Protein 6B3I (pdb70)

Secondary structure (DSSP, 8-state):
---HHHHHHHHHHHHHHHHHHHHHHHHHHTTS-HHHHHHHHHHHHHHHSS-HHHHHHTT--HHHHHHHHHHTS-HHHHHHHHHHHH---SSS--HHHHHHHTT--HHHHHHHHHHHHHHHSS-HHHHHHHH--HHHHHHHHHHHT------S---HHHHHHHHHHHHHHHH-SS---HHHHHHHHHHS-HHHHHHHHHHHHHHHSS-HHHHHHTT--HHHHHHHHHHHHHHHHHHHHHHHHHHHTTSSSS--HHHHHHHHHHTTTTTHHHHHHHHHHHHSS-HHHHHHHH--THHHHHHHHHH-/----HHHHHHHHHHHHHHHHHHHHHHHHHHHHS-HHHHHHHHHHHHHHHSS-HHHHHHHH--HHHHHHHHHHHS-HHHHHHHHHHHH--STTS--HHHHHHHTS--HHHHHHHHHHHHHHHSS-HHHHHHHH--HHHHHHHHHHTT------S---HHHHHHHHHHHHHHTTT----HHHHHHHHHS-HHHHHHHHHHHHHHHSS-HHHHHHHH--HHHHHHHHHHHHHHHHHHHHHHHHHHHTTSSSS--HHHHHHHHHHTTTTTHHHHHHHHHHHHSS-HHHHHHHH--HHHHHHHHHHH-/---HHHHHHHHHHHHHHHHHHHHHHHHHHHHS-HHHHHHHHHHHHHHHSS-HHHHHHHH--HHHHHHHHHHTS-HHHHHHHHHHHH--STTS--HHHHHHHTS--HHHHHHHHHHHHHHHSS-HHHHHHHH--HHHHHHHHHHTT------S---HHHHHHHHHHHHHHTTTSSS-SHHHHHHHHHHS-HHHHHHHHHHHHHHHSS-HHHHHHHH--HHHHHHHHHHHHHHHHHHHHHHHHHHHTTSSSS--HHHHHHHHHHTTTTTHHHHHHHHHHHHSS-HHHHHHHH--HHHHHHHHHHH-

InterPro domains:
  IPR001464 Annexin [PR00196] (28-50)
  IPR001464 Annexin [PR00196] (68-84)
  IPR001464 Annexin [PR00196] (95-116)
  IPR001464 Annexin [PR00196] (178-204)
  IPR001464 Annexin [PR00196] (258-278)
  IPR001464 Annexin [PR00196] (302-315)
  IPR009166 Annexin A13 [PR01811] (2-13)
  IPR009166 Annexin A13 [PR01811] (84-94)
  IPR009166 Annexin A13 [PR01811] (231-249)
  IPR018252 Annexin repeat, conserved site [PS00223] (31-83)
  IPR018252 Annexin repeat, conserved site [PS00223] (103-155)
  IPR018252 Annexin repeat, conserved site [PS00223] (262-314)
  IPR018502 Annexin repeat [PF00191] (18-83)
  IPR018502 Annexin repeat [PF00191] (90-155)
  IPR018502 Annexin repeat [PF00191] (173-239)
  IPR018502 Annexin repeat [PF00191] (249-314)
  IPR018502 Annexin repeat [PS51897] (14-85)
  IPR018502 Annexin repeat [PS51897] (86-157)
  IPR018502 Annexin repeat [PS51897] (169-241)
  IPR018502 Annexin repeat [PS51897] (245-316)

Organism: Homo sapiens (NCBI:txid9606)

B-factor: mean 79.39, std 24.25, range [34.68, 189.91]

Structure (mmCIF, N/CA/C/O backbone):
data_6B3I
#
_entry.id   6B3I
#
_cell.length_a   190.623
_cell.length_b   93.815
_cell.length_c   94.858
_cell.angle_alpha   90.00
_cell.angle_beta   106.02
_cell.angle_gamma   90.00
#
_symmetry.space_group_name_H-M   'C 1 2 1'
#
loop_
_entity.id
_entity.type
_entity.pdbx_description
1 polymer Annexin
2 non-polymer 1,2-ETHANEDIOL
3 water water
#
loop_
_atom_site.group_PDB
_atom_site.id
_atom_site.type_symbol
_atom_site.label_atom_id
_atom_site.label_alt_id
_atom_site.label_comp_id
_atom_site.label_asym_id
_atom_site.label_entity_id
_atom_site.label_seq_id
_atom_site.pdbx_PDB_ins_code
_atom_site.Cartn_x
_atom_site.Cartn_y
_atom_site.Cartn_z
_atom_site.occupancy
_atom_site.B_iso_or_equiv
_atom_site.auth_seq_id
_atom_site.auth_comp_id
_atom_site.auth_asym_id
_atom_site.auth_atom_id
_atom_site.pdbx_PDB_model_num
ATOM 1 N N . GLY A 1 40 ? 57.519 8.941 6.092 1.00 125.55 13 GLY A N 1
ATOM 2 C CA . GLY A 1 40 ? 56.127 8.594 5.866 1.00 120.38 13 GLY A CA 1
ATOM 3 C C . GLY A 1 40 ? 55.804 8.339 4.406 1.00 121.97 13 GLY A C 1
ATOM 4 O O . GLY A 1 40 ? 56.698 8.314 3.560 1.00 124.87 13 GLY A O 1
ATOM 5 N N . PHE A 1 41 ? 54.520 8.149 4.111 1.00 116.27 14 PHE A N 1
ATOM 6 C CA . PHE A 1 41 ? 54.086 7.902 2.741 1.00 107.34 14 PHE A CA 1
ATOM 7 C C . PHE A 1 41 ? 54.187 9.183 1.921 1.00 96.73 14 PHE A C 1
ATOM 8 O O . PHE A 1 41 ? 53.519 10.178 2.223 1.00 86.46 14 PHE A O 1
ATOM 16 N N . ASP A 1 42 ? 55.019 9.155 0.884 1.00 92.02 15 ASP A N 1
ATOM 17 C CA . ASP A 1 42 ? 55.236 10.296 -0.001 1.00 91.69 15 ASP A CA 1
ATOM 18 C C . ASP A 1 42 ? 54.680 9.936 -1.374 1.00 81.26 15 ASP A C 1
ATOM 19 O O . ASP A 1 42 ? 55.261 9.111 -2.088 1.00 94.72 15 ASP A O 1
ATOM 24 N N . VAL A 1 43 ? 53.557 10.557 -1.741 1.00 71.08 16 VAL A N 1
ATOM 25 C CA . VAL A 1 43 ? 52.909 10.235 -3.010 1.00 74.52 16 VAL A CA 1
ATOM 26 C C . VAL A 1 43 ? 53.733 10.752 -4.183 1.00 74.91 16 VAL A C 1
ATOM 27 O O . VAL A 1 43 ? 53.878 10.069 -5.205 1.00 67.41 16 VAL A O 1
ATOM 31 N N . ASP A 1 44 ? 54.290 11.960 -4.059 1.00 91.77 17 ASP A N 1
ATOM 32 C CA . ASP A 1 44 ? 55.111 12.506 -5.133 1.00 85.87 17 ASP A CA 1
ATOM 33 C C . ASP A 1 44 ? 56.383 11.695 -5.335 1.00 73.90 17 ASP A C 1
ATOM 34 O O . ASP A 1 44 ? 56.849 11.548 -6.470 1.00 84.23 17 ASP A O 1
ATOM 39 N N . ARG A 1 45 ? 56.951 11.157 -4.253 1.00 75.63 18 ARG A N 1
ATOM 40 C CA . ARG A 1 45 ? 58.173 10.369 -4.373 1.00 79.83 18 ARG A CA 1
ATOM 41 C C . ARG A 1 45 ? 57.909 9.039 -5.068 1.00 78.43 18 ARG A C 1
ATOM 42 O O . ARG A 1 45 ? 58.680 8.625 -5.942 1.00 68.55 18 ARG A O 1
ATOM 50 N N . ASP A 1 46 ? 56.824 8.357 -4.694 1.00 94.39 19 ASP A N 1
ATOM 51 C CA . ASP A 1 46 ? 56.524 7.059 -5.291 1.00 93.49 19 ASP A CA 1
ATOM 52 C C . ASP A 1 46 ? 56.118 7.199 -6.753 1.00 77.02 19 ASP A C 1
ATOM 53 O O . ASP A 1 46 ? 56.478 6.359 -7.585 1.00 75.21 19 ASP A O 1
ATOM 58 N N . ALA A 1 47 ? 55.362 8.249 -7.085 1.00 67.90 20 ALA A N 1
ATOM 59 C CA . ALA A 1 47 ? 55.033 8.500 -8.484 1.00 60.39 20 ALA A CA 1
ATOM 60 C C . ALA A 1 47 ? 56.280 8.853 -9.281 1.00 71.88 20 ALA A C 1
ATOM 61 O O . ALA A 1 47 ? 56.426 8.434 -10.435 1.00 78.80 20 ALA A O 1
ATOM 63 N N . LYS A 1 48 ? 57.190 9.623 -8.680 1.00 79.64 21 LYS A N 1
ATOM 64 C CA . LYS A 1 48 ? 58.459 9.929 -9.331 1.00 80.98 21 LYS A CA 1
ATOM 65 C C . LYS A 1 48 ? 59.302 8.673 -9.504 1.00 80.99 21 LYS A C 1
ATOM 66 O O . LYS A 1 48 ? 59.915 8.467 -10.559 1.00 84.50 21 LYS A O 1
ATOM 72 N N . LYS A 1 49 ? 59.343 7.823 -8.475 1.00 70.77 22 LYS A N 1
ATOM 73 C CA . LYS A 1 49 ? 60.077 6.568 -8.572 1.00 63.64 22 LYS A CA 1
ATOM 74 C C . LYS A 1 49 ? 59.460 5.640 -9.612 1.00 69.89 22 LYS A C 1
ATOM 75 O O . LYS A 1 49 ? 60.180 4.888 -10.278 1.00 62.83 22 LYS A O 1
ATOM 81 N N . LEU A 1 50 ? 58.132 5.683 -9.766 1.00 72.24 23 LEU A N 1
ATOM 82 C CA . LEU A 1 50 ? 57.466 4.854 -10.767 1.00 68.26 23 LEU A CA 1
ATOM 83 C C . LEU A 1 50 ? 57.768 5.340 -12.176 1.00 61.43 23 LEU A C 1
ATOM 84 O O . LEU A 1 50 ? 58.026 4.535 -13.077 1.00 67.56 23 LEU A O 1
ATOM 89 N N . ASN A 1 51 ? 57.715 6.656 -12.391 1.00 79.96 24 ASN A N 1
ATOM 90 C CA . ASN A 1 51 ? 58.059 7.200 -13.699 1.00 87.68 24 ASN A CA 1
ATOM 91 C C . ASN A 1 51 ? 59.503 6.891 -14.069 1.00 80.35 24 ASN A C 1
ATOM 92 O O . ASN A 1 51 ? 59.812 6.691 -15.248 1.00 80.57 24 ASN A O 1
ATOM 97 N N . LYS A 1 52 ? 60.397 6.836 -13.079 1.00 84.36 25 LYS A N 1
ATOM 98 C CA . LYS A 1 52 ? 61.778 6.451 -13.349 1.00 91.42 25 LYS A CA 1
ATOM 99 C C . LYS A 1 52 ? 61.874 4.981 -13.743 1.00 83.79 25 LYS A C 1
ATOM 100 O O . LYS A 1 52 ? 62.604 4.629 -14.677 1.00 71.90 25 LYS A O 1
ATOM 106 N N . ALA A 1 53 ? 61.138 4.110 -13.048 1.00 76.85 26 ALA A N 1
ATOM 107 C CA . ALA A 1 53 ? 61.159 2.690 -13.385 1.00 81.88 26 ALA A CA 1
ATOM 108 C C . ALA A 1 53 ? 60.462 2.412 -14.711 1.00 77.15 26 ALA A C 1
ATOM 109 O O . ALA A 1 53 ? 60.851 1.484 -15.430 1.00 73.73 26 ALA A O 1
ATOM 111 N N . CYS A 1 54 ? 59.435 3.196 -15.052 1.00 72.13 27 CYS A N 1
ATOM 112 C CA . CYS A 1 54 ? 58.732 2.990 -16.316 1.00 71.99 27 CYS A CA 1
ATOM 113 C C . CYS A 1 54 ? 59.580 3.431 -17.501 1.00 80.55 27 CYS A C 1
ATOM 114 O O . CYS A 1 54 ? 59.640 2.734 -18.521 1.00 85.79 27 CYS A O 1
ATOM 117 N N . LYS A 1 55 ? 60.231 4.592 -17.395 1.00 89.28 28 LYS A N 1
ATOM 118 C CA . LYS A 1 55 ? 61.123 5.022 -18.465 1.00 79.96 28 LYS A CA 1
ATOM 119 C C . LYS A 1 55 ? 62.312 4.083 -18.608 1.00 77.26 28 LYS A C 1
ATOM 120 O O . LYS A 1 55 ? 62.812 3.883 -19.721 1.00 87.34 28 LYS A O 1
ATOM 126 N N . GLY A 1 56 ? 62.771 3.493 -17.502 1.00 74.20 29 GLY A N 1
ATOM 127 C CA . GLY A 1 56 ? 63.878 2.555 -17.582 1.00 70.74 29 GLY A CA 1
ATOM 128 C C . GLY A 1 56 ? 63.518 1.290 -18.336 1.00 82.29 29 GLY A C 1
ATOM 129 O O . GLY A 1 56 ? 64.323 0.771 -19.115 1.00 89.57 29 GLY A O 1
ATOM 130 N N . MET A 1 57 ? 62.303 0.777 -18.122 1.00 83.86 30 MET A N 1
ATOM 131 C CA . MET A 1 57 ? 61.878 -0.415 -18.846 1.00 81.50 30 MET A CA 1
ATOM 132 C C . MET A 1 57 ? 61.681 -0.133 -20.329 1.00 81.47 30 MET A C 1
ATOM 133 O O . MET A 1 57 ? 61.944 -1.008 -21.161 1.00 75.23 30 MET A O 1
ATOM 138 N N . GLY A 1 58 ? 61.225 1.069 -20.681 1.00 80.54 31 GLY A N 1
ATOM 139 C CA . GLY A 1 58 ? 61.148 1.429 -22.088 1.00 79.62 31 GLY A CA 1
ATOM 140 C C . GLY A 1 58 ? 62.515 1.491 -22.741 1.00 91.05 31 GLY A C 1
ATOM 141 O O . GLY A 1 58 ? 62.688 1.066 -23.886 1.00 90.45 31 GLY A O 1
ATOM 142 N N . THR A 1 59 ? 63.507 2.016 -22.018 1.00 84.14 32 THR A N 1
ATOM 143 C CA . THR A 1 59 ? 64.866 2.075 -22.546 1.00 74.82 32 THR A CA 1
ATOM 144 C C . THR A 1 59 ? 65.474 0.682 -22.654 1.00 79.51 32 THR A C 1
ATOM 145 O O . THR A 1 59 ? 66.056 0.326 -23.685 1.00 85.27 32 THR A O 1
ATOM 149 N N . ASN A 1 60 ? 65.338 -0.125 -21.599 1.00 76.92 33 ASN A N 1
ATOM 150 C CA . ASN A 1 60 ? 65.943 -1.453 -21.597 1.00 71.35 33 ASN A CA 1
ATOM 151 C C . ASN A 1 60 ? 65.300 -2.360 -22.638 1.00 76.07 33 ASN A C 1
ATOM 152 O O . ASN A 1 60 ? 65.989 -3.165 -23.276 1.00 92.65 33 ASN A O 1
ATOM 157 N N . GLU A 1 61 ? 63.983 -2.250 -22.824 1.00 80.56 34 GLU A N 1
ATOM 158 C CA . GLU A 1 61 ? 63.326 -3.046 -23.855 1.00 80.69 34 GLU A CA 1
ATOM 159 C C . GLU A 1 61 ? 63.745 -2.596 -25.247 1.00 71.78 34 GLU A C 1
ATOM 160 O O . GLU A 1 61 ? 63.922 -3.426 -26.146 1.00 72.19 34 GLU A O 1
ATOM 166 N N . ALA A 1 62 ? 63.911 -1.285 -25.444 1.00 71.39 35 ALA A N 1
ATOM 167 C CA . ALA A 1 62 ? 64.376 -0.787 -26.734 1.00 70.10 35 ALA A CA 1
ATOM 168 C C . ALA A 1 62 ? 65.751 -1.345 -27.074 1.00 76.08 35 ALA A C 1
ATOM 169 O O . ALA A 1 62 ? 66.036 -1.651 -28.237 1.00 73.92 35 ALA A O 1
ATOM 171 N N . ALA A 1 63 ? 66.615 -1.495 -26.066 1.00 76.53 36 ALA A N 1
ATOM 172 C CA . ALA A 1 63 ? 67.935 -2.071 -26.301 1.00 81.29 36 ALA A CA 1
ATOM 173 C C . ALA A 1 63 ? 67.837 -3.545 -26.675 1.00 89.19 36 ALA A C 1
ATOM 174 O O . ALA A 1 63 ? 68.565 -4.017 -27.556 1.00 98.80 36 ALA A O 1
ATOM 176 N N . ILE A 1 64 ? 66.943 -4.286 -26.018 1.00 84.22 37 ILE A N 1
ATOM 177 C CA . ILE A 1 64 ? 66.782 -5.704 -26.325 1.00 81.62 37 ILE A CA 1
ATOM 178 C C . ILE A 1 64 ? 66.161 -5.886 -27.704 1.00 78.22 37 ILE A C 1
ATOM 179 O O . ILE A 1 64 ? 66.562 -6.771 -28.470 1.00 77.70 37 ILE A O 1
ATOM 184 N N . ILE A 1 65 ? 65.175 -5.052 -28.044 1.00 71.91 38 ILE A N 1
ATOM 185 C CA . ILE A 1 65 ? 64.513 -5.169 -29.339 1.00 78.26 38 ILE A CA 1
ATOM 186 C C . ILE A 1 65 ? 65.472 -4.805 -30.466 1.00 80.67 38 ILE A C 1
ATOM 187 O O . ILE A 1 65 ? 65.457 -5.423 -31.538 1.00 82.61 38 ILE A O 1
ATOM 192 N N . GLU A 1 66 ? 66.332 -3.808 -30.240 1.00 82.97 39 GLU A N 1
ATOM 193 C CA . GLU A 1 66 ? 67.249 -3.371 -31.288 1.00 92.11 39 GLU A CA 1
ATOM 194 C C . GLU A 1 66 ? 68.281 -4.442 -31.621 1.00 95.17 39 GLU A C 1
ATOM 195 O O . GLU A 1 66 ? 68.783 -4.488 -32.750 1.00 97.12 39 GLU A O 1
ATOM 201 N N . ILE A 1 67 ? 68.599 -5.314 -30.669 1.00 79.82 40 ILE A N 1
ATOM 202 C CA . ILE A 1 67 ? 69.568 -6.381 -30.903 1.00 83.62 40 ILE A CA 1
ATOM 203 C C . ILE A 1 67 ? 68.899 -7.630 -31.463 1.00 84.73 40 ILE A C 1
ATOM 204 O O . ILE A 1 67 ? 69.396 -8.238 -32.415 1.00 86.74 40 ILE A O 1
ATOM 209 N N . LEU A 1 68 ? 67.764 -8.034 -30.888 1.00 92.81 41 LEU A N 1
ATOM 210 C CA . LEU A 1 68 ? 67.090 -9.245 -31.345 1.00 91.58 41 LEU A CA 1
ATOM 211 C C . LEU A 1 68 ? 66.553 -9.115 -32.764 1.00 84.23 41 LEU A C 1
ATOM 212 O O . LEU A 1 68 ? 66.335 -10.136 -33.424 1.00 96.78 41 LEU A O 1
ATOM 217 N N . SER A 1 69 ? 66.339 -7.892 -33.246 1.00 75.39 42 SER A N 1
ATOM 218 C CA . SER A 1 69 ? 65.870 -7.662 -34.604 1.00 82.16 42 SER A CA 1
ATOM 219 C C . SER A 1 69 ? 66.929 -7.063 -35.516 1.00 94.84 42 SER A C 1
ATOM 220 O O . SER A 1 69 ? 66.706 -6.990 -36.729 1.00 101.73 42 SER A O 1
ATOM 223 N N . GLY A 1 70 ? 68.062 -6.625 -34.974 1.00 97.50 43 GLY A N 1
ATOM 224 C CA . GLY A 1 70 ? 69.125 -6.036 -35.756 1.00 105.60 43 GLY A CA 1
ATOM 225 C C . GLY A 1 70 ? 70.283 -6.953 -36.069 1.00 99.70 43 GLY A C 1
ATOM 226 O O . GLY A 1 70 ? 71.207 -6.543 -36.777 1.00 103.74 43 GLY A O 1
ATOM 227 N N . ARG A 1 71 ? 70.264 -8.182 -35.566 1.00 84.72 44 ARG A N 1
ATOM 228 C CA . ARG A 1 71 ? 71.320 -9.152 -35.801 1.00 76.67 44 ARG A CA 1
ATOM 229 C C . ARG A 1 71 ? 70.735 -10.394 -36.460 1.00 82.33 44 ARG A C 1
ATOM 230 O O . ARG A 1 71 ? 69.584 -10.766 -36.211 1.00 93.62 44 ARG A O 1
ATOM 238 N N . THR A 1 72 ? 71.540 -11.033 -37.305 1.00 86.68 45 THR A N 1
ATOM 239 C CA . THR A 1 72 ? 71.122 -12.268 -37.949 1.00 81.37 45 THR A CA 1
ATOM 240 C C . THR A 1 72 ? 71.065 -13.402 -36.926 1.00 74.37 45 THR A C 1
ATOM 241 O O . THR A 1 72 ? 71.529 -13.276 -35.790 1.00 71.71 45 THR A O 1
ATOM 245 N N . SER A 1 73 ? 70.484 -14.529 -37.349 1.00 73.48 46 SER A N 1
ATOM 246 C CA . SER A 1 73 ? 70.356 -15.675 -36.453 1.00 71.82 46 SER A CA 1
ATOM 247 C C . SER A 1 73 ? 71.721 -16.173 -35.997 1.00 88.74 46 SER A C 1
ATOM 248 O O . SER A 1 73 ? 71.904 -16.519 -34.825 1.00 92.74 46 SER A O 1
ATOM 251 N N . ASP A 1 74 ? 72.694 -16.210 -36.909 1.00 96.23 47 ASP A N 1
ATOM 252 C CA . ASP A 1 74 ? 74.039 -16.631 -36.536 1.00 102.64 47 ASP A CA 1
ATOM 253 C C . ASP A 1 74 ? 74.706 -15.623 -35.610 1.00 93.29 47 ASP A C 1
ATOM 254 O O . ASP A 1 74 ? 75.478 -16.013 -34.727 1.00 94.11 47 ASP A O 1
ATOM 259 N N . GLU A 1 75 ? 74.418 -14.332 -35.789 1.00 76.70 48 GLU A N 1
ATOM 260 C CA . GLU A 1 75 ? 75.066 -13.317 -34.965 1.00 85.78 48 GLU A CA 1
ATOM 261 C C . GLU A 1 75 ? 74.591 -13.384 -33.518 1.00 99.27 48 GLU A C 1
ATOM 262 O O . GLU A 1 75 ? 75.407 -13.324 -32.591 1.00 110.61 48 GLU A O 1
ATOM 268 N N . ARG A 1 76 ? 73.282 -13.516 -33.298 1.00 99.70 49 ARG A N 1
ATOM 269 C CA . ARG A 1 76 ? 72.782 -13.630 -31.934 1.00 94.75 49 ARG A CA 1
ATOM 270 C C . ARG A 1 76 ? 73.015 -15.010 -31.333 1.00 82.91 49 ARG A C 1
ATOM 271 O O . ARG A 1 76 ? 72.884 -15.164 -30.114 1.00 89.30 49 ARG A O 1
ATOM 279 N N . GLN A 1 77 ? 73.359 -16.011 -32.147 1.00 77.00 50 GLN A N 1
ATOM 280 C CA . GLN A 1 77 ? 73.811 -17.283 -31.591 1.00 89.43 50 GLN A CA 1
ATOM 281 C C . GLN A 1 77 ? 75.184 -17.148 -30.945 1.00 89.84 50 GLN A C 1
ATOM 282 O O . GLN A 1 77 ? 75.479 -17.842 -29.965 1.00 84.05 50 GLN A O 1
ATOM 288 N N . GLN A 1 78 ? 76.032 -16.266 -31.480 1.00 87.80 51 GLN A N 1
ATOM 289 C CA . GLN A 1 78 ? 77.314 -15.987 -30.842 1.00 93.69 51 GLN A CA 1
ATOM 290 C C . GLN A 1 78 ? 77.125 -15.159 -29.579 1.00 96.39 51 GLN A C 1
ATOM 291 O O . GLN A 1 78 ? 77.849 -15.344 -28.593 1.00 97.14 51 GLN A O 1
ATOM 297 N N . ILE A 1 79 ? 76.160 -14.237 -29.598 1.00 82.23 52 ILE A N 1
ATOM 298 C CA . ILE A 1 79 ? 75.891 -13.399 -28.434 1.00 72.68 52 ILE A CA 1
ATOM 299 C C . ILE A 1 79 ? 75.406 -14.248 -27.267 1.00 87.26 52 ILE A C 1
ATOM 300 O O . ILE A 1 79 ? 75.750 -13.991 -26.106 1.00 90.38 52 ILE A O 1
ATOM 305 N N . LYS A 1 80 ? 74.604 -15.275 -27.555 1.00 94.44 53 LYS A N 1
ATOM 306 C CA . LYS A 1 80 ? 74.092 -16.133 -26.492 1.00 93.03 53 LYS A CA 1
ATOM 307 C C . LYS A 1 80 ? 75.214 -16.921 -25.828 1.00 93.70 53 LYS A C 1
ATOM 308 O O . LYS A 1 80 ? 75.209 -17.110 -24.606 1.00 93.98 53 LYS A O 1
ATOM 314 N N . GLN A 1 81 ? 76.188 -17.383 -26.614 1.00 105.46 54 GLN A N 1
ATOM 315 C CA . GLN A 1 81 ? 77.329 -18.087 -26.042 1.00 105.43 54 GLN A CA 1
ATOM 316 C C . GLN A 1 81 ? 78.337 -17.129 -25.421 1.00 95.76 54 GLN A C 1
ATOM 317 O O . GLN A 1 81 ? 78.977 -17.474 -24.421 1.00 87.46 54 GLN A O 1
ATOM 323 N N . LYS A 1 82 ? 78.491 -15.932 -25.993 1.00 96.31 55 LYS A N 1
ATOM 324 C CA . LYS A 1 82 ? 79.381 -14.938 -25.401 1.00 93.93 55 LYS A CA 1
ATOM 325 C C . LYS A 1 82 ? 78.832 -14.434 -24.072 1.00 99.79 55 LYS A C 1
ATOM 326 O O . LYS A 1 82 ? 79.600 -14.141 -23.148 1.00 100.98 55 LYS A O 1
ATOM 332 N N . TYR A 1 83 ? 77.505 -14.327 -23.961 1.00 98.03 56 TYR A N 1
ATOM 333 C CA . TYR A 1 83 ? 76.890 -13.887 -22.712 1.00 97.25 56 TYR A CA 1
ATOM 334 C C . TYR A 1 83 ? 77.120 -14.902 -21.599 1.00 95.92 56 TYR A C 1
ATOM 335 O O . TYR A 1 83 ? 77.388 -14.525 -20.452 1.00 88.33 56 TYR A O 1
ATOM 344 N N . LYS A 1 84 ? 77.020 -16.194 -21.922 1.00 96.55 57 LYS A N 1
ATOM 345 C CA . LYS A 1 84 ? 77.229 -17.234 -20.920 1.00 103.14 57 LYS A CA 1
ATOM 346 C C . LYS A 1 84 ? 78.672 -17.262 -20.431 1.00 116.86 57 LYS A C 1
ATOM 347 O O . LYS A 1 84 ? 78.922 -17.559 -19.258 1.00 121.96 57 LYS A O 1
ATOM 353 N N . ALA A 1 85 ? 79.627 -16.948 -21.307 1.00 114.78 58 ALA A N 1
ATOM 354 C CA . ALA A 1 85 ? 81.033 -16.988 -20.921 1.00 111.77 58 ALA A CA 1
ATOM 355 C C . ALA A 1 85 ? 81.432 -15.766 -20.101 1.00 108.04 58 ALA A C 1
ATOM 356 O O . ALA A 1 85 ? 82.246 -15.875 -19.178 1.00 113.58 58 ALA A O 1
ATOM 358 N N . THR A 1 86 ? 80.870 -14.600 -20.418 1.00 96.31 59 THR A N 1
ATOM 359 C CA . THR A 1 86 ? 81.302 -13.372 -19.760 1.00 93.90 59 THR A CA 1
ATOM 360 C C . THR A 1 86 ? 80.599 -13.161 -18.424 1.00 103.93 59 THR A C 1
ATOM 361 O O . THR A 1 86 ? 81.224 -12.707 -17.458 1.00 112.42 59 THR A O 1
ATOM 365 N N . TYR A 1 87 ? 79.310 -13.485 -18.343 1.00 100.00 60 TYR A N 1
ATOM 366 C CA . TYR A 1 87 ? 78.511 -13.184 -17.163 1.00 87.72 60 TYR A CA 1
ATOM 367 C C . TYR A 1 87 ? 78.017 -14.426 -16.433 1.00 82.66 60 TYR A C 1
ATOM 368 O O . TYR A 1 87 ? 77.357 -14.295 -15.396 1.00 85.76 60 TYR A O 1
ATOM 377 N N . GLY A 1 88 ? 78.312 -15.621 -16.939 1.00 84.34 61 GLY A N 1
ATOM 378 C CA . GLY A 1 88 ? 78.041 -16.847 -16.213 1.00 94.49 61 GLY A CA 1
ATOM 379 C C . GLY A 1 88 ? 76.593 -17.275 -16.141 1.00 98.09 61 GLY A C 1
ATOM 380 O O . GLY A 1 88 ? 76.284 -18.223 -15.410 1.00 89.81 61 GLY A O 1
ATOM 381 N N . LYS A 1 89 ? 75.696 -16.616 -16.868 1.00 107.26 62 LYS A N 1
ATOM 382 C CA . LYS A 1 89 ? 74.287 -16.978 -16.882 1.00 95.49 62 LYS A CA 1
ATOM 383 C C . LYS A 1 89 ? 73.819 -17.123 -18.321 1.00 91.48 62 LYS A C 1
ATOM 384 O O . LYS A 1 89 ? 74.198 -16.328 -19.186 1.00 92.17 62 LYS A O 1
ATOM 390 N N . GLU A 1 90 ? 73.000 -18.141 -18.575 1.00 92.41 63 GLU A N 1
ATOM 391 C CA . GLU A 1 90 ? 72.442 -18.328 -19.908 1.00 95.27 63 GLU A CA 1
ATOM 392 C C . GLU A 1 90 ? 71.444 -17.219 -20.216 1.00 95.26 63 GLU A C 1
ATOM 393 O O . GLU A 1 90 ? 70.592 -16.886 -19.386 1.00 95.16 63 GLU A O 1
ATOM 399 N N . LEU A 1 91 ? 71.559 -16.644 -21.416 1.00 88.68 64 LEU A N 1
ATOM 400 C CA . LEU A 1 91 ? 70.746 -15.485 -21.770 1.00 82.69 64 LEU A CA 1
ATOM 401 C C . LEU A 1 91 ? 69.261 -15.826 -21.776 1.00 84.38 64 LEU A C 1
ATOM 402 O O . LEU A 1 91 ? 68.428 -15.010 -21.361 1.00 73.04 64 LEU A O 1
ATOM 407 N N . GLU A 1 92 ? 68.911 -17.027 -22.238 1.00 81.42 65 GLU A N 1
ATOM 408 C CA . GLU A 1 92 ? 67.506 -17.418 -22.289 1.00 85.26 65 GLU A CA 1
ATOM 409 C C . GLU A 1 92 ? 66.896 -17.515 -20.898 1.00 95.88 65 GLU A C 1
ATOM 410 O O . GLU A 1 92 ? 65.703 -17.240 -20.727 1.00 80.43 65 GLU A O 1
ATOM 416 N N . GLU A 1 93 ? 67.688 -17.897 -19.895 1.00 104.13 66 GLU A N 1
ATOM 417 C CA . GLU A 1 93 ? 67.167 -17.968 -18.536 1.00 99.88 66 GLU A CA 1
ATOM 418 C C . GLU A 1 93 ? 67.041 -16.587 -17.905 1.00 94.68 66 GLU A C 1
ATOM 419 O O . GLU A 1 93 ? 66.126 -16.358 -17.105 1.00 97.42 66 GLU A O 1
ATOM 425 N N . VAL A 1 94 ? 67.934 -15.659 -18.256 1.00 79.23 67 VAL A N 1
ATOM 426 C CA . VAL A 1 94 ? 67.830 -14.297 -17.744 1.00 83.42 67 VAL A CA 1
ATOM 427 C C . VAL A 1 94 ? 66.574 -13.620 -18.280 1.00 88.84 67 VAL A C 1
ATOM 428 O O . VAL A 1 94 ? 65.907 -12.861 -17.567 1.00 82.15 67 VAL A O 1
ATOM 432 N N . LEU A 1 95 ? 66.222 -13.892 -19.539 1.00 94.54 68 LEU A N 1
ATOM 433 C CA . LEU A 1 95 ? 65.049 -13.254 -20.128 1.00 84.47 68 LEU A CA 1
ATOM 434 C C . LEU A 1 95 ? 63.751 -13.840 -19.586 1.00 81.96 68 LEU A C 1
ATOM 435 O O . LEU A 1 95 ? 62.754 -13.119 -19.467 1.00 85.47 68 LEU A O 1
ATOM 440 N N . LYS A 1 96 ? 63.741 -15.135 -19.255 1.00 73.69 69 LYS A N 1
ATOM 441 C CA . LYS A 1 96 ? 62.533 -15.749 -18.712 1.00 67.59 69 LYS A CA 1
ATOM 442 C C . LYS A 1 96 ? 62.143 -15.140 -17.372 1.00 74.05 69 LYS A C 1
ATOM 443 O O . LYS A 1 96 ? 60.957 -15.115 -17.023 1.00 91.13 69 LYS A O 1
ATOM 449 N N . SER A 1 97 ? 63.118 -14.650 -16.609 1.00 56.28 70 SER A N 1
ATOM 450 C CA . SER A 1 97 ? 62.859 -14.092 -15.289 1.00 74.28 70 SER A CA 1
ATOM 451 C C . SER A 1 97 ? 62.467 -12.621 -15.325 1.00 78.80 70 SER A C 1
ATOM 452 O O . SER A 1 97 ? 62.031 -12.089 -14.299 1.00 79.07 70 SER A O 1
ATOM 455 N N . GLU A 1 98 ? 62.613 -11.955 -16.466 1.00 66.79 71 GLU A N 1
ATOM 456 C CA . GLU A 1 98 ? 62.294 -10.540 -16.582 1.00 76.41 71 GLU A CA 1
ATOM 457 C C . GLU A 1 98 ? 61.296 -10.222 -17.683 1.00 77.76 71 GLU A C 1
ATOM 458 O O . GLU A 1 98 ? 60.512 -9.283 -17.529 1.00 79.43 71 GLU A O 1
ATOM 464 N N . LEU A 1 99 ? 61.303 -10.966 -18.783 1.00 79.93 72 LEU A N 1
ATOM 465 C CA . LEU A 1 99 ? 60.297 -10.807 -19.819 1.00 75.76 72 LEU A CA 1
ATOM 466 C C . LEU A 1 99 ? 59.093 -11.697 -19.520 1.00 68.97 72 LEU A C 1
ATOM 467 O O . LEU A 1 99 ? 59.149 -12.609 -18.693 1.00 74.57 72 LEU A O 1
ATOM 472 N N . SER A 1 100 ? 57.988 -11.422 -20.206 1.00 68.71 73 SER A N 1
ATOM 473 C CA . SER A 1 100 ? 56.764 -12.182 -19.996 1.00 72.64 73 SER A CA 1
ATOM 474 C C . SER A 1 100 ? 55.882 -12.037 -21.228 1.00 75.41 73 SER A C 1
ATOM 475 O O . SER A 1 100 ? 56.183 -11.271 -22.148 1.00 80.34 73 SER A O 1
ATOM 478 N N . GLY A 1 101 ? 54.784 -12.794 -21.235 1.00 73.32 74 GLY A N 1
ATOM 479 C CA . GLY A 1 101 ? 53.813 -12.701 -22.309 1.00 66.48 74 GLY A CA 1
ATOM 480 C C . GLY A 1 101 ? 54.376 -13.154 -23.645 1.00 72.02 74 GLY A C 1
ATOM 481 O O . GLY A 1 101 ? 55.282 -13.988 -23.725 1.00 87.12 74 GLY A O 1
ATOM 482 N N . ASN A 1 102 ? 53.820 -12.590 -24.718 1.00 67.97 75 ASN A N 1
ATOM 483 C CA . ASN A 1 102 ? 54.282 -12.903 -26.063 1.00 69.33 75 ASN A CA 1
ATOM 484 C C . ASN A 1 102 ? 55.559 -12.165 -26.439 1.00 75.20 75 ASN A C 1
ATOM 485 O O . ASN A 1 102 ? 56.195 -12.532 -27.433 1.00 75.24 75 ASN A O 1
ATOM 490 N N . PHE A 1 103 ? 55.943 -11.135 -25.683 1.00 75.56 76 PHE A N 1
ATOM 491 C CA . PHE A 1 103 ? 57.254 -10.528 -25.882 1.00 69.05 76 PHE A CA 1
ATOM 492 C C . PHE A 1 103 ? 58.361 -11.507 -25.515 1.00 79.34 76 PHE A C 1
ATOM 493 O O . PHE A 1 103 ? 59.367 -11.614 -26.227 1.00 66.23 76 PHE A O 1
ATOM 501 N N . GLU A 1 104 ? 58.185 -12.237 -24.410 1.00 80.13 77 GLU A N 1
ATOM 502 C CA . GLU A 1 104 ? 59.143 -13.273 -24.039 1.00 68.32 77 GLU A CA 1
ATOM 503 C C . GLU A 1 104 ? 59.128 -14.423 -25.036 1.00 64.32 77 GLU A C 1
ATOM 504 O O . GLU A 1 104 ? 60.184 -14.969 -25.377 1.00 72.63 77 GLU A O 1
ATOM 510 N N . LYS A 1 105 ? 57.940 -14.814 -25.506 1.00 64.76 78 LYS A N 1
ATOM 511 C CA . LYS A 1 105 ? 57.846 -15.908 -26.468 1.00 68.66 78 LYS A CA 1
ATOM 512 C C . LYS A 1 105 ? 58.593 -15.580 -27.753 1.00 66.75 78 LYS A C 1
ATOM 513 O O . LYS A 1 105 ? 59.283 -16.438 -28.315 1.00 75.53 78 LYS A O 1
ATOM 519 N N . THR A 1 106 ? 58.470 -14.342 -28.232 1.00 67.46 79 THR A N 1
ATOM 520 C CA . THR A 1 106 ? 59.191 -13.947 -29.436 1.00 69.23 79 THR A CA 1
ATOM 521 C C . THR A 1 106 ? 60.686 -13.839 -29.170 1.00 72.73 79 THR A C 1
ATOM 522 O O . THR A 1 106 ? 61.502 -14.236 -30.009 1.00 77.67 79 THR A O 1
ATOM 526 N N . ALA A 1 107 ? 61.063 -13.309 -28.003 1.00 75.63 80 ALA A N 1
ATOM 527 C CA . ALA A 1 107 ? 62.478 -13.145 -27.686 1.00 74.70 80 ALA A CA 1
ATOM 528 C C . ALA A 1 107 ? 63.191 -14.489 -27.618 1.00 80.71 80 ALA A C 1
ATOM 529 O O . ALA A 1 107 ? 64.302 -14.638 -28.140 1.00 97.95 80 ALA A O 1
ATOM 531 N N . LEU A 1 108 ? 62.567 -15.482 -26.982 1.00 57.85 81 LEU A N 1
ATOM 532 C CA . LEU A 1 108 ? 63.180 -16.803 -26.907 1.00 67.73 81 LEU A CA 1
ATOM 533 C C . LEU A 1 108 ? 63.125 -17.524 -28.247 1.00 86.90 81 LEU A C 1
ATOM 534 O O . LEU A 1 108 ? 63.981 -18.370 -28.529 1.00 103.14 81 LEU A O 1
ATOM 539 N N . ALA A 1 109 ? 62.129 -17.211 -29.079 1.00 78.96 82 ALA A N 1
ATOM 540 C CA . ALA A 1 109 ? 62.073 -17.799 -30.412 1.00 81.71 82 ALA A CA 1
ATOM 541 C C . ALA A 1 109 ? 63.224 -17.306 -31.278 1.00 87.76 82 ALA A C 1
ATOM 542 O O . ALA A 1 109 ? 63.784 -18.070 -32.073 1.00 75.68 82 ALA A O 1
ATOM 544 N N . LEU A 1 110 ? 63.593 -16.031 -31.133 1.00 92.11 83 LEU A N 1
ATOM 545 C CA . LEU A 1 110 ? 64.700 -15.475 -31.900 1.00 90.29 83 LEU A CA 1
ATOM 546 C C . LEU A 1 110 ? 66.051 -15.999 -31.433 1.00 89.78 83 LEU A C 1
ATOM 547 O O . LEU A 1 110 ? 67.022 -15.932 -32.193 1.00 72.58 83 LEU A O 1
ATOM 552 N N . LEU A 1 111 ? 66.136 -16.513 -30.208 1.00 86.54 84 LEU A N 1
ATOM 553 C CA . LEU A 1 111 ? 67.379 -17.051 -29.672 1.00 81.65 84 LEU A CA 1
ATOM 554 C C . LEU A 1 111 ? 67.553 -18.537 -29.957 1.00 88.24 84 LEU A C 1
ATOM 555 O O . LEU A 1 111 ? 68.608 -19.095 -29.638 1.00 103.41 84 LEU A O 1
ATOM 560 N N . ASP A 1 112 ? 66.553 -19.187 -30.540 1.00 89.60 85 ASP A N 1
ATOM 561 C CA . ASP A 1 112 ? 66.661 -20.573 -30.964 1.00 94.04 85 ASP A CA 1
ATOM 562 C C . ASP A 1 112 ? 66.968 -20.636 -32.453 1.00 95.89 85 ASP A C 1
ATOM 563 O O . ASP A 1 112 ? 66.642 -19.718 -33.211 1.00 91.66 85 ASP A O 1
ATOM 568 N N . HIS A 1 113 ? 67.610 -21.722 -32.865 1.00 102.45 86 HIS A N 1
ATOM 569 C CA . HIS A 1 113 ? 67.704 -22.005 -34.286 1.00 104.36 86 HIS A CA 1
ATOM 570 C C . HIS A 1 113 ? 66.299 -22.258 -34.828 1.00 106.40 86 HIS A C 1
ATOM 571 O O . HIS A 1 113 ? 65.474 -22.874 -34.142 1.00 110.97 86 HIS A O 1
ATOM 578 N N . PRO A 1 114 ? 65.982 -21.784 -36.037 1.00 97.40 87 PRO A N 1
ATOM 579 C CA . PRO A 1 114 ? 64.618 -21.973 -36.565 1.00 88.27 87 PRO A CA 1
ATOM 580 C C . PRO A 1 114 ? 64.200 -23.430 -36.658 1.00 91.80 87 PRO A C 1
ATOM 581 O O . PRO A 1 114 ? 62.996 -23.714 -36.696 1.00 102.75 87 PRO A O 1
ATOM 585 N N . SER A 1 115 ? 65.155 -24.362 -36.693 1.00 88.28 88 SER A N 1
ATOM 586 C CA . SER A 1 115 ? 64.814 -25.778 -36.629 1.00 90.60 88 SER A CA 1
ATOM 587 C C . SER A 1 115 ? 64.305 -26.154 -35.244 1.00 105.33 88 SER A C 1
ATOM 588 O O . SER A 1 115 ? 63.317 -26.887 -35.118 1.00 112.93 88 SER A O 1
ATOM 591 N N . GLU A 1 116 ? 64.962 -25.653 -34.195 1.00 109.43 89 GLU A N 1
ATOM 592 C CA . GLU A 1 116 ? 64.574 -26.004 -32.833 1.00 110.87 89 GLU A CA 1
ATOM 593 C C . GLU A 1 116 ? 63.230 -25.389 -32.461 1.00 100.97 89 GLU A C 1
ATOM 594 O O . GLU A 1 116 ? 62.382 -26.058 -31.858 1.00 86.11 89 GLU A O 1
ATOM 600 N N . TYR A 1 117 ? 63.018 -24.117 -32.808 1.00 100.47 90 TYR A N 1
ATOM 601 C CA . TYR A 1 117 ? 61.746 -23.472 -32.498 1.00 97.99 90 TYR A CA 1
ATOM 602 C C . TYR A 1 117 ? 60.595 -24.114 -33.259 1.00 93.66 90 TYR A C 1
ATOM 603 O O . TYR A 1 117 ? 59.474 -24.184 -32.742 1.00 91.69 90 TYR A O 1
ATOM 612 N N . ALA A 1 118 ? 60.848 -24.583 -34.483 1.00 83.96 91 ALA A N 1
ATOM 613 C CA . ALA A 1 118 ? 59.826 -25.334 -35.203 1.00 81.82 91 ALA A CA 1
ATOM 614 C C . ALA A 1 118 ? 59.525 -26.652 -34.502 1.00 93.32 91 ALA A C 1
ATOM 615 O O . ALA A 1 118 ? 58.371 -27.095 -34.471 1.00 98.39 91 ALA A O 1
ATOM 617 N N . ALA A 1 119 ? 60.548 -27.287 -33.925 1.00 95.17 92 ALA A N 1
ATOM 618 C CA . ALA A 1 119 ? 60.328 -28.524 -33.185 1.00 90.13 92 ALA A CA 1
ATOM 619 C C . ALA A 1 119 ? 59.535 -28.271 -31.909 1.00 94.46 92 ALA A C 1
ATOM 620 O O . ALA A 1 119 ? 58.705 -29.099 -31.514 1.00 95.94 92 ALA A O 1
ATOM 622 N N . ARG A 1 120 ? 59.776 -27.133 -31.249 1.00 99.11 93 ARG A N 1
ATOM 623 C CA . ARG A 1 120 ? 59.001 -26.790 -30.061 1.00 99.66 93 ARG A CA 1
ATOM 624 C C . ARG A 1 120 ? 57.534 -26.569 -30.408 1.00 104.10 93 ARG A C 1
ATOM 625 O O . ARG A 1 120 ? 56.641 -27.006 -29.671 1.00 98.71 93 ARG A O 1
ATOM 633 N N . GLN A 1 121 ? 57.268 -25.887 -31.526 1.00 95.63 94 GLN A N 1
ATOM 634 C CA . GLN A 1 121 ? 55.892 -25.647 -31.943 1.00 88.50 94 GLN A CA 1
ATOM 635 C C . GLN A 1 121 ? 55.163 -26.947 -32.249 1.00 93.15 94 GLN A C 1
ATOM 636 O O . GLN A 1 121 ? 53.957 -27.057 -32.000 1.00 92.82 94 GLN A O 1
ATOM 642 N N . LEU A 1 122 ? 55.873 -27.940 -32.788 1.00 89.39 95 LEU A N 1
ATOM 643 C CA . LEU A 1 122 ? 55.255 -29.237 -33.036 1.00 91.99 95 LEU A CA 1
ATOM 644 C C . LEU A 1 122 ? 54.947 -29.954 -31.729 1.00 95.43 95 LEU A C 1
ATOM 645 O O . LEU A 1 122 ? 53.862 -30.525 -31.569 1.00 96.96 95 LEU A O 1
ATOM 650 N N . GLN A 1 123 ? 55.888 -29.929 -30.781 1.00 95.72 96 GLN A N 1
ATOM 651 C CA . GLN A 1 123 ? 55.685 -30.614 -29.509 1.00 97.36 96 GLN A CA 1
ATOM 652 C C . GLN A 1 123 ? 54.567 -29.973 -28.697 1.00 96.17 96 GLN A C 1
ATOM 653 O O . GLN A 1 123 ? 53.862 -30.670 -27.958 1.00 99.37 96 GLN A O 1
ATOM 659 N N . LYS A 1 124 ? 54.385 -28.657 -28.823 1.00 88.79 97 LYS A N 1
ATOM 660 C CA . LYS A 1 124 ? 53.335 -27.982 -28.068 1.00 79.85 97 LYS A CA 1
ATOM 661 C C . LYS A 1 124 ? 51.958 -28.269 -28.654 1.00 88.50 97 LYS A C 1
ATOM 662 O O . LYS A 1 124 ? 50.987 -28.450 -27.910 1.00 93.68 97 LYS A O 1
ATOM 668 N N . ALA A 1 125 ? 51.853 -28.318 -29.982 1.00 94.93 98 ALA A N 1
ATOM 669 C CA . ALA A 1 125 ? 50.571 -28.540 -30.637 1.00 98.91 98 ALA A CA 1
ATOM 670 C C . ALA A 1 125 ? 50.173 -30.008 -30.689 1.00 99.16 98 ALA A C 1
ATOM 671 O O . ALA A 1 125 ? 49.049 -30.314 -31.101 1.00 96.57 98 ALA A O 1
ATOM 673 N N . MET A 1 126 ? 51.057 -30.915 -30.282 1.00 102.26 99 MET A N 1
ATOM 674 C CA . MET A 1 126 ? 50.797 -32.349 -30.334 1.00 117.76 99 MET A CA 1
ATOM 675 C C . MET A 1 126 ? 50.259 -32.793 -28.977 1.00 124.75 99 MET A C 1
ATOM 676 O O . MET A 1 126 ? 51.013 -32.880 -28.002 1.00 124.23 99 MET A O 1
ATOM 681 N N . LYS A 1 127 ? 48.957 -33.075 -28.911 1.00 124.54 100 LYS A N 1
ATOM 682 C CA . LYS A 1 127 ? 48.333 -33.383 -27.630 1.00 126.86 100 LYS A CA 1
ATOM 683 C C . LYS A 1 127 ? 47.006 -34.120 -27.781 1.00 130.43 100 LYS A C 1
ATOM 684 O O . LYS A 1 127 ? 45.992 -33.702 -27.212 1.00 124.25 100 LYS A O 1
ATOM 690 N N . GLY A 1 128 ? 46.999 -35.215 -28.521 1.00 141.80 101 GLY A N 1
ATOM 691 C CA . GLY A 1 128 ? 45.823 -36.057 -28.644 1.00 149.78 101 GLY A CA 1
ATOM 692 C C . GLY A 1 128 ? 45.619 -36.545 -30.066 1.00 156.64 101 GLY A C 1
ATOM 693 O O . GLY A 1 128 ? 46.135 -35.982 -31.031 1.00 162.25 101 GLY A O 1
ATOM 694 N N . LEU A 1 129 ? 44.836 -37.618 -30.194 1.00 153.95 102 LEU A N 1
ATOM 695 C CA . LEU A 1 129 ? 44.586 -38.204 -31.508 1.00 154.99 102 LEU A CA 1
ATOM 696 C C . LEU A 1 129 ? 43.733 -37.279 -32.368 1.00 163.23 102 LEU A C 1
ATOM 697 O O . LEU A 1 129 ? 44.050 -37.033 -33.538 1.00 164.74 102 LEU A O 1
ATOM 702 N N . GLY A 1 130 ? 42.643 -36.759 -31.808 1.00 166.10 103 GLY A N 1
ATOM 703 C CA . GLY A 1 130 ? 41.828 -35.789 -32.512 1.00 169.16 103 GLY A CA 1
ATOM 704 C C . GLY A 1 130 ? 42.479 -34.423 -32.540 1.00 170.66 103 GLY A C 1
ATOM 705 O O . GLY A 1 130 ? 43.401 -34.185 -33.328 1.00 171.35 103 GLY A O 1
ATOM 706 N N . THR A 1 131 ? 42.006 -33.525 -31.680 1.00 167.07 104 THR A N 1
ATOM 707 C CA . THR A 1 131 ? 42.592 -32.193 -31.467 1.00 154.57 104 THR A CA 1
ATOM 708 C C . THR A 1 131 ? 42.668 -31.454 -32.806 1.00 150.64 104 THR A C 1
ATOM 709 O O . THR A 1 131 ? 41.796 -31.615 -33.670 1.00 146.48 104 THR A O 1
ATOM 713 N N . ASP A 1 132 ? 43.709 -30.643 -32.980 1.00 147.36 105 ASP A N 1
ATOM 714 C CA . ASP A 1 132 ? 43.921 -29.859 -34.187 1.00 134.30 105 ASP A CA 1
ATOM 715 C C . ASP A 1 132 ? 45.331 -30.109 -34.699 1.00 121.86 105 ASP A C 1
ATOM 716 O O . ASP A 1 132 ? 46.268 -30.268 -33.912 1.00 125.30 105 ASP A O 1
ATOM 721 N N . GLU A 1 133 ? 45.476 -30.136 -36.023 1.00 105.37 106 GLU A N 1
ATOM 722 C CA . GLU A 1 133 ? 46.740 -30.460 -36.674 1.00 108.14 106 GLU A CA 1
ATOM 723 C C . GLU A 1 133 ? 47.234 -29.313 -37.551 1.00 107.68 106 GLU A C 1
ATOM 724 O O . GLU A 1 133 ? 47.990 -29.528 -38.501 1.00 101.82 106 GLU A O 1
ATOM 730 N N . SER A 1 134 ? 46.822 -28.085 -37.232 1.00 104.26 107 SER A N 1
ATOM 731 C CA . SER A 1 134 ? 47.174 -26.938 -38.066 1.00 96.23 107 SER A CA 1
ATOM 732 C C . SER A 1 134 ? 48.678 -26.694 -38.072 1.00 87.76 107 SER A C 1
ATOM 733 O O . SER A 1 134 ? 49.284 -26.514 -39.135 1.00 96.00 107 SER A O 1
ATOM 736 N N . VAL A 1 135 ? 49.298 -26.679 -36.890 1.00 79.40 108 VAL A N 1
ATOM 737 C CA . VAL A 1 135 ? 50.730 -26.407 -36.809 1.00 87.38 108 VAL A CA 1
ATOM 738 C C . VAL A 1 135 ? 51.530 -27.547 -37.429 1.00 90.31 108 VAL A C 1
ATOM 739 O O . VAL A 1 135 ? 52.579 -27.325 -38.046 1.00 90.88 108 VAL A O 1
ATOM 743 N N . LEU A 1 136 ? 51.046 -28.782 -37.285 1.00 86.83 109 LEU A N 1
ATOM 744 C CA . LEU A 1 136 ? 51.768 -29.924 -37.836 1.00 89.50 109 LEU A CA 1
ATOM 745 C C . LEU A 1 136 ? 51.720 -29.925 -39.360 1.00 93.24 109 LEU A C 1
ATOM 746 O O . LEU A 1 136 ? 52.715 -30.249 -40.018 1.00 100.00 109 LEU A O 1
ATOM 751 N N . ILE A 1 137 ? 50.574 -29.558 -39.938 1.00 84.96 110 ILE A N 1
ATOM 752 C CA . ILE A 1 137 ? 50.451 -29.520 -41.392 1.00 75.14 110 ILE A CA 1
ATOM 753 C C . ILE A 1 137 ? 51.245 -28.355 -41.968 1.00 81.72 110 ILE A C 1
ATOM 754 O O . ILE A 1 137 ? 51.920 -28.494 -42.995 1.00 87.88 110 ILE A O 1
ATOM 759 N N . GLU A 1 138 ? 51.181 -27.193 -41.315 1.00 65.30 111 GLU A N 1
ATOM 760 C CA . GLU A 1 138 ? 51.852 -26.002 -41.829 1.00 70.35 111 GLU A CA 1
ATOM 761 C C . GLU A 1 138 ? 53.355 -26.220 -41.964 1.00 78.33 111 GLU A C 1
ATOM 762 O O . GLU A 1 138 ? 53.953 -25.880 -42.991 1.00 86.51 111 GLU A O 1
ATOM 768 N N . VAL A 1 139 ? 53.982 -26.791 -40.934 1.00 83.91 112 VAL A N 1
ATOM 769 C CA . VAL A 1 139 ? 55.436 -26.929 -40.932 1.00 79.17 112 VAL A CA 1
ATOM 770 C C . VAL A 1 139 ? 55.877 -28.007 -41.915 1.00 83.10 112 VAL A C 1
ATOM 771 O O . VAL A 1 139 ? 56.766 -27.786 -42.745 1.00 89.73 112 VAL A O 1
ATOM 775 N N . LEU A 1 140 ? 55.262 -29.189 -41.839 1.00 84.17 113 LEU A N 1
ATOM 776 C CA . LEU A 1 140 ? 55.714 -30.315 -42.648 1.00 80.71 113 LEU A CA 1
ATOM 777 C C . LEU A 1 140 ? 55.441 -30.125 -44.135 1.00 85.29 113 LEU A C 1
ATOM 778 O O . LEU A 1 140 ? 56.121 -30.748 -44.958 1.00 90.69 113 LEU A O 1
ATOM 783 N N . CYS A 1 141 ? 54.475 -29.284 -44.501 1.00 90.10 114 CYS A N 1
ATOM 784 C CA . CYS A 1 141 ? 54.104 -29.084 -45.896 1.00 82.40 114 CYS A CA 1
ATOM 785 C C . CYS A 1 141 ? 54.712 -27.824 -46.499 1.00 79.27 114 CYS A C 1
ATOM 786 O O . CYS A 1 141 ? 54.284 -27.400 -47.577 1.00 81.47 114 CYS A O 1
ATOM 789 N N . THR A 1 142 ? 55.696 -27.213 -45.833 1.00 82.57 115 THR A N 1
ATOM 790 C CA . THR A 1 142 ? 56.323 -26.004 -46.350 1.00 77.84 115 THR A CA 1
ATOM 791 C C . THR A 1 142 ? 57.841 -25.996 -46.234 1.00 84.74 115 THR A C 1
ATOM 792 O O . THR A 1 142 ? 58.463 -25.017 -46.659 1.00 88.13 115 THR A O 1
ATOM 796 N N . ARG A 1 143 ? 58.456 -27.034 -45.679 1.00 90.04 116 ARG A N 1
ATOM 797 C CA . ARG A 1 143 ? 59.900 -27.075 -45.503 1.00 95.96 116 ARG A CA 1
ATOM 798 C C . ARG A 1 143 ? 60.543 -27.979 -46.547 1.00 84.53 116 ARG A C 1
ATOM 799 O O . ARG A 1 143 ? 59.949 -28.962 -46.998 1.00 87.56 116 ARG A O 1
ATOM 807 N N . THR A 1 144 ? 61.770 -27.632 -46.924 1.00 83.85 117 THR A N 1
ATOM 808 C CA . THR A 1 144 ? 62.540 -28.439 -47.856 1.00 86.31 117 THR A CA 1
ATOM 809 C C . THR A 1 144 ? 63.119 -29.653 -47.134 1.00 95.28 117 THR A C 1
ATOM 810 O O . THR A 1 144 ? 62.972 -29.815 -45.921 1.00 95.85 117 THR A O 1
ATOM 814 N N . ASN A 1 145 ? 63.790 -30.525 -47.893 1.00 107.10 118 ASN A N 1
ATOM 815 C CA . ASN A 1 145 ? 64.385 -31.716 -47.295 1.00 103.09 118 ASN A CA 1
ATOM 816 C C . ASN A 1 145 ? 65.430 -31.346 -46.250 1.00 93.50 118 ASN A C 1
ATOM 817 O O . ASN A 1 145 ? 65.489 -31.958 -45.177 1.00 86.28 118 ASN A O 1
ATOM 822 N N . LYS A 1 146 ? 66.260 -30.343 -46.545 1.00 93.99 119 LYS A N 1
ATOM 823 C CA . LYS A 1 146 ? 67.295 -29.932 -45.603 1.00 97.27 119 LYS A CA 1
ATOM 824 C C . LYS A 1 146 ? 66.695 -29.411 -44.304 1.00 105.67 119 LYS A C 1
ATOM 825 O O . LYS A 1 146 ? 67.283 -29.593 -43.231 1.00 107.83 119 LYS A O 1
ATOM 831 N N . GLU A 1 147 ? 65.525 -28.776 -44.377 1.00 103.04 120 GLU A N 1
ATOM 832 C CA . GLU A 1 147 ? 64.896 -28.217 -43.187 1.00 88.26 120 GLU A CA 1
ATOM 833 C C . GLU A 1 147 ? 64.096 -29.258 -42.413 1.00 86.66 120 GLU A C 1
ATOM 834 O O . GLU A 1 147 ? 64.008 -29.172 -41.183 1.00 84.35 120 GLU A O 1
ATOM 840 N N . ILE A 1 148 ? 63.508 -30.237 -43.104 1.00 86.81 121 ILE A N 1
ATOM 841 C CA . ILE A 1 148 ? 62.781 -31.301 -42.416 1.00 83.44 121 ILE A CA 1
ATOM 842 C C . ILE A 1 148 ? 63.737 -32.141 -41.579 1.00 97.60 121 ILE A C 1
ATOM 843 O O . ILE A 1 148 ? 63.397 -32.586 -40.475 1.00 97.56 121 ILE A O 1
ATOM 848 N N . ILE A 1 149 ? 64.953 -32.361 -42.084 1.00 99.85 122 ILE A N 1
ATOM 849 C CA . ILE A 1 149 ? 65.942 -33.140 -41.345 1.00 96.55 122 ILE A CA 1
ATOM 850 C C . ILE A 1 149 ? 66.381 -32.392 -40.091 1.00 96.65 122 ILE A C 1
ATOM 851 O O . ILE A 1 149 ? 66.463 -32.970 -39.001 1.00 96.32 122 ILE A O 1
ATOM 856 N N . ALA A 1 150 ? 66.667 -31.094 -40.228 1.00 91.55 123 ALA A N 1
ATOM 857 C CA . ALA A 1 150 ? 67.119 -30.308 -39.083 1.00 81.63 123 ALA A CA 1
ATOM 858 C C . ALA A 1 150 ? 66.056 -30.231 -37.996 1.00 92.80 123 ALA A C 1
ATOM 859 O O . ALA A 1 150 ? 66.387 -30.109 -36.811 1.00 105.20 123 ALA A O 1
ATOM 861 N N . ILE A 1 151 ? 64.778 -30.298 -38.374 1.00 88.86 124 ILE A N 1
ATOM 862 C CA . ILE A 1 151 ? 63.711 -30.342 -37.380 1.00 85.26 124 ILE A CA 1
ATOM 863 C C . ILE A 1 151 ? 63.673 -31.706 -36.704 1.00 95.66 124 ILE A C 1
ATOM 864 O O . ILE A 1 151 ? 63.523 -31.803 -35.480 1.00 99.19 124 ILE A O 1
ATOM 869 N N . LYS A 1 152 ? 63.809 -32.780 -37.487 1.00 106.34 125 LYS A N 1
ATOM 870 C CA . LYS A 1 152 ? 63.864 -34.121 -36.911 1.00 110.40 125 LYS A CA 1
ATOM 871 C C . LYS A 1 152 ? 65.058 -34.273 -35.977 1.00 109.93 125 LYS A C 1
ATOM 872 O O . LYS A 1 152 ? 64.958 -34.919 -34.928 1.00 107.87 125 LYS A O 1
ATOM 878 N N . GLU A 1 153 ? 66.198 -33.683 -36.344 1.00 106.43 126 GLU A N 1
ATOM 879 C CA . GLU A 1 153 ? 67.375 -33.744 -35.484 1.00 104.62 126 GLU A CA 1
ATOM 880 C C . GLU A 1 153 ? 67.160 -32.940 -34.209 1.00 109.16 126 GLU A C 1
ATOM 881 O O . GLU A 1 153 ? 67.452 -33.417 -33.105 1.00 107.85 126 GLU A O 1
ATOM 887 N N . ALA A 1 154 ? 66.654 -31.712 -34.343 1.00 118.02 127 ALA A N 1
ATOM 888 C CA . ALA A 1 154 ? 66.430 -30.871 -33.171 1.00 108.87 127 ALA A CA 1
ATOM 889 C C . ALA A 1 154 ? 65.358 -31.459 -32.263 1.00 97.92 127 ALA A C 1
ATOM 890 O O . ALA A 1 154 ? 65.452 -31.351 -31.035 1.00 98.94 127 ALA A O 1
ATOM 892 N N . TYR A 1 155 ? 64.333 -32.087 -32.844 1.00 89.54 128 TYR A N 1
ATOM 893 C CA . TYR A 1 155 ? 63.289 -32.695 -32.028 1.00 91.56 128 TYR A CA 1
ATOM 894 C C . TYR A 1 155 ? 63.827 -33.863 -31.212 1.00 100.70 128 TYR A C 1
ATOM 895 O O . TYR A 1 155 ? 63.372 -34.093 -30.086 1.00 101.44 128 TYR A O 1
ATOM 904 N N . GLN A 1 156 ? 64.791 -34.606 -31.760 1.00 103.43 129 GLN A N 1
ATOM 905 C CA . GLN A 1 156 ? 65.414 -35.688 -31.005 1.00 106.93 129 GLN A CA 1
ATOM 906 C C . GLN A 1 156 ? 66.285 -35.140 -29.881 1.00 115.09 129 GLN A C 1
ATOM 907 O O . GLN A 1 156 ? 66.259 -35.654 -28.757 1.00 108.53 129 GLN A O 1
ATOM 913 N N . ARG A 1 157 ? 67.063 -34.095 -30.172 1.00 121.98 130 ARG A N 1
ATOM 914 C CA . ARG A 1 157 ? 67.956 -33.514 -29.176 1.00 109.35 130 ARG A CA 1
ATOM 915 C C . ARG A 1 157 ? 67.186 -32.834 -28.051 1.00 104.13 130 ARG A C 1
ATOM 916 O O . ARG A 1 157 ? 67.628 -32.856 -26.896 1.00 112.33 130 ARG A O 1
ATOM 924 N N . LEU A 1 158 ? 66.035 -32.237 -28.361 1.00 102.38 131 LEU A N 1
ATOM 925 C CA . LEU A 1 158 ? 65.323 -31.437 -27.370 1.00 102.49 131 LEU A CA 1
ATOM 926 C C . LEU A 1 158 ? 64.462 -32.292 -26.448 1.00 105.81 131 LEU A C 1
ATOM 927 O O . LEU A 1 158 ? 64.406 -32.037 -25.240 1.00 104.16 131 LEU A O 1
ATOM 932 N N . PHE A 1 159 ? 63.785 -33.304 -26.990 1.00 109.06 132 PHE A N 1
ATOM 933 C CA . PHE A 1 159 ? 62.786 -34.050 -26.234 1.00 115.72 132 PHE A CA 1
ATOM 934 C C . PHE A 1 159 ? 63.124 -35.527 -26.080 1.00 121.70 132 PHE A C 1
ATOM 935 O O . PHE A 1 159 ? 62.302 -36.280 -25.543 1.00 120.60 132 PHE A O 1
ATOM 943 N N . ASP A 1 160 ? 64.305 -35.958 -26.529 1.00 131.40 133 ASP A N 1
ATOM 944 C CA . ASP A 1 160 ? 64.724 -37.358 -26.427 1.00 140.92 133 ASP A CA 1
ATOM 945 C C . ASP A 1 160 ? 63.677 -38.284 -27.043 1.00 139.20 133 ASP A C 1
ATOM 946 O O . ASP A 1 160 ? 63.352 -39.344 -26.504 1.00 142.45 133 ASP A O 1
ATOM 951 N N . ARG A 1 161 ? 63.137 -37.869 -28.186 1.00 131.51 134 ARG A N 1
ATOM 952 C CA . ARG A 1 161 ? 62.046 -38.585 -28.827 1.00 119.96 134 ARG A CA 1
ATOM 953 C C . ARG A 1 161 ? 62.190 -38.467 -30.335 1.00 119.42 134 ARG A C 1
ATOM 954 O O . ARG A 1 161 ? 62.815 -37.536 -30.848 1.00 113.22 134 ARG A O 1
ATOM 962 N N . SER A 1 162 ? 61.597 -39.423 -31.042 1.00 122.45 135 SER A N 1
ATOM 963 C CA . SER A 1 162 ? 61.577 -39.408 -32.498 1.00 123.26 135 SER A CA 1
ATOM 964 C C . SER A 1 162 ? 60.354 -38.629 -32.965 1.00 125.71 135 SER A C 1
ATOM 965 O O . SER A 1 162 ? 59.222 -38.971 -32.606 1.00 125.03 135 SER A O 1
ATOM 968 N N . LEU A 1 163 ? 60.586 -37.576 -33.754 1.00 112.58 136 LEU A N 1
ATOM 969 C CA . LEU A 1 163 ? 59.475 -36.786 -34.274 1.00 98.55 136 LEU A CA 1
ATOM 970 C C . LEU A 1 163 ? 58.544 -37.643 -35.121 1.00 100.71 136 LEU A C 1
ATOM 971 O O . LEU A 1 163 ? 57.319 -37.480 -35.069 1.00 107.47 136 LEU A O 1
ATOM 976 N N . GLU A 1 164 ? 59.107 -38.569 -35.899 1.00 94.13 137 GLU A N 1
ATOM 977 C CA . GLU A 1 164 ? 58.281 -39.484 -36.679 1.00 96.84 137 GLU A CA 1
ATOM 978 C C . GLU A 1 164 ? 57.432 -40.367 -35.773 1.00 104.14 137 GLU A C 1
ATOM 979 O O . GLU A 1 164 ? 56.276 -40.671 -36.092 1.00 102.85 137 GLU A O 1
ATOM 985 N N . SER A 1 165 ? 57.986 -40.778 -34.630 1.00 109.01 138 SER A N 1
ATOM 986 C CA . SER A 1 165 ? 57.240 -41.623 -33.704 1.00 106.96 138 SER A CA 1
ATOM 987 C C . SER A 1 165 ? 56.091 -40.859 -33.057 1.00 103.51 138 SER A C 1
ATOM 988 O O . SER A 1 165 ? 54.988 -41.397 -32.906 1.00 93.18 138 SER A O 1
ATOM 991 N N . ASP A 1 166 ? 56.330 -39.603 -32.670 1.00 114.08 139 ASP A N 1
ATOM 992 C CA . ASP A 1 166 ? 55.275 -38.801 -32.059 1.00 118.01 139 ASP A CA 1
ATOM 993 C C . ASP A 1 166 ? 54.174 -38.460 -33.055 1.00 118.38 139 ASP A C 1
ATOM 994 O O . ASP A 1 166 ? 53.009 -38.319 -32.664 1.00 116.48 139 ASP A O 1
ATOM 999 N N . VAL A 1 167 ? 54.519 -38.319 -34.337 1.00 113.03 140 VAL A N 1
ATOM 1000 C CA . VAL A 1 167 ? 53.511 -38.034 -35.353 1.00 112.26 140 VAL A CA 1
ATOM 1001 C C . VAL A 1 167 ? 52.580 -39.227 -35.532 1.00 121.53 140 VAL A C 1
ATOM 1002 O O . VAL A 1 167 ? 51.360 -39.067 -35.657 1.00 132.76 140 VAL A O 1
ATOM 1006 N N . LYS A 1 168 ? 53.137 -40.441 -35.538 1.00 111.03 141 LYS A N 1
ATOM 1007 C CA . LYS A 1 168 ? 52.320 -41.633 -35.745 1.00 109.76 141 LYS A CA 1
ATOM 1008 C C . LYS A 1 168 ? 51.328 -41.846 -34.607 1.00 111.61 141 LYS A C 1
ATOM 1009 O O . LYS A 1 168 ? 50.271 -42.454 -34.813 1.00 105.41 141 LYS A O 1
ATOM 1015 N N . GLY A 1 169 ? 51.644 -41.358 -33.410 1.00 109.74 142 GLY A N 1
ATOM 1016 C CA . GLY A 1 169 ? 50.757 -41.516 -32.274 1.00 113.62 142 GLY A CA 1
ATOM 1017 C C . GLY A 1 169 ? 49.678 -40.455 -32.199 1.00 128.07 142 GLY A C 1
ATOM 1018 O O . GLY A 1 169 ? 48.612 -40.683 -31.619 1.00 140.32 142 GLY A O 1
ATOM 1019 N N . ASP A 1 170 ? 49.942 -39.289 -32.788 1.00 131.98 143 ASP A N 1
ATOM 1020 C CA . ASP A 1 170 ? 48.997 -38.180 -32.747 1.00 137.13 143 ASP A CA 1
ATOM 1021 C C . ASP A 1 170 ? 48.082 -38.138 -33.962 1.00 132.26 143 ASP A C 1
ATOM 1022 O O . ASP A 1 170 ? 46.922 -37.725 -33.841 1.00 132.45 143 ASP A O 1
ATOM 1027 N N . THR A 1 171 ? 48.572 -38.558 -35.125 1.00 131.44 144 THR A N 1
ATOM 1028 C CA . THR A 1 171 ? 47.826 -38.459 -36.368 1.00 133.38 144 THR A CA 1
ATOM 1029 C C . THR A 1 171 ? 46.932 -39.683 -36.564 1.00 135.05 144 THR A C 1
ATOM 1030 O O . THR A 1 171 ? 46.914 -40.613 -35.754 1.00 137.59 144 THR A O 1
ATOM 1034 N N . SER A 1 172 ? 46.181 -39.684 -37.664 1.00 133.98 145 SER A N 1
ATOM 1035 C CA . SER A 1 172 ? 45.252 -40.767 -37.958 1.00 130.32 145 SER A CA 1
ATOM 1036 C C . SER A 1 172 ? 44.944 -40.769 -39.447 1.00 130.41 145 SER A C 1
ATOM 1037 O O . SER A 1 172 ? 45.134 -39.768 -40.141 1.00 144.62 145 SER A O 1
ATOM 1040 N N . GLY A 1 173 ? 44.463 -41.913 -39.926 1.00 117.77 146 GLY A N 1
ATOM 1041 C CA . GLY A 1 173 ? 44.044 -42.065 -41.305 1.00 116.71 146 GLY A CA 1
ATOM 1042 C C . GLY A 1 173 ? 45.184 -41.858 -42.284 1.00 120.40 146 GLY A C 1
ATOM 1043 O O . GLY A 1 173 ? 46.345 -42.185 -42.018 1.00 116.80 146 GLY A O 1
ATOM 1044 N N . ASN A 1 174 ? 44.839 -41.302 -43.448 1.00 126.50 147 ASN A N 1
ATOM 1045 C CA . ASN A 1 174 ? 45.834 -41.012 -44.471 1.00 130.43 147 ASN A CA 1
ATOM 1046 C C . ASN A 1 174 ? 46.601 -39.727 -44.194 1.00 117.65 147 ASN A C 1
ATOM 1047 O O . ASN A 1 174 ? 47.649 -39.504 -44.810 1.00 109.62 147 ASN A O 1
ATOM 1052 N N . LEU A 1 175 ? 46.099 -38.875 -43.296 1.00 114.27 148 LEU A N 1
ATOM 1053 C CA . LEU A 1 175 ? 46.884 -37.729 -42.850 1.00 110.16 148 LEU A CA 1
ATOM 1054 C C . LEU A 1 175 ? 48.161 -38.185 -42.158 1.00 118.73 148 LEU A C 1
ATOM 1055 O O . LEU A 1 175 ? 49.213 -37.549 -42.290 1.00 119.22 148 LEU A O 1
ATOM 1060 N N . LYS A 1 176 ? 48.085 -39.287 -41.410 1.00 120.14 149 LYS A N 1
ATOM 1061 C CA . LYS A 1 176 ? 49.285 -39.879 -40.832 1.00 118.39 149 LYS A CA 1
ATOM 1062 C C . LYS A 1 176 ? 50.247 -40.339 -41.919 1.00 106.64 149 LYS A C 1
ATOM 1063 O O . LYS A 1 176 ? 51.464 -40.155 -41.803 1.00 102.93 149 LYS A O 1
ATOM 1069 N N . LYS A 1 177 ? 49.714 -40.927 -42.992 1.00 105.84 150 LYS A N 1
ATOM 1070 C CA . LYS A 1 177 ? 50.566 -41.516 -44.018 1.00 107.74 150 LYS A CA 1
ATOM 1071 C C . LYS A 1 177 ? 51.284 -40.452 -44.840 1.00 110.07 150 LYS A C 1
ATOM 1072 O O . LYS A 1 177 ? 52.409 -40.681 -45.297 1.00 109.50 150 LYS A O 1
ATOM 1078 N N . ILE A 1 178 ? 50.661 -39.289 -45.032 1.00 114.76 151 ILE A N 1
ATOM 1079 C CA . ILE A 1 178 ? 51.286 -38.244 -45.836 1.00 115.67 151 ILE A CA 1
ATOM 1080 C C . ILE A 1 178 ? 52.296 -37.455 -45.010 1.00 110.51 151 ILE A C 1
ATOM 1081 O O . ILE A 1 178 ? 53.356 -37.069 -45.513 1.00 99.79 151 ILE A O 1
ATOM 1086 N N . LEU A 1 179 ? 51.998 -37.216 -43.729 1.00 109.41 152 LEU A N 1
ATOM 1087 C CA . LEU A 1 179 ? 52.923 -36.468 -42.884 1.00 102.18 152 LEU A CA 1
ATOM 1088 C C . LEU A 1 179 ? 54.183 -37.275 -42.596 1.00 102.04 152 LEU A C 1
ATOM 1089 O O . LEU A 1 179 ? 55.286 -36.718 -42.551 1.00 100.90 152 LEU A O 1
ATOM 1094 N N . VAL A 1 180 ? 54.041 -38.587 -42.396 1.00 108.51 153 VAL A N 1
ATOM 1095 C CA . VAL A 1 180 ? 55.214 -39.446 -42.261 1.00 116.64 153 VAL A CA 1
ATOM 1096 C C . VAL A 1 180 ? 55.999 -39.473 -43.566 1.00 118.83 153 VAL A C 1
ATOM 1097 O O . VAL A 1 180 ? 57.237 -39.480 -43.567 1.00 120.53 153 VAL A O 1
ATOM 1101 N N . SER A 1 181 ? 55.291 -39.472 -44.699 1.00 117.33 154 SER A N 1
ATOM 1102 C CA . SER A 1 181 ? 55.958 -39.452 -45.996 1.00 103.85 154 SER A CA 1
ATOM 1103 C C . SER A 1 181 ? 56.774 -38.181 -46.187 1.00 93.92 154 SER A C 1
ATOM 1104 O O . SER A 1 181 ? 57.836 -38.213 -46.821 1.00 87.46 154 SER A O 1
ATOM 1107 N N . LEU A 1 182 ? 56.299 -37.055 -45.648 1.00 95.12 155 LEU A N 1
ATOM 1108 C CA . LEU A 1 182 ? 57.065 -35.815 -45.727 1.00 94.86 155 LEU A CA 1
ATOM 1109 C C . LEU A 1 182 ? 58.260 -35.836 -44.785 1.00 99.35 155 LEU A C 1
ATOM 1110 O O . LEU A 1 182 ? 59.292 -35.222 -45.081 1.00 90.33 155 LEU A O 1
ATOM 1115 N N . LEU A 1 183 ? 58.140 -36.530 -43.650 1.00 107.10 156 LEU A N 1
ATOM 1116 C CA . LEU A 1 183 ? 59.245 -36.628 -42.704 1.00 102.05 156 LEU A CA 1
ATOM 1117 C C . LEU A 1 183 ? 60.415 -37.428 -43.260 1.00 105.38 156 LEU A C 1
ATOM 1118 O O . LEU A 1 183 ? 61.522 -37.338 -42.720 1.00 107.02 156 LEU A O 1
ATOM 1123 N N . GLN A 1 184 ? 60.196 -38.204 -44.324 1.00 97.85 157 GLN A N 1
ATOM 1124 C CA . GLN A 1 184 ? 61.292 -38.930 -44.952 1.00 87.43 157 GLN A CA 1
ATOM 1125 C C . GLN A 1 184 ? 62.309 -37.992 -45.586 1.00 82.34 157 GLN A C 1
ATOM 1126 O O . GLN A 1 184 ? 63.465 -38.387 -45.769 1.00 85.98 157 GLN A O 1
ATOM 1132 N N . ALA A 1 185 ? 61.903 -36.763 -45.919 1.00 87.63 158 ALA A N 1
ATOM 1133 C CA . ALA A 1 185 ? 62.790 -35.756 -46.504 1.00 98.21 158 ALA A CA 1
ATOM 1134 C C . ALA A 1 185 ? 63.465 -36.275 -47.772 1.00 108.70 158 ALA A C 1
ATOM 1135 O O . ALA A 1 185 ? 64.649 -36.031 -48.014 1.00 108.44 158 ALA A O 1
ATOM 1137 N N . ASN A 1 186 ? 62.701 -36.999 -48.591 1.00 113.67 159 ASN A N 1
ATOM 1138 C CA . ASN A 1 186 ? 63.205 -37.585 -49.827 1.00 113.81 159 ASN A CA 1
ATOM 1139 C C . ASN A 1 186 ? 62.450 -37.062 -51.046 1.00 109.30 159 ASN A C 1
ATOM 1140 O O . ASN A 1 186 ? 62.333 -37.757 -52.057 1.00 116.77 159 ASN A O 1
ATOM 1145 N N . ARG A 1 187 ? 61.931 -35.840 -50.962 1.00 97.72 160 ARG A N 1
ATOM 1146 C CA . ARG A 1 187 ? 61.262 -35.232 -52.103 1.00 94.97 160 ARG A CA 1
ATOM 1147 C C . ARG A 1 187 ? 62.275 -34.878 -53.185 1.00 94.18 160 ARG A C 1
ATOM 1148 O O . ARG A 1 187 ? 63.374 -34.398 -52.894 1.00 92.99 160 ARG A O 1
ATOM 1156 N N . ASN A 1 188 ? 61.902 -35.128 -54.439 1.00 89.46 161 ASN A N 1
ATOM 1157 C CA . ASN A 1 188 ? 62.738 -34.736 -55.566 1.00 95.59 161 ASN A CA 1
ATOM 1158 C C . ASN A 1 188 ? 62.937 -33.226 -55.556 1.00 101.41 161 ASN A C 1
ATOM 1159 O O . ASN A 1 188 ? 61.966 -32.463 -55.563 1.00 123.55 161 ASN A O 1
ATOM 1164 N N . GLU A 1 189 ? 64.198 -32.795 -55.524 1.00 94.01 162 GLU A N 1
ATOM 1165 C CA . GLU A 1 189 ? 64.543 -31.379 -55.490 1.00 101.52 162 GLU A CA 1
ATOM 1166 C C . GLU A 1 189 ? 65.426 -30.989 -56.672 1.00 117.34 162 GLU A C 1
ATOM 1167 O O . GLU A 1 189 ? 66.201 -30.033 -56.589 1.00 127.54 162 GLU A O 1
ATOM 1173 N N . GLY A 1 190 ? 65.317 -31.723 -57.779 1.00 123.40 163 GLY A N 1
ATOM 1174 C CA . GLY A 1 190 ? 66.042 -31.364 -58.977 1.00 125.66 163 GLY A CA 1
ATOM 1175 C C . GLY A 1 190 ? 65.410 -30.187 -59.696 1.00 132.12 163 GLY A C 1
ATOM 1176 O O . GLY A 1 190 ? 64.289 -29.768 -59.409 1.00 130.52 163 GLY A O 1
ATOM 1177 N N . ASP A 1 191 ? 66.158 -29.644 -60.655 1.00 141.15 164 ASP A N 1
ATOM 1178 C CA . ASP A 1 191 ? 65.679 -28.511 -61.437 1.00 146.49 164 ASP A CA 1
ATOM 1179 C C . ASP A 1 191 ? 64.985 -28.930 -62.725 1.00 146.91 164 ASP A C 1
ATOM 1180 O O . ASP A 1 191 ? 64.214 -28.140 -63.282 1.00 152.86 164 ASP A O 1
ATOM 1185 N N . ASP A 1 192 ? 65.230 -30.148 -63.203 1.00 140.39 165 ASP A N 1
ATOM 1186 C CA . ASP A 1 192 ? 64.600 -30.620 -64.427 1.00 134.21 165 ASP A CA 1
ATOM 1187 C C . ASP A 1 192 ? 63.104 -30.823 -64.221 1.00 120.07 165 ASP A C 1
ATOM 1188 O O . ASP A 1 192 ? 62.644 -31.176 -63.131 1.00 115.35 165 ASP A O 1
ATOM 1193 N N . VAL A 1 193 ? 62.341 -30.595 -65.287 1.00 109.26 166 VAL A N 1
ATOM 1194 C CA . VAL A 1 193 ? 60.890 -30.739 -65.264 1.00 99.00 166 VAL A CA 1
ATOM 1195 C C . VAL A 1 193 ? 60.498 -31.713 -66.368 1.00 92.62 166 VAL A C 1
ATOM 1196 O O . VAL A 1 193 ? 60.702 -31.432 -67.556 1.00 100.11 166 VAL A O 1
ATOM 1200 N N . ASP A 1 194 ? 59.947 -32.860 -65.978 1.00 85.53 167 ASP A N 1
ATOM 1201 C CA . ASP A 1 194 ? 59.492 -33.868 -66.929 1.00 86.85 167 ASP A CA 1
ATOM 1202 C C . ASP A 1 194 ? 58.079 -33.511 -67.372 1.00 86.19 167 ASP A C 1
ATOM 1203 O O . ASP A 1 194 ? 57.120 -33.678 -66.610 1.00 96.98 167 ASP A O 1
ATOM 1208 N N . LYS A 1 195 ? 57.945 -33.022 -68.606 1.00 80.03 168 LYS A N 1
ATOM 1209 C CA . LYS A 1 195 ? 56.627 -32.645 -69.104 1.00 79.99 168 LYS A CA 1
ATOM 1210 C C . LYS A 1 195 ? 55.764 -33.866 -69.391 1.00 88.44 168 LYS A C 1
ATOM 1211 O O . LYS A 1 195 ? 54.533 -33.782 -69.324 1.00 90.98 168 LYS A O 1
ATOM 1217 N N . ASP A 1 196 ? 56.384 -35.005 -69.709 1.00 83.08 169 ASP A N 1
ATOM 1218 C CA . ASP A 1 196 ? 55.618 -36.236 -69.862 1.00 91.38 169 ASP A CA 1
ATOM 1219 C C . ASP A 1 196 ? 55.074 -36.710 -68.521 1.00 94.79 169 ASP A C 1
ATOM 1220 O O . ASP A 1 196 ? 53.938 -37.190 -68.438 1.00 97.68 169 ASP A O 1
ATOM 1225 N N . LEU A 1 197 ? 55.873 -36.579 -67.460 1.00 96.29 170 LEU A N 1
ATOM 1226 C CA . LEU A 1 197 ? 55.424 -36.991 -66.135 1.00 91.89 170 LEU A CA 1
ATOM 1227 C C . LEU A 1 197 ? 54.397 -36.017 -65.572 1.00 94.58 170 LEU A C 1
ATOM 1228 O O . LEU A 1 197 ? 53.449 -36.430 -64.894 1.00 97.60 170 LEU A O 1
ATOM 1233 N N . ALA A 1 198 ? 54.574 -34.721 -65.839 1.00 87.97 171 ALA A N 1
ATOM 1234 C CA . ALA A 1 198 ? 53.598 -33.734 -65.389 1.00 81.23 171 ALA A CA 1
ATOM 1235 C C . ALA A 1 198 ? 52.225 -34.007 -65.988 1.00 90.42 171 ALA A C 1
ATOM 1236 O O . ALA A 1 198 ? 51.205 -33.905 -65.296 1.00 106.68 171 ALA A O 1
ATOM 1238 N N . GLY A 1 199 ? 52.179 -34.360 -67.273 1.00 81.22 172 GLY A N 1
ATOM 1239 C CA . GLY A 1 199 ? 50.905 -34.691 -67.888 1.00 82.15 172 GLY A CA 1
ATOM 1240 C C . GLY A 1 199 ? 50.355 -36.018 -67.406 1.00 84.05 172 GLY A C 1
ATOM 1241 O O . GLY A 1 199 ? 49.140 -36.183 -67.266 1.00 94.68 172 GLY A O 1
ATOM 1242 N N . GLN A 1 200 ? 51.239 -36.982 -67.138 1.00 90.89 173 GLN A N 1
ATOM 1243 C CA . GLN A 1 200 ? 50.780 -38.289 -66.682 1.00 102.33 173 GLN A CA 1
ATOM 1244 C C . GLN A 1 200 ? 50.298 -38.233 -65.238 1.00 105.73 173 GLN A C 1
ATOM 1245 O O . GLN A 1 200 ? 49.262 -38.820 -64.902 1.00 97.86 173 GLN A O 1
ATOM 1251 N N . ASP A 1 201 ? 51.035 -37.535 -64.367 1.00 103.07 174 ASP A N 1
ATOM 1252 C CA . ASP A 1 201 ? 50.575 -37.361 -62.993 1.00 98.18 174 ASP A CA 1
ATOM 1253 C C . ASP A 1 201 ? 49.257 -36.603 -62.941 1.00 97.08 174 ASP A C 1
ATOM 1254 O O . ASP A 1 201 ? 48.435 -36.849 -62.051 1.00 91.57 174 ASP A O 1
ATOM 1259 N N . ALA A 1 202 ? 49.038 -35.681 -63.883 1.00 89.34 175 ALA A N 1
ATOM 1260 C CA . ALA A 1 202 ? 47.764 -34.973 -63.941 1.00 85.97 175 ALA A CA 1
ATOM 1261 C C . ALA A 1 202 ? 46.619 -35.929 -64.245 1.00 87.60 175 ALA A C 1
ATOM 1262 O O . ALA A 1 202 ? 45.544 -35.835 -63.642 1.00 93.56 175 ALA A O 1
ATOM 1264 N N . LYS A 1 203 ? 46.833 -36.861 -65.178 1.00 82.34 176 LYS A N 1
ATOM 1265 C CA . LYS A 1 203 ? 45.818 -37.870 -65.458 1.00 93.88 176 LYS A CA 1
ATOM 1266 C C . LYS A 1 203 ? 45.617 -38.792 -64.263 1.00 103.17 176 LYS A C 1
ATOM 1267 O O . LYS A 1 203 ? 44.489 -39.210 -63.976 1.00 99.23 176 LYS A O 1
ATOM 1273 N N . ASP A 1 204 ? 46.699 -39.117 -63.552 1.00 103.94 177 ASP A N 1
ATOM 1274 C CA . ASP A 1 204 ? 46.585 -39.977 -62.379 1.00 97.50 177 ASP A CA 1
ATOM 1275 C C . ASP A 1 204 ? 45.821 -39.284 -61.258 1.00 91.46 177 ASP A C 1
ATOM 1276 O O . ASP A 1 204 ? 44.995 -39.911 -60.585 1.00 95.55 177 ASP A O 1
ATOM 1281 N N . LEU A 1 205 ? 46.082 -37.992 -61.041 1.00 87.96 178 LEU A N 1
ATOM 1282 C CA . LEU A 1 205 ? 45.381 -37.266 -59.988 1.00 97.13 178 LEU A CA 1
ATOM 1283 C C . LEU A 1 205 ? 43.898 -37.111 -60.303 1.00 104.00 178 LEU A C 1
ATOM 1284 O O . LEU A 1 205 ? 43.080 -37.000 -59.383 1.00 102.28 178 LEU A O 1
ATOM 1289 N N . TYR A 1 206 ? 43.534 -37.103 -61.586 1.00 104.04 179 TYR A N 1
ATOM 1290 C CA . TYR A 1 206 ? 42.124 -37.044 -61.954 1.00 105.70 179 TYR A CA 1
ATOM 1291 C C . TYR A 1 206 ? 41.454 -38.407 -61.825 1.00 104.79 179 TYR A C 1
ATOM 1292 O O . TYR A 1 206 ? 40.304 -38.497 -61.380 1.00 99.94 179 TYR A O 1
ATOM 1301 N N . ASP A 1 207 ? 42.154 -39.475 -62.218 1.00 107.06 180 ASP A N 1
ATOM 1302 C CA . ASP A 1 207 ? 41.598 -40.817 -62.087 1.00 111.14 180 ASP A CA 1
ATOM 1303 C C . ASP A 1 207 ? 41.508 -41.249 -60.629 1.00 116.43 180 ASP A C 1
ATOM 1304 O O . ASP A 1 207 ? 40.662 -42.080 -60.282 1.00 115.73 180 ASP A O 1
ATOM 1309 N N . ALA A 1 208 ? 42.367 -40.702 -59.768 1.00 118.67 181 ALA A N 1
ATOM 1310 C CA . ALA A 1 208 ? 42.335 -41.013 -58.346 1.00 116.50 181 ALA A CA 1
ATOM 1311 C C . ALA A 1 208 ? 41.214 -40.297 -57.606 1.00 118.37 181 ALA A C 1
ATOM 1312 O O . ALA A 1 208 ? 41.000 -40.575 -56.421 1.00 124.99 181 ALA A O 1
ATOM 1314 N N . GLY A 1 209 ? 40.504 -39.386 -58.265 1.00 110.28 182 GLY A N 1
ATOM 1315 C CA . GLY A 1 209 ? 39.417 -38.671 -57.630 1.00 115.41 182 GLY A CA 1
ATOM 1316 C C . GLY A 1 209 ? 38.086 -38.927 -58.302 1.00 122.30 182 GLY A C 1
ATOM 1317 O O . GLY A 1 209 ? 37.028 -38.612 -57.748 1.00 115.72 182 GLY A O 1
ATOM 1318 N N . GLU A 1 210 ? 38.127 -39.503 -59.501 1.00 138.25 183 GLU A N 1
ATOM 1319 C CA . GLU A 1 210 ? 36.916 -39.811 -60.246 1.00 159.01 183 GLU A CA 1
ATOM 1320 C C . GLU A 1 210 ? 36.453 -41.250 -60.053 1.00 167.68 183 GLU A C 1
ATOM 1321 O O . GLU A 1 210 ? 35.357 -41.599 -60.505 1.00 176.22 183 GLU A O 1
ATOM 1327 N N . GLY A 1 211 ? 37.249 -42.087 -59.389 1.00 163.42 184 GLY A N 1
ATOM 1328 C CA . GLY A 1 211 ? 36.844 -43.450 -59.104 1.00 165.07 184 GLY A CA 1
ATOM 1329 C C . GLY A 1 211 ? 35.581 -43.526 -58.269 1.00 174.74 184 GLY A C 1
ATOM 1330 O O . GLY A 1 211 ? 35.543 -43.022 -57.142 1.00 174.56 184 GLY A O 1
ATOM 1331 N N . ARG A 1 212 ? 34.537 -44.154 -58.818 1.00 180.65 185 ARG A N 1
ATOM 1332 C CA . ARG A 1 212 ? 33.259 -44.247 -58.118 1.00 179.46 185 ARG A CA 1
ATOM 1333 C C . ARG A 1 212 ? 33.341 -45.105 -56.861 1.00 180.62 185 ARG A C 1
ATOM 1334 O O . ARG A 1 212 ? 32.466 -44.996 -55.996 1.00 180.04 185 ARG A O 1
ATOM 1342 N N . TRP A 1 213 ? 34.362 -45.956 -56.745 1.00 176.32 186 TRP A N 1
ATOM 1343 C CA . TRP A 1 213 ? 34.534 -46.752 -55.533 1.00 165.67 186 TRP A CA 1
ATOM 1344 C C . TRP A 1 213 ? 34.961 -45.871 -54.363 1.00 162.60 186 TRP A C 1
ATOM 1345 O O . TRP A 1 213 ? 34.345 -45.901 -53.291 1.00 156.66 186 TRP A O 1
ATOM 1356 N N . GLY A 1 214 ? 36.010 -45.076 -54.555 1.00 160.65 187 GLY A N 1
ATOM 1357 C CA . GLY A 1 214 ? 36.494 -44.184 -53.520 1.00 153.19 187 GLY A CA 1
ATOM 1358 C C . GLY A 1 214 ? 37.709 -43.399 -53.968 1.00 145.31 187 GLY A C 1
ATOM 1359 O O . GLY A 1 214 ? 38.516 -43.896 -54.758 1.00 153.74 187 GLY A O 1
ATOM 1360 N N . THR A 1 215 ? 37.847 -42.168 -53.473 1.00 128.02 188 THR A N 1
ATOM 1361 C CA . THR A 1 215 ? 38.961 -41.309 -53.858 1.00 116.26 188 THR A CA 1
ATOM 1362 C C . THR A 1 215 ? 40.292 -41.923 -53.444 1.00 115.72 188 THR A C 1
ATOM 1363 O O . THR A 1 215 ? 40.572 -42.068 -52.250 1.00 126.63 188 THR A O 1
ATOM 1367 N N . ASP A 1 216 ? 41.114 -42.294 -54.426 1.00 106.40 189 ASP A N 1
ATOM 1368 C CA . ASP A 1 216 ? 42.411 -42.896 -54.147 1.00 104.27 189 ASP A CA 1
ATOM 1369 C C . ASP A 1 216 ? 43.344 -41.870 -53.519 1.00 111.42 189 ASP A C 1
ATOM 1370 O O . ASP A 1 216 ? 44.064 -41.158 -54.226 1.00 116.39 189 ASP A O 1
ATOM 1375 N N . GLU A 1 217 ? 43.330 -41.785 -52.187 1.00 108.95 190 GLU A N 1
ATOM 1376 C CA . GLU A 1 217 ? 44.157 -40.809 -51.491 1.00 110.63 190 GLU A CA 1
ATOM 1377 C C . GLU A 1 217 ? 45.629 -41.193 -51.485 1.00 104.64 190 GLU A C 1
ATOM 1378 O O . GLU A 1 217 ? 46.479 -40.338 -51.212 1.00 113.32 190 GLU A O 1
ATOM 1384 N N . LEU A 1 218 ? 45.950 -42.453 -51.783 1.00 99.02 191 LEU A N 1
ATOM 1385 C CA . LEU A 1 218 ? 47.346 -42.869 -51.840 1.00 100.46 191 LEU A CA 1
ATOM 1386 C C . LEU A 1 218 ? 48.056 -42.291 -53.058 1.00 98.61 191 LEU A C 1
ATOM 1387 O O . LEU A 1 218 ? 49.282 -42.136 -53.041 1.00 106.99 191 LEU A O 1
ATOM 1392 N N . ALA A 1 219 ? 47.309 -41.967 -54.116 1.00 97.50 192 ALA A N 1
ATOM 1393 C CA . ALA A 1 219 ? 47.913 -41.390 -55.312 1.00 96.09 192 ALA A CA 1
ATOM 1394 C C . ALA A 1 219 ? 48.233 -39.912 -55.123 1.00 95.87 192 ALA A C 1
ATOM 1395 O O . ALA A 1 219 ? 49.282 -39.439 -55.576 1.00 96.74 192 ALA A O 1
ATOM 1397 N N . PHE A 1 220 ? 47.339 -39.169 -54.465 1.00 89.90 193 PHE A N 1
ATOM 1398 C CA . PHE A 1 220 ? 47.627 -37.774 -54.145 1.00 95.74 193 PHE A CA 1
ATOM 1399 C C . PHE A 1 220 ? 48.811 -37.661 -53.194 1.00 97.66 193 PHE A C 1
ATOM 1400 O O . PHE A 1 220 ? 49.603 -36.716 -53.286 1.00 102.21 193 PHE A O 1
ATOM 1408 N N . ASN A 1 221 ? 48.946 -38.616 -52.269 1.00 83.37 194 ASN A N 1
ATOM 1409 C CA . ASN A 1 221 ? 50.091 -38.613 -51.365 1.00 82.55 194 ASN A CA 1
ATOM 1410 C C . ASN A 1 221 ? 51.395 -38.850 -52.112 1.00 91.70 194 ASN A C 1
ATOM 1411 O O . ASN A 1 221 ? 52.460 -38.420 -51.656 1.00 103.94 194 ASN A O 1
ATOM 1416 N N . GLU A 1 222 ? 51.335 -39.527 -53.258 1.00 94.53 195 GLU A N 1
ATOM 1417 C CA . GLU A 1 222 ? 52.545 -39.821 -54.016 1.00 95.08 195 GLU A CA 1
ATOM 1418 C C . GLU A 1 222 ? 53.045 -38.596 -54.773 1.00 98.87 195 GLU A C 1
ATOM 1419 O O . GLU A 1 222 ? 54.229 -38.250 -54.695 1.00 104.69 195 GLU A O 1
ATOM 1425 N N . VAL A 1 223 ? 52.154 -37.927 -55.507 1.00 93.98 196 VAL A N 1
ATOM 1426 C CA . VAL A 1 223 ? 52.574 -36.828 -56.372 1.00 95.65 196 VAL A CA 1
ATOM 1427 C C . VAL A 1 223 ? 52.913 -35.591 -55.548 1.00 97.25 196 VAL A C 1
ATOM 1428 O O . VAL A 1 223 ? 53.973 -34.978 -55.725 1.00 91.20 196 VAL A O 1
ATOM 1432 N N . LEU A 1 224 ? 52.020 -35.206 -54.634 1.00 92.67 197 LEU A N 1
ATOM 1433 C CA . LEU A 1 224 ? 52.179 -33.946 -53.919 1.00 87.45 197 LEU A CA 1
ATOM 1434 C C . LEU A 1 224 ? 53.362 -33.955 -52.959 1.00 82.66 197 LEU A C 1
ATOM 1435 O O . LEU A 1 224 ? 53.812 -32.882 -52.543 1.00 83.32 197 LEU A O 1
ATOM 1440 N N . ALA A 1 225 ? 53.881 -35.131 -52.604 1.00 78.04 198 ALA A N 1
ATOM 1441 C CA . ALA A 1 225 ? 54.957 -35.237 -51.626 1.00 74.27 198 ALA A CA 1
ATOM 1442 C C . ALA A 1 225 ? 56.319 -35.541 -52.230 1.00 86.42 198 ALA A C 1
ATOM 1443 O O . ALA A 1 225 ? 57.332 -35.136 -51.657 1.00 91.02 198 ALA A O 1
ATOM 1445 N N . LYS A 1 226 ? 56.377 -36.242 -53.365 1.00 87.48 199 LYS A N 1
ATOM 1446 C CA . LYS A 1 226 ? 57.648 -36.684 -53.921 1.00 90.60 199 LYS A CA 1
ATOM 1447 C C . LYS A 1 226 ? 58.093 -35.917 -55.158 1.00 93.62 199 LYS A C 1
ATOM 1448 O O . LYS A 1 226 ? 59.278 -35.971 -55.498 1.00 103.50 199 LYS A O 1
ATOM 1454 N N . ARG A 1 227 ? 57.189 -35.217 -55.837 1.00 93.69 200 ARG A N 1
ATOM 1455 C CA . ARG A 1 227 ? 57.578 -34.419 -56.988 1.00 83.46 200 ARG A CA 1
ATOM 1456 C C . ARG A 1 227 ? 58.138 -33.072 -56.536 1.00 90.00 200 ARG A C 1
ATOM 1457 O O . ARG A 1 227 ? 57.866 -32.593 -55.432 1.00 105.33 200 ARG A O 1
ATOM 1465 N N . SER A 1 228 ? 58.930 -32.461 -57.412 1.00 87.68 201 SER A N 1
ATOM 1466 C CA . SER A 1 228 ? 59.515 -31.164 -57.112 1.00 82.91 201 SER A CA 1
ATOM 1467 C C . SER A 1 228 ? 58.449 -30.071 -57.139 1.00 85.31 201 SER A C 1
ATOM 1468 O O . SER A 1 228 ? 57.373 -30.228 -57.722 1.00 86.42 201 SER A O 1
ATOM 1471 N N . TYR A 1 229 ? 58.762 -28.949 -56.485 1.00 88.32 202 TYR A N 1
ATOM 1472 C CA . TYR A 1 229 ? 57.869 -27.795 -56.536 1.00 88.20 202 TYR A CA 1
ATOM 1473 C C . TYR A 1 229 ? 57.726 -27.287 -57.964 1.00 88.96 202 TYR A C 1
ATOM 1474 O O . TYR A 1 229 ? 56.612 -27.053 -58.445 1.00 83.99 202 TYR A O 1
ATOM 1483 N N . LYS A 1 230 ? 58.852 -27.119 -58.662 1.00 103.30 203 LYS A N 1
ATOM 1484 C CA . LYS A 1 230 ? 58.805 -26.724 -60.065 1.00 96.44 203 LYS A CA 1
ATOM 1485 C C . LYS A 1 230 ? 58.154 -27.801 -60.924 1.00 82.92 203 LYS A C 1
ATOM 1486 O O . LYS A 1 230 ? 57.511 -27.486 -61.932 1.00 89.76 203 LYS A O 1
ATOM 1492 N N . GLN A 1 231 ? 58.305 -29.071 -60.540 1.00 75.93 204 GLN A N 1
ATOM 1493 C CA . GLN A 1 231 ? 57.635 -30.152 -61.254 1.00 79.75 204 GLN A CA 1
ATOM 1494 C C . GLN A 1 231 ? 56.134 -30.137 -60.994 1.00 82.10 204 GLN A C 1
ATOM 1495 O O . GLN A 1 231 ? 55.338 -30.434 -61.893 1.00 85.15 204 GLN A O 1
ATOM 1501 N N . LEU A 1 232 ? 55.730 -29.788 -59.770 1.00 75.04 205 LEU A N 1
ATOM 1502 C CA . LEU A 1 232 ? 54.311 -29.763 -59.434 1.00 66.13 205 LEU A CA 1
ATOM 1503 C C . LEU A 1 232 ? 53.578 -28.630 -60.140 1.00 68.13 205 LEU A C 1
ATOM 1504 O O . LEU A 1 232 ? 52.399 -28.779 -60.478 1.00 68.66 205 LEU A O 1
ATOM 1509 N N . ARG A 1 233 ? 54.249 -27.497 -60.368 1.00 60.66 206 ARG A N 1
ATOM 1510 C CA . ARG A 1 233 ? 53.617 -26.402 -61.098 1.00 69.03 206 ARG A CA 1
ATOM 1511 C C . ARG A 1 233 ? 53.220 -26.845 -62.499 1.00 82.19 206 ARG A C 1
ATOM 1512 O O . ARG A 1 233 ? 52.113 -26.554 -62.966 1.00 85.70 206 ARG A O 1
ATOM 1520 N N . ALA A 1 234 ? 54.120 -27.557 -63.185 1.00 83.98 207 ALA A N 1
ATOM 1521 C CA . ALA A 1 234 ? 53.795 -28.092 -64.502 1.00 85.30 207 ALA A CA 1
ATOM 1522 C C . ALA A 1 234 ? 52.680 -29.124 -64.422 1.00 89.51 207 ALA A C 1
ATOM 1523 O O . ALA A 1 234 ? 51.860 -29.224 -65.342 1.00 88.08 207 ALA A O 1
ATOM 1525 N N . THR A 1 235 ? 52.636 -29.902 -63.338 1.00 78.69 208 THR A N 1
ATOM 1526 C CA . THR A 1 235 ? 51.552 -30.860 -63.156 1.00 73.99 208 THR A CA 1
ATOM 1527 C C . THR A 1 235 ? 50.218 -30.148 -62.969 1.00 75.77 208 THR A C 1
ATOM 1528 O O . THR A 1 235 ? 49.183 -30.617 -63.456 1.00 73.38 208 THR A O 1
ATOM 1532 N N . PHE A 1 236 ? 50.227 -29.005 -62.278 1.00 82.15 209 PHE A N 1
ATOM 1533 C CA . PHE A 1 236 ? 48.990 -28.264 -62.052 1.00 72.82 209 PHE A CA 1
ATOM 1534 C C . PHE A 1 236 ? 48.515 -27.581 -63.328 1.00 67.28 209 PHE A C 1
ATOM 1535 O O . PHE A 1 236 ? 47.312 -27.556 -63.613 1.00 78.90 209 PHE A O 1
ATOM 1543 N N . GLN A 1 237 ? 49.444 -27.023 -64.110 1.00 74.60 210 GLN A N 1
ATOM 1544 C CA . GLN A 1 237 ? 49.066 -26.405 -65.378 1.00 73.26 210 GLN A CA 1
ATOM 1545 C C . GLN A 1 237 ? 48.494 -27.435 -66.341 1.00 74.99 210 GLN A C 1
ATOM 1546 O O . GLN A 1 237 ? 47.541 -27.149 -67.075 1.00 80.42 210 GLN A O 1
ATOM 1552 N N . ALA A 1 238 ? 49.063 -28.643 -66.352 1.00 72.64 211 ALA A N 1
ATOM 1553 C CA . ALA A 1 238 ? 48.549 -29.694 -67.222 1.00 68.85 211 ALA A CA 1
ATOM 1554 C C . ALA A 1 238 ? 47.162 -30.145 -66.782 1.00 75.33 211 ALA A C 1
ATOM 1555 O O . ALA A 1 238 ? 46.296 -30.413 -67.623 1.00 79.67 211 ALA A O 1
ATOM 1557 N N . TYR A 1 239 ? 46.934 -30.232 -65.469 1.00 83.49 212 TYR A N 1
ATOM 1558 C CA . TYR A 1 239 ? 45.623 -30.634 -64.968 1.00 81.07 212 TYR A CA 1
ATOM 1559 C C . TYR A 1 239 ? 44.547 -29.636 -65.379 1.00 82.18 212 TYR A C 1
ATOM 1560 O O . TYR A 1 239 ? 43.422 -30.027 -65.712 1.00 90.51 212 TYR A O 1
ATOM 1569 N N . GLN A 1 240 ? 44.876 -28.343 -65.363 1.00 77.48 213 GLN A N 1
ATOM 1570 C CA . GLN A 1 240 ? 43.917 -27.323 -65.776 1.00 72.50 213 GLN A CA 1
ATOM 1571 C C . GLN A 1 240 ? 43.551 -27.479 -67.246 1.00 80.43 213 GLN A C 1
ATOM 1572 O O . GLN A 1 240 ? 42.374 -27.402 -67.618 1.00 94.48 213 GL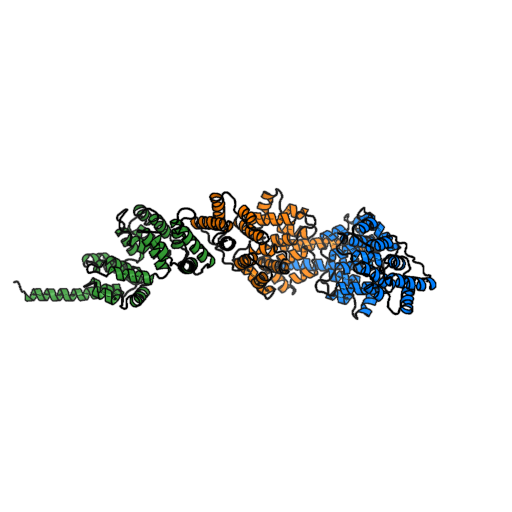N A O 1
ATOM 1578 N N . ILE A 1 241 ? 44.552 -27.707 -68.098 1.00 80.61 214 ILE A N 1
ATOM 1579 C CA . ILE A 1 241 ? 44.300 -27.849 -69.528 1.00 76.05 214 ILE A CA 1
ATOM 1580 C C . ILE A 1 241 ? 43.505 -29.118 -69.813 1.00 78.76 214 ILE A C 1
ATOM 1581 O O . ILE A 1 241 ? 42.599 -29.124 -70.654 1.00 68.65 214 ILE A O 1
ATOM 1586 N N . LEU A 1 242 ? 43.819 -30.207 -69.109 1.00 77.29 215 LEU A N 1
ATOM 1587 C CA . LEU A 1 242 ? 43.192 -31.491 -69.407 1.00 84.30 215 LEU A CA 1
ATOM 1588 C C . LEU A 1 242 ? 41.759 -31.550 -68.886 1.00 99.94 215 LEU A C 1
ATOM 1589 O O . LEU A 1 242 ? 40.843 -31.979 -69.598 1.00 108.88 215 LEU A O 1
ATOM 1594 N N . ILE A 1 243 ? 41.543 -31.114 -67.648 1.00 91.40 216 ILE A N 1
ATOM 1595 C CA . ILE A 1 243 ? 40.273 -31.321 -66.964 1.00 92.60 216 ILE A CA 1
ATOM 1596 C C . ILE A 1 243 ? 39.351 -30.115 -67.098 1.00 100.44 216 ILE A C 1
ATOM 1597 O O . ILE A 1 243 ? 38.145 -30.274 -67.292 1.00 102.12 216 ILE A O 1
ATOM 1602 N N . GLY A 1 244 ? 39.899 -28.906 -66.995 1.00 101.48 217 GLY A N 1
ATOM 1603 C CA . GLY A 1 244 ? 39.115 -27.695 -66.965 1.00 93.09 217 GLY A CA 1
ATOM 1604 C C . GLY A 1 244 ? 38.950 -27.096 -65.584 1.00 97.54 217 GLY A C 1
ATOM 1605 O O . GLY A 1 244 ? 38.616 -25.910 -65.473 1.00 106.51 217 GLY A O 1
ATOM 1606 N N . LYS A 1 245 ? 39.170 -27.884 -64.537 1.00 94.97 218 LYS A N 1
ATOM 1607 C CA . LYS A 1 245 ? 39.159 -27.407 -63.164 1.00 90.54 218 LYS A CA 1
ATOM 1608 C C . LYS A 1 245 ? 40.584 -27.159 -62.686 1.00 91.57 218 LYS A C 1
ATOM 1609 O O . LYS A 1 245 ? 41.536 -27.781 -63.164 1.00 77.48 218 LYS A O 1
ATOM 1615 N N . ASP A 1 246 ? 40.722 -26.245 -61.732 1.00 92.19 219 ASP A N 1
ATOM 1616 C CA . ASP A 1 246 ? 41.993 -26.101 -61.042 1.00 92.50 219 ASP A CA 1
ATOM 1617 C C . ASP A 1 246 ? 42.195 -27.280 -60.094 1.00 93.46 219 ASP A C 1
ATOM 1618 O O . ASP A 1 246 ? 41.239 -27.928 -59.657 1.00 97.94 219 ASP A O 1
ATOM 1623 N N . ILE A 1 247 ? 43.462 -27.568 -59.787 1.00 84.87 220 ILE A N 1
ATOM 1624 C CA . ILE A 1 247 ? 43.754 -28.707 -58.921 1.00 77.47 220 ILE A CA 1
ATOM 1625 C C . ILE A 1 247 ? 43.199 -28.476 -57.520 1.00 96.08 220 ILE A C 1
ATOM 1626 O O . ILE A 1 247 ? 42.855 -29.435 -56.818 1.00 83.97 220 ILE A O 1
ATOM 1631 N N . GLU A 1 248 ? 43.081 -27.215 -57.095 1.00 103.98 221 GLU A N 1
ATOM 1632 C CA . GLU A 1 248 ? 42.516 -26.930 -55.780 1.00 94.55 221 GLU A CA 1
ATOM 1633 C C . GLU A 1 248 ? 41.014 -27.188 -55.757 1.00 98.61 221 GLU A C 1
ATOM 1634 O O . GLU A 1 248 ? 40.480 -27.687 -54.760 1.00 102.89 221 GLU A O 1
ATOM 1640 N N . GLU A 1 249 ? 40.317 -26.851 -56.845 1.00 93.48 222 GLU A N 1
ATOM 1641 C CA . GLU A 1 249 ? 38.892 -27.149 -56.929 1.00 78.70 222 GLU A CA 1
ATOM 1642 C C . GLU A 1 249 ? 38.637 -28.650 -56.897 1.00 85.62 222 GLU A C 1
ATOM 1643 O O . GLU A 1 249 ? 37.610 -29.095 -56.371 1.00 103.26 222 GLU A O 1
ATOM 1649 N N . ALA A 1 250 ? 39.561 -29.444 -57.443 1.00 86.18 223 ALA A N 1
ATOM 1650 C CA . ALA A 1 250 ? 39.412 -30.894 -57.395 1.00 88.09 223 ALA A CA 1
ATOM 1651 C C . ALA A 1 250 ? 39.635 -31.435 -55.989 1.00 95.01 223 ALA A C 1
ATOM 1652 O O . ALA A 1 250 ? 39.009 -32.427 -55.602 1.00 94.90 223 ALA A O 1
ATOM 1654 N N . ILE A 1 251 ? 40.522 -30.803 -55.216 1.00 98.54 224 ILE A N 1
ATOM 1655 C CA . ILE A 1 251 ? 40.807 -31.279 -53.866 1.00 89.40 224 ILE A CA 1
ATOM 1656 C C . ILE A 1 251 ? 39.657 -30.945 -52.925 1.00 93.39 224 ILE A C 1
ATOM 1657 O O . ILE A 1 251 ? 39.284 -31.754 -52.066 1.00 96.01 224 ILE A O 1
ATOM 1662 N N . GLU A 1 252 ? 39.065 -29.758 -53.079 1.00 104.68 225 GLU A N 1
ATOM 1663 C CA . GLU A 1 252 ? 38.021 -29.309 -52.164 1.00 98.88 225 GLU A CA 1
ATOM 1664 C C . GLU A 1 252 ? 36.755 -30.151 -52.249 1.00 107.09 225 GLU A C 1
ATOM 1665 O O . GLU A 1 252 ? 35.957 -30.135 -51.306 1.00 117.33 225 GLU A O 1
ATOM 1671 N N . GLU A 1 253 ? 36.551 -30.882 -53.344 1.00 104.77 226 GLU A N 1
ATOM 1672 C CA . GLU A 1 253 ? 35.344 -31.675 -53.540 1.00 108.02 226 GLU A CA 1
ATOM 1673 C C . GLU A 1 253 ? 35.620 -33.173 -53.581 1.00 100.58 226 GLU A C 1
ATOM 1674 O O . GLU A 1 253 ? 34.714 -33.952 -53.895 1.00 100.15 226 GLU A O 1
ATOM 1680 N N . GLU A 1 254 ? 36.847 -33.596 -53.275 1.00 95.88 227 GLU A N 1
ATOM 1681 C CA . GLU A 1 254 ? 37.194 -35.011 -53.255 1.00 92.17 227 GLU A CA 1
ATOM 1682 C C . GLU A 1 254 ? 37.927 -35.445 -51.993 1.00 91.39 227 GLU A C 1
ATOM 1683 O O . GLU A 1 254 ? 38.154 -36.647 -51.820 1.00 90.84 227 GLU A O 1
ATOM 1689 N N . THR A 1 255 ? 38.311 -34.516 -51.118 1.00 100.65 228 THR A N 1
ATOM 1690 C CA . THR A 1 255 ? 38.886 -34.826 -49.817 1.00 106.41 228 THR A CA 1
ATOM 1691 C C . THR A 1 255 ? 38.191 -33.976 -48.762 1.00 109.55 228 THR A C 1
ATOM 1692 O O . THR A 1 255 ? 37.481 -33.017 -49.075 1.00 95.05 228 THR A O 1
ATOM 1696 N N . SER A 1 256 ? 38.405 -34.329 -47.496 1.00 112.30 229 SER A N 1
ATOM 1697 C CA . SER A 1 256 ? 37.711 -33.672 -46.400 1.00 107.82 229 SER A CA 1
ATOM 1698 C C . SER A 1 256 ? 38.637 -33.530 -45.202 1.00 107.35 229 SER A C 1
ATOM 1699 O O . SER A 1 256 ? 39.653 -34.221 -45.085 1.00 125.25 229 SER A O 1
ATOM 1702 N N . GLY A 1 257 ? 38.267 -32.610 -44.312 1.00 92.62 230 GLY A N 1
ATOM 1703 C CA . GLY A 1 257 ? 38.953 -32.483 -43.037 1.00 100.15 230 GLY A CA 1
ATOM 1704 C C . GLY A 1 257 ? 40.382 -31.996 -43.186 1.00 103.46 230 GLY A C 1
ATOM 1705 O O . GLY A 1 257 ? 40.711 -31.196 -44.070 1.00 96.54 230 GLY A O 1
ATOM 1706 N N . ASP A 1 258 ? 41.247 -32.492 -42.297 1.00 114.61 231 ASP A N 1
ATOM 1707 C CA . ASP A 1 258 ? 42.652 -32.106 -42.302 1.00 117.67 231 ASP A CA 1
ATOM 1708 C C . ASP A 1 258 ? 43.410 -32.689 -43.487 1.00 110.13 231 ASP A C 1
ATOM 1709 O O . ASP A 1 258 ? 44.447 -32.139 -43.868 1.00 115.72 231 ASP A O 1
ATOM 1714 N N . LEU A 1 259 ? 42.930 -33.794 -44.066 1.00 97.89 232 LEU A N 1
ATOM 1715 C CA . LEU A 1 259 ? 43.569 -34.332 -45.263 1.00 92.74 232 LEU A CA 1
ATOM 1716 C C . LEU A 1 259 ? 43.471 -33.346 -46.420 1.00 99.35 232 LEU A C 1
ATOM 1717 O O . LEU A 1 259 ? 44.423 -33.184 -47.193 1.00 95.13 232 LEU A O 1
ATOM 1722 N N . GLN A 1 260 ? 42.324 -32.676 -46.550 1.00 95.95 233 GLN A N 1
ATOM 1723 C CA . GLN A 1 260 ? 42.192 -31.622 -47.548 1.00 91.62 233 GLN A CA 1
ATOM 1724 C C . GLN A 1 260 ? 43.137 -30.466 -47.254 1.00 90.05 233 GLN A C 1
ATOM 1725 O O . GLN A 1 260 ? 43.785 -29.937 -48.166 1.00 101.67 233 GLN A O 1
ATOM 1731 N N . LYS A 1 261 ? 43.232 -30.061 -45.984 1.00 81.26 234 LYS A N 1
ATOM 1732 C CA . LYS A 1 261 ? 44.120 -28.962 -45.620 1.00 83.06 234 LYS A CA 1
ATOM 1733 C C . LYS A 1 261 ? 45.576 -29.304 -45.907 1.00 82.20 234 LYS A C 1
ATOM 1734 O O . LYS A 1 261 ? 46.356 -28.423 -46.286 1.00 82.13 234 LYS A O 1
ATOM 1740 N N . ALA A 1 262 ? 45.959 -30.571 -45.735 1.00 80.65 235 ALA A N 1
ATOM 1741 C CA . ALA A 1 262 ? 47.323 -30.976 -46.057 1.00 82.89 235 ALA A CA 1
ATOM 1742 C C . ALA A 1 262 ? 47.578 -30.903 -47.557 1.00 81.70 235 ALA A C 1
ATOM 1743 O O . ALA A 1 262 ? 48.655 -30.476 -47.989 1.00 89.20 235 ALA A O 1
ATOM 1745 N N . TYR A 1 263 ? 46.597 -31.310 -48.365 1.00 71.30 236 TYR A N 1
ATOM 1746 C CA . TYR A 1 263 ? 46.755 -31.257 -49.815 1.00 77.81 236 TYR A CA 1
ATOM 1747 C C . TYR A 1 263 ? 46.832 -29.818 -50.309 1.00 85.15 236 TYR A C 1
ATOM 1748 O O . TYR A 1 263 ? 47.742 -29.459 -51.066 1.00 91.33 236 TYR A O 1
ATOM 1757 N N . LEU A 1 264 ? 45.877 -28.982 -49.895 1.00 69.38 237 LEU A N 1
ATOM 1758 C CA . LEU A 1 264 ? 45.863 -27.593 -50.342 1.00 68.31 237 LEU A CA 1
ATOM 1759 C C . LEU A 1 264 ? 47.101 -26.839 -49.879 1.00 71.91 237 LEU A C 1
ATOM 1760 O O . LEU A 1 264 ? 47.565 -25.927 -50.572 1.00 82.30 237 LEU A O 1
ATOM 1765 N N . THR A 1 265 ? 47.649 -27.199 -48.716 1.00 67.81 238 THR A N 1
ATOM 1766 C CA . THR A 1 265 ? 48.885 -26.567 -48.265 1.00 72.91 238 THR A CA 1
ATOM 1767 C C . THR A 1 265 ? 50.060 -26.983 -49.140 1.00 77.45 238 THR A C 1
ATOM 1768 O O . THR A 1 265 ? 50.919 -26.157 -49.472 1.00 84.35 238 THR A O 1
ATOM 1772 N N . LEU A 1 266 ? 50.112 -28.261 -49.525 1.00 79.48 239 LEU A N 1
ATOM 1773 C CA . LEU A 1 266 ? 51.170 -28.724 -50.416 1.00 85.50 239 LEU A CA 1
ATOM 1774 C C . LEU A 1 266 ? 51.070 -28.057 -51.782 1.00 82.05 239 LEU A C 1
ATOM 1775 O O . LEU A 1 266 ? 52.087 -27.679 -52.374 1.00 83.65 239 LEU A O 1
ATOM 1780 N N . VAL A 1 267 ? 49.849 -27.896 -52.293 1.00 73.29 240 VAL A N 1
ATOM 1781 C CA . VAL A 1 267 ? 49.660 -27.271 -53.598 1.00 77.84 240 VAL A CA 1
ATOM 1782 C C . VAL A 1 267 ? 50.048 -25.798 -53.546 1.00 82.15 240 VAL A C 1
ATOM 1783 O O . VAL A 1 267 ? 50.769 -25.299 -54.418 1.00 92.01 240 VAL A O 1
ATOM 1787 N N . ARG A 1 268 ? 49.586 -25.083 -52.517 1.00 72.46 241 ARG A N 1
ATOM 1788 C CA . ARG A 1 268 ? 49.796 -23.640 -52.471 1.00 67.28 241 ARG A CA 1
ATOM 1789 C C . ARG A 1 268 ? 51.253 -23.277 -52.214 1.00 69.77 241 ARG A C 1
ATOM 1790 O O . ARG A 1 268 ? 51.731 -22.262 -52.732 1.00 63.69 241 ARG A O 1
ATOM 1798 N N . CYS A 1 269 ? 51.974 -24.075 -51.425 1.00 71.73 242 CYS A N 1
ATOM 1799 C CA . CYS A 1 269 ? 53.386 -23.777 -51.204 1.00 93.88 242 CYS A CA 1
ATOM 1800 C C . CYS A 1 269 ? 54.221 -24.133 -52.427 1.00 89.44 242 CYS A C 1
ATOM 1801 O O . CYS A 1 269 ? 55.176 -23.423 -52.760 1.00 90.72 242 CYS A O 1
ATOM 1804 N N . ALA A 1 270 ? 53.866 -25.221 -53.117 1.00 74.85 243 ALA A N 1
ATOM 1805 C CA . ALA A 1 270 ? 54.529 -25.547 -54.374 1.00 70.67 243 ALA A CA 1
ATOM 1806 C C . ALA A 1 270 ? 54.240 -24.501 -55.441 1.00 76.30 243 ALA A C 1
ATOM 1807 O O . ALA A 1 270 ? 55.102 -24.220 -56.281 1.00 73.71 243 ALA A O 1
ATOM 1809 N N . GLN A 1 271 ? 53.041 -23.915 -55.424 1.00 74.59 244 GLN A N 1
ATOM 1810 C CA . GLN A 1 271 ? 52.692 -22.893 -56.404 1.00 74.08 244 GLN A CA 1
ATOM 1811 C C . GLN A 1 271 ? 53.271 -21.535 -56.020 1.00 79.99 244 GLN A C 1
ATOM 1812 O O . GLN A 1 271 ? 53.949 -20.888 -56.827 1.00 89.12 244 GLN A O 1
ATOM 1818 N N . ASP A 1 272 ? 53.016 -21.093 -54.788 1.00 81.30 245 ASP A N 1
ATOM 1819 C CA . ASP A 1 272 ? 53.477 -19.779 -54.335 1.00 82.82 245 ASP A CA 1
ATOM 1820 C C . ASP A 1 272 ? 53.479 -19.814 -52.801 1.00 83.58 245 ASP A C 1
ATOM 1821 O O . ASP A 1 272 ? 52.475 -19.497 -52.167 1.00 81.38 245 ASP A O 1
ATOM 1826 N N . CYS A 1 273 ? 54.620 -20.202 -52.228 1.00 83.72 246 CYS A N 1
ATOM 1827 C CA . CYS A 1 273 ? 54.696 -20.349 -50.777 1.00 85.32 246 CYS A CA 1
ATOM 1828 C C . CYS A 1 273 ? 54.747 -18.998 -50.072 1.00 78.39 246 CYS A C 1
ATOM 1829 O O . CYS A 1 273 ? 54.319 -18.891 -48.917 1.00 79.94 246 CYS A O 1
ATOM 1832 N N . GLU A 1 274 ? 55.248 -17.957 -50.743 1.00 68.07 247 GLU A N 1
ATOM 1833 C CA . GLU A 1 274 ? 55.197 -16.618 -50.163 1.00 80.20 247 GLU A CA 1
ATOM 1834 C C . GLU A 1 274 ? 53.765 -16.111 -50.056 1.00 86.69 247 GLU A C 1
ATOM 1835 O O . GLU A 1 274 ? 53.440 -15.367 -49.124 1.00 73.87 247 GLU A O 1
ATOM 1841 N N . ASP A 1 275 ? 52.899 -16.499 -50.995 1.00 82.17 248 ASP A N 1
ATOM 1842 C CA . ASP A 1 275 ? 51.490 -16.127 -50.920 1.00 77.33 248 ASP A CA 1
ATOM 1843 C C . ASP A 1 275 ? 50.743 -16.937 -49.867 1.00 70.49 248 ASP A C 1
ATOM 1844 O O . ASP A 1 275 ? 49.779 -16.438 -49.276 1.00 73.87 248 ASP A O 1
ATOM 1849 N N . TYR A 1 276 ? 51.168 -18.180 -49.626 1.00 72.43 249 TYR A N 1
ATOM 1850 C CA . TYR A 1 276 ? 50.532 -19.002 -48.600 1.00 70.65 249 TYR A CA 1
ATOM 1851 C C . TYR A 1 276 ? 50.718 -18.392 -47.218 1.00 70.77 249 TYR A C 1
ATOM 1852 O O . TYR A 1 276 ? 49.749 -18.199 -46.474 1.00 82.29 249 TYR A O 1
ATOM 1861 N N . PHE A 1 277 ? 51.966 -18.085 -46.855 1.00 74.72 250 PHE A N 1
ATOM 1862 C CA . PHE A 1 277 ? 52.233 -17.458 -45.567 1.00 84.84 250 PHE A CA 1
ATOM 1863 C C . PHE A 1 277 ? 51.670 -16.046 -45.485 1.00 71.75 250 PHE A C 1
ATOM 1864 O O . PHE A 1 277 ? 51.423 -15.555 -44.379 1.00 78.42 250 PHE A O 1
ATOM 1872 N N . ALA A 1 278 ? 51.462 -15.384 -46.625 1.00 65.30 251 ALA A N 1
ATOM 1873 C CA . ALA A 1 278 ? 50.812 -14.079 -46.604 1.00 63.77 251 ALA A CA 1
ATOM 1874 C C . ALA A 1 278 ? 49.363 -14.196 -46.149 1.00 69.25 251 ALA A C 1
ATOM 1875 O O . ALA A 1 278 ? 48.877 -13.353 -45.386 1.00 72.56 251 ALA A O 1
ATOM 1877 N N . GLU A 1 279 ? 48.661 -15.237 -46.602 1.00 55.60 252 GLU A N 1
ATOM 1878 C CA . GLU A 1 279 ? 47.279 -15.435 -46.179 1.00 74.98 252 GLU A CA 1
ATOM 1879 C C . GLU A 1 279 ? 47.209 -15.912 -44.734 1.00 75.35 252 GLU A C 1
ATOM 1880 O O . GLU A 1 279 ? 46.400 -15.411 -43.945 1.00 83.02 252 GLU A O 1
ATOM 1886 N N . ARG A 1 280 ? 48.048 -16.885 -44.371 1.00 61.98 253 ARG A N 1
ATOM 1887 C CA . ARG A 1 280 ? 48.043 -17.383 -43.000 1.00 65.48 253 ARG A CA 1
ATOM 1888 C C . ARG A 1 280 ? 48.367 -16.282 -42.000 1.00 62.22 253 ARG A C 1
ATOM 1889 O O . ARG A 1 280 ? 47.833 -16.283 -40.885 1.00 68.93 253 ARG A O 1
ATOM 1897 N N . LEU A 1 281 ? 49.229 -15.335 -42.375 1.00 61.37 254 LEU A N 1
ATOM 1898 C CA . LEU A 1 281 ? 49.472 -14.188 -41.508 1.00 67.00 254 LEU A CA 1
ATOM 1899 C C . LEU A 1 281 ? 48.250 -13.280 -41.446 1.00 77.63 254 LEU A C 1
ATOM 1900 O O . LEU A 1 281 ? 47.916 -12.752 -40.380 1.00 78.58 254 LEU A O 1
ATOM 1905 N N . TYR A 1 282 ? 47.565 -13.102 -42.576 1.00 81.12 255 TYR A N 1
ATOM 1906 C CA . TYR A 1 282 ? 46.398 -12.226 -42.616 1.00 77.04 255 TYR A CA 1
ATOM 1907 C C . TYR A 1 282 ? 45.257 -12.786 -41.774 1.00 79.84 255 TYR A C 1
ATOM 1908 O O . TYR A 1 282 ? 44.712 -12.091 -40.908 1.00 70.41 255 TYR A O 1
ATOM 1917 N N . LYS A 1 283 ? 44.883 -14.045 -42.015 1.00 81.24 256 LYS A N 1
ATOM 1918 C CA . LYS A 1 283 ? 43.750 -14.641 -41.316 1.00 74.20 256 LYS A CA 1
ATOM 1919 C C . LYS A 1 283 ? 44.011 -14.838 -39.829 1.00 80.07 256 LYS A C 1
ATOM 1920 O O . LYS A 1 283 ? 43.054 -14.895 -39.049 1.00 81.19 256 LYS A O 1
ATOM 1926 N N . SER A 1 284 ? 45.276 -14.945 -39.417 1.00 85.54 257 SER A N 1
ATOM 1927 C CA . SER A 1 284 ? 45.594 -15.087 -38.001 1.00 85.36 257 SER A CA 1
ATOM 1928 C C . SER A 1 284 ? 45.370 -13.801 -37.220 1.00 90.01 257 SER A C 1
ATOM 1929 O O . SER A 1 284 ? 45.487 -13.815 -35.990 1.00 104.14 257 SER A O 1
ATOM 1932 N N . MET A 1 285 ? 45.051 -12.698 -37.899 1.00 81.75 258 MET A N 1
ATOM 1933 C CA . MET A 1 285 ? 44.853 -11.411 -37.254 1.00 91.50 258 MET A CA 1
ATOM 1934 C C . MET A 1 285 ? 43.454 -10.843 -37.430 1.00 112.42 258 MET A C 1
ATOM 1935 O O . MET A 1 285 ? 43.061 -9.973 -36.645 1.00 108.27 258 MET A O 1
ATOM 1940 N N . LYS A 1 286 ? 42.694 -11.303 -38.424 1.00 132.11 259 LYS A N 1
ATOM 1941 C CA . LYS A 1 286 ? 41.322 -10.847 -38.605 1.00 137.90 259 LYS A CA 1
ATOM 1942 C C . LYS A 1 286 ? 40.447 -11.293 -37.441 1.00 147.03 259 LYS A C 1
ATOM 1943 O O . LYS A 1 286 ? 39.885 -12.393 -37.458 1.00 145.23 259 LYS A O 1
ATOM 1949 N N . GLY A 1 287 ? 40.330 -10.449 -36.434 1.00 152.92 260 GLY A N 1
ATOM 1950 C CA . GLY A 1 287 ? 39.547 -10.750 -35.253 1.00 156.13 260 GLY A CA 1
ATOM 1951 C C . GLY A 1 287 ? 40.152 -10.099 -34.028 1.00 158.49 260 GLY A C 1
ATOM 1952 O O . GLY A 1 287 ? 41.338 -9.786 -33.967 1.00 136.90 260 GLY A O 1
ATOM 1953 N N . ALA A 1 288 ? 39.303 -9.890 -33.018 1.00 179.67 261 ALA A N 1
ATOM 1954 C CA . ALA A 1 288 ? 39.761 -9.298 -31.767 1.00 177.06 261 ALA A CA 1
ATOM 1955 C C . ALA A 1 288 ? 40.609 -10.262 -30.949 1.00 175.54 261 ALA A C 1
ATOM 1956 O O . ALA A 1 288 ? 41.371 -9.820 -30.085 1.00 171.02 261 ALA A O 1
ATOM 1958 N N . GLY A 1 289 ? 40.491 -11.562 -31.195 1.00 174.05 262 GLY A N 1
ATOM 1959 C CA . GLY A 1 289 ? 41.303 -12.542 -30.503 1.00 165.99 262 GLY A CA 1
ATOM 1960 C C . GLY A 1 289 ? 42.730 -12.559 -31.009 1.00 165.71 262 GLY A C 1
ATOM 1961 O O . GLY A 1 289 ? 43.675 -12.489 -30.217 1.00 174.54 262 GLY A O 1
ATOM 1962 N N . THR A 1 290 ? 42.890 -12.664 -32.332 1.00 150.76 263 THR A N 1
ATOM 1963 C CA . THR A 1 290 ? 44.188 -12.635 -33.007 1.00 136.39 263 THR A CA 1
ATOM 1964 C C . THR A 1 290 ? 45.091 -13.783 -32.567 1.00 130.86 263 THR A C 1
ATOM 1965 O O . THR A 1 290 ? 45.666 -13.752 -31.474 1.00 139.44 263 THR A O 1
ATOM 1969 N N . ASP A 1 291 ? 45.227 -14.799 -33.419 1.00 107.92 264 ASP A N 1
ATOM 1970 C CA . ASP A 1 291 ? 46.132 -15.906 -33.140 1.00 97.42 264 ASP A CA 1
ATOM 1971 C C . ASP A 1 291 ? 47.576 -15.425 -33.214 1.00 92.56 264 ASP A C 1
ATOM 1972 O O . ASP A 1 291 ? 48.190 -15.442 -34.286 1.00 89.98 264 ASP A O 1
ATOM 1977 N N . GLU A 1 292 ? 48.123 -14.993 -32.077 1.00 88.78 265 GLU A N 1
ATOM 1978 C CA . GLU A 1 292 ? 49.467 -14.431 -32.050 1.00 86.56 265 GLU A CA 1
ATOM 1979 C C . GLU A 1 292 ? 50.555 -15.496 -32.096 1.00 85.57 265 GLU A C 1
ATOM 1980 O O . GLU A 1 292 ? 51.693 -15.182 -32.462 1.00 60.68 265 GLU A O 1
ATOM 1986 N N . GLU A 1 293 ? 50.236 -16.744 -31.742 1.00 85.03 266 GLU A N 1
ATOM 1987 C CA . GLU A 1 293 ? 51.217 -17.820 -31.842 1.00 76.41 266 GLU A CA 1
ATOM 1988 C C . GLU A 1 293 ? 51.599 -18.082 -33.294 1.00 85.20 266 GLU A C 1
ATOM 1989 O O . GLU A 1 293 ? 52.783 -18.228 -33.619 1.00 98.38 266 GLU A O 1
ATOM 1995 N N . THR A 1 294 ? 50.603 -18.158 -34.180 1.00 79.57 267 THR A N 1
ATOM 1996 C CA . THR A 1 294 ? 50.886 -18.320 -35.603 1.00 75.40 267 THR A CA 1
ATOM 1997 C C . THR A 1 294 ? 51.670 -17.131 -36.141 1.00 71.16 267 THR A C 1
ATOM 1998 O O . THR A 1 294 ? 52.565 -17.292 -36.978 1.00 61.04 267 THR A O 1
ATOM 2002 N N . LEU A 1 295 ? 51.352 -15.929 -35.658 1.00 63.98 268 LEU A N 1
ATOM 2003 C CA . LEU A 1 295 ? 52.048 -14.729 -36.108 1.00 58.65 268 LEU A CA 1
ATOM 2004 C C . LEU A 1 295 ? 53.537 -14.800 -35.786 1.00 71.94 268 LEU A C 1
ATOM 2005 O O . LEU A 1 295 ? 54.377 -14.426 -36.613 1.00 76.45 268 LEU A O 1
ATOM 2010 N N . ILE A 1 296 ? 53.882 -15.286 -34.592 1.00 70.18 269 ILE A N 1
ATOM 2011 C CA . ILE A 1 296 ? 55.286 -15.379 -34.198 1.00 77.09 269 ILE A CA 1
ATOM 2012 C C . ILE A 1 296 ? 55.983 -16.495 -34.965 1.00 83.85 269 ILE A C 1
ATOM 2013 O O . ILE A 1 296 ? 57.110 -16.332 -35.444 1.00 86.73 269 ILE A O 1
ATOM 2018 N N . ARG A 1 297 ? 55.322 -17.647 -35.085 1.00 76.81 270 ARG A N 1
ATOM 2019 C CA . ARG A 1 297 ? 55.959 -18.811 -35.690 1.00 73.63 270 ARG A CA 1
ATOM 2020 C C . ARG A 1 297 ? 56.334 -18.552 -37.144 1.00 76.86 270 ARG A C 1
ATOM 2021 O O . ARG A 1 297 ? 57.379 -19.017 -37.615 1.00 74.59 270 ARG A O 1
ATOM 2029 N N . ILE A 1 298 ? 55.503 -17.801 -37.868 1.00 76.12 271 ILE A N 1
ATOM 2030 C CA . ILE A 1 298 ? 55.775 -17.548 -39.280 1.00 70.94 271 ILE A CA 1
ATOM 2031 C C . ILE A 1 298 ? 56.915 -16.549 -39.436 1.00 78.51 271 ILE A C 1
ATOM 2032 O O . ILE A 1 298 ? 57.862 -16.777 -40.197 1.00 83.78 271 ILE A O 1
ATOM 2037 N N . ILE A 1 299 ? 56.842 -15.427 -38.717 1.00 71.75 272 ILE A N 1
ATOM 2038 C CA . ILE A 1 299 ? 57.853 -14.384 -38.864 1.00 64.08 272 ILE A CA 1
ATOM 2039 C C . ILE A 1 299 ? 59.222 -14.880 -38.416 1.00 78.08 272 ILE A C 1
ATOM 2040 O O . ILE A 1 299 ? 60.249 -14.493 -38.987 1.00 76.27 272 ILE A O 1
ATOM 2045 N N . VAL A 1 300 ? 59.264 -15.757 -37.412 1.00 80.17 273 VAL A N 1
ATOM 2046 C CA . VAL A 1 300 ? 60.543 -16.220 -36.878 1.00 77.08 273 VAL A CA 1
ATOM 2047 C C . VAL A 1 300 ? 61.150 -17.297 -37.769 1.00 76.10 273 VAL A C 1
ATOM 2048 O O . VAL A 1 300 ? 62.307 -17.191 -38.194 1.00 80.03 273 VAL A O 1
ATOM 2052 N N . THR A 1 301 ? 60.386 -18.352 -38.066 1.00 79.11 274 THR A N 1
ATOM 2053 C CA . THR A 1 301 ? 60.934 -19.479 -38.816 1.00 86.33 274 THR A CA 1
ATOM 2054 C C . THR A 1 301 ? 61.222 -19.136 -40.271 1.00 84.81 274 THR A C 1
ATOM 2055 O O . THR A 1 301 ? 62.002 -19.845 -40.916 1.00 92.82 274 THR A O 1
ATOM 2059 N N . ARG A 1 302 ? 60.616 -18.076 -40.805 1.00 70.69 275 ARG A N 1
ATOM 2060 C CA . ARG A 1 302 ? 60.816 -17.683 -42.193 1.00 64.44 275 ARG A CA 1
ATOM 2061 C C . ARG A 1 302 ? 61.611 -16.390 -42.327 1.00 69.47 275 ARG A C 1
ATOM 2062 O O . ARG A 1 302 ? 61.679 -15.830 -43.426 1.00 73.97 275 ARG A O 1
ATOM 2070 N N . ALA A 1 303 ? 62.222 -15.912 -41.238 1.00 71.49 276 ALA A N 1
ATOM 2071 C CA . ALA A 1 303 ? 62.894 -14.615 -41.260 1.00 65.80 276 ALA A CA 1
ATOM 2072 C C . ALA A 1 303 ? 64.043 -14.598 -42.261 1.00 86.21 276 ALA A C 1
ATOM 2073 O O . ALA A 1 303 ? 64.134 -13.699 -43.104 1.00 93.55 276 ALA A O 1
ATOM 2075 N N . GLU A 1 304 ? 64.936 -15.583 -42.180 1.00 87.83 277 GLU A N 1
ATOM 2076 C CA . GLU A 1 304 ? 66.080 -15.673 -43.077 1.00 82.38 277 GLU A CA 1
ATOM 2077 C C . GLU A 1 304 ? 65.840 -16.644 -44.227 1.00 80.15 277 GLU A C 1
ATOM 2078 O O . GLU A 1 304 ? 66.799 -17.083 -44.871 1.00 91.22 277 GLU A O 1
ATOM 2084 N N . VAL A 1 305 ? 64.582 -16.984 -44.500 1.00 73.62 278 VAL A N 1
ATOM 2085 C CA . VAL A 1 305 ? 64.218 -17.873 -45.601 1.00 71.68 278 VAL A CA 1
ATOM 2086 C C . VAL A 1 305 ? 63.554 -17.102 -46.735 1.00 79.69 278 VAL A C 1
ATOM 2087 O O . VAL A 1 305 ? 64.081 -17.037 -47.848 1.00 89.47 278 VAL A O 1
ATOM 2091 N N . ASP A 1 306 ? 62.391 -16.501 -46.474 1.00 90.51 279 ASP A N 1
ATOM 2092 C CA . ASP A 1 306 ? 61.670 -15.773 -47.510 1.00 92.12 279 ASP A CA 1
ATOM 2093 C C . ASP A 1 306 ? 60.719 -14.741 -46.916 1.00 88.25 279 ASP A C 1
ATOM 2094 O O . ASP A 1 306 ? 59.693 -14.419 -47.524 1.00 90.86 279 ASP A O 1
ATOM 2099 N N . LEU A 1 307 ? 61.052 -14.213 -45.734 1.00 91.12 280 LEU A N 1
ATOM 2100 C CA . LEU A 1 307 ? 60.175 -13.242 -45.085 1.00 85.84 280 LEU A CA 1
ATOM 2101 C C . LEU A 1 307 ? 60.007 -11.988 -45.933 1.00 87.58 280 LEU A C 1
ATOM 2102 O O . LEU A 1 307 ? 58.908 -11.427 -46.012 1.00 87.10 280 LEU A O 1
ATOM 2107 N N . GLN A 1 308 ? 61.088 -11.530 -46.570 1.00 98.92 281 GLN A N 1
ATOM 2108 C CA . GLN A 1 308 ? 60.987 -10.364 -47.442 1.00 100.97 281 GLN A CA 1
ATOM 2109 C C . GLN A 1 308 ? 60.070 -10.631 -48.627 1.00 92.95 281 GLN A C 1
ATOM 2110 O O . GLN A 1 308 ? 59.367 -9.723 -49.085 1.00 90.59 281 GLN A O 1
ATOM 2116 N N . GLY A 1 309 ? 60.059 -11.865 -49.137 1.00 80.75 282 GLY A N 1
ATOM 2117 C CA . GLY A 1 309 ? 59.100 -12.219 -50.167 1.00 83.59 282 GLY A CA 1
ATOM 2118 C C . GLY A 1 309 ? 57.684 -12.311 -49.640 1.00 85.83 282 GLY A C 1
ATOM 2119 O O . GLY A 1 309 ? 56.728 -12.025 -50.366 1.00 72.36 282 GLY A O 1
ATOM 2120 N N . ILE A 1 310 ? 57.530 -12.708 -48.375 1.00 86.89 283 ILE A N 1
ATOM 2121 C CA . ILE A 1 310 ? 56.212 -12.737 -47.751 1.00 85.21 283 ILE A CA 1
ATOM 2122 C C . ILE A 1 310 ? 55.672 -11.323 -47.578 1.00 88.35 283 ILE A C 1
ATOM 2123 O O . ILE A 1 310 ? 54.493 -11.059 -47.844 1.00 87.92 283 ILE A O 1
ATOM 2128 N N . LYS A 1 311 ? 56.522 -10.394 -47.130 1.00 89.35 284 LYS A N 1
ATOM 2129 C CA . LYS A 1 311 ? 56.087 -9.011 -46.955 1.00 77.34 284 LYS A CA 1
ATOM 2130 C C . LYS A 1 311 ? 55.643 -8.401 -48.277 1.00 83.47 284 LYS A C 1
ATOM 2131 O O . LYS A 1 311 ? 54.667 -7.642 -48.322 1.00 81.91 284 LYS A O 1
ATOM 2137 N N . ALA A 1 312 ? 56.347 -8.723 -49.364 1.00 96.86 285 ALA A N 1
ATOM 2138 C CA . ALA A 1 312 ? 56.008 -8.159 -50.666 1.00 90.81 285 ALA A CA 1
ATOM 2139 C C . ALA A 1 312 ? 54.691 -8.723 -51.184 1.00 76.66 285 ALA A C 1
ATOM 2140 O O . ALA A 1 312 ? 53.829 -7.975 -51.660 1.00 69.35 285 ALA A O 1
ATOM 2142 N N . LYS A 1 313 ? 54.517 -10.044 -51.101 1.00 67.07 286 LYS A N 1
ATOM 2143 C CA . LYS A 1 313 ? 53.259 -10.647 -51.527 1.00 73.62 286 LYS A CA 1
ATOM 2144 C C . LYS A 1 313 ? 52.095 -10.200 -50.653 1.00 75.14 286 LYS A C 1
ATOM 2145 O O . LYS A 1 313 ? 50.960 -10.120 -51.134 1.00 90.29 286 LYS A O 1
ATOM 2151 N N . PHE A 1 314 ? 52.352 -9.903 -49.377 1.00 81.62 287 PHE A N 1
ATOM 2152 C CA . PHE A 1 314 ? 51.289 -9.410 -48.505 1.00 84.95 287 PHE A CA 1
ATOM 2153 C C . PHE A 1 314 ? 50.810 -8.034 -48.948 1.00 89.79 287 PHE A C 1
ATOM 2154 O O . PHE A 1 314 ? 49.604 -7.759 -48.945 1.00 89.30 287 PHE A O 1
ATOM 2162 N N . GLN A 1 315 ? 51.742 -7.156 -49.329 1.00 89.78 288 GLN A N 1
ATOM 2163 C CA . GLN A 1 315 ? 51.373 -5.820 -49.787 1.00 92.12 288 GLN A CA 1
ATOM 2164 C C . GLN A 1 315 ? 50.517 -5.889 -51.046 1.00 94.26 288 GLN A C 1
ATOM 2165 O O . GLN A 1 315 ? 49.493 -5.205 -51.156 1.00 93.78 288 GLN A O 1
ATOM 2171 N N . GLU A 1 316 ? 50.925 -6.718 -52.008 1.00 90.59 289 GLU A N 1
ATOM 2172 C CA . GLU A 1 316 ? 50.165 -6.854 -53.245 1.00 87.93 289 GLU A CA 1
ATOM 2173 C C . GLU A 1 316 ? 48.818 -7.526 -53.010 1.00 80.93 289 GLU A C 1
ATOM 2174 O O . GLU A 1 316 ? 47.839 -7.211 -53.697 1.00 75.04 289 GLU A O 1
ATOM 2180 N N . LYS A 1 317 ? 48.740 -8.432 -52.034 1.00 86.79 290 LYS A N 1
ATOM 2181 C CA . LYS A 1 317 ? 47.533 -9.227 -51.845 1.00 87.95 290 LYS A CA 1
ATOM 2182 C C . LYS A 1 317 ? 46.455 -8.481 -51.069 1.00 85.78 290 LYS A C 1
ATOM 2183 O O . LYS A 1 317 ? 45.265 -8.771 -51.239 1.00 87.35 290 LYS A O 1
ATOM 2189 N N . TYR A 1 318 ? 46.839 -7.522 -50.223 1.00 77.04 291 TYR A N 1
ATOM 2190 C CA . TYR A 1 318 ? 45.886 -6.867 -49.337 1.00 75.16 291 TYR A CA 1
ATOM 2191 C C . TYR A 1 318 ? 45.979 -5.346 -49.356 1.00 93.02 291 TYR A C 1
ATOM 2192 O O . TYR A 1 318 ? 45.287 -4.693 -48.565 1.00 94.13 291 TYR A O 1
ATOM 2201 N N . GLN A 1 319 ? 46.812 -4.768 -50.220 1.00 107.82 292 GLN A N 1
ATOM 2202 C CA . GLN A 1 319 ? 46.935 -3.323 -50.405 1.00 110.29 292 GLN A CA 1
ATOM 2203 C C . GLN A 1 319 ? 47.422 -2.594 -49.155 1.00 103.47 292 GLN A C 1
ATOM 2204 O O . GLN A 1 319 ? 47.334 -1.362 -49.089 1.00 101.91 292 GLN A O 1
ATOM 2210 N N . LYS A 1 320 ? 47.937 -3.316 -48.162 1.00 97.07 293 LYS A N 1
ATOM 2211 C CA . LYS A 1 320 ? 48.466 -2.701 -46.954 1.00 86.86 293 LYS A CA 1
ATOM 2212 C C . LYS A 1 320 ? 49.628 -3.538 -46.443 1.00 98.41 293 LYS A C 1
ATOM 2213 O O . LYS A 1 320 ? 49.595 -4.769 -46.515 1.00 105.38 293 LYS A O 1
ATOM 2219 N N . SER A 1 321 ? 50.651 -2.860 -45.930 1.00 91.93 294 SER A N 1
ATOM 2220 C CA . SER A 1 321 ? 51.860 -3.544 -45.494 1.00 77.79 294 SER A CA 1
ATOM 2221 C C . SER A 1 321 ? 51.583 -4.412 -44.274 1.00 80.67 294 SER A C 1
ATOM 2222 O O . SER A 1 321 ? 50.683 -4.139 -43.476 1.00 92.83 294 SER A O 1
ATOM 2225 N N . LEU A 1 322 ? 52.374 -5.480 -44.141 1.00 77.15 295 LEU A N 1
ATOM 2226 C CA . LEU A 1 322 ? 52.275 -6.331 -42.961 1.00 68.96 295 LEU A CA 1
ATOM 2227 C C . LEU A 1 322 ? 52.639 -5.565 -41.698 1.00 82.29 295 LEU A C 1
ATOM 2228 O O . LEU A 1 322 ? 52.078 -5.827 -40.628 1.00 83.63 295 LEU A O 1
ATOM 2233 N N . SER A 1 323 ? 53.566 -4.609 -41.807 1.00 84.06 296 SER A N 1
ATOM 2234 C CA . SER A 1 323 ? 53.958 -3.811 -40.650 1.00 88.27 296 SER A CA 1
ATOM 2235 C C . SER A 1 323 ? 52.810 -2.948 -40.144 1.00 96.48 296 SER A C 1
ATOM 2236 O O . SER A 1 323 ? 52.709 -2.696 -38.938 1.00 99.57 296 SER A O 1
ATOM 2239 N N . ASP A 1 324 ? 51.937 -2.487 -41.044 1.00 99.95 297 ASP A N 1
ATOM 2240 C CA . ASP A 1 324 ? 50.803 -1.671 -40.620 1.00 95.45 297 ASP A CA 1
ATOM 2241 C C . ASP A 1 324 ? 49.728 -2.517 -39.950 1.00 78.37 297 ASP A C 1
ATOM 2242 O O . ASP A 1 324 ? 49.146 -2.104 -38.941 1.00 87.20 297 ASP A O 1
ATOM 2247 N N . MET A 1 325 ? 49.449 -3.702 -40.497 1.00 63.20 298 MET A N 1
ATOM 2248 C CA . MET A 1 325 ? 48.402 -4.542 -39.927 1.00 67.88 298 MET A CA 1
ATOM 2249 C C . MET A 1 325 ? 48.823 -5.106 -38.575 1.00 87.43 298 MET A C 1
ATOM 2250 O O . MET A 1 325 ? 47.990 -5.256 -37.673 1.00 90.07 298 MET A O 1
ATOM 2255 N N . VAL A 1 326 ? 50.112 -5.420 -38.413 1.00 89.28 299 VAL A N 1
ATOM 2256 C CA . VAL A 1 326 ? 50.618 -5.817 -37.099 1.00 79.29 299 VAL A CA 1
ATOM 2257 C C . VAL A 1 326 ? 50.503 -4.659 -36.118 1.00 80.78 299 VAL A C 1
ATOM 2258 O O . VAL A 1 326 ? 50.174 -4.850 -34.940 1.00 78.67 299 VAL A O 1
ATOM 2262 N N . ARG A 1 327 ? 50.753 -3.438 -36.595 1.00 82.33 300 ARG A N 1
ATOM 2263 C CA . ARG A 1 327 ? 50.675 -2.260 -35.740 1.00 86.79 300 ARG A CA 1
ATOM 2264 C C . ARG A 1 327 ? 49.254 -1.982 -35.259 1.00 95.11 300 ARG A C 1
ATOM 2265 O O . ARG A 1 327 ? 49.078 -1.256 -34.275 1.00 113.53 300 ARG A O 1
ATOM 2273 N N . SER A 1 328 ? 48.241 -2.542 -35.924 1.00 83.16 301 SER A N 1
ATOM 2274 C CA . SER A 1 328 ? 46.850 -2.302 -35.567 1.00 84.81 301 SER A CA 1
ATOM 2275 C C . SER A 1 328 ? 46.171 -3.493 -34.905 1.00 76.52 301 SER A C 1
ATOM 2276 O O . SER A 1 328 ? 45.048 -3.344 -34.411 1.00 79.51 301 SER A O 1
ATOM 2279 N N . ASP A 1 329 ? 46.807 -4.666 -34.884 1.00 79.06 302 ASP A N 1
ATOM 2280 C CA . ASP A 1 329 ? 46.218 -5.852 -34.278 1.00 82.48 302 ASP A CA 1
ATOM 2281 C C . ASP A 1 329 ? 47.041 -6.415 -33.126 1.00 74.27 302 ASP A C 1
ATOM 2282 O O . ASP A 1 329 ? 46.688 -7.472 -32.590 1.00 79.50 302 ASP A O 1
ATOM 2287 N N . THR A 1 330 ? 48.127 -5.750 -32.737 1.00 67.67 303 THR A N 1
ATOM 2288 C CA . THR A 1 330 ? 48.899 -6.093 -31.551 1.00 71.10 303 THR A CA 1
ATOM 2289 C C . THR A 1 330 ? 49.172 -4.817 -30.765 1.00 70.75 303 THR A C 1
ATOM 2290 O O . THR A 1 330 ? 48.878 -3.708 -31.219 1.00 78.34 303 THR A O 1
ATOM 2294 N N . SER A 1 331 ? 49.745 -4.975 -29.573 1.00 70.54 304 SER A N 1
ATOM 2295 C CA . SER A 1 331 ? 50.012 -3.827 -28.719 1.00 75.00 304 SER A CA 1
ATOM 2296 C C . SER A 1 331 ? 51.170 -4.140 -27.783 1.00 77.47 304 SER A C 1
ATOM 2297 O O . SER A 1 331 ? 51.575 -5.294 -27.622 1.00 78.38 304 SER A O 1
ATOM 2300 N N . GLY A 1 332 ? 51.697 -3.084 -27.165 1.00 76.21 305 GLY A N 1
ATOM 2301 C CA . GLY A 1 332 ? 52.733 -3.230 -26.164 1.00 84.48 305 GLY A CA 1
ATOM 2302 C C . GLY A 1 332 ? 54.110 -3.466 -26.759 1.00 89.37 305 GLY A C 1
ATOM 2303 O O . GLY A 1 332 ? 54.366 -3.240 -27.947 1.00 92.41 305 GLY A O 1
ATOM 2304 N N . ASP A 1 333 ? 55.015 -3.933 -25.896 1.00 86.14 306 ASP A N 1
ATOM 2305 C CA . ASP A 1 333 ? 56.370 -4.251 -26.328 1.00 93.30 306 ASP A CA 1
ATOM 2306 C C . ASP A 1 333 ? 56.396 -5.402 -27.325 1.00 83.91 306 ASP A C 1
ATOM 2307 O O . ASP A 1 333 ? 57.348 -5.513 -28.104 1.00 77.92 306 ASP A O 1
ATOM 2312 N N . PHE A 1 334 ? 55.375 -6.261 -27.311 1.00 69.91 307 PHE A N 1
ATOM 2313 C CA . PHE A 1 334 ? 55.258 -7.300 -28.328 1.00 60.68 307 PHE A CA 1
ATOM 2314 C C . PHE A 1 334 ? 55.073 -6.701 -29.714 1.00 69.56 307 PHE A C 1
ATOM 2315 O O . PHE A 1 334 ? 55.577 -7.250 -30.701 1.00 71.31 307 PHE A O 1
ATOM 2323 N N . ARG A 1 335 ? 54.368 -5.572 -29.809 1.00 76.90 308 ARG A N 1
ATOM 2324 C CA . ARG A 1 335 ? 54.181 -4.927 -31.103 1.00 72.75 308 ARG A CA 1
ATOM 2325 C C . ARG A 1 335 ? 55.481 -4.313 -31.609 1.00 73.12 308 ARG A C 1
ATOM 2326 O O . ARG A 1 335 ? 55.800 -4.421 -32.799 1.00 79.14 308 ARG A O 1
ATOM 2334 N N . LYS A 1 336 ? 56.246 -3.671 -30.721 1.00 73.21 309 LYS A N 1
ATOM 2335 C CA . LYS A 1 336 ? 57.505 -3.057 -31.134 1.00 73.35 309 LYS A CA 1
ATOM 2336 C C . LYS A 1 336 ? 58.488 -4.098 -31.656 1.00 76.45 309 LYS A C 1
ATOM 2337 O O . LYS A 1 336 ? 59.195 -3.854 -32.640 1.00 88.07 309 LYS A O 1
ATOM 2343 N N . LEU A 1 337 ? 58.548 -5.263 -31.008 1.00 65.03 310 LEU A N 1
ATOM 2344 C CA . LEU A 1 337 ? 59.482 -6.299 -31.439 1.00 65.35 310 LEU A CA 1
ATOM 2345 C C . LEU A 1 337 ? 59.076 -6.882 -32.787 1.00 78.40 310 LEU A C 1
ATOM 2346 O O . LEU A 1 337 ? 59.938 -7.226 -33.604 1.00 91.38 310 LEU A O 1
ATOM 2351 N N . LEU A 1 338 ? 57.771 -7.001 -33.037 1.00 79.37 311 LEU A N 1
ATOM 2352 C CA . LEU A 1 338 ? 57.310 -7.477 -34.338 1.00 73.34 311 LEU A CA 1
ATOM 2353 C C . LEU A 1 338 ? 57.580 -6.447 -35.426 1.00 70.29 311 LEU A C 1
ATOM 2354 O O . LEU A 1 338 ? 58.070 -6.787 -36.509 1.00 80.73 311 LEU A O 1
ATOM 2359 N N . VAL A 1 339 ? 57.252 -5.180 -35.158 1.00 59.29 312 VAL A N 1
ATOM 2360 C CA . VAL A 1 339 ? 57.502 -4.121 -36.133 1.00 76.37 312 VAL A CA 1
ATOM 2361 C C . VAL A 1 339 ? 58.986 -4.043 -36.465 1.00 81.89 312 VAL A C 1
ATOM 2362 O O . VAL A 1 339 ? 59.370 -3.841 -37.624 1.00 98.35 312 VAL A O 1
ATOM 2366 N N . ALA A 1 340 ? 59.844 -4.223 -35.458 1.00 84.76 313 ALA A N 1
ATOM 2367 C CA . ALA A 1 340 ? 61.282 -4.202 -35.698 1.00 82.25 313 ALA A CA 1
ATOM 2368 C C . ALA A 1 340 ? 61.735 -5.393 -36.535 1.00 73.59 313 ALA A C 1
ATOM 2369 O O . ALA A 1 340 ? 62.668 -5.264 -37.336 1.00 80.20 313 ALA A O 1
ATOM 2371 N N . LEU A 1 341 ? 61.093 -6.553 -36.367 1.00 76.38 314 LEU A N 1
ATOM 2372 C CA . LEU A 1 341 ? 61.432 -7.720 -37.174 1.00 69.01 314 LEU A CA 1
ATOM 2373 C C . LEU A 1 341 ? 61.003 -7.567 -38.626 1.00 77.45 314 LEU A C 1
ATOM 2374 O O . LEU A 1 341 ? 61.506 -8.296 -39.487 1.00 91.22 314 LEU A O 1
ATOM 2379 N N . LEU A 1 342 ? 60.085 -6.647 -38.914 1.00 78.66 315 LEU A N 1
ATOM 2380 C CA . LEU A 1 342 ? 59.622 -6.413 -40.274 1.00 87.77 315 LEU A CA 1
ATOM 2381 C C . LEU A 1 342 ? 60.353 -5.268 -40.962 1.00 93.36 315 LEU A C 1
ATOM 2382 O O . LEU A 1 342 ? 60.225 -5.120 -42.182 1.00 104.90 315 LEU A O 1
ATOM 2387 N N . HIS A 1 343 ? 61.111 -4.468 -40.214 1.00 93.94 316 HIS A N 1
ATOM 2388 C CA . HIS A 1 343 ? 61.928 -3.385 -40.765 1.00 97.03 316 HIS A CA 1
ATOM 2389 C C . HIS A 1 343 ? 61.119 -2.420 -41.630 1.00 118.74 316 HIS A C 1
ATOM 2390 O O . HIS A 1 343 ? 61.541 -2.044 -42.724 1.00 123.22 316 HIS A O 1
ATOM 2398 N N . GLN B 1 39 ? 78.662 -2.166 -40.228 1.00 141.22 12 GLN B N 1
ATOM 2399 C CA . GLN B 1 39 ? 79.957 -1.496 -40.222 1.00 148.18 12 GLN B CA 1
ATOM 2400 C C . GLN B 1 39 ? 80.942 -2.246 -39.330 1.00 151.37 12 GLN B C 1
ATOM 2401 O O . GLN B 1 39 ? 82.081 -1.816 -39.145 1.00 152.18 12 GLN B O 1
ATOM 2407 N N . GLY B 1 40 ? 80.494 -3.373 -38.781 1.00 148.57 13 GLY B N 1
ATOM 2408 C CA . GLY B 1 40 ? 81.330 -4.178 -37.914 1.00 144.48 13 GLY B CA 1
ATOM 2409 C C . GLY B 1 40 ? 80.562 -4.847 -36.793 1.00 135.23 13 GLY B C 1
ATOM 2410 O O . GLY B 1 40 ? 80.133 -4.185 -35.843 1.00 145.02 13 GLY B O 1
ATOM 2411 N N . PHE B 1 41 ? 80.382 -6.163 -36.892 1.00 111.58 14 PHE B N 1
ATOM 2412 C CA . PHE B 1 41 ? 79.666 -6.924 -35.874 1.00 93.23 14 PHE B CA 1
ATOM 2413 C C . PHE B 1 41 ? 80.581 -7.141 -34.674 1.00 105.13 14 PHE B C 1
ATOM 2414 O O . PHE B 1 41 ? 81.574 -7.870 -34.763 1.00 117.92 14 PHE B O 1
ATOM 2422 N N . ASP B 1 42 ? 80.246 -6.510 -33.552 1.00 96.35 15 ASP B N 1
ATOM 2423 C CA . ASP B 1 42 ? 80.998 -6.638 -32.306 1.00 93.64 15 ASP B CA 1
ATOM 2424 C C . ASP B 1 42 ? 80.154 -7.468 -31.343 1.00 91.12 15 ASP B C 1
ATOM 2425 O O . ASP B 1 42 ? 79.224 -6.951 -30.718 1.00 87.13 15 ASP B O 1
ATOM 2430 N N . VAL B 1 43 ? 80.486 -8.757 -31.226 1.00 86.66 16 VAL B N 1
ATOM 2431 C CA . VAL B 1 43 ? 79.732 -9.645 -30.344 1.00 78.20 16 VAL B CA 1
ATOM 2432 C C . VAL B 1 43 ? 79.887 -9.222 -28.889 1.00 97.02 16 VAL B C 1
ATOM 2433 O O . VAL B 1 43 ? 78.960 -9.382 -28.085 1.00 104.57 16 VAL B O 1
ATOM 2437 N N . ASP B 1 44 ? 81.045 -8.667 -28.527 1.00 110.32 17 ASP B N 1
ATOM 2438 C CA . ASP B 1 44 ? 81.247 -8.216 -27.155 1.00 113.42 17 ASP B CA 1
ATOM 2439 C C . ASP B 1 44 ? 80.414 -6.978 -26.844 1.00 99.88 17 ASP B C 1
ATOM 2440 O O . ASP B 1 44 ? 79.955 -6.813 -25.709 1.00 97.55 17 ASP B O 1
ATOM 2445 N N . ARG B 1 45 ? 80.211 -6.101 -27.830 1.00 98.34 18 ARG B N 1
ATOM 2446 C CA . ARG B 1 45 ? 79.386 -4.917 -27.608 1.00 103.89 18 ARG B CA 1
ATOM 2447 C C . ARG B 1 45 ? 77.928 -5.298 -27.393 1.00 97.18 18 ARG B C 1
ATOM 2448 O O . ARG B 1 45 ? 77.284 -4.828 -26.447 1.00 93.32 18 ARG B O 1
ATOM 2456 N N . ASP B 1 46 ? 77.390 -6.154 -28.265 1.00 94.29 19 ASP B N 1
ATOM 2457 C CA . ASP B 1 46 ? 75.980 -6.515 -28.179 1.00 96.67 19 ASP B CA 1
ATOM 2458 C C . ASP B 1 46 ? 75.684 -7.299 -26.907 1.00 93.81 19 ASP B C 1
ATOM 2459 O O . ASP B 1 46 ? 74.667 -7.057 -26.246 1.00 97.71 19 ASP B O 1
ATOM 2464 N N . ALA B 1 47 ? 76.560 -8.237 -26.544 1.00 87.34 20 ALA B N 1
ATOM 2465 C CA . ALA B 1 47 ? 76.353 -9.004 -25.322 1.00 82.75 20 ALA B CA 1
ATOM 2466 C C . ALA B 1 47 ? 76.535 -8.157 -24.070 1.00 90.47 20 ALA B C 1
ATOM 2467 O O . ALA B 1 47 ? 76.083 -8.561 -22.994 1.00 107.14 20 ALA B O 1
ATOM 2469 N N . LYS B 1 48 ? 77.183 -6.996 -24.186 1.00 97.63 21 LYS B N 1
ATOM 2470 C CA . LYS B 1 48 ? 77.375 -6.131 -23.027 1.00 102.74 21 LYS B CA 1
ATOM 2471 C C . LYS B 1 48 ? 76.135 -5.289 -22.751 1.00 105.95 21 LYS B C 1
ATOM 2472 O O . LYS B 1 48 ? 75.660 -5.229 -21.612 1.00 108.85 21 LYS B O 1
ATOM 2478 N N . LYS B 1 49 ? 75.598 -4.629 -23.780 1.00 99.40 22 LYS B N 1
ATOM 2479 C CA . LYS B 1 49 ? 74.400 -3.822 -23.583 1.00 95.33 22 LYS B CA 1
ATOM 2480 C C . LYS B 1 49 ? 73.164 -4.677 -23.338 1.00 88.21 22 LYS B C 1
ATOM 2481 O O . LYS B 1 49 ? 72.196 -4.185 -22.747 1.00 80.62 22 LYS B O 1
ATOM 2487 N N . LEU B 1 50 ? 73.169 -5.939 -23.781 1.00 71.21 23 LEU B N 1
ATOM 2488 C CA . LEU B 1 50 ? 72.135 -6.870 -23.342 1.00 74.03 23 LEU B CA 1
ATOM 2489 C C . LEU B 1 50 ? 72.222 -7.103 -21.841 1.00 89.72 23 LEU B C 1
ATOM 2490 O O . LEU B 1 50 ? 71.201 -7.103 -21.145 1.00 87.38 23 LEU B O 1
ATOM 2495 N N . ASN B 1 51 ? 73.439 -7.304 -21.326 1.00 95.87 24 ASN B N 1
ATOM 2496 C CA . ASN B 1 51 ? 73.623 -7.442 -19.886 1.00 86.14 24 ASN B CA 1
ATOM 2497 C C . ASN B 1 51 ? 73.191 -6.178 -19.154 1.00 77.52 24 ASN B C 1
ATOM 2498 O O . ASN B 1 51 ? 72.518 -6.250 -18.121 1.00 86.09 24 ASN B O 1
ATOM 2503 N N . LYS B 1 52 ? 73.559 -5.009 -19.683 1.00 80.58 25 LYS B N 1
ATOM 2504 C CA . LYS B 1 52 ? 73.146 -3.756 -19.063 1.00 84.80 25 LYS B CA 1
ATOM 2505 C C . LYS B 1 52 ? 71.631 -3.605 -19.087 1.00 87.29 25 LYS B C 1
ATOM 2506 O O . LYS B 1 52 ? 71.025 -3.186 -18.092 1.00 75.50 25 LYS B O 1
ATOM 2512 N N . ALA B 1 53 ? 71.000 -3.948 -20.213 1.00 87.07 26 ALA B N 1
ATOM 2513 C CA . ALA B 1 53 ? 69.549 -3.835 -20.311 1.00 84.86 26 ALA B CA 1
ATOM 2514 C C . ALA B 1 53 ? 68.853 -4.829 -19.390 1.00 81.04 26 ALA B C 1
ATOM 2515 O O . ALA B 1 53 ? 67.881 -4.476 -18.714 1.00 71.56 26 ALA B O 1
ATOM 2517 N N . CYS B 1 54 ? 69.336 -6.074 -19.348 1.00 77.67 27 CYS B N 1
ATOM 2518 C CA . CYS B 1 54 ? 68.703 -7.089 -18.512 1.00 71.33 27 CYS B CA 1
ATOM 2519 C C . CYS B 1 54 ? 68.777 -6.714 -17.037 1.00 77.67 27 CYS B C 1
ATOM 2520 O O . CYS B 1 54 ? 67.773 -6.772 -16.320 1.00 93.63 27 CYS B O 1
ATOM 2523 N N . LYS B 1 55 ? 69.961 -6.321 -16.564 1.00 76.69 28 LYS B N 1
ATOM 2524 C CA . LYS B 1 55 ? 70.084 -5.915 -15.170 1.00 88.59 28 LYS B CA 1
ATOM 2525 C C . LYS B 1 55 ? 69.338 -4.619 -14.885 1.00 75.93 28 LYS B C 1
ATOM 2526 O O . LYS B 1 55 ? 69.048 -4.329 -13.719 1.00 76.37 28 LYS B O 1
ATOM 2532 N N . GLY B 1 56 ? 69.016 -3.841 -15.916 1.00 67.23 29 GLY B N 1
ATOM 2533 C CA . GLY B 1 56 ? 68.157 -2.686 -15.752 1.00 72.48 29 GLY B CA 1
ATOM 2534 C C . GLY B 1 56 ? 66.702 -3.087 -15.612 1.00 76.99 29 GLY B C 1
ATOM 2535 O O . GLY B 1 56 ? 65.945 -2.458 -14.866 1.00 77.09 29 GLY B O 1
ATOM 2536 N N . MET B 1 57 ? 66.303 -4.136 -16.336 1.00 73.67 30 MET B N 1
ATOM 2537 C CA . MET B 1 57 ? 64.951 -4.671 -16.196 1.00 68.02 30 MET B CA 1
ATOM 2538 C C . MET B 1 57 ? 64.687 -5.111 -14.763 1.00 78.36 30 MET B C 1
ATOM 2539 O O . MET B 1 57 ? 63.636 -4.803 -14.189 1.00 81.22 30 MET B O 1
ATOM 2544 N N . GLY B 1 58 ? 65.636 -5.837 -14.169 1.00 66.84 31 GLY B N 1
ATOM 2545 C CA . GLY B 1 58 ? 65.449 -6.306 -12.806 1.00 61.22 31 GLY B CA 1
ATOM 2546 C C . GLY B 1 58 ? 65.374 -5.173 -11.801 1.00 74.76 31 GLY B C 1
ATOM 2547 O O . GLY B 1 58 ? 64.627 -5.247 -10.823 1.00 79.81 31 GLY B O 1
ATOM 2548 N N . THR B 1 59 ? 66.144 -4.107 -12.032 1.00 73.71 32 THR B N 1
ATOM 2549 C CA . THR B 1 59 ? 66.130 -2.970 -11.117 1.00 82.78 32 THR B CA 1
ATOM 2550 C C . THR B 1 59 ? 64.805 -2.222 -11.189 1.00 76.98 32 THR B C 1
ATOM 2551 O O . THR B 1 59 ? 64.223 -1.864 -10.158 1.00 80.89 32 THR B O 1
ATOM 2555 N N . ASN B 1 60 ? 64.311 -1.978 -12.404 1.00 67.83 33 ASN B N 1
ATOM 2556 C CA . ASN B 1 60 ? 63.053 -1.257 -12.560 1.00 72.66 33 ASN B CA 1
ATOM 2557 C C . ASN B 1 60 ? 61.881 -2.079 -12.042 1.00 68.57 33 ASN B C 1
ATOM 2558 O O . ASN B 1 60 ? 61.013 -1.561 -11.329 1.00 71.06 33 ASN B O 1
ATOM 2563 N N . GLU B 1 61 ? 61.839 -3.365 -12.395 1.00 66.15 34 GLU B N 1
ATOM 2564 C CA . GLU B 1 61 ? 60.770 -4.229 -11.906 1.00 71.63 34 GLU B CA 1
ATOM 2565 C C . GLU B 1 61 ? 60.798 -4.334 -10.388 1.00 78.52 34 GLU B C 1
ATOM 2566 O O . GLU B 1 61 ? 59.745 -4.414 -9.744 1.00 68.27 34 GLU B O 1
ATOM 2572 N N . ALA B 1 62 ? 61.995 -4.328 -9.795 1.00 82.33 35 ALA B N 1
ATOM 2573 C CA . ALA B 1 62 ? 62.093 -4.311 -8.339 1.00 58.29 35 ALA B CA 1
ATOM 2574 C C . ALA B 1 62 ? 61.463 -3.050 -7.764 1.00 49.19 35 ALA B C 1
ATOM 2575 O O . ALA B 1 62 ? 60.794 -3.099 -6.725 1.00 67.17 35 ALA B O 1
ATOM 2577 N N . ALA B 1 63 ? 61.658 -1.911 -8.433 1.00 60.84 36 ALA B N 1
ATOM 2578 C CA . ALA B 1 63 ? 61.038 -0.671 -7.979 1.00 63.82 36 ALA B CA 1
ATOM 2579 C C . ALA B 1 63 ? 59.525 -0.715 -8.152 1.00 59.54 36 ALA B C 1
ATOM 2580 O O . ALA B 1 63 ? 58.781 -0.255 -7.278 1.00 64.06 36 ALA B O 1
ATOM 2582 N N . ILE B 1 64 ? 59.053 -1.267 -9.273 1.00 60.62 37 ILE B N 1
ATOM 2583 C CA . ILE B 1 64 ? 57.616 -1.401 -9.496 1.00 63.29 37 ILE B CA 1
ATOM 2584 C C . ILE B 1 64 ? 57.007 -2.342 -8.465 1.00 66.84 37 ILE B C 1
ATOM 2585 O O . ILE B 1 64 ? 55.972 -2.043 -7.857 1.00 63.63 37 ILE B O 1
ATOM 2590 N N . ILE B 1 65 ? 57.645 -3.496 -8.251 1.00 60.57 38 ILE B N 1
ATOM 2591 C CA . ILE B 1 65 ? 57.156 -4.450 -7.258 1.00 62.40 38 ILE B CA 1
ATOM 2592 C C . ILE B 1 65 ? 57.174 -3.828 -5.868 1.00 67.91 38 ILE B C 1
ATOM 2593 O O . ILE B 1 65 ? 56.268 -4.056 -5.057 1.00 72.19 38 ILE B O 1
ATOM 2598 N N . GLU B 1 66 ? 58.196 -3.019 -5.578 1.00 71.11 39 GLU B N 1
ATOM 2599 C CA . GLU B 1 66 ? 58.280 -2.362 -4.278 1.00 72.89 39 GLU B CA 1
ATOM 2600 C C . GLU B 1 66 ? 57.100 -1.424 -4.052 1.00 68.46 39 GLU B C 1
ATOM 2601 O O . GLU B 1 66 ? 56.514 -1.402 -2.963 1.00 61.33 39 GLU B O 1
ATOM 2607 N N . ILE B 1 67 ? 56.725 -0.654 -5.074 1.00 75.88 40 ILE B N 1
ATOM 2608 C CA . ILE B 1 67 ? 55.648 0.320 -4.916 1.00 71.59 40 ILE B CA 1
ATOM 2609 C C . ILE B 1 67 ? 54.295 -0.380 -4.845 1.00 76.63 40 ILE B C 1
ATOM 2610 O O . ILE B 1 67 ? 53.463 -0.072 -3.983 1.00 79.49 40 ILE B O 1
ATOM 2615 N N . LEU B 1 68 ? 54.057 -1.338 -5.746 1.00 72.12 41 LEU B N 1
ATOM 2616 C CA . LEU B 1 68 ? 52.752 -1.991 -5.812 1.00 63.57 41 LEU B CA 1
ATOM 2617 C C . LEU B 1 68 ? 52.482 -2.840 -4.576 1.00 62.65 41 LEU B C 1
ATOM 2618 O O . LEU B 1 68 ? 51.339 -2.918 -4.109 1.00 68.87 41 LEU B O 1
ATOM 2623 N N . SER B 1 69 ? 53.512 -3.486 -4.035 1.00 57.50 42 SER B N 1
ATOM 2624 C CA . SER B 1 69 ? 53.344 -4.369 -2.889 1.00 53.97 42 SER B CA 1
ATOM 2625 C C . SER B 1 69 ? 53.588 -3.679 -1.555 1.00 66.82 42 SER B C 1
ATOM 2626 O O . SER B 1 69 ? 53.311 -4.276 -0.509 1.00 62.88 42 SER B O 1
ATOM 2629 N N . GLY B 1 70 ? 54.097 -2.451 -1.560 1.00 70.96 43 GLY B N 1
ATOM 2630 C CA . GLY B 1 70 ? 54.390 -1.734 -0.341 1.00 70.60 43 GLY B CA 1
ATOM 2631 C C . GLY B 1 70 ? 53.392 -0.670 0.041 1.00 75.83 43 GLY B C 1
ATOM 2632 O O . GLY B 1 70 ? 53.545 -0.042 1.094 1.00 76.15 43 GLY B O 1
ATOM 2633 N N . ARG B 1 71 ? 52.368 -0.448 -0.774 1.00 66.76 44 ARG B N 1
ATOM 2634 C CA . ARG B 1 71 ? 51.381 0.590 -0.531 1.00 49.09 44 ARG B CA 1
ATOM 2635 C C . ARG B 1 71 ? 49.988 -0.019 -0.458 1.00 59.72 44 ARG B C 1
ATOM 2636 O O . ARG B 1 71 ? 49.704 -1.040 -1.091 1.00 67.42 44 ARG B O 1
ATOM 2644 N N . THR B 1 72 ? 49.123 0.617 0.328 1.00 54.80 45 THR B N 1
ATOM 2645 C CA . THR B 1 72 ? 47.738 0.188 0.415 1.00 63.14 45 THR B CA 1
ATOM 2646 C C . THR B 1 72 ? 46.992 0.556 -0.865 1.00 68.50 45 THR B C 1
ATOM 2647 O O . THR B 1 72 ? 47.509 1.253 -1.743 1.00 70.29 45 THR B O 1
ATOM 2651 N N . SER B 1 73 ? 45.750 0.077 -0.962 1.00 67.01 46 SER B N 1
ATOM 2652 C CA . SER B 1 73 ? 44.938 0.374 -2.138 1.00 59.36 46 SER B CA 1
ATOM 2653 C C . SER B 1 73 ? 44.674 1.869 -2.262 1.00 64.26 46 SER B C 1
ATOM 2654 O O . SER B 1 73 ? 44.753 2.430 -3.361 1.00 66.72 46 SER B O 1
ATOM 2657 N N . ASP B 1 74 ? 44.369 2.533 -1.145 1.00 52.47 47 ASP B N 1
ATOM 2658 C CA . ASP B 1 74 ? 44.116 3.969 -1.190 1.00 64.30 47 ASP B CA 1
ATOM 2659 C C . ASP B 1 74 ? 45.379 4.741 -1.546 1.00 68.11 47 ASP B C 1
ATOM 2660 O O . ASP B 1 74 ? 45.319 5.735 -2.281 1.00 74.60 47 ASP B O 1
ATOM 2665 N N . GLU B 1 75 ? 46.531 4.304 -1.035 1.00 62.46 48 GLU B N 1
ATOM 2666 C CA . GLU B 1 75 ? 47.785 4.948 -1.408 1.00 71.49 48 GLU B CA 1
ATOM 2667 C C . GLU B 1 75 ? 48.097 4.721 -2.882 1.00 72.06 48 GLU B C 1
ATOM 2668 O O . GLU B 1 75 ? 48.588 5.628 -3.563 1.00 74.42 48 GLU B O 1
ATOM 2674 N N . ARG B 1 76 ? 47.812 3.519 -3.393 1.00 61.01 49 ARG B N 1
ATOM 2675 C CA . ARG B 1 76 ? 48.021 3.255 -4.813 1.00 56.43 49 ARG B CA 1
ATOM 2676 C C . ARG B 1 76 ? 47.104 4.106 -5.682 1.00 59.32 49 ARG B C 1
ATOM 2677 O O . ARG B 1 76 ? 47.489 4.497 -6.790 1.00 63.60 49 ARG B O 1
ATOM 2685 N N . GLN B 1 77 ? 45.896 4.408 -5.201 1.00 63.43 50 GLN B N 1
ATOM 2686 C CA . GLN B 1 77 ? 45.006 5.286 -5.954 1.00 62.05 50 GLN B CA 1
ATOM 2687 C C . GLN B 1 77 ? 45.529 6.716 -5.967 1.00 67.39 50 GLN B C 1
ATOM 2688 O O . GLN B 1 77 ? 45.426 7.410 -6.986 1.00 74.57 50 GLN B O 1
ATOM 2694 N N . GLN B 1 78 ? 46.092 7.176 -4.847 1.00 67.29 51 GLN B N 1
ATOM 2695 C CA . GLN B 1 78 ? 46.690 8.507 -4.817 1.00 67.85 51 GLN B CA 1
ATOM 2696 C C . GLN B 1 78 ? 47.892 8.589 -5.748 1.00 66.19 51 GLN B C 1
ATOM 2697 O O . GLN B 1 78 ? 48.083 9.595 -6.442 1.00 78.86 51 GLN B O 1
ATOM 2703 N N . ILE B 1 79 ? 48.714 7.537 -5.775 1.00 59.18 52 ILE B N 1
ATOM 2704 C CA . ILE B 1 79 ? 49.871 7.508 -6.668 1.00 51.74 52 ILE B CA 1
ATOM 2705 C C . ILE B 1 79 ? 49.421 7.520 -8.122 1.00 64.07 52 ILE B C 1
ATOM 2706 O O . ILE B 1 79 ? 50.004 8.215 -8.964 1.00 75.23 52 ILE B O 1
ATOM 2711 N N . LYS B 1 80 ? 48.378 6.751 -8.440 1.00 74.46 53 LYS B N 1
ATOM 2712 C CA . LYS B 1 80 ? 47.910 6.671 -9.819 1.00 69.14 53 LYS B CA 1
ATOM 2713 C C . LYS B 1 80 ? 47.343 8.004 -10.289 1.00 73.07 53 LYS B C 1
ATOM 2714 O O . LYS B 1 80 ? 47.513 8.382 -11.454 1.00 69.02 53 LYS B O 1
ATOM 2720 N N . GLN B 1 81 ? 46.672 8.734 -9.396 1.00 76.08 54 GLN B N 1
ATOM 2721 C CA . GLN B 1 81 ? 46.145 10.043 -9.766 1.00 81.08 54 GLN B CA 1
ATOM 2722 C C . GLN B 1 81 ? 47.261 11.073 -9.879 1.00 87.10 54 GLN B C 1
ATOM 2723 O O . GLN B 1 81 ? 47.260 11.901 -10.798 1.00 91.09 54 GLN B O 1
ATOM 2729 N N . LYS B 1 82 ? 48.222 11.037 -8.953 1.00 83.90 55 LYS B N 1
ATOM 2730 C CA . LYS B 1 82 ? 49.341 11.971 -9.006 1.00 86.02 55 LYS B CA 1
ATOM 2731 C C . LYS B 1 82 ? 50.210 11.731 -10.232 1.00 75.46 55 LYS B C 1
ATOM 2732 O O . LYS B 1 82 ? 50.782 12.679 -10.782 1.00 88.01 55 LYS B O 1
ATOM 2738 N N . TYR B 1 83 ? 50.320 10.475 -10.672 1.00 83.13 56 TYR B N 1
ATOM 2739 C CA . TYR B 1 83 ? 51.151 10.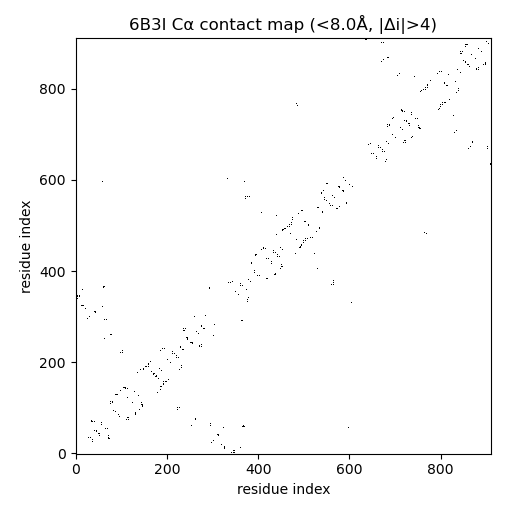160 -11.830 1.00 73.37 56 TYR B CA 1
ATOM 2740 C C . TYR B 1 83 ? 50.598 10.797 -13.098 1.00 85.33 56 TYR B C 1
ATOM 2741 O O . TYR B 1 83 ? 51.354 11.353 -13.902 1.00 104.20 56 TYR B O 1
ATOM 2750 N N . LYS B 1 84 ? 49.280 10.727 -13.296 1.00 84.77 57 LYS B N 1
ATOM 2751 C CA . LYS B 1 84 ? 48.693 11.284 -14.509 1.00 87.88 57 LYS B CA 1
ATOM 2752 C C . LYS B 1 84 ? 48.690 12.806 -14.482 1.00 92.64 57 LYS B C 1
ATOM 2753 O O . LYS B 1 84 ? 48.747 13.444 -15.540 1.00 101.13 57 LYS B O 1
ATOM 2759 N N . ALA B 1 85 ? 48.630 13.404 -13.290 1.00 78.73 58 ALA B N 1
ATOM 2760 C CA . ALA B 1 85 ? 48.676 14.859 -13.194 1.00 73.32 58 ALA B CA 1
ATOM 2761 C C . ALA B 1 85 ? 50.077 15.387 -13.477 1.00 82.30 58 ALA B C 1
ATOM 2762 O O . ALA B 1 85 ? 50.239 16.390 -14.182 1.00 78.43 58 ALA B O 1
ATOM 2764 N N . THR B 1 86 ? 51.102 14.723 -12.940 1.00 72.80 59 THR B N 1
ATOM 2765 C CA . THR B 1 86 ? 52.467 15.215 -13.080 1.00 68.19 59 THR B CA 1
ATOM 2766 C C . THR B 1 86 ? 53.061 14.871 -14.442 1.00 89.42 59 THR B C 1
ATOM 2767 O O . THR B 1 86 ? 53.751 15.700 -15.046 1.00 100.69 59 THR B O 1
ATOM 2771 N N . TYR B 1 87 ? 52.796 13.668 -14.948 1.00 84.99 60 TYR B N 1
ATOM 2772 C CA . TYR B 1 87 ? 53.450 13.176 -16.153 1.00 77.69 60 TYR B CA 1
ATOM 2773 C C . TYR B 1 87 ? 52.512 13.049 -17.347 1.00 79.81 60 TYR B C 1
ATOM 2774 O O . TYR B 1 87 ? 52.947 12.593 -18.410 1.00 86.12 60 TYR B O 1
ATOM 2783 N N . GLY B 1 88 ? 51.246 13.435 -17.204 1.00 88.45 61 GLY B N 1
ATOM 2784 C CA . GLY B 1 88 ? 50.355 13.540 -18.345 1.00 86.24 61 GLY B CA 1
ATOM 2785 C C . GLY B 1 88 ? 49.974 12.240 -19.017 1.00 95.84 61 GLY B C 1
ATOM 2786 O O . GLY B 1 88 ? 49.484 12.266 -20.149 1.00 90.69 61 GLY B O 1
ATOM 2787 N N . LYS B 1 89 ? 50.180 11.101 -18.361 1.00 107.45 62 LYS B N 1
ATOM 2788 C CA . LYS B 1 89 ? 49.794 9.812 -18.918 1.00 92.59 62 LYS B CA 1
ATOM 2789 C C . LYS B 1 89 ? 49.155 8.962 -17.830 1.00 82.99 62 LYS B C 1
ATOM 2790 O O . LYS B 1 89 ? 49.502 9.071 -16.651 1.00 83.47 62 LYS B O 1
ATOM 2796 N N . GLU B 1 90 ? 48.216 8.114 -18.239 1.00 85.10 63 GLU B N 1
ATOM 2797 C CA . GLU B 1 90 ? 47.602 7.176 -17.310 1.00 82.86 63 GLU B CA 1
ATOM 2798 C C . GLU B 1 90 ? 48.588 6.066 -16.968 1.00 72.08 63 GLU B C 1
ATOM 2799 O O . GLU B 1 90 ? 49.142 5.416 -17.861 1.00 72.66 63 GLU B O 1
ATOM 2805 N N . LEU B 1 91 ? 48.804 5.848 -15.668 1.00 60.58 64 LEU B N 1
ATOM 2806 C CA . LEU B 1 91 ? 49.787 4.861 -15.232 1.00 59.67 64 LEU B CA 1
ATOM 2807 C C . LEU B 1 91 ? 49.442 3.466 -15.738 1.00 62.35 64 LEU B C 1
ATOM 2808 O O . LEU B 1 91 ? 50.328 2.722 -16.176 1.00 78.82 64 LEU B O 1
ATOM 2813 N N . GLU B 1 92 ? 48.161 3.093 -15.685 1.00 65.67 65 GLU B N 1
ATOM 2814 C CA . GLU B 1 92 ? 47.756 1.773 -16.161 1.00 58.50 65 GLU B CA 1
ATOM 2815 C C . GLU B 1 92 ? 48.083 1.596 -17.638 1.00 56.91 65 GLU B C 1
ATOM 2816 O O . GLU B 1 92 ? 48.458 0.501 -18.070 1.00 65.19 65 GLU B O 1
ATOM 2822 N N . GLU B 1 93 ? 47.956 2.667 -18.426 1.00 64.05 66 GLU B N 1
ATOM 2823 C CA . GLU B 1 93 ? 48.281 2.581 -19.846 1.00 64.05 66 GLU B CA 1
ATOM 2824 C C . GLU B 1 93 ? 49.777 2.391 -20.061 1.00 70.56 66 GLU B C 1
ATOM 2825 O O . GLU B 1 93 ? 50.191 1.624 -20.940 1.00 68.85 66 GLU B O 1
ATOM 2831 N N . VAL B 1 94 ? 50.600 3.084 -19.270 1.00 66.70 67 VAL B N 1
ATOM 2832 C CA . VAL B 1 94 ? 52.049 2.953 -19.397 1.00 69.81 67 VAL B CA 1
ATOM 2833 C C . VAL B 1 94 ? 52.483 1.525 -19.096 1.00 71.64 67 VAL B C 1
ATOM 2834 O O . VAL B 1 94 ? 53.356 0.968 -19.773 1.00 70.93 67 VAL B O 1
ATOM 2838 N N . LEU B 1 95 ? 51.871 0.906 -18.085 1.00 72.03 68 LEU B N 1
ATOM 2839 C CA . LEU B 1 95 ? 52.238 -0.459 -17.728 1.00 60.08 68 LEU B CA 1
ATOM 2840 C C . LEU B 1 95 ? 51.768 -1.466 -18.770 1.00 61.91 68 LEU B C 1
ATOM 2841 O O . LEU B 1 95 ? 52.431 -2.488 -18.979 1.00 71.92 68 LEU B O 1
ATOM 2846 N N . LYS B 1 96 ? 50.635 -1.202 -19.431 1.00 59.90 69 LYS B N 1
ATOM 2847 C CA . LYS B 1 96 ? 50.152 -2.117 -20.461 1.00 61.44 69 LYS B CA 1
ATOM 2848 C C . LYS B 1 96 ? 51.133 -2.229 -21.617 1.00 68.20 69 LYS B C 1
ATOM 2849 O O . LYS B 1 96 ? 51.257 -3.299 -22.225 1.00 83.44 69 LYS B O 1
ATOM 2855 N N . SER B 1 97 ? 51.834 -1.144 -21.936 1.00 52.24 70 SER B N 1
ATOM 2856 C CA . SER B 1 97 ? 52.743 -1.111 -23.073 1.00 63.73 70 SER B CA 1
ATOM 2857 C C . SER B 1 97 ? 54.136 -1.633 -22.749 1.00 62.90 70 SER B C 1
ATOM 2858 O O . SER B 1 97 ? 54.937 -1.821 -23.671 1.00 75.06 70 SER B O 1
ATOM 2861 N N . GLU B 1 98 ? 54.446 -1.874 -21.474 1.00 71.03 71 GLU B N 1
ATOM 2862 C CA . GLU B 1 98 ? 55.772 -2.328 -21.080 1.00 73.29 71 GLU B CA 1
ATOM 2863 C C . GLU B 1 98 ? 55.775 -3.606 -20.252 1.00 65.86 71 GLU B C 1
ATOM 2864 O O . GLU B 1 98 ? 56.844 -4.205 -20.088 1.00 65.43 71 GLU B O 1
ATOM 2870 N N . LEU B 1 99 ? 54.635 -4.044 -19.729 1.00 71.47 72 LEU B N 1
ATOM 2871 C CA .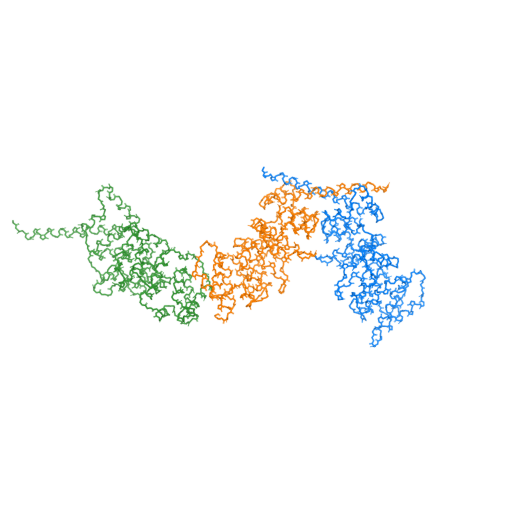 LEU B 1 99 ? 54.540 -5.300 -19.003 1.00 65.22 72 LEU B CA 1
ATOM 2872 C C . LEU B 1 99 ? 53.719 -6.299 -19.808 1.00 69.62 72 LEU B C 1
ATOM 2873 O O . LEU B 1 99 ? 53.011 -5.937 -20.752 1.00 69.63 72 LEU B O 1
ATOM 2878 N N . SER B 1 100 ? 53.824 -7.570 -19.428 1.00 71.56 73 SER B N 1
ATOM 2879 C CA . SER B 1 100 ? 53.128 -8.630 -20.142 1.00 76.58 73 SER B CA 1
ATOM 2880 C C . SER B 1 100 ? 52.828 -9.771 -19.181 1.00 75.54 73 SER B C 1
ATOM 2881 O O . SER B 1 100 ? 53.288 -9.787 -18.036 1.00 69.33 73 SER B O 1
ATOM 2884 N N . GLY B 1 101 ? 52.038 -10.726 -19.666 1.00 62.38 74 GLY B N 1
ATOM 2885 C CA . GLY B 1 101 ? 51.731 -11.941 -18.939 1.00 48.31 74 GLY B CA 1
ATOM 2886 C C . GLY B 1 101 ? 51.002 -11.672 -17.636 1.00 53.93 74 GLY B C 1
ATOM 2887 O O . GLY B 1 101 ? 50.264 -10.692 -17.483 1.00 60.42 74 GLY B O 1
ATOM 2888 N N . ASN B 1 102 ? 51.219 -12.568 -16.673 1.00 45.60 75 ASN B N 1
ATOM 2889 C CA . ASN B 1 102 ? 50.576 -12.450 -15.372 1.00 58.62 75 ASN B CA 1
ATOM 2890 C C . ASN B 1 102 ? 51.238 -11.410 -14.481 1.00 65.47 75 ASN B C 1
ATOM 2891 O O . ASN B 1 102 ? 50.635 -10.994 -13.486 1.00 78.56 75 ASN B O 1
ATOM 2896 N N . PHE B 1 103 ? 52.459 -10.986 -14.807 1.00 63.89 76 PHE B N 1
ATOM 2897 C CA . PHE B 1 103 ? 53.046 -9.846 -14.113 1.00 54.50 76 PHE B CA 1
ATOM 2898 C C . PHE B 1 103 ? 52.274 -8.570 -14.425 1.00 62.40 76 PHE B C 1
ATOM 2899 O O . PHE B 1 103 ? 52.120 -7.701 -13.559 1.00 72.07 76 PHE B O 1
ATOM 2907 N N . GLU B 1 104 ? 51.770 -8.449 -15.654 1.00 60.49 77 GLU B N 1
ATOM 2908 C CA . GLU B 1 104 ? 50.969 -7.290 -16.030 1.00 59.29 77 GLU B CA 1
ATOM 2909 C C . GLU B 1 104 ? 49.553 -7.381 -15.474 1.00 60.74 77 GLU B C 1
ATOM 2910 O O . GLU B 1 104 ? 48.977 -6.366 -15.068 1.00 60.65 77 GLU B O 1
ATOM 2916 N N . LYS B 1 105 ? 48.975 -8.586 -15.453 1.00 52.80 78 LYS B N 1
ATOM 2917 C CA . LYS B 1 105 ? 47.627 -8.749 -14.916 1.00 57.33 78 LYS B CA 1
ATOM 2918 C C . LYS B 1 105 ? 47.581 -8.423 -13.429 1.00 59.72 78 LYS B C 1
ATOM 2919 O O . LYS B 1 105 ? 46.637 -7.780 -12.956 1.00 69.65 78 LYS B O 1
ATOM 2925 N N . THR B 1 106 ? 48.594 -8.858 -12.674 1.00 51.62 79 THR B N 1
ATOM 2926 C CA . THR B 1 106 ? 48.631 -8.554 -11.246 1.00 46.77 79 THR B CA 1
ATOM 2927 C C . THR B 1 106 ? 48.851 -7.065 -11.005 1.00 56.54 79 THR B C 1
ATOM 2928 O O . THR B 1 106 ? 48.224 -6.476 -10.116 1.00 68.95 79 THR B O 1
ATOM 2932 N N . ALA B 1 107 ? 49.732 -6.442 -11.792 1.00 60.31 80 ALA B N 1
ATOM 2933 C CA . ALA B 1 107 ? 50.010 -5.018 -11.625 1.00 48.05 80 ALA B CA 1
ATOM 2934 C C . ALA B 1 107 ? 48.759 -4.180 -11.866 1.00 52.08 80 ALA B C 1
ATOM 2935 O O . ALA B 1 107 ? 48.452 -3.265 -11.093 1.00 57.36 80 ALA B O 1
ATOM 2937 N N . LEU B 1 108 ? 48.020 -4.481 -12.937 1.00 45.33 81 LEU B N 1
ATOM 2938 C CA . LEU B 1 108 ? 46.784 -3.753 -13.205 1.00 48.60 81 LEU B CA 1
ATOM 2939 C C . LEU B 1 108 ? 45.698 -4.093 -12.192 1.00 54.04 81 LEU B C 1
ATOM 2940 O O . LEU B 1 108 ? 44.864 -3.239 -11.869 1.00 65.11 81 LEU B O 1
ATOM 2945 N N . ALA B 1 109 ? 45.687 -5.330 -11.687 1.00 44.23 82 ALA B N 1
ATOM 2946 C CA . ALA B 1 109 ? 44.719 -5.698 -10.660 1.00 53.41 82 ALA B CA 1
ATOM 2947 C C . ALA B 1 109 ? 44.945 -4.902 -9.383 1.00 56.98 82 ALA B C 1
ATOM 2948 O O . ALA B 1 109 ? 43.986 -4.483 -8.724 1.00 57.61 82 ALA B O 1
ATOM 2950 N N . LEU B 1 110 ? 46.209 -4.682 -9.017 1.00 68.27 83 LEU B N 1
ATOM 2951 C CA . LEU B 1 110 ? 46.512 -3.888 -7.834 1.00 57.24 83 LEU B CA 1
ATOM 2952 C C . LEU B 1 110 ? 46.187 -2.414 -8.029 1.00 56.26 83 LEU B C 1
ATOM 2953 O O . LEU B 1 110 ? 45.986 -1.702 -7.040 1.00 65.43 83 LEU B O 1
ATOM 2958 N N . LEU B 1 111 ? 46.133 -1.940 -9.274 1.00 53.47 84 LEU B N 1
ATOM 2959 C CA . LEU B 1 111 ? 45.804 -0.549 -9.551 1.00 48.44 84 LEU B CA 1
ATOM 2960 C C . LEU B 1 111 ? 44.306 -0.299 -9.644 1.00 64.23 84 LEU B C 1
ATOM 2961 O O . LEU B 1 111 ? 43.894 0.863 -9.725 1.00 58.66 84 LEU B O 1
ATOM 2966 N N . ASP B 1 112 ? 43.492 -1.347 -9.649 1.00 71.10 85 ASP B N 1
ATOM 2967 C CA . ASP B 1 112 ? 42.048 -1.211 -9.553 1.00 55.65 85 ASP B CA 1
ATOM 2968 C C . ASP B 1 112 ? 41.618 -1.233 -8.092 1.00 61.17 85 ASP B C 1
ATOM 2969 O O . ASP B 1 112 ? 42.313 -1.765 -7.224 1.00 60.01 85 ASP B O 1
ATOM 2974 N N . HIS B 1 113 ? 40.456 -0.643 -7.827 1.00 58.73 86 HIS B N 1
ATOM 2975 C CA . HIS B 1 113 ? 39.803 -0.888 -6.554 1.00 63.44 86 HIS B CA 1
ATOM 2976 C C . HIS B 1 113 ? 39.449 -2.372 -6.461 1.00 59.63 86 HIS B C 1
ATOM 2977 O O . HIS B 1 113 ? 39.175 -3.012 -7.480 1.00 61.74 86 HIS B O 1
ATOM 2984 N N . PRO B 1 114 ? 39.465 -2.947 -5.256 1.00 51.16 87 PRO B N 1
ATOM 2985 C CA . PRO B 1 114 ? 39.116 -4.374 -5.120 1.00 59.41 87 PRO B CA 1
ATOM 2986 C C . PRO B 1 114 ? 37.768 -4.735 -5.724 1.00 63.77 87 PRO B C 1
ATOM 2987 O O . PRO B 1 114 ? 37.629 -5.808 -6.323 1.00 65.70 87 PRO B O 1
ATOM 2991 N N . SER B 1 115 ? 36.769 -3.858 -5.593 1.00 58.48 88 SER B N 1
ATOM 2992 C CA . SER B 1 115 ? 35.468 -4.121 -6.201 1.00 62.13 88 SER B CA 1
ATOM 2993 C C . SER B 1 115 ? 35.528 -4.029 -7.720 1.00 63.92 88 SER B C 1
ATOM 2994 O O . SER B 1 115 ? 34.782 -4.731 -8.412 1.00 60.60 88 SER B O 1
ATOM 2997 N N . GLU B 1 116 ? 36.399 -3.170 -8.254 1.00 58.65 89 GLU B N 1
ATOM 2998 C CA . GLU B 1 116 ? 36.525 -3.055 -9.703 1.00 57.79 89 GLU B CA 1
ATOM 2999 C C . GLU B 1 116 ? 37.158 -4.302 -10.305 1.00 50.47 89 GLU B C 1
ATOM 3000 O O . GLU B 1 116 ? 36.690 -4.804 -11.333 1.00 60.39 89 GLU B O 1
ATOM 3006 N N . TYR B 1 117 ? 38.222 -4.819 -9.683 1.00 52.74 90 TYR B N 1
ATOM 3007 C CA . TYR B 1 117 ? 38.832 -6.041 -10.197 1.00 57.10 90 TYR B CA 1
ATOM 3008 C C . TYR B 1 117 ? 37.903 -7.237 -10.037 1.00 53.57 90 TYR B C 1
ATOM 3009 O O . TYR B 1 117 ? 37.907 -8.139 -10.884 1.00 55.81 90 TYR B O 1
ATOM 3018 N N . ALA B 1 118 ? 37.101 -7.262 -8.969 1.00 54.04 91 ALA B N 1
ATOM 3019 C CA . ALA B 1 118 ? 36.100 -8.315 -8.826 1.00 43.00 91 ALA B CA 1
ATOM 3020 C C . ALA B 1 118 ? 35.073 -8.248 -9.949 1.00 46.50 91 ALA B C 1
ATOM 3021 O O . ALA B 1 118 ? 34.647 -9.284 -10.473 1.00 50.94 91 ALA B O 1
ATOM 3023 N N . ALA B 1 119 ? 34.672 -7.035 -10.339 1.00 44.48 92 ALA B N 1
ATOM 3024 C CA . ALA B 1 119 ? 33.733 -6.884 -11.447 1.00 49.70 92 ALA B CA 1
ATOM 3025 C C . ALA B 1 119 ? 34.350 -7.340 -12.765 1.00 47.63 92 ALA B C 1
ATOM 3026 O O . ALA B 1 119 ? 33.688 -8.013 -13.564 1.00 57.42 92 ALA B O 1
ATOM 3028 N N . ARG B 1 120 ? 35.614 -6.983 -13.010 1.00 58.09 93 ARG B N 1
ATOM 3029 C CA . ARG B 1 120 ? 36.289 -7.439 -14.223 1.00 48.72 93 ARG B CA 1
ATOM 3030 C C . ARG B 1 120 ? 36.397 -8.958 -14.255 1.00 47.93 93 ARG B C 1
ATOM 3031 O O . ARG B 1 120 ? 36.275 -9.575 -15.320 1.00 67.51 93 ARG B O 1
ATOM 3039 N N . GLN B 1 121 ? 36.628 -9.577 -13.095 1.00 51.44 94 GLN B N 1
ATOM 3040 C CA . GLN B 1 121 ? 36.700 -11.033 -13.030 1.00 50.40 94 GLN B CA 1
ATOM 3041 C C . GLN B 1 121 ? 35.352 -11.671 -13.343 1.00 57.88 94 GLN B C 1
ATOM 3042 O O . GLN B 1 121 ? 35.283 -12.657 -14.086 1.00 64.76 94 GLN B O 1
ATOM 3048 N N . LEU B 1 122 ? 34.271 -11.124 -12.781 1.00 51.64 95 LEU B N 1
ATOM 3049 C CA . LEU B 1 122 ? 32.946 -11.679 -13.035 1.00 61.19 95 LEU B CA 1
ATOM 3050 C C . LEU B 1 122 ? 32.558 -11.531 -14.500 1.00 59.57 95 LEU B C 1
ATOM 3051 O O . LEU B 1 122 ? 32.019 -12.466 -15.104 1.00 58.50 95 LEU B O 1
ATOM 3056 N N . GLN B 1 123 ? 32.830 -10.365 -15.090 1.00 49.44 96 GLN B N 1
ATOM 3057 C CA . GLN B 1 123 ? 32.495 -10.150 -16.494 1.00 52.26 96 GLN B CA 1
ATOM 3058 C C . GLN B 1 123 ? 33.294 -11.080 -17.398 1.00 61.03 96 GLN B C 1
ATOM 3059 O O . GLN B 1 123 ? 32.784 -11.556 -18.419 1.00 70.10 96 GLN B O 1
ATOM 3065 N N . LYS B 1 124 ? 34.549 -11.350 -17.037 1.00 66.85 97 LYS B N 1
ATOM 3066 C CA . LYS B 1 124 ? 35.388 -12.216 -17.856 1.00 56.72 97 LYS B CA 1
ATOM 3067 C C . LYS B 1 124 ? 34.945 -13.672 -17.773 1.00 65.10 97 LYS B C 1
ATOM 3068 O O . LYS B 1 124 ? 35.139 -14.432 -18.727 1.00 72.31 97 LYS B O 1
ATOM 3074 N N . ALA B 1 125 ? 34.341 -14.073 -16.656 1.00 65.54 98 ALA B N 1
ATOM 3075 C CA . ALA B 1 125 ? 33.981 -15.465 -16.424 1.00 59.88 98 ALA B CA 1
ATOM 3076 C C . ALA B 1 125 ? 32.611 -15.843 -16.974 1.00 61.26 98 ALA B C 1
ATOM 3077 O O . ALA B 1 125 ? 32.314 -17.038 -17.078 1.00 60.93 98 ALA B O 1
ATOM 3079 N N . MET B 1 126 ? 31.773 -14.870 -17.326 1.00 56.30 99 MET B N 1
ATOM 3080 C CA . MET B 1 126 ? 30.416 -15.147 -17.796 1.00 68.16 99 MET B CA 1
ATOM 3081 C C . MET B 1 126 ? 30.441 -15.291 -19.313 1.00 80.04 99 MET B C 1
ATOM 3082 O O . MET B 1 126 ? 30.418 -14.300 -20.046 1.00 83.63 99 MET B O 1
ATOM 3087 N N . LYS B 1 127 ? 30.476 -16.539 -19.785 1.00 94.98 100 LYS B N 1
ATOM 3088 C CA . LYS B 1 127 ? 30.582 -16.848 -21.206 1.00 100.59 100 LYS B CA 1
ATOM 3089 C C . LYS B 1 127 ? 29.380 -17.644 -21.708 1.00 105.15 100 LYS B C 1
ATOM 3090 O O . LYS B 1 127 ? 29.507 -18.462 -22.621 1.00 124.87 100 LYS B O 1
ATOM 3096 N N . GLY B 1 128 ? 28.213 -17.414 -21.125 1.00 102.39 101 GLY B N 1
ATOM 3097 C CA . GLY B 1 128 ? 26.990 -18.067 -21.550 1.00 107.18 101 GLY B CA 1
ATOM 3098 C C . GLY B 1 128 ? 26.529 -19.117 -20.553 1.00 109.66 101 GLY B C 1
ATOM 3099 O O . GLY B 1 128 ? 27.240 -19.512 -19.629 1.00 119.00 101 GLY B O 1
ATOM 3100 N N . LEU B 1 129 ? 25.294 -19.571 -20.769 1.00 108.16 102 LEU B N 1
ATOM 3101 C CA . LEU B 1 129 ? 24.700 -20.568 -19.890 1.00 104.34 102 LEU B CA 1
ATOM 3102 C C . LEU B 1 129 ? 25.391 -21.914 -20.064 1.00 105.45 102 LEU B C 1
ATOM 3103 O O . LEU B 1 129 ? 25.799 -22.285 -21.168 1.00 109.23 102 LEU B O 1
ATOM 3108 N N . GLY B 1 130 ? 25.521 -22.649 -18.959 1.00 99.07 103 GLY B N 1
ATOM 3109 C CA . GLY B 1 130 ? 26.183 -23.932 -18.956 1.00 103.20 103 GLY B CA 1
ATOM 3110 C C . GLY B 1 130 ? 27.684 -23.875 -18.773 1.00 104.57 103 GLY B C 1
ATOM 3111 O O . GLY B 1 130 ? 28.291 -24.896 -18.430 1.00 104.47 103 GLY B O 1
ATOM 3112 N N . THR B 1 131 ? 28.300 -22.716 -18.991 1.00 107.96 104 THR B N 1
ATOM 3113 C CA . THR B 1 131 ? 29.734 -22.579 -18.804 1.00 112.21 104 THR B CA 1
ATOM 3114 C C . THR B 1 131 ? 30.084 -22.637 -17.318 1.00 116.58 104 THR B C 1
ATOM 3115 O O . THR B 1 131 ? 29.213 -22.689 -16.444 1.00 112.63 104 THR B O 1
ATOM 3119 N N . ASP B 1 132 ? 31.386 -22.626 -17.038 1.00 112.10 105 ASP B N 1
ATOM 3120 C CA . ASP B 1 132 ? 31.853 -22.713 -15.661 1.00 95.44 105 ASP B CA 1
ATOM 3121 C C . ASP B 1 132 ? 31.385 -21.504 -14.860 1.00 89.18 105 ASP B C 1
ATOM 3122 O O . ASP B 1 132 ? 31.420 -20.367 -15.338 1.00 99.89 105 ASP B O 1
ATOM 3127 N N . GLU B 1 133 ? 30.938 -21.760 -13.630 1.00 70.57 106 GLU B N 1
ATOM 3128 C CA . GLU B 1 133 ? 30.369 -20.727 -12.773 1.00 63.59 106 GLU B CA 1
ATOM 3129 C C . GLU B 1 133 ? 31.140 -20.557 -11.469 1.00 61.07 106 GLU B C 1
ATOM 3130 O O . GLU B 1 133 ? 30.642 -19.897 -10.550 1.00 71.71 106 GLU B O 1
ATOM 3136 N N . SER B 1 134 ? 32.347 -21.121 -11.371 1.00 66.38 107 SER B N 1
ATOM 3137 C CA . SER B 1 134 ? 33.072 -21.124 -10.104 1.00 66.24 107 SER B CA 1
ATOM 3138 C C . SER B 1 134 ? 33.426 -19.712 -9.648 1.00 61.40 107 SER B C 1
ATOM 3139 O O . SER B 1 134 ? 33.362 -19.407 -8.451 1.00 67.01 107 SER B O 1
ATOM 3142 N N . VAL B 1 135 ? 33.810 -18.839 -10.583 1.00 48.15 108 VAL B N 1
ATOM 3143 C CA . VAL B 1 135 ? 34.197 -17.481 -10.208 1.00 54.03 108 VAL B CA 1
ATOM 3144 C C . VAL B 1 135 ? 32.992 -16.705 -9.691 1.00 62.22 108 VAL B C 1
ATOM 3145 O O . VAL B 1 135 ? 33.084 -15.977 -8.695 1.00 66.47 108 VAL B O 1
ATOM 3149 N N . LEU B 1 136 ? 31.847 -16.845 -10.359 1.00 57.95 109 LEU B N 1
ATOM 3150 C CA . LEU B 1 136 ? 30.642 -16.155 -9.915 1.00 51.97 109 LEU B CA 1
ATOM 3151 C C . LEU B 1 136 ? 30.210 -16.641 -8.537 1.00 59.60 109 LEU B C 1
ATOM 3152 O O . LEU B 1 136 ? 29.730 -15.853 -7.712 1.00 53.04 109 LEU B O 1
ATOM 3157 N N . ILE B 1 137 ? 30.390 -17.935 -8.265 1.00 61.49 110 ILE B N 1
ATOM 3158 C CA . ILE B 1 137 ? 30.049 -18.483 -6.956 1.00 59.77 110 ILE B CA 1
ATOM 3159 C C . ILE B 1 137 ? 31.032 -17.999 -5.899 1.00 62.76 110 ILE B C 1
ATOM 3160 O O . ILE B 1 137 ? 30.642 -17.661 -4.775 1.00 67.72 110 ILE B O 1
ATOM 3165 N N . GLU B 1 138 ? 32.321 -17.954 -6.242 1.00 65.00 111 GLU B N 1
ATOM 3166 C CA . GLU B 1 138 ? 33.341 -17.580 -5.269 1.00 62.03 111 GLU B CA 1
ATOM 3167 C C . GLU B 1 138 ? 33.154 -16.147 -4.783 1.00 59.70 111 GLU B C 1
ATOM 3168 O O . GLU B 1 138 ? 33.259 -15.873 -3.581 1.00 50.25 111 GLU B O 1
ATOM 3174 N N . VAL B 1 139 ? 32.865 -15.223 -5.697 1.00 57.17 112 VAL B N 1
ATOM 3175 C CA . VAL B 1 139 ? 32.794 -13.811 -5.334 1.00 52.08 112 VAL B CA 1
ATOM 3176 C C . VAL B 1 139 ? 31.515 -13.505 -4.564 1.00 63.48 112 VAL B C 1
ATOM 3177 O O . VAL B 1 139 ? 31.544 -12.831 -3.529 1.00 74.94 112 VAL B O 1
ATOM 3181 N N . LEU B 1 140 ? 30.372 -13.995 -5.049 1.00 57.75 113 LEU B N 1
ATOM 3182 C CA . LEU B 1 140 ? 29.101 -13.584 -4.462 1.00 52.78 113 LEU B CA 1
ATOM 3183 C C . LEU B 1 140 ? 28.843 -14.254 -3.117 1.00 61.77 113 LEU B C 1
ATOM 3184 O O . LEU B 1 140 ? 28.145 -13.684 -2.271 1.00 77.19 113 LEU B O 1
ATOM 3189 N N . CYS B 1 141 ? 29.393 -15.443 -2.893 1.00 51.67 114 CYS B N 1
ATOM 3190 C CA . CYS B 1 141 ? 29.146 -16.183 -1.663 1.00 40.30 114 CYS B CA 1
ATOM 3191 C C . CYS B 1 141 ? 30.156 -15.879 -0.564 1.00 50.54 114 CYS B C 1
ATOM 3192 O O . CYS B 1 141 ? 30.094 -16.503 0.500 1.00 56.11 114 CYS B O 1
ATOM 3195 N N . THR B 1 142 ? 31.075 -14.933 -0.782 1.00 46.22 115 THR B N 1
ATOM 3196 C CA . THR B 1 142 ? 32.102 -14.615 0.204 1.00 50.42 115 THR B CA 1
ATOM 3197 C C . THR B 1 142 ? 32.204 -13.122 0.495 1.00 51.63 115 THR B C 1
ATOM 3198 O O . THR B 1 142 ? 33.139 -12.703 1.186 1.00 73.80 115 THR B O 1
ATOM 3202 N N . ARG B 1 143 ? 31.280 -12.310 -0.008 1.00 54.53 116 ARG B N 1
ATOM 3203 C CA . ARG B 1 143 ? 31.336 -10.866 0.157 1.00 52.48 116 ARG B CA 1
ATOM 3204 C C . ARG B 1 143 ? 30.244 -10.387 1.105 1.00 56.78 116 ARG B C 1
ATOM 3205 O O . ARG B 1 143 ? 29.166 -10.983 1.196 1.00 59.78 116 ARG B O 1
ATOM 3213 N N . THR B 1 144 ? 30.539 -9.299 1.812 1.00 47.07 117 THR B N 1
ATOM 3214 C CA . THR B 1 144 ? 29.570 -8.650 2.679 1.00 54.48 117 THR B CA 1
ATOM 3215 C C . THR B 1 144 ? 28.609 -7.808 1.844 1.00 59.03 117 THR B C 1
ATOM 3216 O O . THR B 1 144 ? 28.753 -7.678 0.625 1.00 63.85 117 THR B O 1
ATOM 3220 N N . ASN B 1 145 ? 27.609 -7.223 2.509 1.00 47.62 118 ASN B N 1
ATOM 3221 C CA . ASN B 1 145 ? 26.642 -6.384 1.807 1.00 50.11 118 ASN B CA 1
ATOM 3222 C C . ASN B 1 145 ? 27.324 -5.182 1.166 1.00 46.13 118 ASN B C 1
ATOM 3223 O O . ASN B 1 145 ? 27.099 -4.879 -0.012 1.00 53.34 118 ASN B O 1
ATOM 3228 N N . LYS B 1 146 ? 28.165 -4.483 1.931 1.00 48.02 119 LYS B N 1
ATOM 3229 C CA . LYS B 1 146 ? 28.841 -3.303 1.403 1.00 48.07 119 LYS B CA 1
ATOM 3230 C C . LYS B 1 146 ? 29.745 -3.662 0.230 1.00 57.51 119 LYS B C 1
ATOM 3231 O O . LYS B 1 146 ? 29.832 -2.912 -0.749 1.00 74.00 119 LYS B O 1
ATOM 3237 N N . GLU B 1 147 ? 30.412 -4.815 0.302 1.00 53.46 120 GLU B N 1
ATOM 3238 C CA . GLU B 1 147 ? 31.295 -5.220 -0.786 1.00 43.73 120 GLU B CA 1
ATOM 3239 C C . GLU B 1 147 ? 30.503 -5.593 -2.035 1.00 51.37 120 GLU B C 1
ATOM 3240 O O . GLU B 1 147 ? 30.919 -5.275 -3.155 1.00 47.66 120 GLU B O 1
ATOM 3246 N N . ILE B 1 148 ? 29.363 -6.268 -1.865 1.00 47.15 121 ILE B N 1
ATOM 3247 C CA . ILE B 1 148 ? 28.534 -6.620 -3.016 1.00 44.16 121 ILE B CA 1
ATOM 3248 C C . ILE B 1 148 ? 28.003 -5.364 -3.692 1.00 49.20 121 ILE B C 1
ATOM 3249 O O . ILE B 1 148 ? 27.987 -5.262 -4.926 1.00 57.75 121 ILE B O 1
ATOM 3254 N N . ILE B 1 149 ? 27.572 -4.383 -2.896 1.00 48.21 122 ILE B N 1
ATOM 3255 C CA . ILE B 1 149 ? 27.088 -3.123 -3.455 1.00 48.21 122 ILE B CA 1
ATOM 3256 C C . ILE B 1 149 ? 28.191 -2.434 -4.249 1.00 49.23 122 ILE B C 1
ATOM 3257 O O . ILE B 1 149 ? 27.949 -1.893 -5.335 1.00 58.44 122 ILE B O 1
ATOM 3262 N N . ALA B 1 150 ? 29.421 -2.456 -3.729 1.00 45.52 123 ALA B N 1
ATOM 3263 C CA . ALA B 1 150 ? 30.536 -1.841 -4.442 1.00 53.51 123 ALA B CA 1
ATOM 3264 C C . ALA B 1 150 ? 30.824 -2.566 -5.751 1.00 54.74 123 ALA B C 1
ATOM 3265 O O . ALA B 1 150 ? 31.185 -1.935 -6.752 1.00 62.69 123 ALA B O 1
ATOM 3267 N N . ILE B 1 151 ? 30.668 -3.892 -5.766 1.00 52.09 124 ILE B N 1
ATOM 3268 C CA . ILE B 1 151 ? 30.882 -4.652 -6.994 1.00 49.65 124 ILE B CA 1
ATOM 3269 C C . ILE B 1 151 ? 29.801 -4.331 -8.020 1.00 54.11 124 ILE B C 1
ATOM 3270 O O . ILE B 1 151 ? 30.091 -4.152 -9.210 1.00 55.22 124 ILE B O 1
ATOM 3275 N N . LYS B 1 152 ? 28.542 -4.249 -7.580 1.00 50.41 125 LYS B N 1
ATOM 3276 C CA . LYS B 1 152 ? 27.456 -3.926 -8.503 1.00 54.11 125 LYS B CA 1
ATOM 3277 C C . LYS B 1 152 ? 27.616 -2.523 -9.073 1.00 54.72 125 LYS B C 1
ATOM 3278 O O . LYS B 1 152 ? 27.288 -2.278 -10.240 1.00 54.52 125 LYS B O 1
ATOM 3284 N N . GLU B 1 153 ? 28.114 -1.585 -8.263 1.00 48.78 126 GLU B N 1
ATOM 3285 C CA . GLU B 1 153 ? 28.393 -0.245 -8.770 1.00 46.89 126 GLU B CA 1
ATOM 3286 C C . GLU B 1 153 ? 29.513 -0.274 -9.801 1.00 58.62 126 GLU B C 1
ATOM 3287 O O . GLU B 1 153 ? 29.417 0.374 -10.850 1.00 60.69 126 GLU B O 1
ATOM 3293 N N . ALA B 1 154 ? 30.584 -1.019 -9.519 1.00 54.22 127 ALA B N 1
ATOM 3294 C CA . ALA B 1 154 ? 31.709 -1.078 -10.445 1.00 58.47 127 ALA B CA 1
ATOM 3295 C C . ALA B 1 154 ? 31.315 -1.755 -11.750 1.00 56.88 127 ALA B C 1
ATOM 3296 O O . ALA B 1 154 ? 31.740 -1.329 -12.829 1.00 58.87 127 ALA B O 1
ATOM 3298 N N . TYR B 1 155 ? 30.496 -2.804 -11.670 1.00 57.89 128 TYR B N 1
ATOM 3299 C CA . TYR B 1 155 ? 30.083 -3.516 -12.875 1.00 56.59 128 TYR B CA 1
ATOM 3300 C C . TYR B 1 155 ? 29.253 -2.619 -13.784 1.00 58.45 128 TYR B C 1
ATOM 3301 O O . TYR B 1 155 ? 29.461 -2.589 -15.003 1.00 74.14 128 TYR B O 1
ATOM 3310 N N . GLN B 1 156 ? 28.305 -1.878 -13.204 1.00 62.84 129 GLN B N 1
ATOM 3311 C CA . GLN B 1 156 ? 27.465 -0.985 -13.997 1.00 57.81 129 GLN B CA 1
ATOM 3312 C C . GLN B 1 156 ? 28.294 0.107 -14.660 1.00 56.59 129 GLN B C 1
ATOM 3313 O O . GLN B 1 156 ? 28.046 0.473 -15.815 1.00 55.56 129 GLN B O 1
ATOM 3319 N N . ARG B 1 157 ? 29.288 0.633 -13.946 1.00 45.97 130 ARG B N 1
ATOM 3320 C CA . ARG B 1 157 ? 30.097 1.719 -14.485 1.00 55.55 130 ARG B CA 1
ATOM 3321 C C . ARG B 1 157 ? 31.055 1.224 -15.563 1.00 59.17 130 ARG B C 1
ATOM 3322 O O . ARG B 1 157 ? 31.250 1.895 -16.583 1.00 65.84 130 ARG B O 1
ATOM 3330 N N . LEU B 1 158 ? 31.653 0.047 -15.366 1.00 55.74 131 LEU B N 1
ATOM 3331 C CA . LEU B 1 158 ? 32.670 -0.432 -16.296 1.00 53.31 131 LEU B CA 1
ATOM 3332 C C . LEU B 1 158 ? 32.077 -0.986 -17.586 1.00 61.77 131 LEU B C 1
ATOM 3333 O O . LEU B 1 158 ? 32.702 -0.867 -18.645 1.00 65.03 131 LEU B O 1
ATOM 3338 N N . PHE B 1 159 ? 30.891 -1.592 -17.528 1.00 59.05 132 PHE B N 1
ATOM 3339 C CA . PHE B 1 159 ? 30.341 -2.300 -18.679 1.00 68.43 132 PHE B CA 1
ATOM 3340 C C . PHE B 1 159 ? 28.972 -1.784 -19.108 1.00 66.96 132 PHE B C 1
ATOM 3341 O O . PHE B 1 159 ? 28.361 -2.367 -20.012 1.00 69.07 132 PHE B O 1
ATOM 3349 N N . ASP B 1 160 ? 28.478 -0.711 -18.486 1.00 49.67 133 ASP B N 1
ATOM 3350 C CA . ASP B 1 160 ? 27.229 -0.063 -18.891 1.00 70.34 133 ASP B CA 1
ATOM 3351 C C . ASP B 1 160 ? 26.058 -1.045 -18.877 1.00 68.71 133 ASP B C 1
ATOM 3352 O O . ASP B 1 160 ? 25.192 -1.024 -19.754 1.00 84.80 133 ASP B O 1
ATOM 3357 N N . ARG B 1 161 ? 26.039 -1.918 -17.874 1.00 65.41 134 ARG B N 1
ATOM 3358 C CA . ARG B 1 161 ? 24.948 -2.865 -17.687 1.00 68.82 134 ARG B CA 1
ATOM 3359 C C . ARG B 1 161 ? 24.991 -3.351 -16.247 1.00 65.96 134 ARG B C 1
ATOM 3360 O O . ARG B 1 161 ? 26.034 -3.303 -15.590 1.00 70.84 134 ARG B O 1
ATOM 3368 N N . SER B 1 162 ? 23.847 -3.820 -15.762 1.00 56.89 135 SER B N 1
ATOM 3369 C CA . SER B 1 162 ? 23.764 -4.287 -14.386 1.00 62.04 135 SER B CA 1
ATOM 3370 C C . SER B 1 162 ? 24.331 -5.694 -14.270 1.00 60.88 135 SER B C 1
ATOM 3371 O O . SER B 1 162 ? 24.129 -6.537 -15.149 1.00 60.02 135 SER B O 1
ATOM 3374 N N . LEU B 1 163 ? 25.061 -5.937 -13.179 1.00 45.33 136 LEU B N 1
ATOM 3375 C CA . LEU B 1 163 ? 25.572 -7.277 -12.911 1.00 49.23 136 LEU B CA 1
ATOM 3376 C C . LEU B 1 163 ? 24.440 -8.282 -12.744 1.00 47.50 136 LEU B C 1
ATOM 3377 O O . LEU B 1 163 ? 24.595 -9.456 -13.097 1.00 56.55 136 LEU B O 1
ATOM 3382 N N . GLU B 1 164 ? 23.293 -7.836 -12.226 1.00 49.09 137 GLU B N 1
ATOM 3383 C CA . GLU B 1 164 ? 22.167 -8.742 -12.022 1.00 55.82 137 GLU B CA 1
ATOM 3384 C C . GLU B 1 164 ? 21.606 -9.240 -13.349 1.00 66.84 137 GLU B C 1
ATOM 3385 O O . GLU B 1 164 ? 21.236 -10.414 -13.470 1.00 71.98 137 GLU B O 1
ATOM 3391 N N . SER B 1 165 ? 21.541 -8.367 -14.357 1.00 52.14 138 SER B N 1
ATOM 3392 C CA . SER B 1 165 ? 21.013 -8.778 -15.655 1.00 55.32 138 SER B CA 1
ATOM 3393 C C . SER B 1 165 ? 21.901 -9.832 -16.302 1.00 55.74 138 SER B C 1
ATOM 3394 O O . SER B 1 165 ? 21.402 -10.804 -16.881 1.00 60.82 138 SER B O 1
ATOM 3397 N N . ASP B 1 166 ? 23.223 -9.657 -16.216 1.00 57.97 139 ASP B N 1
ATOM 3398 C CA . ASP B 1 166 ? 24.134 -10.643 -16.789 1.00 55.86 139 ASP B CA 1
ATOM 3399 C C . ASP B 1 166 ? 24.074 -11.960 -16.027 1.00 55.63 139 ASP B C 1
ATOM 3400 O O . ASP B 1 166 ? 24.197 -13.034 -16.628 1.00 65.02 139 ASP B O 1
ATOM 3405 N N . VAL B 1 167 ? 23.885 -11.901 -14.707 1.00 56.36 140 VAL B N 1
ATOM 3406 C CA . VAL B 1 167 ? 23.760 -13.126 -13.922 1.00 52.09 140 VAL B CA 1
ATOM 3407 C C . VAL B 1 167 ? 22.483 -13.870 -14.292 1.00 59.24 140 VAL B C 1
ATOM 3408 O O . VAL B 1 167 ? 22.480 -15.100 -14.423 1.00 62.22 140 VAL B O 1
ATOM 3412 N N . LYS B 1 168 ? 21.380 -13.138 -14.476 1.00 53.79 141 LYS B N 1
ATOM 3413 C CA . LYS B 1 168 ? 20.128 -13.778 -14.866 1.00 68.09 141 LYS B CA 1
ATOM 3414 C C . LYS B 1 168 ? 20.231 -14.423 -16.241 1.00 68.67 141 LYS B C 1
ATOM 3415 O O . LYS B 1 168 ? 19.595 -15.453 -16.493 1.00 75.13 141 LYS B O 1
ATOM 3421 N N . GLY B 1 169 ? 21.022 -13.840 -17.139 1.00 63.88 142 GLY B N 1
ATOM 3422 C CA . GLY B 1 169 ? 21.196 -14.397 -18.464 1.00 53.76 142 GLY B CA 1
ATOM 3423 C C . GLY B 1 169 ? 22.282 -15.436 -18.590 1.00 72.91 142 GLY B C 1
ATOM 3424 O O . GLY B 1 169 ? 22.421 -16.047 -19.653 1.00 93.76 142 GLY B O 1
ATOM 3425 N N . ASP B 1 170 ? 23.059 -15.659 -17.528 1.00 68.75 143 ASP B N 1
ATOM 3426 C CA . ASP B 1 170 ? 24.157 -16.612 -17.558 1.00 71.75 143 ASP B CA 1
ATOM 3427 C C . ASP B 1 170 ? 23.922 -17.841 -16.692 1.00 66.82 143 ASP B C 1
ATOM 3428 O O . ASP B 1 170 ? 24.592 -18.858 -16.900 1.00 59.71 143 ASP B O 1
ATOM 3433 N N . THR B 1 171 ? 22.998 -17.780 -15.742 1.00 65.03 144 THR B N 1
ATOM 3434 C CA . THR B 1 171 ? 22.674 -18.900 -14.869 1.00 66.00 144 THR B CA 1
ATOM 3435 C C . THR B 1 171 ? 21.211 -19.287 -15.060 1.00 67.65 144 THR B C 1
ATOM 3436 O O . THR B 1 171 ? 20.483 -18.681 -15.850 1.00 72.03 144 THR B O 1
ATOM 3440 N N . SER B 1 172 ? 20.784 -20.311 -14.325 1.00 73.51 145 SER B N 1
ATOM 3441 C CA . SER B 1 172 ? 19.415 -20.801 -14.416 1.00 70.04 145 SER B CA 1
ATOM 3442 C C . SER B 1 172 ? 19.119 -21.667 -13.200 1.00 81.84 145 SER B C 1
ATOM 3443 O O . SER B 1 172 ? 20.010 -22.001 -12.416 1.00 85.53 145 SER B O 1
ATOM 3446 N N . GLY B 1 173 ? 17.844 -22.028 -13.058 1.00 76.47 146 GLY B N 1
ATOM 3447 C CA . GLY B 1 173 ? 17.428 -22.919 -11.993 1.00 70.93 146 GLY B CA 1
ATOM 3448 C C . GLY B 1 173 ? 17.524 -22.273 -10.622 1.00 78.81 146 GLY B C 1
ATOM 3449 O O . GLY B 1 173 ? 17.397 -21.056 -10.460 1.00 75.36 146 GLY B O 1
ATOM 3450 N N . ASN B 1 174 ? 17.749 -23.117 -9.611 1.00 71.11 147 ASN B N 1
ATOM 3451 C CA . ASN B 1 174 ? 17.917 -22.622 -8.250 1.00 86.87 147 ASN B CA 1
ATOM 3452 C C . ASN B 1 174 ? 19.234 -21.885 -8.061 1.00 80.15 147 ASN B C 1
ATOM 3453 O O . ASN B 1 174 ? 19.365 -21.115 -7.103 1.00 74.00 147 ASN B O 1
ATOM 3458 N N . LEU B 1 175 ? 20.213 -22.110 -8.942 1.00 71.74 148 LEU B N 1
ATOM 3459 C CA . LEU B 1 175 ? 21.451 -21.341 -8.876 1.00 58.98 148 LEU B CA 1
ATOM 3460 C C . LEU B 1 175 ? 21.198 -19.871 -9.183 1.00 66.46 148 LEU B C 1
ATOM 3461 O O . LEU B 1 175 ? 21.781 -18.990 -8.542 1.00 61.95 148 LEU B O 1
ATOM 3466 N N . LYS B 1 176 ? 20.331 -19.586 -10.159 1.00 62.38 149 LYS B N 1
ATOM 3467 C CA . LYS B 1 176 ? 19.986 -18.198 -10.448 1.00 61.92 149 LYS B CA 1
ATOM 3468 C C . LYS B 1 176 ? 19.298 -17.545 -9.258 1.00 62.66 149 LYS B C 1
ATOM 3469 O O . LYS B 1 176 ? 19.568 -16.382 -8.938 1.00 68.87 149 LYS B O 1
ATOM 3475 N N . LYS B 1 177 ? 18.410 -18.281 -8.584 1.00 67.56 150 LYS B N 1
ATOM 3476 C CA . LYS B 1 177 ? 17.685 -17.720 -7.447 1.00 61.88 150 LYS B CA 1
ATOM 3477 C C . LYS B 1 177 ? 18.639 -17.283 -6.343 1.00 53.26 150 LYS B C 1
ATOM 3478 O O . LYS B 1 177 ? 18.543 -16.161 -5.833 1.00 59.92 150 LYS B O 1
ATOM 3484 N N . ILE B 1 178 ? 19.573 -18.158 -5.963 1.00 46.69 151 ILE B N 1
ATOM 3485 C CA . ILE B 1 178 ? 20.432 -17.869 -4.819 1.00 59.49 151 ILE B CA 1
ATOM 3486 C C . ILE B 1 178 ? 21.423 -16.757 -5.151 1.00 54.55 151 ILE B C 1
ATOM 3487 O O . ILE B 1 178 ? 21.701 -15.889 -4.315 1.00 55.88 151 ILE B O 1
ATOM 3492 N N . LEU B 1 179 ? 21.950 -16.743 -6.378 1.00 50.50 152 LEU B N 1
ATOM 3493 C CA . LEU B 1 179 ? 22.913 -15.712 -6.752 1.00 52.31 152 LEU B CA 1
ATOM 3494 C C . LEU B 1 179 ? 22.239 -14.353 -6.897 1.00 51.40 152 LEU B C 1
ATOM 3495 O O . LEU B 1 179 ? 22.784 -13.334 -6.454 1.00 52.32 152 LEU B O 1
ATOM 3500 N N . VAL B 1 180 ? 21.055 -14.316 -7.515 1.00 43.81 153 VAL B N 1
ATOM 3501 C CA . VAL B 1 180 ? 20.285 -13.076 -7.576 1.00 54.03 153 VAL B CA 1
ATOM 3502 C C . VAL B 1 180 ? 19.887 -12.623 -6.176 1.00 54.01 153 VAL B C 1
ATOM 3503 O O . VAL B 1 180 ? 19.842 -11.419 -5.890 1.00 59.42 153 VAL B O 1
ATOM 3507 N N . SER B 1 181 ? 19.613 -13.573 -5.278 1.00 49.13 154 SER B N 1
ATOM 3508 C CA . SER B 1 181 ? 19.294 -13.225 -3.896 1.00 49.00 154 SER B CA 1
ATOM 3509 C C . SER B 1 181 ? 20.483 -12.559 -3.211 1.00 61.67 154 SER B C 1
ATOM 3510 O O . SER B 1 181 ? 20.331 -11.531 -2.539 1.00 54.46 154 SER B O 1
ATOM 3513 N N . LEU B 1 182 ? 21.679 -13.132 -3.375 1.00 58.24 155 LEU B N 1
ATOM 3514 C CA . LEU B 1 182 ? 22.876 -12.540 -2.784 1.00 46.29 155 LEU B CA 1
ATOM 3515 C C . LEU B 1 182 ? 23.144 -11.147 -3.333 1.00 48.72 155 LEU B C 1
ATOM 3516 O O . LEU B 1 182 ? 23.700 -10.298 -2.627 1.00 56.04 155 LEU B O 1
ATOM 3521 N N . LEU B 1 183 ? 22.755 -10.890 -4.583 1.00 44.32 156 LEU B N 1
ATOM 3522 C CA . LEU B 1 183 ? 22.940 -9.575 -5.180 1.00 42.31 156 LEU B CA 1
ATOM 3523 C C . LEU B 1 183 ? 22.082 -8.499 -4.529 1.00 46.40 156 LEU B C 1
ATOM 3524 O O . LEU B 1 183 ? 22.331 -7.311 -4.760 1.00 59.98 156 LEU B O 1
ATOM 3529 N N . GLN B 1 184 ? 21.085 -8.878 -3.727 1.00 56.64 157 GLN B N 1
ATOM 3530 C CA . GLN B 1 184 ? 20.266 -7.881 -3.051 1.00 49.51 157 GLN B CA 1
ATOM 3531 C C . GLN B 1 184 ? 21.010 -7.205 -1.908 1.00 54.48 157 GLN B C 1
ATOM 3532 O O . GLN B 1 184 ? 20.599 -6.122 -1.476 1.00 58.82 157 GLN B O 1
ATOM 3538 N N . ALA B 1 185 ? 22.084 -7.824 -1.412 1.00 51.67 158 ALA B N 1
ATOM 3539 C CA . ALA B 1 185 ? 22.958 -7.227 -0.400 1.00 41.87 158 ALA B CA 1
ATOM 3540 C C . ALA B 1 185 ? 22.183 -6.820 0.850 1.00 55.06 158 ALA B C 1
ATOM 3541 O O . ALA B 1 185 ? 22.426 -5.762 1.436 1.00 58.65 158 ALA B O 1
ATOM 3543 N N . ASN B 1 186 ? 21.241 -7.666 1.268 1.00 58.49 159 ASN B N 1
ATOM 3544 C CA . ASN B 1 186 ? 20.430 -7.403 2.451 1.00 57.97 159 ASN B CA 1
ATOM 3545 C C . ASN B 1 186 ? 20.561 -8.516 3.486 1.00 56.57 159 ASN B C 1
ATOM 3546 O O . ASN B 1 186 ? 19.603 -8.826 4.197 1.00 68.39 159 ASN B O 1
ATOM 3551 N N . ARG B 1 187 ? 21.738 -9.129 3.579 1.00 50.97 160 ARG B N 1
ATOM 3552 C CA . ARG B 1 187 ? 21.965 -10.145 4.597 1.00 55.66 160 ARG B CA 1
ATOM 3553 C C . ARG B 1 187 ? 21.979 -9.506 5.979 1.00 53.70 160 ARG B C 1
ATOM 3554 O O . ARG B 1 187 ? 22.499 -8.401 6.161 1.00 55.38 160 ARG B O 1
ATOM 3562 N N . ASN B 1 188 ? 21.391 -10.198 6.952 1.00 51.57 161 ASN B N 1
ATOM 3563 C CA . ASN B 1 188 ? 21.499 -9.757 8.336 1.00 56.50 161 ASN B CA 1
ATOM 3564 C C . ASN B 1 188 ? 22.967 -9.675 8.729 1.00 64.37 161 ASN B C 1
ATOM 3565 O O . ASN B 1 188 ? 23.738 -10.609 8.492 1.00 79.32 161 ASN B O 1
ATOM 3570 N N . GLU B 1 189 ? 23.363 -8.542 9.300 1.00 63.87 162 GLU B N 1
ATOM 3571 C CA . GLU B 1 189 ? 24.751 -8.333 9.698 1.00 70.50 162 GLU B CA 1
ATOM 3572 C C . GLU B 1 189 ? 24.816 -7.704 11.082 1.00 83.27 162 GLU B C 1
ATOM 3573 O O . GLU B 1 189 ? 25.654 -6.838 11.355 1.00 89.33 162 GLU B O 1
ATOM 3579 N N . GLY B 1 190 ? 23.928 -8.135 11.976 1.00 78.06 163 GLY B N 1
ATOM 3580 C CA . GLY B 1 190 ? 23.971 -7.709 13.356 1.00 86.30 163 GLY B CA 1
ATOM 3581 C C . GLY B 1 190 ? 24.972 -8.510 14.166 1.00 86.50 163 GLY B C 1
ATOM 3582 O O . GLY B 1 190 ? 25.681 -9.382 13.664 1.00 81.84 163 GLY B O 1
ATOM 3583 N N . ASP B 1 191 ? 25.022 -8.199 15.461 1.00 88.25 164 ASP B N 1
ATOM 3584 C CA . ASP B 1 191 ? 25.948 -8.857 16.371 1.00 92.47 164 ASP B CA 1
ATOM 3585 C C . ASP B 1 191 ? 25.293 -9.939 17.216 1.00 84.50 164 ASP B C 1
ATOM 3586 O O . ASP B 1 191 ? 26.005 -10.777 17.782 1.00 86.07 164 ASP B O 1
ATOM 3591 N N . ASP B 1 192 ? 23.968 -9.943 17.307 1.00 74.50 165 ASP B N 1
ATOM 3592 C CA . ASP B 1 192 ? 23.250 -10.807 18.231 1.00 87.30 165 ASP B CA 1
ATOM 3593 C C . ASP B 1 192 ? 22.862 -12.124 17.571 1.00 78.88 165 ASP B C 1
ATOM 3594 O O . ASP B 1 192 ? 22.634 -12.196 16.361 1.00 94.46 165 ASP B O 1
ATOM 3599 N N . VAL B 1 193 ? 22.785 -13.170 18.390 1.00 63.42 166 VAL B N 1
ATOM 3600 C CA . VAL B 1 193 ? 22.408 -14.508 17.953 1.00 57.12 166 VAL B CA 1
ATOM 3601 C C . VAL B 1 193 ? 21.081 -14.870 18.604 1.00 62.88 166 VAL B C 1
ATOM 3602 O O . VAL B 1 193 ? 20.903 -14.683 19.813 1.00 59.28 166 VAL B O 1
ATOM 3606 N N . ASP B 1 194 ? 20.152 -15.384 17.801 1.00 63.11 167 ASP B N 1
ATOM 3607 C CA . ASP B 1 194 ? 18.855 -15.858 18.281 1.00 50.11 167 ASP B CA 1
ATOM 3608 C C . ASP B 1 194 ? 18.936 -17.380 18.356 1.00 55.53 167 ASP B C 1
ATOM 3609 O O . ASP B 1 194 ? 18.876 -18.067 17.333 1.00 65.79 167 ASP B O 1
ATOM 3614 N N . LYS B 1 195 ? 19.080 -17.904 19.577 1.00 56.11 168 LYS B N 1
ATOM 3615 C CA . LYS B 1 195 ? 19.249 -19.345 19.750 1.00 58.93 168 LYS B CA 1
ATOM 3616 C C . LYS B 1 195 ? 18.015 -20.111 19.291 1.00 63.38 168 LYS B C 1
ATOM 3617 O O . LYS B 1 195 ? 18.132 -21.203 18.721 1.00 67.52 168 LYS B O 1
ATOM 3623 N N . ASP B 1 196 ? 16.824 -19.556 19.527 1.00 65.59 169 ASP B N 1
ATOM 3624 C CA . ASP B 1 196 ? 15.600 -20.233 19.110 1.00 64.49 169 ASP B CA 1
ATOM 3625 C C . ASP B 1 196 ? 15.427 -20.180 17.598 1.00 64.24 169 ASP B C 1
ATOM 3626 O O . ASP B 1 196 ? 14.916 -21.131 16.993 1.00 63.61 169 ASP B O 1
ATOM 3631 N N . LEU B 1 197 ? 15.845 -19.078 16.972 1.00 63.47 170 LEU B N 1
ATOM 3632 C CA . LEU B 1 197 ? 15.808 -18.994 15.516 1.00 58.09 170 LEU B CA 1
ATOM 3633 C C . LEU B 1 197 ? 16.785 -19.975 14.882 1.00 58.11 170 LEU B C 1
ATOM 3634 O O . LEU B 1 197 ? 16.470 -20.599 13.862 1.00 58.75 170 LEU B O 1
ATOM 3639 N N . ALA B 1 198 ? 17.976 -20.121 15.470 1.00 55.76 171 ALA B N 1
ATOM 3640 C CA . ALA B 1 198 ? 18.939 -21.092 14.961 1.00 52.34 171 ALA B CA 1
ATOM 3641 C C . ALA B 1 198 ? 18.416 -22.517 15.085 1.00 55.95 171 ALA B C 1
ATOM 3642 O O . ALA B 1 198 ? 18.708 -23.362 14.231 1.00 62.32 171 ALA B O 1
ATOM 3644 N N . GLY B 1 199 ? 17.645 -22.803 16.136 1.00 47.32 172 GLY B N 1
ATOM 3645 C CA . GLY B 1 199 ? 17.066 -24.129 16.273 1.00 37.95 172 GLY B CA 1
ATOM 3646 C C . GLY B 1 199 ? 15.968 -24.394 15.261 1.00 61.48 172 GLY B C 1
ATOM 3647 O O . GLY B 1 199 ? 15.871 -25.494 14.710 1.00 55.87 172 GLY B O 1
ATOM 3648 N N . GLN B 1 200 ? 15.129 -23.389 14.999 1.00 66.54 173 GLN B N 1
ATOM 3649 C CA . GLN B 1 200 ? 14.056 -23.561 14.025 1.00 59.33 173 GLN B CA 1
ATOM 3650 C C . GLN B 1 200 ? 14.606 -23.667 12.607 1.00 63.98 173 GLN B C 1
ATOM 3651 O O . GLN B 1 200 ? 14.137 -24.494 11.817 1.00 58.28 173 GLN B O 1
ATOM 3657 N N . ASP B 1 201 ? 15.598 -22.835 12.267 1.00 62.66 174 ASP B N 1
ATOM 3658 C CA . ASP B 1 201 ? 16.226 -22.927 10.950 1.00 55.20 174 ASP B CA 1
ATOM 3659 C C . ASP B 1 201 ? 16.855 -24.297 10.735 1.00 58.73 174 ASP B C 1
ATOM 3660 O O . ASP B 1 201 ? 16.750 -24.872 9.645 1.00 62.42 174 ASP B O 1
ATOM 3665 N N . ALA B 1 202 ? 17.515 -24.835 11.764 1.00 54.94 175 ALA B N 1
ATOM 3666 C CA . ALA B 1 202 ? 18.125 -26.155 11.641 1.00 55.21 175 ALA B CA 1
ATOM 3667 C C . ALA B 1 202 ? 17.073 -27.225 11.381 1.00 52.99 175 ALA B C 1
ATOM 3668 O O . ALA B 1 202 ? 17.287 -28.133 10.569 1.00 57.32 175 ALA B O 1
ATOM 3670 N N . LYS B 1 203 ? 15.925 -27.132 12.057 1.00 54.84 176 LYS B N 1
ATOM 3671 C CA . LYS B 1 203 ? 14.844 -28.077 11.799 1.00 57.24 176 LYS B CA 1
ATOM 3672 C C . LYS B 1 203 ? 14.274 -27.889 10.399 1.00 67.81 176 LYS B C 1
ATOM 3673 O O . LYS B 1 203 ? 13.972 -28.869 9.708 1.00 58.53 176 LYS B O 1
ATOM 3679 N N . ASP B 1 204 ? 14.130 -26.636 9.960 1.00 66.47 177 ASP B N 1
ATOM 3680 C CA . ASP B 1 204 ? 13.599 -26.374 8.626 1.00 58.54 177 ASP B CA 1
ATOM 3681 C C . ASP B 1 204 ? 14.551 -26.865 7.543 1.00 68.05 177 ASP B C 1
ATOM 3682 O O . ASP B 1 204 ? 14.109 -27.394 6.516 1.00 74.88 177 ASP B O 1
ATOM 3687 N N . LEU B 1 205 ? 15.860 -26.698 7.752 1.00 67.39 178 LEU B N 1
ATOM 3688 C CA . LEU B 1 205 ? 16.828 -27.183 6.773 1.00 55.68 178 LEU B CA 1
ATOM 3689 C C . LEU B 1 205 ? 16.809 -28.703 6.669 1.00 57.32 178 LEU B C 1
ATOM 3690 O O . LEU B 1 205 ? 17.010 -29.247 5.577 1.00 65.55 178 LEU B O 1
ATOM 3695 N N . TYR B 1 206 ? 16.568 -29.404 7.780 1.00 53.69 179 TYR B N 1
ATOM 3696 C CA . TYR B 1 206 ? 16.475 -30.859 7.718 1.00 54.98 179 TYR B CA 1
ATOM 3697 C C . TYR B 1 206 ? 15.213 -31.300 6.990 1.00 68.55 179 TYR B C 1
ATOM 3698 O O . TYR B 1 206 ? 15.251 -32.234 6.180 1.00 76.28 179 TYR B O 1
ATOM 3707 N N . ASP B 1 207 ? 14.085 -30.644 7.273 1.00 71.97 180 ASP B N 1
ATOM 3708 C CA . ASP B 1 207 ? 12.831 -30.992 6.613 1.00 76.73 180 ASP B CA 1
ATOM 3709 C C . ASP B 1 207 ? 12.865 -30.674 5.124 1.00 81.59 180 ASP B C 1
ATOM 3710 O O . ASP B 1 207 ? 12.242 -31.385 4.327 1.00 91.30 180 ASP B O 1
ATOM 3715 N N . ALA B 1 208 ? 13.570 -29.610 4.729 1.00 74.52 181 ALA B N 1
ATOM 3716 C CA . ALA B 1 208 ? 13.705 -29.306 3.309 1.00 71.09 181 ALA B CA 1
ATOM 3717 C C . ALA B 1 208 ? 14.489 -30.386 2.574 1.00 80.27 181 ALA B C 1
ATOM 3718 O O . ALA B 1 208 ? 14.274 -30.598 1.376 1.00 83.94 181 ALA B O 1
ATOM 3720 N N . GLY B 1 209 ? 15.397 -31.075 3.267 1.00 71.84 182 GLY B N 1
ATOM 3721 C CA . GLY B 1 209 ? 16.083 -32.213 2.685 1.00 84.47 182 GLY B CA 1
ATOM 3722 C C . GLY B 1 209 ? 15.250 -33.470 2.584 1.00 93.71 182 GLY B C 1
ATOM 3723 O O . GLY B 1 209 ? 15.646 -34.411 1.889 1.00 100.69 182 GLY B O 1
ATOM 3724 N N . GLU B 1 210 ? 14.108 -33.506 3.270 1.00 106.90 183 GLU B N 1
ATOM 3725 C CA . GLU B 1 210 ? 13.178 -34.624 3.218 1.00 120.75 183 GLU B CA 1
ATOM 3726 C C . GLU B 1 210 ? 11.995 -34.360 2.294 1.00 126.57 183 GLU B C 1
ATOM 3727 O O . GLU B 1 210 ? 11.126 -35.227 2.157 1.00 143.27 183 GLU B O 1
ATOM 3733 N N . GLY B 1 211 ? 11.941 -33.188 1.666 1.00 119.37 184 GLY B N 1
ATOM 3734 C CA . GLY B 1 211 ? 10.888 -32.870 0.722 1.00 129.67 184 GLY B CA 1
ATOM 3735 C C . GLY B 1 211 ? 9.535 -32.624 1.357 1.00 156.81 184 GLY B C 1
ATOM 3736 O O . GLY B 1 211 ? 8.561 -33.315 1.040 1.00 157.99 184 GLY B O 1
ATOM 3737 N N . ARG B 1 212 ? 9.458 -31.641 2.256 1.00 189.62 185 ARG B N 1
ATOM 3738 C CA . ARG B 1 212 ? 8.193 -31.279 2.884 1.00 180.11 185 ARG B CA 1
ATOM 3739 C C . ARG B 1 212 ? 7.549 -30.109 2.144 1.00 179.81 185 ARG B C 1
ATOM 3740 O O . ARG B 1 212 ? 7.417 -30.154 0.918 1.00 189.91 185 ARG B O 1
ATOM 3748 N N . TRP B 1 213 ? 7.124 -29.078 2.873 1.00 169.24 186 TRP B N 1
ATOM 3749 C CA . TRP B 1 213 ? 6.658 -27.820 2.284 1.00 152.32 186 TRP B CA 1
ATOM 3750 C C . TRP B 1 213 ? 7.591 -27.295 1.193 1.00 144.05 186 TRP B C 1
ATOM 3751 O O . TRP B 1 213 ? 7.364 -27.514 0.007 1.00 137.23 186 TRP B O 1
ATOM 3762 N N . ASP B 1 216 ? 12.316 -27.857 -0.852 1.00 95.99 189 ASP B N 1
ATOM 3763 C CA . ASP B 1 216 ? 13.501 -28.677 -1.078 1.00 107.46 189 ASP B CA 1
ATOM 3764 C C . ASP B 1 216 ? 14.714 -27.778 -1.331 1.00 113.48 189 ASP B C 1
ATOM 3765 O O . ASP B 1 216 ? 15.861 -28.185 -1.113 1.00 125.57 189 ASP B O 1
ATOM 3770 N N . GLU B 1 217 ? 14.448 -26.547 -1.784 1.00 94.78 190 GLU B N 1
ATOM 3771 C CA . GLU B 1 217 ? 15.521 -25.594 -2.054 1.00 86.41 190 GLU B CA 1
ATOM 3772 C C . GLU B 1 217 ? 15.228 -24.171 -1.592 1.00 81.14 190 GLU B C 1
ATOM 3773 O O . GLU B 1 217 ? 16.177 -23.417 -1.361 1.00 82.62 190 GLU B O 1
ATOM 3779 N N . LEU B 1 218 ? 13.965 -23.758 -1.457 1.00 73.95 191 LEU B N 1
ATOM 3780 C CA . LEU B 1 218 ? 13.696 -22.390 -1.019 1.00 69.00 191 LEU B CA 1
ATOM 3781 C C . LEU B 1 218 ? 14.104 -22.170 0.432 1.00 77.61 191 LEU B C 1
ATOM 3782 O O . LEU B 1 218 ? 14.361 -21.030 0.836 1.00 72.73 191 LEU B O 1
ATOM 3787 N N . ALA B 1 219 ? 14.160 -23.239 1.226 1.00 66.78 192 ALA B N 1
ATOM 3788 C CA . ALA B 1 219 ? 14.567 -23.107 2.619 1.00 62.16 192 ALA B CA 1
ATOM 3789 C C . ALA B 1 219 ? 16.068 -22.881 2.734 1.00 60.33 192 ALA B C 1
ATOM 3790 O O . ALA B 1 219 ? 16.512 -22.046 3.530 1.00 63.73 192 ALA B O 1
ATOM 3792 N N . PHE B 1 220 ? 16.864 -23.613 1.950 1.00 57.93 193 PHE B N 1
ATOM 3793 C CA . PHE B 1 220 ? 18.308 -23.395 1.953 1.00 57.62 193 PHE B CA 1
ATOM 3794 C C . PHE B 1 220 ? 18.662 -22.020 1.400 1.00 56.87 193 PHE B C 1
ATOM 3795 O O . PHE B 1 220 ? 19.607 -21.380 1.874 1.00 62.53 193 PHE B O 1
ATOM 3803 N N . ASN B 1 221 ? 17.915 -21.552 0.397 1.00 55.09 194 ASN B N 1
ATOM 3804 C CA . ASN B 1 221 ? 18.182 -20.234 -0.173 1.00 51.95 194 ASN B CA 1
ATOM 3805 C C . ASN B 1 221 ? 17.950 -19.130 0.847 1.00 54.27 194 ASN B C 1
ATOM 3806 O O . ASN B 1 221 ? 18.724 -18.170 0.921 1.00 64.10 194 ASN B O 1
ATOM 3811 N N . GLU B 1 222 ? 16.887 -19.247 1.644 1.00 58.61 195 GLU B N 1
ATOM 3812 C CA . GLU B 1 222 ? 16.547 -18.186 2.585 1.00 46.06 195 GLU B CA 1
ATOM 3813 C C . GLU B 1 222 ? 17.517 -18.153 3.761 1.00 54.39 195 GLU B C 1
ATOM 3814 O O . GLU B 1 222 ? 17.981 -17.081 4.167 1.00 61.65 195 GLU B O 1
ATOM 3820 N N . VAL B 1 223 ? 17.839 -19.321 4.317 1.00 51.67 196 VAL B N 1
ATOM 3821 C CA . VAL B 1 223 ? 18.677 -19.371 5.511 1.00 51.06 196 VAL B CA 1
ATOM 3822 C C . VAL B 1 223 ? 20.116 -18.996 5.176 1.00 50.66 196 VAL B C 1
ATOM 3823 O O . VAL B 1 223 ? 20.728 -18.158 5.849 1.00 55.40 196 VAL B O 1
ATOM 3827 N N . LEU B 1 224 ? 20.675 -19.602 4.126 1.00 58.51 197 LEU B N 1
ATOM 3828 C CA . LEU B 1 224 ? 22.091 -19.419 3.830 1.00 49.60 197 LEU B CA 1
ATOM 3829 C C . LEU B 1 224 ? 22.408 -18.036 3.273 1.00 49.98 197 LEU B C 1
ATOM 3830 O O . LEU B 1 224 ? 23.567 -17.612 3.335 1.00 53.43 197 LEU B O 1
ATOM 3835 N N . ALA B 1 225 ? 21.416 -17.319 2.745 1.00 53.81 198 ALA B N 1
ATOM 3836 C CA . ALA B 1 225 ? 21.669 -16.026 2.121 1.00 43.56 198 ALA B CA 1
ATOM 3837 C C . ALA B 1 225 ? 21.315 -14.836 3.001 1.00 50.45 198 ALA B C 1
ATOM 3838 O O . ALA B 1 225 ? 21.860 -13.747 2.785 1.00 55.17 198 ALA B O 1
ATOM 3840 N N . LYS B 1 226 ? 20.424 -15.004 3.977 1.00 56.11 199 LYS B N 1
ATOM 3841 C CA . LYS B 1 226 ? 19.914 -13.878 4.749 1.00 51.27 199 LYS B CA 1
ATOM 3842 C C . LYS B 1 226 ? 20.379 -13.853 6.196 1.00 56.05 199 LYS B C 1
ATOM 3843 O O . LYS B 1 226 ? 20.531 -12.767 6.758 1.00 50.83 199 LYS B O 1
ATOM 3849 N N . ARG B 1 227 ? 20.607 -15.009 6.813 1.00 52.88 200 ARG B N 1
ATOM 3850 C CA . ARG B 1 227 ? 21.087 -15.032 8.187 1.00 48.95 200 ARG B CA 1
ATOM 3851 C C . ARG B 1 227 ? 22.535 -14.558 8.254 1.00 52.42 200 ARG B C 1
ATOM 3852 O O . ARG B 1 227 ? 23.312 -14.722 7.310 1.00 65.20 200 ARG B O 1
ATOM 3860 N N . SER B 1 228 ? 22.893 -13.963 9.388 1.00 50.94 201 SER B N 1
ATOM 3861 C CA . SER B 1 228 ? 24.262 -13.519 9.590 1.00 47.37 201 SER B CA 1
ATOM 3862 C C . SER B 1 228 ? 25.191 -14.718 9.751 1.00 55.96 201 SER B C 1
ATOM 3863 O O . SER B 1 228 ? 24.767 -15.826 10.095 1.00 55.98 201 SER B O 1
ATOM 3866 N N . TYR B 1 229 ? 26.480 -14.483 9.486 1.00 46.76 202 TYR B N 1
ATOM 3867 C CA . TYR B 1 229 ? 27.470 -15.545 9.641 1.00 59.47 202 TYR B CA 1
ATOM 3868 C C . TYR B 1 229 ? 27.487 -16.073 11.069 1.00 58.12 202 TYR B C 1
ATOM 3869 O O . TYR B 1 229 ? 27.580 -17.287 11.291 1.00 62.41 202 TYR B O 1
ATOM 3878 N N . LYS B 1 230 ? 27.381 -15.175 12.051 1.00 62.21 203 LYS B N 1
ATOM 3879 C CA . LYS B 1 230 ? 27.321 -15.598 13.445 1.00 52.22 203 LYS B CA 1
ATOM 3880 C C . LYS B 1 230 ? 26.056 -16.404 13.719 1.00 47.33 203 LYS B C 1
ATOM 3881 O O . LYS B 1 230 ? 26.090 -17.396 14.458 1.00 64.66 203 LYS B O 1
ATOM 3887 N N . GLN B 1 231 ? 24.931 -16.000 13.122 1.00 51.26 204 GLN B N 1
ATOM 3888 C CA . GLN B 1 231 ? 23.686 -16.744 13.287 1.00 45.27 204 GLN B CA 1
ATOM 3889 C C . GLN B 1 231 ? 23.756 -18.101 12.597 1.00 47.83 204 GLN B C 1
ATOM 3890 O O . GLN B 1 231 ? 23.218 -19.092 13.106 1.00 50.54 204 GLN B O 1
ATOM 3896 N N . LEU B 1 232 ? 24.411 -18.165 11.435 1.00 56.66 205 LEU B N 1
ATOM 3897 C CA . LEU B 1 232 ? 24.520 -19.430 10.715 1.00 49.33 205 LEU B CA 1
ATOM 3898 C C . LEU B 1 232 ? 25.394 -20.424 11.469 1.00 58.59 205 LEU B C 1
ATOM 3899 O O . LEU B 1 232 ? 25.101 -21.625 11.484 1.00 65.22 205 LEU B O 1
ATOM 3904 N N . ARG B 1 233 ? 26.471 -19.946 12.098 1.00 61.72 206 ARG B N 1
ATOM 3905 C CA . ARG B 1 233 ? 27.319 -20.838 12.883 1.00 64.10 206 ARG B CA 1
ATOM 3906 C C . ARG B 1 233 ? 26.532 -21.488 14.014 1.00 53.28 206 ARG B C 1
ATOM 3907 O O . ARG B 1 233 ? 26.696 -22.682 14.288 1.00 57.56 206 ARG B O 1
ATOM 3915 N N . ALA B 1 234 ? 25.665 -20.718 14.677 1.00 59.63 207 ALA B N 1
ATOM 3916 C CA . ALA B 1 234 ? 24.785 -21.299 15.685 1.00 53.85 207 ALA B CA 1
ATOM 3917 C C . ALA B 1 234 ? 23.772 -22.248 15.060 1.00 61.73 207 ALA B C 1
ATOM 3918 O O . ALA B 1 234 ? 23.389 -23.244 15.685 1.00 57.59 207 ALA B O 1
ATOM 3920 N N . THR B 1 235 ? 23.329 -21.958 13.834 1.00 60.68 208 THR B N 1
ATOM 3921 C CA . THR B 1 235 ? 22.404 -22.853 13.146 1.00 59.14 208 THR B CA 1
ATOM 3922 C C . THR B 1 235 ? 23.075 -24.177 12.801 1.00 55.59 208 THR B C 1
ATOM 3923 O O . THR B 1 235 ? 22.461 -25.243 12.929 1.00 60.46 208 THR B O 1
ATOM 3927 N N . PHE B 1 236 ? 24.340 -24.128 12.375 1.00 52.13 209 PHE B N 1
ATOM 3928 C CA . PHE B 1 236 ? 25.034 -25.345 11.964 1.00 58.96 209 PHE B CA 1
ATOM 3929 C C . PHE B 1 236 ? 25.309 -26.258 13.153 1.00 59.51 209 PHE B C 1
ATOM 3930 O O . PHE B 1 236 ? 25.117 -27.477 13.062 1.00 59.81 209 PHE B O 1
ATOM 3938 N N . GLN B 1 237 ? 25.763 -25.694 14.276 1.00 50.86 210 GLN B N 1
ATOM 3939 C CA . GLN B 1 237 ? 26.031 -26.520 15.448 1.00 65.15 210 GLN B CA 1
ATOM 3940 C C . GLN B 1 237 ? 24.745 -27.090 16.035 1.00 69.46 210 GLN B C 1
ATOM 3941 O O . GLN B 1 237 ? 24.759 -28.188 16.602 1.00 69.92 210 GLN B O 1
ATOM 3947 N N . ALA B 1 238 ? 23.630 -26.366 15.908 1.00 59.50 211 ALA B N 1
ATOM 3948 C CA . ALA B 1 238 ? 22.344 -26.922 16.311 1.00 61.37 211 ALA B CA 1
ATOM 3949 C C . ALA B 1 238 ? 21.893 -28.024 15.362 1.00 66.00 211 ALA B C 1
ATOM 3950 O O . ALA B 1 238 ? 21.230 -28.976 15.789 1.00 68.46 211 ALA B O 1
ATOM 3952 N N . TYR B 1 239 ? 22.241 -27.911 14.078 1.00 57.97 212 TYR B N 1
ATOM 3953 C CA . TYR B 1 239 ? 21.902 -28.958 13.119 1.00 57.29 212 TYR B CA 1
ATOM 3954 C C . TYR B 1 239 ? 22.662 -30.243 13.420 1.00 65.40 212 TYR B C 1
ATOM 3955 O O . TYR B 1 239 ? 22.111 -31.342 13.289 1.00 64.82 212 TYR B O 1
ATOM 3964 N N . GLN B 1 240 ? 23.931 -30.122 13.819 1.00 68.30 213 GLN B N 1
ATOM 3965 C CA . GLN B 1 240 ? 24.710 -31.297 14.196 1.00 67.97 213 GLN B CA 1
ATOM 3966 C C . GLN B 1 240 ? 24.080 -32.018 15.381 1.00 65.11 213 GLN B C 1
ATOM 3967 O O . GLN B 1 240 ? 23.995 -33.251 15.396 1.00 71.45 213 GLN B O 1
ATOM 3973 N N . ILE B 1 241 ? 23.630 -31.261 16.384 1.00 65.19 214 ILE B N 1
ATOM 3974 C CA . ILE B 1 241 ? 23.072 -31.868 17.587 1.00 57.63 214 ILE B CA 1
ATOM 3975 C C . ILE B 1 241 ? 21.736 -32.535 17.286 1.00 69.39 214 ILE B C 1
ATOM 3976 O O . ILE B 1 241 ? 21.475 -33.660 17.729 1.00 75.15 214 ILE B O 1
ATOM 3981 N N . LEU B 1 242 ? 20.876 -31.863 16.519 1.00 68.21 215 LEU B N 1
ATOM 3982 C CA . LEU B 1 242 ? 19.537 -32.388 16.269 1.00 63.87 215 LEU B CA 1
ATOM 3983 C C . LEU B 1 242 ? 19.569 -33.605 15.354 1.00 69.58 215 LEU B C 1
ATOM 3984 O O . LEU B 1 242 ? 18.851 -34.584 15.591 1.00 80.01 215 LEU B O 1
ATOM 3989 N N . ILE B 1 243 ? 20.389 -33.568 14.310 1.00 71.44 216 ILE B N 1
ATOM 3990 C CA . ILE B 1 243 ? 20.339 -34.564 13.248 1.00 66.25 216 ILE B CA 1
ATOM 3991 C C . ILE B 1 243 ? 21.397 -35.645 13.431 1.00 76.13 216 ILE B C 1
ATOM 3992 O O . ILE B 1 243 ? 21.135 -36.820 13.175 1.00 91.27 216 ILE B O 1
ATOM 3997 N N . GLY B 1 244 ? 22.596 -35.268 13.871 1.00 76.03 217 GLY B N 1
ATOM 3998 C CA . GLY B 1 244 ? 23.710 -36.187 13.962 1.00 63.96 217 GLY B CA 1
ATOM 3999 C C . GLY B 1 244 ? 24.719 -36.059 12.842 1.00 75.49 217 GLY B C 1
ATOM 4000 O O . GLY B 1 244 ? 25.814 -36.623 12.949 1.00 83.73 217 GLY B O 1
ATOM 4001 N N . LYS B 1 245 ? 24.381 -35.344 11.774 1.00 75.52 218 LYS B N 1
ATOM 4002 C CA . LYS B 1 245 ? 25.302 -35.044 10.690 1.00 77.33 218 LYS B CA 1
ATOM 4003 C C . LYS B 1 245 ? 25.640 -33.560 10.701 1.00 76.42 218 LYS B C 1
ATOM 4004 O O . LYS B 1 245 ? 24.863 -32.736 11.191 1.00 83.40 218 LYS B O 1
ATOM 4010 N N . ASP B 1 246 ? 26.805 -33.222 10.156 1.00 66.08 219 ASP B N 1
ATOM 4011 C CA . ASP B 1 246 ? 27.094 -31.826 9.866 1.00 71.02 219 ASP B CA 1
ATOM 4012 C C . ASP B 1 246 ? 26.328 -31.402 8.618 1.00 65.09 219 ASP B C 1
ATOM 4013 O O . ASP B 1 246 ? 25.976 -32.227 7.771 1.00 60.40 219 ASP B O 1
ATOM 4018 N N . ILE B 1 247 ? 26.058 -30.099 8.513 1.00 56.42 220 ILE B N 1
ATOM 4019 C CA . ILE B 1 247 ? 25.202 -29.611 7.438 1.00 54.29 220 ILE B CA 1
ATOM 4020 C C . ILE B 1 247 ? 25.839 -29.817 6.070 1.00 58.63 220 ILE B C 1
ATOM 4021 O O . ILE B 1 247 ? 25.130 -29.857 5.058 1.00 62.11 220 ILE B O 1
ATOM 4026 N N . GLU B 1 248 ? 27.163 -29.977 6.012 1.00 68.11 221 GLU B N 1
ATOM 4027 C CA . GLU B 1 248 ? 27.821 -30.187 4.727 1.00 64.66 221 GLU B CA 1
ATOM 4028 C C . GLU B 1 248 ? 27.493 -31.559 4.151 1.00 63.34 221 GLU B C 1
ATOM 4029 O O . GLU B 1 248 ? 27.324 -31.698 2.934 1.00 68.41 221 GLU B O 1
ATOM 4035 N N . GLU B 1 249 ? 27.395 -32.584 5.003 1.00 69.71 222 GLU B N 1
ATOM 4036 C CA . GLU B 1 249 ? 26.978 -33.901 4.527 1.00 64.85 222 GLU B CA 1
ATOM 4037 C C . GLU B 1 249 ? 25.583 -33.844 3.921 1.00 68.68 222 GLU B C 1
ATOM 4038 O O . GLU B 1 249 ? 25.335 -34.400 2.845 1.00 72.19 222 GLU B O 1
ATOM 4044 N N . ALA B 1 250 ? 24.655 -33.168 4.604 1.00 66.50 223 ALA B N 1
ATOM 4045 C CA . ALA B 1 250 ? 23.290 -33.065 4.100 1.00 61.52 223 ALA B CA 1
ATOM 4046 C C . ALA B 1 250 ? 23.249 -32.342 2.761 1.00 62.09 223 ALA B C 1
ATOM 4047 O O . ALA B 1 250 ? 22.490 -32.727 1.863 1.00 78.84 223 ALA B O 1
ATOM 4049 N N . ILE B 1 251 ? 24.060 -31.295 2.604 1.00 59.66 224 ILE B N 1
ATOM 4050 C CA . ILE B 1 251 ? 24.110 -30.580 1.332 1.00 60.55 224 ILE B CA 1
ATOM 4051 C C . ILE B 1 251 ? 24.659 -31.483 0.235 1.00 63.92 224 ILE B C 1
ATOM 4052 O O . ILE B 1 251 ? 24.130 -31.518 -0.882 1.00 66.21 224 ILE B O 1
ATOM 4057 N N . GLU B 1 252 ? 25.723 -32.232 0.540 1.00 67.12 225 GLU B N 1
ATOM 4058 C CA . GLU B 1 252 ? 26.311 -33.124 -0.454 1.00 71.57 225 GLU B CA 1
ATOM 4059 C C . GLU B 1 252 ? 25.346 -34.229 -0.862 1.00 69.92 225 GLU B C 1
ATOM 4060 O O . GLU B 1 252 ? 25.392 -34.702 -2.003 1.00 77.82 225 GLU B O 1
ATOM 4066 N N . GLU B 1 253 ? 24.465 -34.647 0.048 1.00 67.33 226 GLU B N 1
ATOM 4067 C CA . GLU B 1 253 ? 23.525 -35.720 -0.253 1.00 64.27 226 GLU B CA 1
ATOM 4068 C C . GLU B 1 253 ? 22.277 -35.215 -0.965 1.00 79.28 226 GLU B C 1
ATOM 4069 O O . GLU B 1 253 ? 21.701 -35.943 -1.780 1.00 76.06 226 GLU B O 1
ATOM 4075 N N . GLU B 1 254 ? 21.846 -33.986 -0.680 1.00 78.25 227 GLU B N 1
ATOM 4076 C CA . GLU B 1 254 ? 20.562 -33.486 -1.155 1.00 64.32 227 GLU B CA 1
ATOM 4077 C C . GLU B 1 254 ? 20.674 -32.514 -2.324 1.00 71.13 227 GLU B C 1
ATOM 4078 O O . GLU B 1 254 ? 19.644 -32.138 -2.892 1.00 72.48 227 GLU B O 1
ATOM 4084 N N . THR B 1 255 ? 21.883 -32.091 -2.692 1.00 66.39 228 THR B N 1
ATOM 4085 C CA . THR B 1 255 ? 22.081 -31.204 -3.831 1.00 58.87 228 THR B CA 1
ATOM 4086 C C . THR B 1 255 ? 23.266 -31.701 -4.647 1.00 69.36 228 THR B C 1
ATOM 4087 O O . THR B 1 255 ? 24.003 -32.599 -4.230 1.00 73.34 228 THR B O 1
ATOM 4091 N N . SER B 1 256 ? 23.448 -31.103 -5.821 1.00 76.81 229 SER B N 1
ATOM 4092 C CA . SER B 1 256 ? 24.551 -31.457 -6.706 1.00 71.45 229 SER B CA 1
ATOM 4093 C C . SER B 1 256 ? 24.829 -30.277 -7.627 1.00 68.23 229 SER B C 1
ATOM 4094 O O . SER B 1 256 ? 24.111 -29.273 -7.619 1.00 63.64 229 SER B O 1
ATOM 4097 N N . GLY B 1 257 ? 25.889 -30.406 -8.424 1.00 60.34 230 GLY B N 1
ATOM 4098 C CA . GLY B 1 257 ? 26.175 -29.398 -9.428 1.00 60.22 230 GLY B CA 1
ATOM 4099 C C . GLY B 1 257 ? 26.666 -28.089 -8.830 1.00 66.10 230 GLY B C 1
ATOM 4100 O O . GLY B 1 257 ? 27.221 -28.039 -7.729 1.00 65.53 230 GLY B O 1
ATOM 4101 N N . ASP B 1 258 ? 26.459 -27.006 -9.585 1.00 70.70 231 ASP B N 1
ATOM 4102 C CA . ASP B 1 258 ? 26.887 -25.692 -9.119 1.00 73.25 231 ASP B CA 1
ATOM 4103 C C . ASP B 1 258 ? 26.091 -25.240 -7.903 1.00 72.06 231 ASP B C 1
ATOM 4104 O O . ASP B 1 258 ? 26.604 -24.473 -7.080 1.00 77.43 231 ASP B O 1
ATOM 4109 N N . LEU B 1 259 ? 24.843 -25.696 -7.775 1.00 64.35 232 LEU B N 1
ATOM 4110 C CA . LEU B 1 259 ? 24.043 -25.334 -6.611 1.00 54.76 232 LEU B CA 1
ATOM 4111 C C . LEU B 1 259 ? 24.664 -25.876 -5.333 1.00 59.00 232 LEU B C 1
ATOM 4112 O O . LEU B 1 259 ? 24.712 -25.180 -4.312 1.00 54.20 232 LEU B O 1
ATOM 4117 N N . GLN B 1 260 ? 25.146 -27.120 -5.370 1.00 60.34 233 GLN B N 1
ATOM 4118 C CA . GLN B 1 260 ? 25.831 -27.680 -4.211 1.00 60.73 233 GLN B CA 1
ATOM 4119 C C . GLN B 1 260 ? 27.089 -26.888 -3.885 1.00 61.33 233 GLN B C 1
ATOM 4120 O O . GLN B 1 260 ? 27.395 -26.649 -2.710 1.00 67.76 233 GLN B O 1
ATOM 4126 N N . LYS B 1 261 ? 27.830 -26.469 -4.913 1.00 50.60 234 LYS B N 1
ATOM 4127 C CA . LYS B 1 261 ? 29.044 -25.693 -4.680 1.00 50.48 234 LYS B CA 1
ATOM 4128 C C . LYS B 1 261 ? 28.722 -24.362 -4.015 1.00 49.07 234 LYS B C 1
ATOM 4129 O O . LYS B 1 261 ? 29.468 -23.899 -3.144 1.00 54.67 234 LYS B O 1
ATOM 4135 N N . ALA B 1 262 ? 27.608 -23.739 -4.402 1.00 45.71 235 ALA B N 1
ATOM 4136 C CA . ALA B 1 262 ? 27.221 -22.471 -3.795 1.00 46.25 235 ALA B CA 1
ATOM 4137 C C . ALA B 1 262 ? 26.835 -22.657 -2.332 1.00 56.38 235 ALA B C 1
ATOM 4138 O O . ALA B 1 262 ? 27.267 -21.889 -1.464 1.00 64.05 235 ALA B O 1
ATOM 4140 N N . TYR B 1 263 ? 26.023 -23.677 -2.039 1.00 52.16 236 TYR B N 1
ATOM 4141 C CA . TYR B 1 263 ? 25.627 -23.933 -0.657 1.00 55.28 236 TYR B CA 1
ATOM 4142 C C . TYR B 1 263 ? 26.834 -24.252 0.213 1.00 56.52 236 TYR B C 1
ATOM 4143 O O . TYR B 1 263 ? 26.941 -23.761 1.342 1.00 55.02 236 TYR B O 1
ATOM 4152 N N . LEU B 1 264 ? 27.751 -25.080 -0.293 1.00 51.01 237 LEU B N 1
ATOM 4153 C CA . LEU B 1 264 ? 28.946 -25.407 0.478 1.00 52.96 237 LEU B CA 1
ATOM 4154 C C . LEU B 1 264 ? 29.831 -24.182 0.662 1.00 51.92 237 LEU B C 1
ATOM 4155 O O . LEU B 1 264 ? 30.431 -23.999 1.726 1.00 55.36 237 LEU B O 1
ATOM 4160 N N . THR B 1 265 ? 29.914 -23.326 -0.359 1.00 48.48 238 THR B N 1
ATOM 4161 C CA . THR B 1 265 ? 30.701 -22.104 -0.235 1.00 50.28 238 THR B CA 1
ATOM 4162 C C . THR B 1 265 ? 30.115 -21.178 0.821 1.00 51.33 238 THR B C 1
ATOM 4163 O O . THR B 1 265 ? 30.851 -20.599 1.627 1.00 58.01 238 THR B O 1
ATOM 4167 N N . LEU B 1 266 ? 28.788 -21.027 0.835 1.00 54.02 239 LEU B N 1
ATOM 4168 C CA . LEU B 1 266 ? 28.152 -20.190 1.847 1.00 51.63 239 LEU B CA 1
ATOM 4169 C C . LEU B 1 266 ? 28.367 -20.760 3.243 1.00 51.33 239 LEU B C 1
ATOM 4170 O O . LEU B 1 266 ? 28.582 -20.009 4.202 1.00 57.58 239 LEU B O 1
ATOM 4175 N N . VAL B 1 267 ? 28.329 -22.087 3.375 1.00 54.45 240 VAL B N 1
ATOM 4176 C CA . VAL B 1 267 ? 28.568 -22.716 4.670 1.00 55.86 240 VAL B CA 1
ATOM 4177 C C . VAL B 1 267 ? 30.019 -22.524 5.097 1.00 55.96 240 VAL B C 1
ATOM 4178 O O . VAL B 1 267 ? 30.299 -22.117 6.231 1.00 62.45 240 VAL B O 1
ATOM 4182 N N . ARG B 1 268 ? 30.962 -22.817 4.194 1.00 63.23 241 ARG B N 1
ATOM 4183 C CA . ARG B 1 268 ? 32.379 -22.652 4.509 1.00 42.92 241 ARG B CA 1
ATOM 4184 C C . ARG B 1 268 ? 32.705 -21.206 4.862 1.00 47.56 241 ARG B C 1
ATOM 4185 O O . ARG B 1 268 ? 33.461 -20.944 5.805 1.00 51.37 241 ARG B O 1
ATOM 4193 N N . CYS B 1 269 ? 32.139 -20.252 4.118 1.00 52.68 242 CYS B N 1
ATOM 4194 C CA . CYS B 1 269 ? 32.426 -18.843 4.371 1.00 55.11 242 CYS B CA 1
ATOM 4195 C C . CYS B 1 269 ? 31.909 -18.407 5.737 1.00 60.78 242 CYS B C 1
ATOM 4196 O O . CYS B 1 269 ? 32.559 -17.616 6.431 1.00 62.06 242 CYS B O 1
ATOM 4199 N N . ALA B 1 270 ? 30.745 -18.921 6.145 1.00 54.10 243 ALA B N 1
ATOM 4200 C CA . ALA B 1 270 ? 30.176 -18.528 7.430 1.00 52.90 243 ALA B CA 1
ATOM 4201 C C . ALA B 1 270 ? 30.932 -19.146 8.599 1.00 65.50 243 ALA B C 1
ATOM 4202 O O . ALA B 1 270 ? 31.049 -18.518 9.658 1.00 64.82 243 ALA B O 1
ATOM 4204 N N . GLN B 1 271 ? 31.442 -20.369 8.438 1.00 62.22 244 GLN B N 1
ATOM 4205 C CA . GLN B 1 271 ? 32.164 -21.018 9.529 1.00 61.99 244 GLN B CA 1
ATOM 4206 C C . GLN B 1 271 ? 33.609 -20.535 9.609 1.00 61.55 244 GLN B C 1
ATOM 4207 O O . GLN B 1 271 ? 34.095 -20.182 10.690 1.00 65.73 244 GLN B O 1
ATOM 4213 N N . ASP B 1 272 ? 34.308 -20.514 8.475 1.00 64.11 245 ASP B N 1
ATOM 4214 C CA . ASP B 1 272 ? 35.718 -20.119 8.457 1.00 56.69 245 ASP B CA 1
ATOM 4215 C C . ASP B 1 272 ? 36.054 -19.740 7.009 1.00 58.51 245 ASP B C 1
ATOM 4216 O O . ASP B 1 272 ? 36.395 -20.601 6.199 1.00 75.64 245 ASP B O 1
ATOM 4221 N N . CYS B 1 273 ? 35.959 -18.443 6.712 1.00 54.03 246 CYS B N 1
ATOM 4222 C CA . CYS B 1 273 ? 36.195 -17.990 5.346 1.00 60.32 246 CYS B CA 1
ATOM 4223 C C . CYS B 1 273 ? 37.677 -18.004 4.991 1.00 57.12 246 CYS B C 1
ATOM 4224 O O . CYS B 1 273 ? 38.027 -18.193 3.820 1.00 58.88 246 CYS B O 1
ATOM 4227 N N . GLU B 1 274 ? 38.559 -17.806 5.975 1.00 66.65 247 GLU B N 1
ATOM 4228 C CA . GLU B 1 274 ? 39.991 -17.897 5.704 1.00 58.28 247 GLU B CA 1
ATOM 4229 C C . GLU B 1 274 ? 40.390 -19.317 5.323 1.00 52.74 247 GLU B C 1
ATOM 4230 O O . GLU B 1 274 ? 41.221 -19.515 4.428 1.00 63.04 247 GLU B O 1
ATOM 4236 N N . ASP B 1 275 ? 39.810 -20.317 5.991 1.00 65.58 248 ASP B N 1
ATOM 4237 C CA . ASP B 1 275 ? 40.095 -21.705 5.640 1.00 56.08 248 ASP B CA 1
ATOM 4238 C C . ASP B 1 275 ? 39.613 -22.023 4.231 1.00 57.82 248 ASP B C 1
ATOM 4239 O O . ASP B 1 275 ?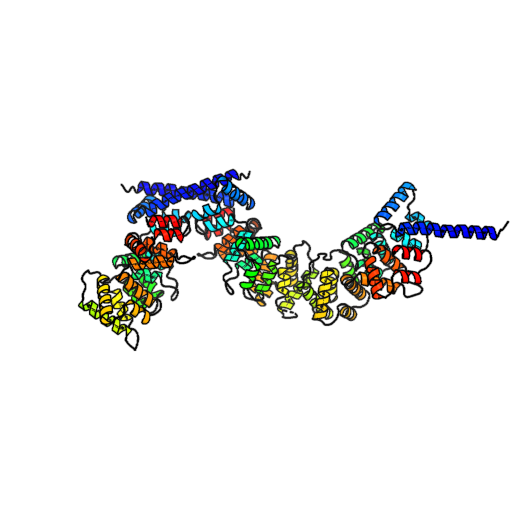 40.245 -22.807 3.513 1.00 63.25 248 ASP B O 1
ATOM 4244 N N . TYR B 1 276 ? 38.500 -21.414 3.815 1.00 50.44 249 TYR B N 1
ATOM 4245 C CA . TYR B 1 276 ? 37.988 -21.637 2.466 1.00 52.37 249 TYR B CA 1
ATOM 4246 C C . TYR B 1 276 ? 38.961 -21.117 1.415 1.00 54.71 249 TYR B C 1
ATOM 4247 O O . TYR B 1 276 ? 39.315 -21.834 0.471 1.00 64.18 249 TYR B O 1
ATOM 4256 N N . PHE B 1 277 ? 39.396 -19.862 1.558 1.00 49.46 250 PHE B N 1
ATOM 4257 C CA . PHE B 1 277 ? 40.298 -19.275 0.573 1.00 58.17 250 PHE B CA 1
ATOM 4258 C C . PHE B 1 277 ? 41.661 -19.955 0.580 1.00 58.29 250 PHE B C 1
ATOM 4259 O O . PHE B 1 277 ? 42.300 -20.069 -0.473 1.00 51.19 250 PHE B O 1
ATOM 4267 N N . ALA B 1 278 ? 42.121 -20.408 1.749 1.00 47.14 251 ALA B N 1
ATOM 4268 C CA . ALA B 1 278 ? 43.370 -21.159 1.810 1.00 51.32 251 ALA B CA 1
ATOM 4269 C C . ALA B 1 278 ? 43.293 -22.417 0.956 1.00 57.57 251 ALA B C 1
ATOM 4270 O O . ALA B 1 278 ? 44.249 -22.757 0.249 1.00 68.90 251 ALA B O 1
ATOM 4272 N N . GLU B 1 279 ? 42.157 -23.115 1.000 1.00 54.81 252 GLU B N 1
ATOM 4273 C CA . GLU B 1 279 ? 41.997 -24.317 0.190 1.00 56.28 252 GLU B CA 1
ATOM 4274 C C . GLU B 1 279 ? 41.880 -23.976 -1.291 1.00 60.05 252 GLU B C 1
ATOM 4275 O O . GLU B 1 279 ? 42.430 -24.687 -2.140 1.00 67.17 252 GLU B O 1
ATOM 4281 N N . ARG B 1 280 ? 41.168 -22.895 -1.621 1.00 46.46 253 ARG B N 1
ATOM 4282 C CA . ARG B 1 280 ? 41.087 -22.467 -3.015 1.00 52.27 253 ARG B CA 1
ATOM 4283 C C . ARG B 1 280 ? 42.451 -22.051 -3.548 1.00 48.84 253 ARG B C 1
ATOM 4284 O O . ARG B 1 280 ? 42.748 -22.267 -4.729 1.00 61.66 253 ARG B O 1
ATOM 4292 N N . LEU B 1 281 ? 43.294 -21.457 -2.699 1.00 52.71 254 LEU B N 1
ATOM 4293 C CA . LEU B 1 281 ? 44.651 -21.118 -3.119 1.00 57.25 254 LEU B CA 1
ATOM 4294 C C . LEU B 1 281 ? 45.494 -22.371 -3.317 1.00 63.21 254 LEU B C 1
ATOM 4295 O O . LEU B 1 281 ? 46.293 -22.446 -4.258 1.00 69.37 254 LEU B O 1
ATOM 4300 N N . TYR B 1 282 ? 45.331 -23.362 -2.439 1.00 67.74 255 TYR B N 1
ATOM 4301 C CA . TYR B 1 282 ? 46.093 -24.600 -2.560 1.00 67.92 255 TYR B CA 1
ATOM 4302 C C . TYR B 1 282 ? 45.697 -25.370 -3.814 1.00 69.36 255 TYR B C 1
ATOM 4303 O O . TYR B 1 282 ? 46.558 -25.793 -4.593 1.00 76.29 255 TYR B O 1
ATOM 4312 N N . LYS B 1 283 ? 44.391 -25.560 -4.025 1.00 54.56 256 LYS B N 1
ATOM 4313 C CA . LYS B 1 283 ? 43.921 -26.343 -5.161 1.00 60.38 256 LYS B CA 1
ATOM 4314 C C . LYS B 1 283 ? 44.227 -25.683 -6.499 1.00 60.04 256 LYS B C 1
ATOM 4315 O O . LYS B 1 283 ? 44.290 -26.381 -7.517 1.00 76.90 256 LYS B O 1
ATOM 4321 N N . SER B 1 284 ? 44.421 -24.367 -6.526 1.00 60.28 257 SER B N 1
ATOM 4322 C CA . SER B 1 284 ? 44.766 -23.678 -7.763 1.00 71.98 257 SER B CA 1
ATOM 4323 C C . SER B 1 284 ? 46.232 -23.841 -8.141 1.00 69.50 257 SER B C 1
ATOM 4324 O O . SER B 1 284 ? 46.633 -23.370 -9.211 1.00 76.04 257 SER B O 1
ATOM 4327 N N . MET B 1 285 ? 47.033 -24.498 -7.302 1.00 69.25 258 MET B N 1
ATOM 4328 C CA . MET B 1 285 ? 48.463 -24.653 -7.537 1.00 82.21 258 MET B CA 1
ATOM 4329 C C . MET B 1 285 ? 48.887 -26.072 -7.874 1.00 87.62 258 MET B C 1
ATOM 4330 O O . MET B 1 285 ? 49.862 -26.247 -8.608 1.00 94.32 258 MET B O 1
ATOM 4335 N N . LYS B 1 286 ? 48.194 -27.084 -7.351 1.00 105.20 259 LYS B N 1
ATOM 4336 C CA . LYS B 1 286 ? 48.569 -28.472 -7.592 1.00 131.80 259 LYS B CA 1
ATOM 4337 C C . LYS B 1 286 ? 48.549 -28.790 -9.083 1.00 143.58 259 LYS B C 1
ATOM 4338 O O . LYS B 1 286 ? 47.492 -29.075 -9.655 1.00 138.46 259 LYS B O 1
ATOM 4344 N N . GLY B 1 287 ? 49.712 -28.734 -9.710 1.00 142.10 260 GLY B N 1
ATOM 4345 C CA . GLY B 1 287 ? 49.856 -28.962 -11.135 1.00 131.77 260 GLY B CA 1
ATOM 4346 C C . GLY B 1 287 ? 50.893 -28.024 -11.723 1.00 134.08 260 GLY B C 1
ATOM 4347 O O . GLY B 1 287 ? 51.186 -26.955 -11.188 1.00 125.55 260 GLY B O 1
ATOM 4348 N N . ALA B 1 288 ? 51.465 -28.440 -12.855 1.00 144.37 261 ALA B N 1
ATOM 4349 C CA . ALA B 1 288 ? 52.458 -27.612 -13.531 1.00 145.06 261 ALA B CA 1
ATOM 4350 C C . ALA B 1 288 ? 51.820 -26.442 -14.267 1.00 153.96 261 ALA B C 1
ATOM 4351 O O . ALA B 1 288 ? 52.471 -25.409 -14.460 1.00 144.45 261 ALA B O 1
ATOM 4353 N N . GLY B 1 289 ? 50.560 -26.581 -14.684 1.00 174.31 262 GLY B N 1
ATOM 4354 C CA . GLY B 1 289 ? 49.890 -25.479 -15.357 1.00 171.94 262 GLY B CA 1
ATOM 4355 C C . GLY B 1 289 ? 49.521 -24.360 -14.402 1.00 164.10 262 GLY B C 1
ATOM 4356 O O . GLY B 1 289 ? 49.838 -23.191 -14.644 1.00 174.96 262 GLY B O 1
ATOM 4357 N N . THR B 1 290 ? 48.839 -24.709 -13.306 1.00 141.51 263 THR B N 1
ATOM 4358 C CA . THR B 1 290 ? 48.474 -23.797 -12.224 1.00 125.72 263 THR B CA 1
ATOM 4359 C C . THR B 1 290 ? 47.504 -22.714 -12.685 1.00 135.10 263 THR B C 1
ATOM 4360 O O . THR B 1 290 ? 47.844 -21.862 -13.510 1.00 135.68 263 THR B O 1
ATOM 4364 N N . ASP B 1 291 ? 46.283 -22.739 -12.152 1.00 125.56 264 ASP B N 1
ATOM 4365 C CA . ASP B 1 291 ? 45.289 -21.704 -12.436 1.00 97.42 264 ASP B CA 1
ATOM 4366 C C . ASP B 1 291 ? 45.731 -20.419 -11.746 1.00 77.00 264 ASP B C 1
ATOM 4367 O O . ASP B 1 291 ? 45.330 -20.094 -10.628 1.00 68.21 264 ASP B O 1
ATOM 4372 N N . GLU B 1 292 ? 46.584 -19.671 -12.440 1.00 77.49 265 GLU B N 1
ATOM 4373 C CA . GLU B 1 292 ? 47.161 -18.456 -11.880 1.00 72.33 265 GLU B CA 1
ATOM 4374 C C . GLU B 1 292 ? 46.162 -17.307 -11.834 1.00 67.03 265 GLU B C 1
ATOM 4375 O O . GLU B 1 292 ? 46.384 -16.337 -11.100 1.00 61.85 265 GLU B O 1
ATOM 4381 N N . GLU B 1 293 ? 45.070 -17.394 -12.595 1.00 60.75 266 GLU B N 1
ATOM 4382 C CA . GLU B 1 293 ? 44.029 -16.374 -12.514 1.00 60.96 266 GLU B CA 1
ATOM 4383 C C . GLU B 1 293 ? 43.375 -16.372 -11.135 1.00 65.00 266 GLU B C 1
ATOM 4384 O O . GLU B 1 293 ? 43.176 -15.312 -10.529 1.00 62.06 266 GLU B O 1
ATOM 4390 N N . THR B 1 294 ? 43.034 -17.559 -10.624 1.00 56.58 267 THR B N 1
ATOM 4391 C CA . THR B 1 294 ? 42.503 -17.665 -9.268 1.00 51.46 267 THR B CA 1
ATOM 4392 C C . THR B 1 294 ? 43.531 -17.211 -8.240 1.00 55.25 267 THR B C 1
ATOM 4393 O O . THR B 1 294 ? 43.179 -16.622 -7.211 1.00 61.16 267 THR B O 1
ATOM 4397 N N . LEU B 1 295 ? 44.810 -17.472 -8.508 1.00 64.89 268 LEU B N 1
ATOM 4398 C CA . LEU B 1 295 ? 45.861 -17.042 -7.595 1.00 58.57 268 LEU B CA 1
ATOM 4399 C C . LEU B 1 295 ? 45.888 -15.525 -7.467 1.00 56.48 268 LEU B C 1
ATOM 4400 O O . LEU B 1 295 ? 46.000 -14.987 -6.359 1.00 55.67 268 LEU B O 1
ATOM 4405 N N . ILE B 1 296 ? 45.766 -14.819 -8.591 1.00 54.59 269 ILE B N 1
ATOM 4406 C CA . ILE B 1 296 ? 45.817 -13.361 -8.573 1.00 58.94 269 ILE B CA 1
ATOM 4407 C C . ILE B 1 296 ? 44.556 -12.789 -7.938 1.00 60.56 269 ILE B C 1
ATOM 4408 O O . ILE B 1 296 ? 44.617 -11.865 -7.119 1.00 50.03 269 ILE B O 1
ATOM 4413 N N . ARG B 1 297 ? 43.394 -13.335 -8.304 1.00 55.10 270 ARG B N 1
ATOM 4414 C CA . ARG B 1 297 ? 42.128 -12.775 -7.841 1.00 58.80 270 ARG B CA 1
ATOM 4415 C C . ARG B 1 297 ? 41.996 -12.861 -6.325 1.00 60.59 270 ARG B C 1
ATOM 4416 O O . ARG B 1 297 ? 41.501 -11.926 -5.684 1.00 57.62 270 ARG B O 1
ATOM 4424 N N . ILE B 1 298 ? 42.442 -13.968 -5.731 1.00 55.22 271 ILE B N 1
ATOM 4425 C CA . ILE B 1 298 ? 42.299 -14.140 -4.288 1.00 49.50 271 ILE B CA 1
ATOM 4426 C C . ILE B 1 298 ? 43.276 -13.241 -3.540 1.00 53.54 271 ILE B C 1
ATOM 4427 O O . ILE B 1 298 ? 42.903 -12.555 -2.582 1.00 68.74 271 ILE B O 1
ATOM 4432 N N . ILE B 1 299 ? 44.541 -13.225 -3.967 1.00 66.23 272 ILE B N 1
ATOM 4433 C CA . ILE B 1 299 ? 45.557 -12.463 -3.245 1.00 53.24 272 ILE B CA 1
ATOM 4434 C C . ILE B 1 299 ? 45.274 -10.968 -3.334 1.00 51.15 272 ILE B C 1
ATOM 4435 O O . ILE B 1 299 ? 45.446 -10.230 -2.356 1.00 53.93 272 ILE B O 1
ATOM 4440 N N . VAL B 1 300 ? 44.819 -10.501 -4.498 1.00 45.56 273 VAL B N 1
ATOM 4441 C CA . VAL B 1 300 ? 44.592 -9.071 -4.691 1.00 50.55 273 VAL B CA 1
ATOM 4442 C C . VAL B 1 300 ? 43.340 -8.613 -3.947 1.00 63.27 273 VAL B C 1
ATOM 4443 O O . VAL B 1 300 ? 43.374 -7.635 -3.191 1.00 61.98 273 VAL B O 1
ATOM 4447 N N . THR B 1 301 ? 42.216 -9.311 -4.146 1.00 43.71 274 THR B N 1
ATOM 4448 C CA . THR B 1 301 ? 40.954 -8.843 -3.575 1.00 50.03 274 THR B CA 1
ATOM 4449 C C . THR B 1 301 ? 40.908 -9.008 -2.061 1.00 46.53 274 THR B C 1
ATOM 4450 O O . THR B 1 301 ? 40.291 -8.188 -1.372 1.00 53.30 274 THR B O 1
ATOM 4454 N N . ARG B 1 302 ? 41.539 -10.050 -1.525 1.00 44.94 275 ARG B N 1
ATOM 4455 C CA . ARG B 1 302 ? 41.501 -10.321 -0.094 1.00 47.82 275 ARG B CA 1
ATOM 4456 C C . ARG B 1 302 ? 42.677 -9.710 0.658 1.00 48.70 275 ARG B C 1
ATOM 4457 O O . ARG B 1 302 ? 42.841 -9.989 1.850 1.00 63.12 275 ARG B O 1
ATOM 4465 N N . ALA B 1 303 ? 43.482 -8.874 -0.006 1.00 50.37 276 ALA B N 1
ATOM 4466 C CA . ALA B 1 303 ? 44.717 -8.377 0.597 1.00 52.58 276 ALA B CA 1
ATOM 4467 C C . ALA B 1 303 ? 44.440 -7.582 1.867 1.00 61.22 276 ALA B C 1
ATOM 4468 O O . ALA B 1 303 ? 45.052 -7.827 2.913 1.00 63.85 276 ALA B O 1
ATOM 4470 N N . GLU B 1 304 ? 43.520 -6.620 1.795 1.00 61.21 277 GLU B N 1
ATOM 4471 C CA . GLU B 1 304 ? 43.172 -5.783 2.936 1.00 62.47 277 GLU B CA 1
ATOM 4472 C C . GLU B 1 304 ? 41.864 -6.216 3.590 1.00 62.59 277 GLU B C 1
ATOM 4473 O O . GLU B 1 304 ? 41.164 -5.393 4.189 1.00 72.72 277 GLU B O 1
ATOM 4479 N N . VAL B 1 305 ? 41.524 -7.499 3.487 1.00 60.96 278 VAL B N 1
ATOM 4480 C CA . VAL B 1 305 ? 40.314 -8.032 4.100 1.00 48.68 278 VAL B CA 1
ATOM 4481 C C . VAL B 1 305 ? 40.690 -9.096 5.123 1.00 57.71 278 VAL B C 1
ATOM 4482 O O . VAL B 1 305 ? 40.392 -8.958 6.314 1.00 63.31 278 VAL B O 1
ATOM 4486 N N . ASP B 1 306 ? 41.347 -10.163 4.667 1.00 56.93 279 ASP B N 1
ATOM 4487 C CA . ASP B 1 306 ? 41.695 -11.266 5.555 1.00 53.92 279 ASP B CA 1
ATOM 4488 C C . ASP B 1 306 ? 42.871 -12.077 5.020 1.00 61.49 279 ASP B C 1
ATOM 4489 O O . ASP B 1 306 ? 42.964 -13.281 5.277 1.00 65.79 279 ASP B O 1
ATOM 4494 N N . LEU B 1 307 ? 43.781 -11.423 4.292 1.00 58.84 280 LEU B N 1
ATOM 4495 C CA . LEU B 1 307 ? 44.909 -12.136 3.698 1.00 50.55 280 LEU B CA 1
ATOM 4496 C C . LEU B 1 307 ? 45.847 -12.700 4.758 1.00 59.51 280 LEU B C 1
ATOM 4497 O O . LEU B 1 307 ? 46.422 -13.778 4.564 1.00 68.77 280 LEU B O 1
ATOM 4502 N N . GLN B 1 308 ? 46.027 -11.989 5.873 1.00 54.26 281 GLN B N 1
ATOM 4503 C CA . GLN B 1 308 ? 46.886 -12.505 6.934 1.00 61.01 281 GLN B CA 1
ATOM 4504 C C . GLN B 1 308 ? 46.267 -13.728 7.597 1.00 69.22 281 GLN B C 1
ATOM 4505 O O . GLN B 1 308 ? 46.979 -14.675 7.953 1.00 67.16 281 GLN B O 1
ATOM 4511 N N . GLY B 1 309 ? 44.944 -13.728 7.773 1.00 68.21 282 GLY B N 1
ATOM 4512 C CA . GLY B 1 309 ? 44.275 -14.909 8.287 1.00 44.57 282 GLY B CA 1
ATOM 4513 C C . GLY B 1 309 ? 44.316 -16.073 7.320 1.00 64.24 282 GLY B C 1
ATOM 4514 O O . GLY B 1 309 ? 44.393 -17.231 7.741 1.00 71.15 282 GLY B O 1
ATOM 4515 N N . ILE B 1 310 ? 44.266 -15.786 6.017 1.00 55.12 283 ILE B N 1
ATOM 4516 C CA . ILE B 1 310 ? 44.383 -16.836 5.009 1.00 63.66 283 ILE B CA 1
ATOM 4517 C C . ILE B 1 310 ? 45.747 -17.508 5.095 1.00 62.34 283 ILE B C 1
ATOM 4518 O O . ILE B 1 310 ? 45.856 -18.738 5.015 1.00 71.90 283 ILE B O 1
ATOM 4523 N N . LYS B 1 311 ? 46.807 -16.713 5.262 1.00 56.49 284 LYS B N 1
ATOM 4524 C CA . LYS B 1 311 ? 48.153 -17.272 5.347 1.00 64.12 284 LYS B CA 1
ATOM 4525 C C . LYS B 1 311 ? 48.314 -18.143 6.587 1.00 71.58 284 LYS B C 1
ATOM 4526 O O . LYS B 1 311 ? 48.975 -19.187 6.538 1.00 69.65 284 LYS B O 1
ATOM 4532 N N . ALA B 1 312 ? 47.721 -17.727 7.707 1.00 64.12 285 ALA B N 1
ATOM 4533 C CA . ALA B 1 312 ? 47.821 -18.511 8.934 1.00 67.42 285 ALA B CA 1
ATOM 4534 C C . ALA B 1 312 ? 47.056 -19.822 8.809 1.00 80.89 285 ALA B C 1
ATOM 4535 O O . ALA B 1 312 ? 47.564 -20.886 9.181 1.00 89.38 285 ALA B O 1
ATOM 4537 N N . LYS B 1 313 ? 45.828 -19.766 8.286 1.00 76.76 286 LYS B N 1
ATOM 4538 C CA . LYS B 1 313 ? 45.062 -20.990 8.080 1.00 69.62 286 LYS B CA 1
ATOM 4539 C C . LYS B 1 313 ? 45.722 -21.893 7.048 1.00 61.18 286 LYS B C 1
ATOM 4540 O O . LYS B 1 313 ? 45.617 -23.120 7.142 1.00 73.75 286 LYS B O 1
ATOM 4546 N N . PHE B 1 314 ? 46.402 -21.308 6.060 1.00 65.25 287 PHE B N 1
ATOM 4547 C CA . PHE B 1 314 ? 47.102 -22.110 5.061 1.00 66.34 287 PHE B CA 1
ATOM 4548 C C . PHE B 1 314 ? 48.238 -22.902 5.697 1.00 65.72 287 PHE B C 1
ATOM 4549 O O . PHE B 1 314 ? 48.390 -24.103 5.446 1.00 69.37 287 PHE B O 1
ATOM 4557 N N . GLN B 1 315 ? 49.051 -22.237 6.521 1.00 71.71 288 GLN B N 1
ATOM 4558 C CA . GLN B 1 315 ? 50.154 -22.914 7.198 1.00 79.94 288 GLN B CA 1
ATOM 4559 C C . GLN B 1 315 ? 49.642 -24.033 8.096 1.00 83.04 288 GLN B C 1
ATOM 4560 O O . GLN B 1 315 ? 50.167 -25.153 8.079 1.00 78.53 288 GLN B O 1
ATOM 4566 N N . GLU B 1 316 ? 48.609 -23.741 8.890 1.00 75.74 289 GLU B N 1
ATOM 4567 C CA . GLU B 1 316 ? 48.042 -24.733 9.796 1.00 76.54 289 GLU B CA 1
ATOM 4568 C C . GLU B 1 316 ? 47.451 -25.919 9.042 1.00 80.64 289 GLU B C 1
ATOM 4569 O O . GLU B 1 316 ? 47.481 -27.050 9.541 1.00 91.05 289 GLU B O 1
ATOM 4575 N N . LYS B 1 317 ? 46.933 -25.688 7.837 1.00 70.06 290 LYS B N 1
ATOM 4576 C CA . LYS B 1 317 ? 46.208 -26.719 7.104 1.00 71.48 290 LYS B CA 1
ATOM 4577 C C . LYS B 1 317 ? 47.112 -27.601 6.255 1.00 78.95 290 LYS B C 1
ATOM 4578 O O . LYS B 1 317 ? 46.808 -28.786 6.069 1.00 73.96 290 LYS B O 1
ATOM 4584 N N . TYR B 1 318 ? 48.215 -27.062 5.736 1.00 70.40 291 TYR B N 1
ATOM 4585 C CA . TYR B 1 318 ? 49.060 -27.796 4.805 1.00 65.79 291 TYR B CA 1
ATOM 4586 C C . TYR B 1 318 ? 50.507 -27.932 5.258 1.00 78.66 291 TYR B C 1
ATOM 4587 O O . TYR B 1 318 ? 51.324 -28.470 4.500 1.00 63.93 291 TYR B O 1
ATOM 4596 N N . GLN B 1 319 ? 50.849 -27.461 6.457 1.00 86.64 292 GLN B N 1
ATOM 4597 C CA . GLN B 1 319 ? 52.194 -27.525 7.028 1.00 94.79 292 GLN B CA 1
ATOM 4598 C C . GLN B 1 319 ? 53.233 -26.784 6.190 1.00 94.24 292 GLN B C 1
ATOM 4599 O O . GLN B 1 319 ? 54.435 -26.893 6.462 1.00 93.96 292 GLN B O 1
ATOM 4605 N N . LYS B 1 320 ? 52.801 -26.034 5.179 1.00 93.92 293 LYS B N 1
ATOM 4606 C CA . LYS B 1 320 ? 53.674 -25.186 4.382 1.00 84.71 293 LYS B CA 1
ATOM 4607 C C . LYS B 1 320 ? 53.075 -23.789 4.330 1.00 95.56 293 LYS B C 1
ATOM 4608 O O . LYS B 1 320 ? 51.858 -23.619 4.430 1.00 120.93 293 LYS B O 1
ATOM 4614 N N . SER B 1 321 ? 53.935 -22.789 4.171 1.00 85.25 294 SER B N 1
ATOM 4615 C CA . SER B 1 321 ? 53.453 -21.423 4.037 1.00 77.50 294 SER B CA 1
ATOM 4616 C C . SER B 1 321 ? 52.936 -21.186 2.624 1.00 79.17 294 SER B C 1
ATOM 4617 O O . SER B 1 321 ? 53.405 -21.796 1.658 1.00 81.25 294 SER B O 1
ATOM 4620 N N . LEU B 1 322 ? 51.948 -20.295 2.512 1.00 63.76 295 LEU B N 1
ATOM 4621 C CA . LEU B 1 322 ? 51.427 -19.935 1.197 1.00 63.21 295 LEU B CA 1
ATOM 4622 C C . LEU B 1 322 ? 52.523 -19.349 0.317 1.00 65.18 295 LEU B C 1
ATOM 4623 O O . LEU B 1 322 ? 52.551 -19.586 -0.896 1.00 62.27 295 LEU B O 1
ATOM 4628 N N . SER B 1 323 ? 53.445 -18.591 0.916 1.00 70.61 296 SER B N 1
ATOM 4629 C C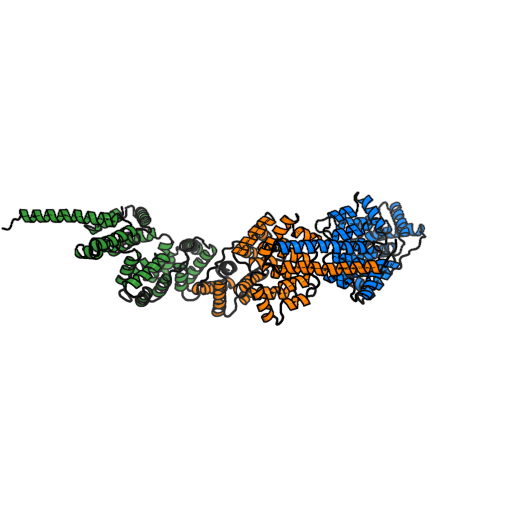A . SER B 1 323 ? 54.531 -17.993 0.148 1.00 65.48 296 SER B CA 1
ATOM 4630 C C . SER B 1 323 ? 55.470 -19.056 -0.408 1.00 72.12 296 SER B C 1
ATOM 4631 O O . SER B 1 323 ? 55.925 -18.951 -1.553 1.00 61.19 296 SER B O 1
ATOM 4634 N N . ASP B 1 324 ? 55.767 -20.089 0.385 1.00 66.09 297 ASP B N 1
ATOM 4635 C CA . ASP B 1 324 ? 56.659 -21.148 -0.079 1.00 69.59 297 ASP B CA 1
ATOM 4636 C C . ASP B 1 324 ? 56.087 -21.865 -1.295 1.00 77.16 297 ASP B C 1
ATOM 4637 O O . ASP B 1 324 ? 56.835 -22.271 -2.192 1.00 88.79 297 ASP B O 1
ATOM 4642 N N . MET B 1 325 ? 54.765 -22.029 -1.347 1.00 69.27 298 MET B N 1
ATOM 4643 C CA . MET B 1 325 ? 54.154 -22.706 -2.481 1.00 74.21 298 MET B CA 1
ATOM 4644 C C . MET B 1 325 ? 54.042 -21.809 -3.707 1.00 70.95 298 MET B C 1
ATOM 4645 O O . MET B 1 325 ? 53.943 -22.324 -4.826 1.00 74.01 298 MET B O 1
ATOM 4650 N N . VAL B 1 326 ? 54.058 -20.486 -3.527 1.00 62.81 299 VAL B N 1
ATOM 4651 C CA . VAL B 1 326 ? 54.133 -19.589 -4.676 1.00 68.13 299 VAL B CA 1
ATOM 4652 C C . VAL B 1 326 ? 55.464 -19.762 -5.396 1.00 65.40 299 VAL B C 1
ATOM 4653 O O . VAL B 1 326 ? 55.517 -19.803 -6.631 1.00 65.09 299 VAL B O 1
ATOM 4657 N N . ARG B 1 327 ? 56.560 -19.872 -4.640 1.00 66.44 300 ARG B N 1
ATOM 4658 C CA . ARG B 1 327 ? 57.864 -20.068 -5.263 1.00 73.54 300 ARG B CA 1
ATOM 4659 C C . ARG B 1 327 ? 57.943 -21.413 -5.972 1.00 69.50 300 ARG B C 1
ATOM 4660 O O . ARG B 1 327 ? 58.627 -21.538 -6.994 1.00 73.51 300 ARG B O 1
ATOM 4668 N N . SER B 1 328 ? 57.244 -22.425 -5.451 1.00 75.60 301 SER B N 1
ATOM 4669 C CA . SER B 1 328 ? 57.285 -23.764 -6.024 1.00 69.21 301 SER B CA 1
ATOM 4670 C C . SER B 1 328 ? 56.473 -23.887 -7.305 1.00 71.60 301 SER B C 1
ATOM 4671 O O . SER B 1 328 ? 56.760 -24.772 -8.119 1.00 79.71 301 SER B O 1
ATOM 4674 N N . ASP B 1 329 ? 55.475 -23.027 -7.508 1.00 74.84 302 ASP B N 1
ATOM 4675 C CA . ASP B 1 329 ? 54.553 -23.174 -8.624 1.00 71.31 302 ASP B CA 1
ATOM 4676 C C . ASP B 1 329 ? 54.513 -21.974 -9.564 1.00 64.23 302 ASP B C 1
ATOM 4677 O O . ASP B 1 329 ? 53.779 -22.013 -10.559 1.00 67.39 302 ASP B O 1
ATOM 4682 N N . THR B 1 330 ? 55.266 -20.913 -9.283 1.00 76.61 303 THR B N 1
ATOM 4683 C CA . THR B 1 330 ? 55.361 -19.757 -10.163 1.00 77.45 303 THR B CA 1
ATOM 4684 C C . THR B 1 330 ? 56.829 -19.412 -10.378 1.00 74.49 303 THR B C 1
ATOM 4685 O O . THR B 1 330 ? 57.716 -19.920 -9.688 1.00 74.92 303 THR B O 1
ATOM 4689 N N . SER B 1 331 ? 57.084 -18.533 -11.344 1.00 75.85 304 SER B N 1
ATOM 4690 C CA . SER B 1 331 ? 58.447 -18.160 -11.693 1.00 81.59 304 SER B CA 1
ATOM 4691 C C . SER B 1 331 ? 58.452 -16.740 -12.243 1.00 78.12 304 SER B C 1
ATOM 4692 O O . SER B 1 331 ? 57.404 -16.108 -12.406 1.00 74.15 304 SER B O 1
ATOM 4695 N N . GLY B 1 332 ? 59.655 -16.240 -12.526 1.00 62.29 305 GLY B N 1
ATOM 4696 C CA . GLY B 1 332 ? 59.827 -14.960 -13.178 1.00 54.45 305 GLY B CA 1
ATOM 4697 C C . GLY B 1 332 ? 59.424 -13.781 -12.305 1.00 61.29 305 GLY B C 1
ATOM 4698 O O . GLY B 1 332 ? 59.320 -13.870 -11.078 1.00 61.98 305 GLY B O 1
ATOM 4699 N N . ASP B 1 333 ? 59.198 -12.649 -12.977 1.00 54.61 306 ASP B N 1
ATOM 4700 C CA . ASP B 1 333 ? 58.782 -11.438 -12.278 1.00 64.40 306 ASP B CA 1
ATOM 4701 C C . ASP B 1 333 ? 57.417 -11.609 -11.625 1.00 66.25 306 ASP B C 1
ATOM 4702 O O . ASP B 1 333 ? 57.115 -10.942 -10.630 1.00 68.25 306 ASP B O 1
ATOM 4707 N N . PHE B 1 334 ? 56.583 -12.495 -12.173 1.00 68.02 307 PHE B N 1
ATOM 4708 C CA . PHE B 1 334 ? 55.277 -12.757 -11.578 1.00 55.53 307 PHE B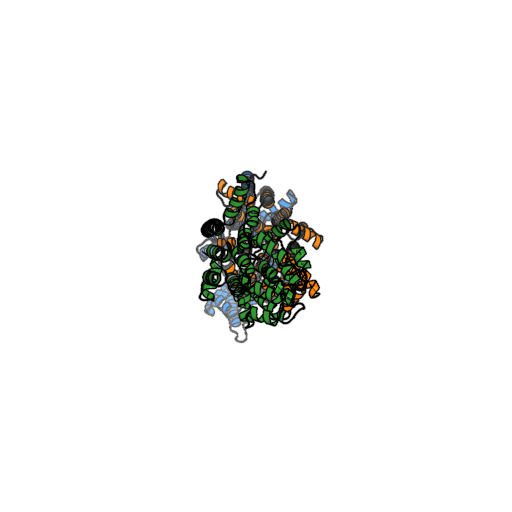 CA 1
ATOM 4709 C C . PHE B 1 334 ? 55.418 -13.383 -10.197 1.00 53.25 307 PHE B C 1
ATOM 4710 O O . PHE B 1 334 ? 54.709 -13.001 -9.258 1.00 52.59 307 PHE B O 1
ATOM 4718 N N . ARG B 1 335 ? 56.337 -14.342 -10.050 1.00 61.99 308 ARG B N 1
ATOM 4719 C CA . ARG B 1 335 ? 56.599 -14.922 -8.736 1.00 63.10 308 ARG B CA 1
ATOM 4720 C C . ARG B 1 335 ? 57.127 -13.872 -7.769 1.00 71.94 308 ARG B C 1
ATOM 4721 O O . ARG B 1 335 ? 56.737 -13.844 -6.595 1.00 68.40 308 ARG B O 1
ATOM 4729 N N . LYS B 1 336 ? 58.011 -12.994 -8.248 1.00 66.68 309 LYS B N 1
ATOM 4730 C CA . LYS B 1 336 ? 58.612 -11.987 -7.380 1.00 72.09 309 LYS B CA 1
ATOM 4731 C C . LYS B 1 336 ? 57.563 -11.018 -6.850 1.00 62.15 309 LYS B C 1
ATOM 4732 O O . LYS B 1 336 ? 57.659 -10.549 -5.710 1.00 67.52 309 LYS B O 1
ATOM 4738 N N . LEU B 1 337 ? 56.544 -10.717 -7.659 1.00 60.93 310 LEU B N 1
ATOM 4739 C CA . LEU B 1 337 ? 55.505 -9.790 -7.224 1.00 57.73 310 LEU B CA 1
ATOM 4740 C C . LEU B 1 337 ? 54.576 -10.435 -6.202 1.00 57.84 310 LEU B C 1
ATOM 4741 O O . LEU B 1 337 ? 54.215 -9.805 -5.201 1.00 69.92 310 LEU B O 1
ATOM 4746 N N . LEU B 1 338 ? 54.181 -11.691 -6.433 1.00 56.23 311 LEU B N 1
ATOM 4747 C CA . LEU B 1 338 ? 53.296 -12.371 -5.491 1.00 59.85 311 LEU B CA 1
ATOM 4748 C C . LEU B 1 338 ? 53.973 -12.583 -4.144 1.00 65.15 311 LEU B C 1
ATOM 4749 O O . LEU B 1 338 ? 53.348 -12.396 -3.093 1.00 63.35 311 LEU B O 1
ATOM 4754 N N . VAL B 1 339 ? 55.247 -12.985 -4.153 1.00 72.90 312 VAL B N 1
ATOM 4755 C CA . VAL B 1 339 ? 55.972 -13.184 -2.900 1.00 63.98 312 VAL B CA 1
ATOM 4756 C C . VAL B 1 339 ? 56.032 -11.883 -2.110 1.00 61.18 312 VAL B C 1
ATOM 4757 O O . VAL B 1 339 ? 55.922 -11.881 -0.878 1.00 59.69 312 VAL B O 1
ATOM 4761 N N . ALA B 1 340 ? 56.187 -10.754 -2.806 1.00 62.38 313 ALA B N 1
ATOM 4762 C CA . ALA B 1 340 ? 56.193 -9.466 -2.121 1.00 57.11 313 ALA B CA 1
ATOM 4763 C C . ALA B 1 340 ? 54.819 -9.138 -1.549 1.00 61.80 313 ALA B C 1
ATOM 4764 O O . ALA B 1 340 ? 54.716 -8.565 -0.459 1.00 72.87 313 ALA B O 1
ATOM 4766 N N . LEU B 1 341 ? 53.752 -9.498 -2.268 1.00 69.75 314 LEU B N 1
ATOM 4767 C CA . LEU B 1 341 ? 52.399 -9.274 -1.770 1.00 64.88 314 LEU B CA 1
ATOM 4768 C C . LEU B 1 341 ? 52.079 -10.135 -0.556 1.00 60.37 314 LEU B C 1
ATOM 4769 O O . LEU B 1 341 ? 51.196 -9.774 0.229 1.00 57.69 314 LEU B O 1
ATOM 4774 N N . LEU B 1 342 ? 52.770 -11.259 -0.387 1.00 62.53 315 LEU B N 1
ATOM 4775 C CA . LEU B 1 342 ? 52.570 -12.125 0.765 1.00 62.83 315 LEU B CA 1
ATOM 4776 C C . LEU B 1 342 ? 53.478 -11.775 1.937 1.00 69.30 315 LEU B C 1
ATOM 4777 O O . LEU B 1 342 ? 53.237 -12.259 3.049 1.00 67.07 315 LEU B O 1
ATOM 4782 N N . HIS B 1 343 ? 54.501 -10.952 1.713 1.00 78.15 316 HIS B N 1
ATOM 4783 C CA . HIS B 1 343 ? 55.410 -10.493 2.765 1.00 87.31 316 HIS B CA 1
ATOM 4784 C C . HIS B 1 343 ? 56.027 -11.647 3.549 1.00 105.33 316 HIS B C 1
ATOM 4785 O O . HIS B 1 343 ? 56.324 -11.510 4.736 1.00 98.71 316 HIS B O 1
ATOM 4793 N N . GLY C 1 40 ? -27.244 30.374 67.129 1.00 110.88 13 GLY C N 1
ATOM 4794 C CA . GLY C 1 40 ? -28.369 30.534 66.226 1.00 112.07 13 GLY C CA 1
ATOM 4795 C C . GLY C 1 40 ? -28.242 29.726 64.949 1.00 113.22 13 GLY C C 1
ATOM 4796 O O . GLY C 1 40 ? -27.443 30.055 64.072 1.00 115.85 13 GLY C O 1
ATOM 4797 N N . PHE C 1 41 ? -29.039 28.664 64.845 1.00 111.81 14 PHE C N 1
ATOM 4798 C CA . PHE C 1 41 ? -29.024 27.788 63.677 1.00 111.98 14 PHE C CA 1
ATOM 4799 C C . PHE C 1 41 ? -29.864 28.413 62.570 1.00 109.77 14 PHE C C 1
ATOM 4800 O O . PHE C 1 41 ? -31.089 28.510 62.689 1.00 122.74 14 PHE C O 1
ATOM 4808 N N . ASP C 1 42 ? -29.209 28.829 61.488 1.00 103.52 15 ASP C N 1
ATOM 4809 C CA . ASP C 1 42 ? -29.866 29.479 60.358 1.00 103.57 15 ASP C CA 1
ATOM 4810 C C . ASP C 1 42 ? -29.841 28.524 59.170 1.00 105.83 15 ASP C C 1
ATOM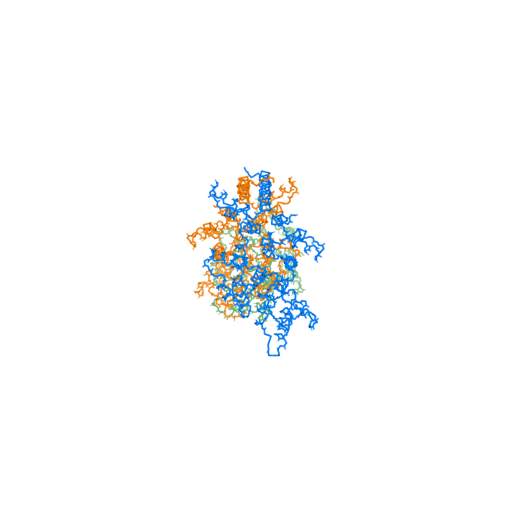 4811 O O . ASP C 1 42 ? -28.770 28.226 58.629 1.00 120.72 15 ASP C O 1
ATOM 4816 N N . VAL C 1 43 ? -31.022 28.048 58.767 1.00 93.28 16 VAL C N 1
ATOM 4817 C CA . VAL C 1 43 ? -31.108 27.085 57.671 1.00 76.35 16 VAL C CA 1
ATOM 4818 C C . VAL C 1 43 ? -30.644 27.716 56.365 1.00 86.42 16 VAL C C 1
ATOM 4819 O O . VAL C 1 43 ? -29.918 27.094 55.580 1.00 97.12 16 VAL C O 1
ATOM 4823 N N . ASP C 1 44 ? -31.056 28.959 56.111 1.00 94.48 17 ASP C N 1
ATOM 4824 C CA . ASP C 1 44 ? -30.717 29.605 54.849 1.00 99.73 17 ASP C CA 1
ATOM 4825 C C . ASP C 1 44 ? -29.241 29.975 54.779 1.00 91.51 17 ASP C C 1
ATOM 4826 O O . ASP C 1 44 ? -28.662 29.992 53.687 1.00 85.87 17 ASP C O 1
ATOM 4831 N N . ARG C 1 45 ? -28.616 30.275 55.920 1.00 94.17 18 ARG C N 1
ATOM 4832 C CA . ARG C 1 45 ? -27.188 30.578 55.913 1.00 95.79 18 ARG C CA 1
ATOM 4833 C C . ARG C 1 45 ? -26.363 29.333 55.613 1.00 97.57 18 ARG C C 1
ATOM 4834 O O . ARG C 1 45 ? -25.358 29.405 54.897 1.00 111.25 18 ARG C O 1
ATOM 4842 N N . ASP C 1 46 ? -26.776 28.181 56.147 1.00 80.50 19 ASP C N 1
ATOM 4843 C CA . ASP C 1 46 ? -26.044 26.945 55.890 1.00 86.73 19 ASP C CA 1
ATOM 4844 C C . ASP C 1 46 ? -26.242 26.470 54.458 1.00 84.57 19 ASP C C 1
ATOM 4845 O O . ASP C 1 46 ? -25.286 26.035 53.806 1.00 93.33 19 ASP C O 1
ATOM 4850 N N . ALA C 1 47 ? -27.477 26.538 53.954 1.00 67.36 20 ALA C N 1
ATOM 4851 C CA . ALA C 1 47 ? -27.727 26.156 52.569 1.00 67.29 20 ALA C CA 1
ATOM 4852 C C . ALA C 1 47 ? -27.011 27.083 51.597 1.00 81.17 20 ALA C C 1
ATOM 4853 O O . ALA C 1 47 ? -26.593 26.649 50.518 1.00 87.00 20 ALA C O 1
ATOM 4855 N N . LYS C 1 48 ? -26.858 28.359 51.959 1.00 80.72 21 LYS C N 1
ATOM 4856 C CA . LYS C 1 48 ? -26.098 29.278 51.119 1.00 88.26 21 LYS C CA 1
ATOM 4857 C C . LYS C 1 48 ? -24.611 28.952 51.159 1.00 86.82 21 LYS C C 1
ATOM 4858 O O . LYS C 1 48 ? -23.936 28.976 50.123 1.00 86.02 21 LYS C O 1
ATOM 4864 N N . LYS C 1 49 ? -24.083 28.651 52.349 1.00 84.75 22 LYS C N 1
ATOM 4865 C CA . LYS C 1 49 ? -22.671 28.307 52.468 1.00 83.82 22 LYS C CA 1
ATOM 4866 C C . LYS C 1 49 ? -22.342 27.030 51.704 1.00 91.99 22 LYS C C 1
ATOM 4867 O O . LYS C 1 49 ? -21.247 26.907 51.143 1.00 91.61 22 LYS C O 1
ATOM 4873 N N . LEU C 1 50 ? -23.273 26.072 51.668 1.00 76.42 23 LEU C N 1
ATOM 4874 C CA . LEU C 1 50 ? -23.059 24.864 50.878 1.00 63.42 23 LEU C CA 1
ATOM 4875 C C . LEU C 1 50 ? -23.085 25.167 49.385 1.00 70.38 23 LEU C C 1
ATOM 4876 O O . LEU C 1 50 ? -22.294 24.606 48.619 1.00 90.61 23 LEU C O 1
ATOM 4881 N N . ASN C 1 51 ? -23.993 26.046 48.953 1.00 75.23 24 ASN C N 1
ATOM 4882 C CA . ASN C 1 51 ? -24.051 26.410 47.542 1.00 73.26 24 ASN C CA 1
ATOM 4883 C C . ASN C 1 51 ? -22.786 27.140 47.111 1.00 72.53 24 ASN C C 1
ATOM 4884 O O . ASN C 1 51 ? -22.324 26.979 45.976 1.00 82.47 24 ASN C O 1
ATOM 4889 N N . LYS C 1 52 ? -22.213 27.950 48.004 1.00 67.03 25 LYS C N 1
ATOM 4890 C CA . LYS C 1 52 ? -20.957 28.622 47.688 1.00 85.16 25 LYS C CA 1
ATOM 4891 C C . LYS C 1 52 ? -19.809 27.625 47.593 1.00 86.88 25 LYS C C 1
ATOM 4892 O O . LYS C 1 52 ? -18.966 27.723 46.693 1.00 83.66 25 LYS C O 1
ATOM 4898 N N . ALA C 1 53 ? -19.767 26.653 48.507 1.00 86.02 26 ALA C N 1
ATOM 4899 C CA . ALA C 1 53 ? -18.698 25.660 48.487 1.00 79.99 26 ALA C CA 1
ATOM 4900 C C . ALA C 1 53 ? -18.815 24.741 47.276 1.00 77.08 26 ALA C C 1
ATOM 4901 O O . ALA C 1 53 ? -17.809 24.434 46.626 1.00 71.34 26 ALA C O 1
ATOM 4903 N N . CYS C 1 54 ? -20.034 24.295 46.957 1.00 70.30 27 CYS C N 1
ATOM 4904 C CA . CYS C 1 54 ? -20.229 23.428 45.797 1.00 66.20 27 CYS C CA 1
ATOM 4905 C C . CYS C 1 54 ? -19.957 24.172 44.495 1.00 73.82 27 CYS C C 1
ATOM 4906 O O . CYS C 1 54 ? -19.456 23.582 43.531 1.00 90.43 27 CYS C O 1
ATOM 4909 N N . LYS C 1 55 ? -20.299 25.461 44.441 1.00 77.45 28 LYS C N 1
ATOM 4910 C CA . LYS C 1 55 ? -19.991 26.257 43.258 1.00 77.07 28 LYS C CA 1
ATOM 4911 C C . LYS C 1 55 ? -18.486 26.372 43.053 1.00 72.33 28 LYS C C 1
ATOM 4912 O O . LYS C 1 55 ? -17.999 26.327 41.917 1.00 65.02 28 LYS C O 1
ATOM 4918 N N . GLY C 1 56 ? -17.733 26.517 44.145 1.00 66.58 29 GLY C N 1
ATOM 4919 C CA . GLY C 1 56 ? -16.293 26.663 44.032 1.00 69.62 29 GLY C CA 1
ATOM 4920 C C . GLY C 1 56 ? -15.583 25.377 43.668 1.00 75.04 29 GLY C C 1
ATOM 4921 O O . GLY C 1 56 ? -14.577 25.402 42.952 1.00 86.91 29 GLY C O 1
ATOM 4922 N N . MET C 1 57 ? -16.085 24.239 44.152 1.00 72.86 30 MET C N 1
ATOM 4923 C CA . MET C 1 57 ? -15.468 22.965 43.798 1.00 78.53 30 MET C CA 1
ATOM 4924 C C . MET C 1 57 ? -15.617 22.676 42.312 1.00 73.48 30 MET C C 1
ATOM 4925 O O . MET C 1 57 ? -14.678 22.189 41.674 1.00 84.00 30 MET C O 1
ATOM 4930 N N . GLY C 1 58 ? -16.784 22.972 41.740 1.00 65.74 31 GLY C N 1
ATOM 4931 C CA . GLY C 1 58 ? -16.929 22.871 40.299 1.00 68.65 31 GLY C CA 1
ATOM 4932 C C . GLY C 1 58 ? -15.991 23.797 39.552 1.00 75.47 31 GLY C C 1
ATOM 4933 O O . GLY C 1 58 ? -15.507 23.456 38.471 1.00 78.30 31 GLY C O 1
ATOM 4934 N N . THR C 1 59 ? -15.713 24.972 40.122 1.00 82.41 32 THR C N 1
ATOM 4935 C CA . THR C 1 59 ? -14.777 25.903 39.501 1.00 72.84 32 THR C CA 1
ATOM 4936 C C . THR C 1 59 ? -13.339 25.431 39.675 1.00 65.25 32 THR C C 1
ATOM 4937 O O . THR C 1 59 ? -12.548 25.453 38.725 1.00 73.47 32 THR C O 1
ATOM 4941 N N . ASN C 1 60 ? -12.984 25.000 40.887 1.00 67.76 33 ASN C N 1
ATOM 4942 C CA . ASN C 1 60 ? -11.616 24.572 41.154 1.00 65.08 33 ASN C CA 1
ATOM 4943 C C . ASN C 1 60 ? -11.270 23.303 40.388 1.00 74.42 33 ASN C C 1
ATOM 4944 O O . ASN C 1 60 ? -10.164 23.180 39.848 1.00 70.76 33 ASN C O 1
ATOM 4949 N N . GLU C 1 61 ? -12.199 22.346 40.336 1.00 76.03 34 GLU C N 1
ATOM 4950 C CA . GLU C 1 61 ? -11.952 21.121 39.583 1.00 62.63 34 GLU C CA 1
ATOM 4951 C C . GLU C 1 61 ? -11.816 21.406 38.093 1.00 60.98 34 GLU C C 1
ATOM 4952 O O . GLU C 1 61 ? -10.960 20.819 37.422 1.00 67.32 34 GLU C O 1
ATOM 4958 N N . ALA C 1 62 ? -12.648 22.301 37.558 1.00 63.84 35 ALA C N 1
ATOM 4959 C CA . ALA C 1 62 ? -12.528 22.662 36.149 1.00 70.66 35 ALA C CA 1
ATOM 4960 C C . ALA C 1 62 ? -11.160 23.261 35.851 1.00 71.71 35 ALA C C 1
ATOM 4961 O O . ALA C 1 62 ? -10.606 23.056 34.763 1.00 71.00 35 ALA C O 1
ATOM 4963 N N . ALA C 1 63 ? -10.593 23.990 36.815 1.00 59.56 36 ALA C N 1
ATOM 4964 C CA . ALA C 1 63 ? -9.254 24.541 36.640 1.00 71.90 36 ALA C CA 1
ATOM 4965 C C . ALA C 1 63 ? -8.202 23.439 36.614 1.00 76.11 36 ALA C C 1
ATOM 4966 O O . ALA C 1 63 ? -7.300 23.457 35.769 1.00 79.97 36 ALA C O 1
ATOM 4968 N N . ILE C 1 64 ? -8.301 22.473 37.531 1.00 78.24 37 ILE C N 1
ATOM 4969 C CA . ILE C 1 64 ? -7.364 21.354 37.544 1.00 67.25 37 ILE C CA 1
ATOM 4970 C C . ILE C 1 64 ? -7.536 20.498 36.296 1.00 73.67 37 ILE C C 1
ATOM 4971 O O . ILE C 1 64 ? -6.555 20.033 35.704 1.00 73.56 37 ILE C O 1
ATOM 4976 N N . ILE C 1 65 ? -8.784 20.273 35.878 1.00 68.64 38 ILE C N 1
ATOM 4977 C CA . ILE C 1 65 ? -9.038 19.489 34.673 1.00 61.57 38 ILE C CA 1
ATOM 4978 C C . ILE C 1 65 ? -8.480 20.202 33.449 1.00 57.02 38 ILE C C 1
ATOM 4979 O O . ILE C 1 65 ? -7.984 19.565 32.512 1.00 63.16 38 ILE C O 1
ATOM 4984 N N . GLU C 1 66 ? -8.532 21.535 33.447 1.00 65.33 39 GLU C N 1
ATOM 4985 C CA . GLU C 1 66 ? -8.055 22.291 32.294 1.00 69.52 39 GLU C CA 1
ATOM 4986 C C . GLU C 1 66 ? -6.546 22.149 32.124 1.00 71.84 39 GLU C C 1
ATOM 4987 O O . GLU C 1 66 ? -6.050 22.073 30.994 1.00 78.34 39 GLU C O 1
ATOM 4993 N N . ILE C 1 67 ? -5.801 22.097 33.229 1.00 67.62 40 ILE C N 1
ATOM 4994 C CA . ILE C 1 67 ? -4.350 21.950 33.145 1.00 61.72 40 ILE C CA 1
ATOM 4995 C C . ILE C 1 67 ? -3.970 20.509 32.828 1.00 69.04 40 ILE C C 1
ATOM 4996 O O . ILE C 1 67 ? -3.128 20.251 31.961 1.00 80.80 40 ILE C O 1
ATOM 5001 N N . LEU C 1 68 ? -4.590 19.548 33.519 1.00 72.34 41 LEU C N 1
ATOM 5002 C CA . LEU C 1 68 ? -4.219 18.148 33.334 1.00 74.24 41 LEU C CA 1
ATOM 5003 C C . LEU C 1 68 ? -4.581 17.637 31.945 1.00 72.04 41 LEU C C 1
ATOM 5004 O O . LEU C 1 68 ? -3.898 16.753 31.416 1.00 71.23 41 LEU C O 1
ATOM 5009 N N . SER C 1 69 ? -5.642 18.171 31.341 1.00 51.57 42 SER C N 1
ATOM 5010 C CA . SER C 1 69 ? -6.068 17.745 30.015 1.00 57.41 42 SER C CA 1
ATOM 5011 C C . SER C 1 69 ? -5.618 18.686 28.906 1.00 75.82 42 SER C C 1
ATOM 5012 O O . SER C 1 69 ? -5.808 18.364 27.729 1.00 83.54 42 SER C O 1
ATOM 5015 N N . GLY C 1 70 ? -5.032 19.833 29.246 1.00 79.72 43 GLY C N 1
ATOM 5016 C CA . GLY C 1 70 ? -4.578 20.791 28.259 1.00 72.41 43 GLY C CA 1
ATOM 5017 C C . GLY C 1 70 ? -3.081 20.916 28.096 1.00 67.95 43 GLY C C 1
ATOM 5018 O O . GLY C 1 70 ? -2.628 21.818 27.380 1.00 71.19 43 GLY C O 1
ATOM 5019 N N . ARG C 1 71 ? -2.289 20.052 28.726 1.00 67.54 44 ARG C N 1
ATOM 5020 C CA . ARG C 1 71 ? -0.839 20.105 28.633 1.00 67.49 44 ARG C CA 1
ATOM 5021 C C . ARG C 1 71 ? -0.299 18.734 28.255 1.00 69.09 44 ARG C C 1
ATOM 5022 O O . ARG C 1 71 ? -0.932 17.707 28.513 1.00 69.43 44 ARG C O 1
ATOM 5030 N N . THR C 1 72 ? 0.880 18.729 27.639 1.00 69.44 45 THR C N 1
ATOM 5031 C CA . THR C 1 72 ? 1.545 17.479 27.318 1.00 71.86 45 THR C CA 1
ATOM 5032 C C . THR C 1 72 ? 2.128 16.854 28.584 1.00 70.56 45 THR C C 1
ATOM 5033 O O . THR C 1 72 ? 2.159 17.464 29.657 1.00 61.71 45 THR C O 1
ATOM 5037 N N . SER C 1 73 ? 2.594 15.611 28.447 1.00 69.37 46 SER C N 1
ATOM 5038 C CA . SER C 1 73 ? 3.207 14.930 29.582 1.00 60.63 46 SER C CA 1
ATOM 5039 C C . SER C 1 73 ? 4.480 15.641 30.023 1.00 74.45 46 SER C C 1
ATOM 5040 O O . SER C 1 73 ? 4.730 15.794 31.225 1.00 79.38 46 SER C O 1
ATOM 5043 N N . ASP C 1 74 ? 5.291 16.094 29.064 1.00 75.71 47 ASP C N 1
ATOM 5044 C CA . ASP C 1 74 ? 6.498 16.838 29.408 1.00 63.38 47 ASP C CA 1
ATOM 5045 C C . ASP C 1 74 ? 6.157 18.184 30.034 1.00 53.78 47 ASP C C 1
ATOM 5046 O O . ASP C 1 74 ? 6.789 18.597 31.014 1.00 59.28 47 ASP C O 1
ATOM 5051 N N . GLU C 1 75 ? 5.166 18.885 29.479 1.00 56.36 48 GLU C N 1
ATOM 5052 C CA . GLU C 1 75 ? 4.716 20.131 30.091 1.00 57.83 48 GLU C CA 1
ATOM 5053 C C . GLU C 1 75 ? 4.185 19.889 31.498 1.00 71.53 48 GLU C C 1
ATOM 5054 O O . GLU C 1 75 ? 4.401 20.706 32.400 1.00 82.94 48 GLU C O 1
ATOM 5060 N N . ARG C 1 76 ? 3.496 18.764 31.707 1.00 75.54 49 ARG C N 1
ATOM 5061 C CA . ARG C 1 76 ? 2.994 18.441 33.039 1.00 76.50 49 ARG C CA 1
ATOM 5062 C C . ARG C 1 76 ? 4.134 18.164 34.010 1.00 68.26 49 ARG C C 1
ATOM 5063 O O . ARG C 1 76 ? 4.064 18.549 35.183 1.00 70.31 49 ARG C O 1
ATOM 5071 N N . GLN C 1 77 ? 5.193 17.497 33.543 1.00 68.85 50 GLN C N 1
ATOM 5072 C CA . GLN C 1 77 ? 6.343 17.251 34.408 1.00 76.96 50 GLN C CA 1
ATOM 5073 C C . GLN C 1 77 ? 7.031 18.550 34.804 1.00 81.12 50 GLN C C 1
ATOM 5074 O O . GLN C 1 77 ? 7.583 18.648 35.906 1.00 77.31 50 GLN C O 1
ATOM 5080 N N . GLN C 1 78 ? 7.011 19.555 33.926 1.00 79.23 51 GLN C N 1
ATOM 5081 C CA . GLN C 1 78 ? 7.585 20.848 34.279 1.00 84.54 51 GLN C CA 1
ATOM 5082 C C . GLN C 1 78 ? 6.743 21.553 35.334 1.00 82.43 51 GLN C C 1
ATOM 5083 O O . GLN C 1 78 ? 7.285 22.143 36.276 1.00 88.94 51 GLN C O 1
ATOM 5089 N N . ILE C 1 79 ? 5.415 21.504 35.192 1.00 76.70 52 ILE C N 1
ATOM 5090 C CA . ILE C 1 79 ? 4.536 22.115 36.186 1.00 68.55 52 ILE C CA 1
ATOM 5091 C C . ILE C 1 79 ? 4.708 21.431 37.535 1.00 71.42 52 ILE C C 1
ATOM 5092 O O . ILE C 1 79 ? 4.628 22.074 38.589 1.00 65.22 52 ILE C O 1
ATOM 5097 N N . LYS C 1 80 ? 4.959 20.120 37.524 1.00 72.22 53 LYS C N 1
ATOM 5098 C CA . LYS C 1 80 ? 5.134 19.387 38.774 1.00 65.40 53 LYS C CA 1
ATOM 5099 C C . LYS C 1 80 ? 6.410 19.813 39.492 1.00 76.33 53 LYS C C 1
ATOM 5100 O O . LYS C 1 80 ? 6.417 19.964 40.719 1.00 86.99 53 LYS C O 1
ATOM 5106 N N . GLN C 1 81 ? 7.497 20.019 38.744 1.00 85.65 54 GLN C N 1
ATOM 5107 C CA . GLN C 1 81 ? 8.745 20.460 39.361 1.00 83.28 54 GLN C CA 1
ATOM 5108 C C . GLN C 1 81 ? 8.658 21.913 39.810 1.00 86.78 54 GLN C C 1
ATOM 5109 O O . GLN C 1 81 ? 9.143 22.264 40.892 1.00 88.16 54 GLN C O 1
ATOM 5115 N N . LYS C 1 82 ? 8.045 22.771 38.992 1.00 77.56 55 LYS C N 1
ATOM 5116 C CA . LYS C 1 82 ? 7.935 24.183 39.342 1.00 66.68 55 LYS C CA 1
ATOM 5117 C C . LYS C 1 82 ? 7.032 24.387 40.552 1.00 86.97 55 LYS C C 1
ATOM 5118 O O . LYS C 1 82 ? 7.280 25.276 41.375 1.00 96.70 55 LYS C O 1
ATOM 5124 N N . TYR C 1 83 ? 5.982 23.571 40.679 1.00 85.56 56 TYR C N 1
ATOM 5125 C CA . TYR C 1 83 ? 5.074 23.713 41.812 1.00 83.15 56 TYR C CA 1
ATOM 5126 C C . TYR C 1 83 ? 5.788 23.440 43.130 1.00 82.97 56 TYR C C 1
ATOM 5127 O O . TYR C 1 83 ? 5.516 24.100 44.139 1.00 82.51 56 TYR C O 1
ATOM 5136 N N . LYS C 1 84 ? 6.704 22.469 43.143 1.00 78.23 57 LYS C N 1
ATOM 5137 C CA . LYS C 1 84 ? 7.430 22.161 44.370 1.00 80.85 57 LYS C CA 1
ATOM 5138 C C . LYS C 1 84 ? 8.374 23.293 44.753 1.00 91.75 57 LYS C C 1
ATOM 5139 O O . LYS C 1 84 ? 8.439 23.694 45.920 1.00 93.65 57 LYS C O 1
ATOM 5145 N N . ALA C 1 85 ? 9.119 23.821 43.779 1.00 94.17 58 ALA C N 1
ATOM 5146 C CA . ALA C 1 85 ? 10.087 24.871 44.079 1.00 88.47 58 ALA C CA 1
ATOM 5147 C C . ALA C 1 85 ? 9.396 26.150 44.536 1.00 85.57 58 ALA C C 1
ATOM 5148 O O . ALA C 1 85 ? 9.918 26.874 45.391 1.00 96.01 58 ALA C O 1
ATOM 5150 N N . THR C 1 86 ? 8.214 26.437 43.988 1.00 64.68 59 THR C N 1
ATOM 5151 C CA . THR C 1 86 ? 7.533 27.689 44.299 1.00 72.30 59 THR C CA 1
ATOM 5152 C C . THR C 1 86 ? 6.762 27.612 45.612 1.00 93.00 59 THR C C 1
ATOM 5153 O O . THR C 1 86 ? 6.788 28.561 46.404 1.00 104.34 59 THR C O 1
ATOM 5157 N N . TYR C 1 87 ? 6.074 26.499 45.866 1.00 95.07 60 TYR C N 1
ATOM 5158 C CA . TYR C 1 87 ? 5.174 26.394 47.008 1.00 82.71 60 TYR C CA 1
ATOM 5159 C C . TYR C 1 87 ? 5.638 25.380 48.047 1.00 74.44 60 TYR C C 1
ATOM 5160 O O . TYR C 1 87 ? 4.915 25.130 49.017 1.00 73.55 60 TYR C O 1
ATOM 5169 N N . GLY C 1 88 ? 6.819 24.791 47.872 1.00 78.11 61 GLY C N 1
ATOM 5170 C CA . GLY C 1 88 ? 7.403 23.945 48.895 1.00 83.62 61 GLY C CA 1
ATOM 5171 C C . GLY C 1 88 ? 6.700 22.632 49.152 1.00 91.63 61 GLY C C 1
ATOM 5172 O O . GLY C 1 88 ? 7.054 21.938 50.110 1.00 99.20 61 GLY C O 1
ATOM 5173 N N . LYS C 1 89 ? 5.718 22.263 48.335 1.00 95.37 62 LYS C N 1
ATOM 5174 C CA . LYS C 1 89 ? 4.977 21.025 48.518 1.00 87.82 62 LYS C CA 1
ATOM 5175 C C . LYS C 1 89 ? 4.876 20.285 47.193 1.00 86.20 62 LYS C C 1
ATOM 5176 O O . LYS C 1 89 ? 4.812 20.897 46.123 1.00 90.17 62 LYS C O 1
ATOM 5182 N N . GLU C 1 90 ? 4.868 18.957 47.276 1.00 85.01 63 GLU C N 1
ATOM 5183 C CA . GLU C 1 90 ? 4.705 18.132 46.087 1.00 76.50 63 GLU C CA 1
ATOM 5184 C C . GLU C 1 90 ? 3.272 18.230 45.581 1.00 75.54 63 GLU C C 1
ATOM 5185 O O . GLU C 1 90 ? 2.320 18.125 46.360 1.00 77.74 63 GLU C O 1
ATOM 5191 N N . LEU C 1 91 ? 3.120 18.435 44.270 1.00 67.29 64 LEU C N 1
ATOM 5192 C CA . LEU C 1 91 ? 1.786 18.570 43.695 1.00 64.89 64 LEU C CA 1
ATOM 5193 C C . LEU C 1 91 ? 0.981 17.288 43.859 1.00 70.92 64 LEU C C 1
ATOM 5194 O O . LEU C 1 91 ? -0.221 17.332 44.149 1.00 68.87 64 LEU C O 1
ATOM 5199 N N . GLU C 1 92 ? 1.627 16.134 43.675 1.00 74.77 65 GLU C N 1
ATOM 5200 C CA . GLU C 1 92 ? 0.934 14.863 43.846 1.00 72.73 65 GLU C CA 1
ATOM 5201 C C . GLU C 1 92 ? 0.430 14.690 45.272 1.00 77.28 65 GLU C C 1
ATOM 5202 O O . GLU C 1 92 ? -0.627 14.087 45.487 1.00 73.71 65 GLU C O 1
ATOM 5208 N N . GLU C 1 93 ? 1.161 15.221 46.253 1.00 81.90 66 GLU C N 1
ATOM 5209 C CA . GLU C 1 93 ? 0.742 15.083 47.644 1.00 80.92 66 GLU C CA 1
ATOM 5210 C C . GLU C 1 93 ? -0.446 15.986 47.955 1.00 75.83 66 GLU C C 1
ATOM 5211 O O . GLU C 1 93 ? -1.320 15.620 48.749 1.00 73.03 66 GLU C O 1
ATOM 5217 N N . VAL C 1 94 ? -0.492 17.171 47.343 1.00 71.04 67 VAL C N 1
ATOM 5218 C CA . VAL C 1 94 ? -1.609 18.082 47.570 1.00 67.57 67 VAL C CA 1
ATOM 5219 C C . VAL C 1 94 ? -2.894 17.506 46.989 1.00 68.13 67 VAL C C 1
ATOM 5220 O O . VAL C 1 94 ? -3.967 17.609 47.597 1.00 74.85 67 VAL C O 1
ATOM 5224 N N . LEU C 1 95 ? -2.809 16.887 45.810 1.00 69.39 68 LEU C N 1
ATOM 5225 C CA . LEU C 1 95 ? -4.000 16.318 45.188 1.00 64.61 68 LEU C CA 1
ATOM 5226 C C . LEU C 1 95 ? -4.514 15.115 45.969 1.00 68.37 68 LEU C C 1
ATOM 5227 O O . LEU C 1 95 ? -5.727 14.896 46.050 1.00 72.05 68 LEU C O 1
ATOM 5232 N N . LYS C 1 96 ? -3.606 14.322 46.548 1.00 63.05 69 LYS C N 1
ATOM 5233 C CA . LYS C 1 96 ? -4.028 13.178 47.352 1.00 65.96 69 LYS C CA 1
ATOM 5234 C C . LYS C 1 96 ? -4.861 13.607 48.551 1.00 62.40 69 LYS C C 1
ATOM 5235 O O . LYS C 1 96 ? -5.770 12.878 48.968 1.00 73.50 69 LYS C O 1
ATOM 5241 N N . SER C 1 97 ? -4.566 14.776 49.119 1.00 54.68 70 SER C N 1
ATOM 5242 C CA . SER C 1 97 ? -5.236 15.234 50.327 1.00 61.49 70 SER C CA 1
ATOM 5243 C C . SER C 1 97 ? -6.564 15.924 50.051 1.00 67.64 70 SER C C 1
ATOM 5244 O O . SER C 1 97 ? -7.307 16.198 51.000 1.00 70.33 70 SER C O 1
ATOM 5247 N N . GLU C 1 98 ? -6.879 16.214 48.789 1.00 60.62 71 GLU C N 1
ATOM 5248 C CA . GLU C 1 98 ? -8.112 16.909 48.449 1.00 63.45 71 GLU C CA 1
ATOM 5249 C C . GLU C 1 98 ? -8.924 16.242 47.347 1.00 65.13 71 GLU C C 1
ATOM 5250 O O . GLU C 1 98 ? -10.088 16.613 47.163 1.00 65.95 71 GLU C O 1
ATOM 5256 N N . LEU C 1 99 ? -8.366 15.286 46.615 1.00 65.46 72 LEU C N 1
ATOM 5257 C CA . LEU C 1 99 ? -9.107 14.541 45.611 1.00 65.37 72 LEU C CA 1
ATOM 5258 C C . LEU C 1 99 ? -9.272 13.094 46.060 1.00 67.98 72 LEU C C 1
ATOM 5259 O O . LEU C 1 99 ? -8.488 12.572 46.858 1.00 74.82 72 LEU C O 1
ATOM 5264 N N . SER C 1 100 ? -10.315 12.449 45.542 1.00 75.06 73 SER C N 1
ATOM 5265 C CA . SER C 1 100 ? -10.629 11.074 45.901 1.00 69.54 73 SER C CA 1
ATOM 5266 C C . SER C 1 100 ? -11.154 10.348 44.670 1.00 69.67 73 SER C C 1
ATOM 5267 O O . SER C 1 100 ? -11.316 10.934 43.594 1.00 72.50 73 SER C O 1
ATOM 5270 N N . GLY C 1 101 ? -11.424 9.055 44.837 1.00 64.73 74 GLY C N 1
ATOM 5271 C CA . GLY C 1 101 ? -11.995 8.231 43.799 1.00 56.14 74 GLY C CA 1
ATOM 5272 C C . GLY C 1 101 ? -11.084 8.103 42.586 1.00 66.61 74 GLY C C 1
ATOM 5273 O O . GLY C 1 101 ? -9.861 8.247 42.655 1.00 66.17 74 GLY C O 1
ATOM 5274 N N . ASN C 1 102 ? -11.717 7.823 41.449 1.00 49.68 75 ASN C N 1
ATOM 5275 C CA . ASN C 1 102 ? -10.993 7.695 40.194 1.00 60.40 75 ASN C CA 1
ATOM 5276 C C . ASN C 1 102 ? -10.644 9.041 39.576 1.00 66.91 75 ASN C C 1
ATOM 5277 O O . ASN C 1 102 ? -9.814 9.086 38.662 1.00 71.20 75 ASN C O 1
ATOM 5282 N N . PHE C 1 103 ? -11.256 10.131 40.044 1.00 59.18 76 PHE C N 1
ATOM 5283 C CA . PHE C 1 103 ? -10.794 11.457 39.648 1.00 60.28 76 PHE C CA 1
ATOM 5284 C C . PHE C 1 103 ? -9.395 11.722 40.186 1.00 57.37 76 PHE C C 1
ATOM 5285 O O . PHE C 1 103 ? -8.563 12.334 39.506 1.00 57.51 76 PHE C O 1
ATOM 5293 N N . GLU C 1 104 ? -9.119 11.260 41.407 1.00 57.16 77 GLU C N 1
ATOM 5294 C CA . GLU C 1 104 ? -7.776 11.376 41.963 1.00 55.06 77 GLU C CA 1
ATOM 5295 C C . GLU C 1 104 ? -6.820 10.389 41.306 1.00 57.50 77 GLU C C 1
ATOM 5296 O O . GLU C 1 104 ? -5.651 10.715 41.065 1.00 66.77 77 GLU C O 1
ATOM 5302 N N . LYS C 1 105 ? -7.296 9.178 41.010 1.00 53.55 78 LYS C N 1
ATOM 5303 C CA . LYS C 1 105 ? -6.426 8.177 40.402 1.00 60.12 78 LYS C CA 1
ATOM 5304 C C . LYS C 1 105 ? -6.011 8.589 38.994 1.00 58.17 78 LYS C C 1
ATOM 5305 O O . LYS C 1 105 ? -4.870 8.350 38.583 1.00 68.60 78 LYS C O 1
ATOM 5311 N N . THR C 1 106 ? -6.920 9.219 38.246 1.00 53.64 79 THR C N 1
ATOM 5312 C CA . THR C 1 106 ? -6.573 9.700 36.912 1.00 59.75 79 THR C CA 1
ATOM 5313 C C . THR C 1 106 ? -5.660 10.918 36.985 1.00 57.49 79 THR C C 1
ATOM 5314 O O . THR C 1 106 ? -4.736 11.058 36.175 1.00 63.25 79 THR C O 1
ATOM 5318 N N . ALA C 1 107 ? -5.904 11.807 37.950 1.00 58.32 80 ALA C N 1
ATOM 5319 C CA . ALA C 1 107 ? -5.058 12.986 38.103 1.00 57.61 80 ALA C CA 1
ATOM 5320 C C . ALA C 1 107 ? -3.622 12.596 38.427 1.00 59.46 80 ALA C C 1
ATOM 5321 O O . ALA C 1 107 ? -2.677 13.147 37.852 1.00 69.55 80 ALA C O 1
ATOM 5323 N N . LEU C 1 108 ? -3.439 11.644 39.344 1.00 53.02 81 LEU C N 1
ATOM 5324 C CA . LEU C 1 108 ? -2.095 11.186 39.674 1.00 56.19 81 LEU C CA 1
ATOM 5325 C C . LEU C 1 108 ? -1.485 10.367 38.544 1.00 69.70 81 LEU C C 1
ATOM 5326 O O . LEU C 1 108 ? -0.259 10.359 38.379 1.00 71.50 81 LEU C O 1
ATOM 5331 N N . ALA C 1 109 ? -2.315 9.668 37.766 1.00 56.10 82 ALA C N 1
ATOM 5332 C CA . ALA C 1 109 ? -1.799 8.936 36.615 1.00 58.51 82 ALA C CA 1
ATOM 5333 C C . ALA C 1 109 ? -1.241 9.890 35.568 1.00 69.02 82 ALA C C 1
ATOM 5334 O O . ALA C 1 109 ? -0.232 9.589 34.920 1.00 68.09 82 ALA C O 1
ATOM 5336 N N . LEU C 1 110 ? -1.883 11.047 35.394 1.00 67.60 83 LEU C N 1
ATOM 5337 C CA . LEU C 1 110 ? -1.399 12.042 34.446 1.00 60.63 83 LEU C CA 1
ATOM 5338 C C . LEU C 1 110 ? -0.136 12.740 34.933 1.00 71.41 83 LEU C C 1
ATOM 5339 O O . LEU C 1 110 ? 0.625 13.258 34.108 1.00 74.32 83 LEU C O 1
ATOM 5344 N N . LEU C 1 111 ? 0.102 12.769 36.244 1.00 58.33 84 LEU C N 1
ATOM 5345 C CA . LEU C 1 111 ? 1.305 13.384 36.791 1.00 66.09 84 LEU C CA 1
ATOM 5346 C C . LEU C 1 111 ? 2.504 12.447 36.780 1.00 64.39 84 LEU C C 1
ATOM 5347 O O . LEU C 1 111 ? 3.607 12.873 37.139 1.00 68.27 84 LEU C O 1
ATOM 5352 N N . ASP C 1 112 ? 2.317 11.193 36.392 1.00 61.19 85 ASP C N 1
ATOM 5353 C CA . ASP C 1 112 ? 3.412 10.259 36.197 1.00 58.96 85 ASP C CA 1
ATOM 5354 C C . ASP C 1 112 ? 3.818 10.236 34.730 1.00 64.72 85 ASP C C 1
ATOM 5355 O O . ASP C 1 112 ? 3.071 10.663 33.846 1.00 73.85 85 ASP C O 1
ATOM 5360 N N . HIS C 1 113 ? 5.023 9.738 34.480 1.00 67.69 86 HIS C N 1
ATOM 5361 C CA . HIS C 1 113 ? 5.386 9.368 33.126 1.00 71.66 86 HIS C CA 1
ATOM 5362 C C . HIS C 1 113 ? 4.576 8.140 32.716 1.00 60.60 86 HIS C C 1
ATOM 5363 O O . HIS C 1 113 ? 4.235 7.307 33.560 1.00 65.73 86 HIS C O 1
ATOM 5370 N N . PRO C 1 114 ? 4.234 8.015 31.430 1.00 62.71 87 PRO C N 1
ATOM 5371 C CA . PRO C 1 114 ? 3.479 6.829 30.987 1.00 64.11 87 PRO C CA 1
ATOM 5372 C C . PRO C 1 114 ? 4.152 5.519 31.350 1.00 71.08 87 PRO C C 1
ATOM 5373 O O . PRO C 1 114 ? 3.466 4.515 31.581 1.00 78.88 87 PRO C O 1
ATOM 5377 N N . SER C 1 115 ? 5.484 5.504 31.419 1.00 68.57 88 SER C N 1
ATOM 5378 C CA . SER C 1 115 ? 6.193 4.304 31.845 1.00 64.62 88 SER C CA 1
ATOM 5379 C C . SER C 1 115 ? 5.960 4.025 33.324 1.00 58.09 88 SER C C 1
ATOM 5380 O O . SER C 1 115 ? 5.776 2.869 33.724 1.00 59.96 88 SER C O 1
ATOM 5383 N N . GLU C 1 116 ? 5.956 5.074 34.149 1.00 58.67 89 GLU C N 1
ATOM 5384 C CA . GLU C 1 116 ? 5.808 4.888 35.588 1.00 59.60 89 GLU C CA 1
ATOM 5385 C C . GLU C 1 116 ? 4.422 4.364 35.945 1.00 56.00 89 GLU C C 1
ATOM 5386 O O . GLU C 1 116 ? 4.296 3.439 36.757 1.00 56.41 89 GLU C O 1
ATOM 5392 N N . TYR C 1 117 ? 3.371 4.938 35.353 1.00 46.24 90 TYR C N 1
ATOM 5393 C CA . TYR C 1 117 ? 2.021 4.484 35.672 1.00 65.35 90 TYR C CA 1
ATOM 5394 C C . TYR C 1 117 ? 1.788 3.058 35.191 1.00 51.04 90 TYR C C 1
ATOM 5395 O O . TYR C 1 117 ? 1.085 2.283 35.850 1.00 69.04 90 TYR C O 1
ATOM 5404 N N . ALA C 1 118 ? 2.365 2.692 34.044 1.00 56.41 91 ALA C N 1
ATOM 5405 C CA . ALA C 1 118 ? 2.281 1.306 33.597 1.00 62.58 91 ALA C CA 1
ATOM 5406 C C . ALA C 1 118 ? 2.959 0.373 34.592 1.00 61.50 91 ALA C C 1
ATOM 5407 O O . ALA C 1 118 ? 2.463 -0.728 34.859 1.00 60.57 91 ALA C O 1
ATOM 5409 N N . ALA C 1 119 ? 4.087 0.805 35.161 1.00 61.58 92 ALA C N 1
ATOM 5410 C CA . ALA C 1 119 ? 4.769 -0.003 36.166 1.00 55.82 92 ALA C CA 1
ATOM 5411 C C . ALA C 1 119 ? 3.922 -0.154 37.424 1.00 64.98 92 ALA C C 1
ATOM 5412 O O . ALA C 1 119 ? 3.871 -1.240 38.015 1.00 56.23 92 ALA C O 1
ATOM 5414 N N . ARG C 1 120 ? 3.253 0.923 37.851 1.00 58.80 93 ARG C N 1
ATOM 5415 C CA . ARG C 1 120 ? 2.367 0.831 39.008 1.00 54.85 93 ARG C CA 1
ATOM 5416 C C . ARG C 1 120 ? 1.212 -0.125 38.742 1.00 58.85 93 ARG C C 1
ATOM 5417 O O . ARG C 1 120 ? 0.816 -0.895 39.625 1.00 61.66 93 ARG C O 1
ATOM 5425 N N . GLN C 1 121 ? 0.654 -0.083 37.528 1.00 51.08 94 GLN C N 1
ATOM 5426 C CA . GLN C 1 121 ? -0.435 -0.988 37.177 1.00 45.40 94 GLN C CA 1
ATOM 5427 C C . GLN C 1 121 ? 0.033 -2.436 37.168 1.00 52.76 94 GLN C C 1
ATOM 5428 O O . GLN C 1 121 ? -0.717 -3.341 37.552 1.00 65.01 94 GLN C O 1
ATOM 5434 N N . LEU C 1 122 ? 1.271 -2.676 36.728 1.00 57.50 95 LEU C N 1
ATOM 5435 C CA . LEU C 1 122 ? 1.803 -4.034 36.727 1.00 64.57 95 LEU C CA 1
ATOM 5436 C C . LEU C 1 122 ? 2.007 -4.542 38.148 1.00 60.60 95 LEU C C 1
ATOM 5437 O O . LEU C 1 122 ? 1.602 -5.662 38.482 1.00 64.23 95 LEU C O 1
ATOM 5442 N N . GLN C 1 123 ? 2.628 -3.724 39.003 1.00 54.84 96 GLN C N 1
ATOM 5443 C CA . GLN C 1 123 ? 2.849 -4.125 40.390 1.00 61.50 96 GLN C CA 1
ATOM 5444 C C . GLN C 1 123 ? 1.528 -4.348 41.117 1.00 67.70 96 GLN C C 1
ATOM 5445 O O . GLN C 1 123 ? 1.416 -5.246 41.961 1.00 66.04 96 GLN C O 1
ATOM 5451 N N . LYS C 1 124 ? 0.512 -3.545 40.793 1.00 64.31 97 LYS C N 1
ATOM 5452 C CA . LYS C 1 124 ? -0.781 -3.664 41.457 1.00 49.77 97 LYS C CA 1
ATOM 5453 C C . LYS C 1 124 ? -1.516 -4.934 41.047 1.00 56.61 97 LYS C C 1
ATOM 5454 O O . LYS C 1 124 ? -2.300 -5.476 41.834 1.00 71.55 97 LYS C O 1
ATOM 5460 N N . ALA C 1 125 ? -1.269 -5.431 39.835 1.00 67.02 98 ALA C N 1
ATOM 5461 C CA . ALA C 1 125 ? -2.047 -6.534 39.289 1.00 64.85 98 ALA C CA 1
ATOM 5462 C C . ALA C 1 125 ? -1.485 -7.907 39.629 1.00 68.41 98 ALA C C 1
ATOM 5463 O O . ALA C 1 125 ? -2.199 -8.905 39.476 1.00 80.14 98 ALA C O 1
ATOM 5465 N N . MET C 1 126 ? -0.236 -7.990 40.078 1.00 75.97 99 MET C N 1
ATOM 5466 C CA . MET C 1 126 ? 0.403 -9.275 40.358 1.00 90.04 99 MET C CA 1
ATOM 5467 C C . MET C 1 126 ? 0.048 -9.697 41.777 1.00 86.10 99 MET C C 1
ATOM 5468 O O . MET C 1 126 ? 0.592 -9.170 42.750 1.00 83.44 99 MET C O 1
ATOM 5473 N N . LYS C 1 127 ? -0.864 -10.662 41.895 1.00 98.65 100 LYS C N 1
ATOM 5474 C CA . LYS C 1 127 ? -1.308 -11.177 43.183 1.00 101.87 100 LYS C CA 1
ATOM 5475 C C . LYS C 1 127 ? -0.931 -12.646 43.365 1.00 107.95 100 LYS C C 1
ATOM 5476 O O . LYS C 1 127 ? -1.620 -13.392 44.064 1.00 103.58 100 LYS C O 1
ATOM 5482 N N . GLY C 1 128 ? 0.164 -13.076 42.741 1.00 119.53 101 GLY C N 1
ATOM 5483 C CA . GLY C 1 128 ? 0.616 -14.447 42.865 1.00 123.69 101 GLY C CA 1
ATOM 5484 C C . GLY C 1 128 ? 0.114 -15.341 41.749 1.00 118.84 101 GLY C C 1
ATOM 5485 O O . GLY C 1 128 ? -0.668 -14.947 40.878 1.00 116.49 101 GLY C O 1
ATOM 5486 N N . LEU C 1 129 ? 0.585 -16.586 41.786 1.00 111.91 102 LEU C N 1
ATOM 5487 C CA . LEU C 1 129 ? 0.224 -17.559 40.763 1.00 110.68 102 LEU C CA 1
ATOM 5488 C C . LEU C 1 129 ? -1.275 -17.833 40.776 1.00 121.45 102 LEU C C 1
ATOM 5489 O O . LEU C 1 129 ? -1.902 -17.913 41.837 1.00 124.71 102 LEU C O 1
ATOM 5494 N N . GLY C 1 130 ? -1.849 -17.975 39.583 1.00 125.65 103 GLY C N 1
ATOM 5495 C CA . GLY C 1 130 ? -3.247 -18.313 39.430 1.00 130.09 103 GLY C CA 1
ATOM 5496 C C . GLY C 1 130 ? -4.205 -17.142 39.408 1.00 130.66 103 GLY C C 1
ATOM 5497 O O . GLY C 1 130 ? -5.422 -17.363 39.350 1.00 130.80 103 GLY C O 1
ATOM 5498 N N . THR C 1 131 ? -3.705 -15.911 39.446 1.00 128.77 104 THR C N 1
ATOM 5499 C CA . THR C 1 131 ? -4.559 -14.735 39.480 1.00 128.54 104 THR C CA 1
ATOM 5500 C C . THR C 1 131 ? -4.787 -14.211 38.063 1.00 126.86 104 THR C C 1
ATOM 5501 O O . THR C 1 131 ? -4.371 -14.818 37.072 1.00 132.42 104 THR C O 1
ATOM 5505 N N . ASP C 1 132 ? -5.459 -13.068 37.956 1.00 112.72 105 ASP C N 1
ATOM 5506 C CA . ASP C 1 132 ? -5.750 -12.483 36.655 1.00 94.05 105 ASP C CA 1
ATOM 5507 C C . ASP C 1 132 ? -4.497 -11.834 36.081 1.00 85.06 105 ASP C C 1
ATOM 5508 O O . ASP C 1 132 ? -3.860 -11.001 36.732 1.00 89.21 105 ASP C O 1
ATOM 5513 N N . GLU C 1 133 ? -4.144 -12.220 34.855 1.00 61.51 106 GLU C N 1
ATOM 5514 C CA . GLU C 1 133 ? -2.953 -11.714 34.185 1.00 69.64 106 GLU C CA 1
ATOM 5515 C C . GLU C 1 133 ? -3.293 -10.793 33.018 1.00 70.18 106 GLU C C 1
ATOM 5516 O O . GLU C 1 133 ? -2.439 -10.544 32.163 1.00 82.73 106 GLU C O 1
ATOM 5522 N N . SER C 1 134 ? -4.523 -10.274 32.972 1.00 68.75 107 SER C N 1
ATOM 5523 C CA . SER C 1 134 ? -4.954 -9.487 31.820 1.00 62.66 107 SER C CA 1
ATOM 5524 C C . SER C 1 134 ? -4.168 -8.186 31.702 1.00 59.79 107 SER C C 1
ATOM 5525 O O . SER C 1 134 ? -3.866 -7.740 30.589 1.00 71.38 107 SER C O 1
ATOM 5528 N N . VAL C 1 135 ? -3.834 -7.560 32.833 1.00 47.98 108 VAL C N 1
ATOM 5529 C CA . VAL C 1 135 ? -3.082 -6.308 32.790 1.00 46.21 108 VAL C CA 1
ATOM 5530 C C . VAL C 1 135 ? -1.643 -6.563 32.360 1.00 69.76 108 VAL C C 1
ATOM 5531 O O . VAL C 1 135 ? -1.066 -5.792 31.583 1.00 70.77 108 VAL C O 1
ATOM 5535 N N . LEU C 1 136 ? -1.041 -7.646 32.856 1.00 65.35 109 LEU C N 1
ATOM 5536 C CA . LEU C 1 136 ? 0.325 -7.978 32.464 1.00 63.23 109 LEU C CA 1
ATOM 5537 C C . LEU C 1 136 ? 0.404 -8.312 30.978 1.00 64.49 109 LEU C C 1
ATOM 5538 O O . LEU C 1 136 ? 1.360 -7.926 30.295 1.00 56.22 109 LEU C O 1
ATOM 5543 N N . ILE C 1 137 ? -0.600 -9.022 30.459 1.00 50.93 110 ILE C N 1
ATOM 5544 C CA . ILE C 1 137 ? -0.641 -9.338 29.035 1.00 50.79 110 ILE C CA 1
ATOM 5545 C C . ILE C 1 137 ? -0.856 -8.073 28.212 1.00 56.56 110 ILE C C 1
ATOM 5546 O O . ILE C 1 137 ? -0.212 -7.873 27.176 1.00 65.10 110 ILE C O 1
ATOM 5551 N N . GLU C 1 138 ? -1.759 -7.200 28.662 1.00 58.25 111 GLU C N 1
ATOM 5552 C CA . GLU C 1 138 ? -2.092 -6.004 27.894 1.00 42.78 111 GLU C CA 1
ATOM 5553 C C . GLU C 1 138 ? -0.880 -5.098 27.711 1.00 47.98 111 GLU C C 1
ATOM 5554 O O . GLU C 1 138 ? -0.660 -4.557 26.621 1.00 68.19 111 GLU C O 1
ATOM 5560 N N . VAL C 1 139 ? -0.077 -4.927 28.761 1.00 53.41 112 VAL C N 1
ATOM 5561 C CA . VAL C 1 139 ? 1.039 -3.989 28.692 1.00 56.10 112 VAL C CA 1
ATOM 5562 C C . VAL C 1 139 ? 2.213 -4.593 27.931 1.00 65.13 112 VAL C C 1
ATOM 5563 O O . VAL C 1 139 ? 2.803 -3.947 27.058 1.00 73.39 112 VAL C O 1
ATOM 5567 N N . LEU C 1 140 ? 2.570 -5.839 28.244 1.00 59.47 113 LEU C N 1
ATOM 5568 C CA . LEU C 1 140 ? 3.773 -6.425 27.664 1.00 66.61 113 LEU C CA 1
ATOM 5569 C C . LEU C 1 140 ? 3.602 -6.805 26.199 1.00 66.19 113 LEU C C 1
ATOM 5570 O O . LEU C 1 140 ? 4.603 -6.926 25.487 1.00 79.31 113 LEU C O 1
ATOM 5575 N N . CYS C 1 141 ? 2.372 -6.993 25.730 1.00 62.70 114 CYS C N 1
ATOM 5576 C CA . CYS C 1 141 ? 2.133 -7.414 24.357 1.00 48.46 114 CYS C CA 1
ATOM 5577 C C . CYS C 1 141 ? 1.816 -6.258 23.419 1.00 49.40 114 CYS C C 1
ATOM 5578 O O . CYS C 1 141 ? 1.632 -6.486 22.219 1.00 60.98 114 CYS C O 1
ATOM 5581 N N . THR C 1 142 ? 1.751 -5.024 23.927 1.00 45.42 115 THR C N 1
ATOM 5582 C CA . THR C 1 142 ? 1.398 -3.871 23.105 1.00 56.04 115 THR C CA 1
ATOM 5583 C C . THR C 1 142 ? 2.430 -2.752 23.208 1.00 62.51 115 THR C C 1
ATOM 5584 O O . THR C 1 142 ? 2.119 -1.601 22.884 1.00 74.74 115 THR C O 1
ATOM 5588 N N . ARG C 1 143 ? 3.646 -3.057 23.650 1.00 61.90 116 ARG C N 1
ATOM 5589 C CA . ARG C 1 143 ? 4.679 -2.051 23.834 1.00 53.67 116 ARG C CA 1
ATOM 5590 C C . ARG C 1 143 ? 5.881 -2.357 22.952 1.00 52.14 116 ARG C C 1
ATOM 5591 O O . ARG C 1 143 ? 6.187 -3.519 22.666 1.00 51.67 116 ARG C O 1
ATOM 5599 N N . THR C 1 144 ? 6.560 -1.296 22.524 1.00 54.71 117 THR C N 1
ATOM 5600 C CA . THR C 1 144 ? 7.763 -1.419 21.719 1.00 65.32 117 THR C CA 1
ATOM 5601 C C . THR C 1 144 ? 8.960 -1.748 22.609 1.00 72.32 117 THR C C 1
ATOM 5602 O O . THR C 1 144 ? 8.849 -1.858 23.834 1.00 74.84 117 THR C O 1
ATOM 5606 N N . ASN C 1 145 ? 10.126 -1.907 21.979 1.00 61.20 118 ASN C N 1
ATOM 5607 C CA . ASN C 1 145 ? 11.350 -2.157 22.734 1.00 61.98 118 ASN C CA 1
ATOM 5608 C C . ASN C 1 145 ? 11.666 -0.990 23.661 1.00 68.79 118 ASN C C 1
ATOM 5609 O O . ASN C 1 145 ? 11.970 -1.184 24.844 1.00 64.90 118 ASN C O 1
ATOM 5614 N N . LYS C 1 146 ? 11.589 0.235 23.138 1.00 55.20 119 LYS C N 1
ATOM 5615 C CA . LYS C 1 146 ? 11.933 1.409 23.934 1.00 64.94 119 LYS C CA 1
ATOM 5616 C C . LYS C 1 146 ? 10.974 1.585 25.106 1.00 73.27 119 LYS C C 1
ATOM 5617 O O . LYS C 1 146 ? 11.384 2.001 26.197 1.00 75.91 119 LYS C O 1
ATOM 5623 N N . GLU C 1 147 ? 9.695 1.262 24.902 1.00 73.07 120 GLU C N 1
ATOM 5624 C CA . GLU C 1 147 ? 8.706 1.441 25.960 1.00 58.12 120 GLU C CA 1
ATOM 5625 C C . GLU C 1 147 ? 8.869 0.396 27.058 1.00 60.36 120 GLU C C 1
ATOM 5626 O O . GLU C 1 147 ? 8.688 0.701 28.243 1.00 58.92 120 GLU C O 1
ATOM 5632 N N . ILE C 1 148 ? 9.208 -0.841 26.686 1.00 58.20 121 ILE C N 1
ATOM 5633 C CA . ILE C 1 148 ? 9.399 -1.890 27.684 1.00 59.16 121 ILE C CA 1
ATOM 5634 C C . ILE C 1 148 ? 10.621 -1.594 28.544 1.00 68.70 121 ILE C C 1
ATOM 5635 O O . ILE C 1 148 ? 10.610 -1.815 29.762 1.00 62.56 121 ILE C O 1
ATOM 5640 N N . ILE C 1 149 ? 11.690 -1.081 27.929 1.00 67.41 122 ILE C N 1
ATOM 5641 C CA . ILE C 1 149 ? 12.878 -0.704 28.691 1.00 67.99 122 ILE C CA 1
ATOM 5642 C C . ILE C 1 149 ? 12.533 0.373 29.710 1.00 57.50 122 ILE C C 1
ATOM 5643 O O . ILE C 1 149 ? 13.006 0.345 30.854 1.00 59.66 122 ILE C O 1
ATOM 5648 N N . ALA C 1 150 ? 11.691 1.331 29.318 1.00 51.78 123 ALA C N 1
ATOM 5649 C CA . ALA C 1 150 ? 11.279 2.379 30.244 1.00 61.47 123 ALA C CA 1
ATOM 5650 C C . ALA C 1 150 ? 10.419 1.825 31.374 1.00 73.99 123 ALA C C 1
ATOM 5651 O O . ALA C 1 150 ? 10.495 2.317 32.506 1.00 75.66 123 ALA C O 1
ATOM 5653 N N . ILE C 1 151 ? 9.597 0.813 31.090 1.00 61.46 124 ILE C N 1
ATOM 5654 C CA . ILE C 1 151 ? 8.772 0.209 32.132 1.00 69.38 124 ILE C CA 1
ATOM 5655 C C . ILE C 1 151 ? 9.638 -0.604 33.087 1.00 68.81 124 ILE C C 1
ATOM 5656 O O . ILE C 1 151 ? 9.492 -0.514 34.312 1.00 74.00 124 ILE C O 1
ATOM 5661 N N . LYS C 1 152 ? 10.555 -1.407 32.540 1.00 64.20 125 LYS C N 1
ATOM 5662 C CA . LYS C 1 152 ? 11.459 -2.186 33.381 1.00 57.73 125 LYS C CA 1
ATOM 5663 C C . LYS C 1 152 ? 12.318 -1.290 34.262 1.00 61.27 125 LYS C C 1
ATOM 5664 O O . LYS C 1 152 ? 12.663 -1.673 35.386 1.00 55.12 125 LYS C O 1
ATOM 5670 N N . GLU C 1 153 ? 12.669 -0.098 33.775 1.00 53.45 126 GLU C N 1
ATOM 5671 C CA . GLU C 1 153 ? 13.458 0.830 34.577 1.00 54.21 126 GLU C CA 1
ATOM 5672 C C . GLU C 1 153 ? 12.609 1.461 35.672 1.00 69.69 126 GLU C C 1
ATOM 5673 O O . GLU C 1 153 ? 13.014 1.502 36.840 1.00 86.67 126 GLU C O 1
ATOM 5679 N N . ALA C 1 154 ? 11.429 1.970 35.309 1.00 68.83 127 ALA C N 1
ATOM 5680 C CA . ALA C 1 154 ? 10.557 2.597 36.297 1.00 60.19 127 ALA C CA 1
ATOM 5681 C C . ALA C 1 154 ? 10.132 1.602 37.368 1.00 65.50 127 ALA C C 1
ATOM 5682 O O . ALA C 1 154 ? 10.040 1.953 38.551 1.00 56.05 127 ALA C O 1
ATOM 5684 N N . TYR C 1 155 ? 9.874 0.354 36.974 1.00 55.55 128 TYR C N 1
ATOM 5685 C CA . TYR C 1 155 ? 9.518 -0.672 37.948 1.00 57.98 128 TYR C CA 1
ATOM 5686 C C . TYR C 1 155 ? 10.649 -0.897 38.942 1.00 80.15 128 TYR C C 1
ATOM 5687 O O . TYR C 1 155 ? 10.406 -1.072 40.142 1.00 68.77 128 TYR C O 1
ATOM 5696 N N . GLN C 1 156 ? 11.894 -0.893 38.461 1.00 93.79 129 GLN C N 1
ATOM 5697 C CA . GLN C 1 156 ? 13.037 -1.037 39.355 1.00 78.06 129 GLN C CA 1
ATOM 5698 C C . GLN C 1 156 ? 13.175 0.175 40.268 1.00 70.29 129 GLN C C 1
ATOM 5699 O O . GLN C 1 156 ? 13.430 0.031 41.469 1.00 62.24 129 GLN C O 1
ATOM 5705 N N . ARG C 1 157 ? 13.005 1.376 39.712 1.00 56.76 130 ARG C N 1
ATOM 5706 C CA . ARG C 1 157 ? 13.188 2.593 40.494 1.00 61.03 130 ARG C CA 1
ATOM 5707 C C . ARG C 1 157 ? 12.120 2.726 41.573 1.00 76.92 130 ARG C C 1
ATOM 5708 O O . ARG C 1 157 ? 12.429 3.072 42.719 1.00 94.51 130 ARG C O 1
ATOM 5716 N N . LEU C 1 158 ? 10.861 2.446 41.232 1.00 83.55 131 LEU C N 1
ATOM 5717 C CA . LEU C 1 158 ? 9.767 2.705 42.161 1.00 70.28 131 LEU C CA 1
ATOM 5718 C C . LEU C 1 158 ? 9.643 1.637 43.240 1.00 66.77 131 LEU C C 1
ATOM 5719 O O . LEU C 1 158 ? 9.271 1.956 44.375 1.00 77.15 131 LEU C O 1
ATOM 5724 N N . PHE C 1 159 ? 9.942 0.378 42.922 1.00 57.13 132 PHE C N 1
ATOM 5725 C CA . PHE C 1 159 ? 9.665 -0.722 43.834 1.00 72.11 132 PHE C CA 1
ATOM 5726 C C . PHE C 1 159 ? 10.898 -1.500 44.270 1.00 80.18 132 PHE C C 1
ATOM 5727 O O . PHE C 1 159 ? 10.751 -2.502 44.980 1.00 76.83 132 PHE C O 1
ATOM 5735 N N . ASP C 1 160 ? 12.099 -1.081 43.868 1.00 91.78 133 ASP C N 1
ATOM 5736 C CA . ASP C 1 160 ? 13.353 -1.726 44.258 1.00 89.96 133 ASP C CA 1
ATOM 5737 C C . ASP C 1 160 ? 13.385 -3.208 43.888 1.00 86.56 133 ASP C C 1
ATOM 5738 O O . ASP C 1 160 ? 14.129 -3.989 44.489 1.00 93.93 133 ASP C O 1
ATOM 5743 N N . ARG C 1 161 ? 12.582 -3.618 42.911 1.00 82.07 134 ARG C N 1
ATOM 5744 C CA . ARG C 1 161 ? 12.574 -4.987 42.425 1.00 68.68 134 ARG C CA 1
ATOM 5745 C C . ARG C 1 161 ? 12.612 -4.972 40.905 1.00 70.07 134 ARG C C 1
ATOM 5746 O O . ARG 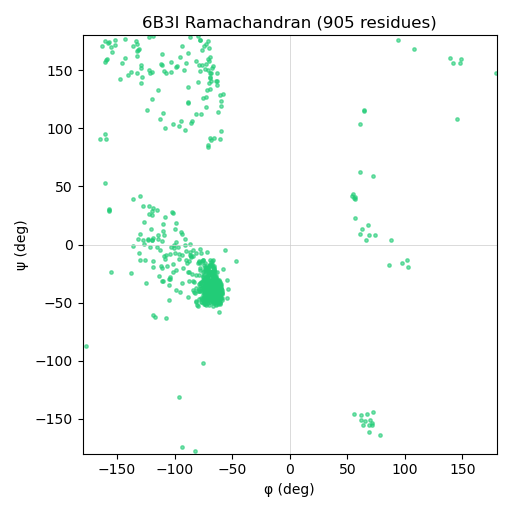C 1 161 ? 12.313 -3.962 40.266 1.00 81.45 134 ARG C O 1
ATOM 5754 N N . SER C 1 162 ? 12.984 -6.109 40.327 1.00 68.32 135 SER C N 1
ATOM 5755 C CA . SER C 1 162 ? 13.017 -6.256 38.879 1.00 67.49 135 SER C CA 1
ATOM 5756 C C . SER C 1 162 ? 11.654 -6.725 38.386 1.00 71.71 135 SER C C 1
ATOM 5757 O O . SER C 1 162 ? 11.048 -7.618 38.986 1.00 73.48 135 SER C O 1
ATOM 5760 N N . LEU C 1 163 ? 11.167 -6.109 37.306 1.00 65.43 136 LEU C N 1
ATOM 5761 C CA . LEU C 1 163 ? 9.895 -6.534 36.731 1.00 60.42 136 LEU C CA 1
ATOM 5762 C C . LEU C 1 163 ? 9.965 -7.983 36.272 1.00 66.99 136 LEU C C 1
ATOM 5763 O O . LEU C 1 163 ? 9.014 -8.751 36.461 1.00 67.77 136 LEU C O 1
ATOM 5768 N N . GLU C 1 164 ? 11.095 -8.377 35.681 1.00 68.79 137 GLU C N 1
ATOM 5769 C CA . GLU C 1 164 ? 11.272 -9.758 35.250 1.00 63.50 137 GLU C CA 1
ATOM 5770 C C . GLU C 1 164 ? 11.224 -10.722 36.427 1.00 66.00 137 GLU C C 1
ATOM 5771 O O . GLU C 1 164 ? 10.731 -11.848 36.286 1.00 70.64 137 GLU C O 1
ATOM 5777 N N . SER C 1 165 ? 11.721 -10.302 37.593 1.00 70.13 138 SER C N 1
ATOM 5778 C CA . SER C 1 165 ? 11.707 -11.174 38.763 1.00 64.63 138 SER C CA 1
ATOM 5779 C C . SER C 1 165 ? 10.282 -11.457 39.218 1.00 69.30 138 SER C C 1
ATOM 5780 O O . SER C 1 165 ? 9.917 -12.613 39.466 1.00 71.95 138 SER C O 1
ATOM 5783 N N . ASP C 1 166 ? 9.458 -10.412 39.331 1.00 71.96 139 ASP C N 1
ATOM 5784 C CA . ASP C 1 166 ? 8.080 -10.606 39.768 1.00 74.02 139 ASP C CA 1
ATOM 5785 C C . ASP C 1 166 ? 7.280 -11.400 38.745 1.00 75.20 139 ASP C C 1
ATOM 5786 O O . ASP C 1 166 ? 6.439 -12.225 39.119 1.00 84.69 139 ASP C O 1
ATOM 5791 N N . VAL C 1 167 ? 7.529 -11.172 37.452 1.00 57.63 140 VAL C N 1
ATOM 5792 C CA . VAL C 1 167 ? 6.811 -11.914 36.417 1.00 49.25 140 VAL C CA 1
ATOM 5793 C C . VAL C 1 167 ? 7.126 -13.400 36.512 1.00 61.54 140 VAL C C 1
ATOM 5794 O O . VAL C 1 167 ? 6.231 -14.248 36.406 1.00 70.01 140 VAL C O 1
ATOM 5798 N N . LYS C 1 168 ? 8.401 -13.741 36.724 1.00 62.56 141 LYS C N 1
ATOM 5799 C CA . LYS C 1 168 ? 8.774 -15.144 36.874 1.00 66.22 141 LYS C CA 1
ATOM 5800 C C . LYS C 1 168 ? 8.127 -15.768 38.103 1.00 70.72 141 LYS C C 1
ATOM 5801 O O . LYS C 1 168 ? 7.819 -16.965 38.101 1.00 82.65 141 LYS C O 1
ATOM 5807 N N . GLY C 1 169 ? 7.912 -14.981 39.153 1.00 69.61 142 GLY C N 1
ATOM 5808 C CA . GLY C 1 169 ? 7.252 -15.446 40.351 1.00 75.17 142 GLY C CA 1
ATOM 5809 C C . GLY C 1 169 ? 5.753 -15.262 40.376 1.00 81.27 142 GLY C C 1
ATOM 5810 O O . GLY C 1 169 ? 5.110 -15.638 41.360 1.00 94.74 142 GLY C O 1
ATOM 5811 N N . ASP C 1 170 ? 5.173 -14.685 39.320 1.00 87.39 143 ASP C N 1
ATOM 5812 C CA . ASP C 1 170 ? 3.734 -14.485 39.224 1.00 90.51 143 ASP C CA 1
ATOM 5813 C C . ASP C 1 170 ? 3.070 -15.363 38.174 1.00 84.18 143 ASP C C 1
ATOM 5814 O O . ASP C 1 170 ? 1.856 -15.578 38.251 1.00 73.25 143 ASP C O 1
ATOM 5819 N N . THR C 1 171 ? 3.827 -15.877 37.210 1.00 85.06 144 THR C N 1
ATOM 5820 C CA . THR C 1 171 ? 3.304 -16.688 36.120 1.00 77.80 144 THR C CA 1
ATOM 5821 C C . THR C 1 171 ? 4.000 -18.046 36.106 1.00 77.56 144 THR C C 1
ATOM 5822 O O . THR C 1 171 ? 4.891 -18.324 36.911 1.00 77.33 144 THR C O 1
ATOM 5826 N N . SER C 1 172 ? 3.581 -18.893 35.171 1.00 84.19 145 SER C N 1
ATOM 5827 C CA . SER C 1 172 ? 4.157 -20.220 35.011 1.00 93.85 145 SER C CA 1
ATOM 5828 C C . SER C 1 172 ? 3.822 -20.716 33.610 1.00 103.41 145 SER C C 1
ATOM 5829 O O . SER C 1 172 ? 3.096 -20.064 32.856 1.00 119.47 145 SER C O 1
ATOM 5832 N N . GLY C 1 173 ? 4.362 -21.886 33.269 1.00 87.89 146 GLY C N 1
ATOM 5833 C CA . GLY C 1 173 ? 4.066 -22.485 31.982 1.00 75.60 146 GLY C CA 1
ATOM 5834 C C . GLY C 1 173 ? 4.674 -21.706 30.827 1.00 84.49 146 GLY C C 1
ATOM 5835 O O . GLY C 1 173 ? 5.668 -20.988 30.972 1.00 83.32 146 GLY C O 1
ATOM 5836 N N . ASN C 1 174 ? 4.060 -21.856 29.652 1.00 87.12 147 ASN C N 1
ATOM 5837 C CA . ASN C 1 174 ? 4.542 -21.148 28.472 1.00 97.73 147 ASN C CA 1
ATOM 5838 C C . ASN C 1 174 ? 4.197 -19.666 28.505 1.00 89.94 147 ASN C C 1
ATOM 5839 O O . ASN C 1 174 ? 4.862 -18.875 27.828 1.00 93.37 147 ASN C O 1
ATOM 5844 N N . LEU C 1 175 ? 3.171 -19.274 29.267 1.00 62.70 148 LEU C N 1
ATOM 5845 C CA . LEU C 1 175 ? 2.907 -17.853 29.467 1.00 57.67 148 LEU C CA 1
ATOM 5846 C C . LEU C 1 175 ? 4.088 -17.176 30.147 1.00 66.64 148 LEU C C 1
ATOM 5847 O O . LEU C 1 175 ? 4.418 -16.025 29.841 1.00 61.66 148 LEU C O 1
ATOM 5852 N N . LYS C 1 176 ? 4.733 -17.878 31.080 1.00 77.30 149 LYS C N 1
ATOM 5853 C CA . LYS C 1 176 ? 5.953 -17.363 31.689 1.00 71.16 149 LYS C CA 1
ATOM 5854 C C . LYS C 1 176 ? 7.057 -17.210 30.651 1.00 72.02 149 LYS C C 1
ATOM 5855 O O . LYS C 1 176 ? 7.831 -16.247 30.692 1.00 71.45 149 LYS C O 1
ATOM 5861 N N . LYS C 1 177 ? 7.131 -18.144 29.700 1.00 74.06 150 LYS C N 1
ATOM 5862 C CA . LYS C 1 177 ? 8.167 -18.087 28.673 1.00 69.07 150 LYS C CA 1
ATOM 5863 C C . LYS C 1 177 ? 7.989 -16.871 27.771 1.00 71.75 150 LYS C C 1
ATOM 5864 O O . LYS C 1 177 ? 8.942 -16.121 27.531 1.00 77.43 150 LYS C O 1
ATOM 5870 N N . ILE C 1 178 ? 6.773 -16.659 27.261 1.00 64.53 151 ILE C N 1
ATOM 5871 C CA . ILE C 1 178 ? 6.555 -15.596 26.284 1.00 64.17 151 ILE C CA 1
ATOM 5872 C C . ILE C 1 178 ? 6.687 -14.225 26.938 1.00 56.65 151 ILE C C 1
ATOM 5873 O O . ILE C 1 178 ? 7.238 -13.292 26.343 1.00 56.50 151 ILE C O 1
ATOM 5878 N N . LEU C 1 179 ? 6.202 -14.082 28.175 1.00 63.17 152 LEU C N 1
ATOM 5879 C CA . LEU C 1 179 ? 6.261 -12.783 28.838 1.00 61.06 152 LEU C CA 1
ATOM 5880 C C . LEU C 1 179 ? 7.693 -12.409 29.197 1.00 66.04 152 LEU C C 1
ATOM 5881 O O . LEU C 1 179 ? 8.103 -11.257 29.014 1.00 68.91 152 LEU C O 1
ATOM 5886 N N . VAL C 1 180 ? 8.469 -13.368 29.708 1.00 61.93 153 VAL C N 1
ATOM 5887 C CA . VAL C 1 180 ? 9.883 -13.115 29.971 1.00 61.66 153 VAL C CA 1
ATOM 5888 C C . VAL C 1 180 ? 10.616 -12.812 28.670 1.00 57.55 153 VAL C C 1
ATOM 5889 O O . VAL C 1 180 ? 11.516 -11.962 28.627 1.00 63.29 153 VAL C O 1
ATOM 5893 N N . SER C 1 181 ? 10.230 -13.489 27.585 1.00 56.50 154 SER C N 1
ATOM 5894 C CA . SER C 1 181 ? 10.840 -13.225 26.286 1.00 56.95 154 SER C CA 1
ATOM 5895 C C . SER C 1 181 ? 10.526 -11.813 25.802 1.00 62.77 154 SER C C 1
ATOM 5896 O O . SER C 1 181 ? 11.402 -11.126 25.265 1.00 58.24 154 SER C O 1
ATOM 5899 N N . LEU C 1 182 ? 9.281 -11.362 25.987 1.00 54.38 155 LEU C N 1
ATOM 5900 C CA . LEU C 1 182 ? 8.921 -10.004 25.592 1.00 46.22 155 LEU C CA 1
ATOM 5901 C C . LEU C 1 182 ? 9.667 -8.964 26.417 1.00 57.54 155 LEU C C 1
ATOM 5902 O O . LEU C 1 182 ? 9.942 -7.863 25.925 1.00 61.03 155 LEU C O 1
ATOM 5907 N N . LEU C 1 183 ? 10.005 -9.291 27.666 1.00 56.85 156 LEU C N 1
ATOM 5908 C CA . LEU C 1 183 ? 10.722 -8.364 28.534 1.00 57.79 156 LEU C CA 1
ATOM 5909 C C . LEU C 1 183 ? 12.156 -8.117 28.087 1.00 65.97 156 LEU C C 1
ATOM 5910 O O . LEU C 1 183 ? 12.784 -7.174 28.580 1.00 58.61 156 LEU C O 1
ATOM 5915 N N . GLN C 1 184 ? 12.689 -8.931 27.173 1.00 64.02 157 GLN C N 1
ATOM 5916 C CA . GLN C 1 184 ? 14.041 -8.701 26.680 1.00 59.13 157 GLN C CA 1
ATOM 5917 C C . GLN C 1 184 ? 14.127 -7.465 25.796 1.00 65.89 157 GLN C C 1
ATOM 5918 O O . GLN C 1 184 ? 15.232 -6.957 25.571 1.00 64.03 157 GLN C O 1
ATOM 5924 N N . ALA C 1 185 ? 12.989 -6.976 25.295 1.00 62.79 158 ALA C N 1
ATOM 5925 C CA . ALA C 1 185 ? 12.927 -5.748 24.500 1.00 60.92 158 ALA C CA 1
ATOM 5926 C C . ALA C 1 185 ? 13.869 -5.808 23.301 1.00 60.13 158 ALA C C 1
ATOM 5927 O O . ALA C 1 185 ? 14.571 -4.843 22.990 1.00 63.07 158 ALA C O 1
ATOM 5929 N N . ASN C 1 186 ? 13.881 -6.952 22.616 1.00 55.89 159 ASN C N 1
ATOM 5930 C CA . ASN C 1 186 ? 14.768 -7.163 21.479 1.00 57.81 159 ASN C CA 1
ATOM 5931 C C . ASN C 1 186 ? 13.996 -7.628 20.248 1.00 62.44 159 ASN C C 1
ATOM 5932 O O . ASN C 1 186 ? 14.513 -8.405 19.442 1.00 62.03 159 ASN C O 1
ATOM 5937 N N . ARG C 1 187 ? 12.757 -7.170 20.093 1.00 65.11 160 ARG C N 1
ATOM 5938 C CA . ARG C 1 187 ? 12.012 -7.452 18.875 1.00 63.06 160 ARG C CA 1
ATOM 5939 C C . ARG C 1 187 ? 12.627 -6.689 17.708 1.00 62.17 160 ARG C C 1
ATOM 5940 O O . ARG C 1 187 ? 13.101 -5.561 17.869 1.00 47.82 160 ARG C O 1
ATOM 5948 N N . ASN C 1 188 ? 12.640 -7.319 16.533 1.00 55.68 161 ASN C N 1
ATOM 5949 C CA . ASN C 1 188 ? 13.099 -6.635 15.330 1.00 56.04 161 ASN C CA 1
ATOM 5950 C C . ASN C 1 188 ? 12.215 -5.427 15.058 1.00 59.43 161 ASN C C 1
ATOM 5951 O O . ASN C 1 188 ? 10.987 -5.537 15.030 1.00 59.39 161 ASN C O 1
ATOM 5956 N N . GLU C 1 189 ? 12.837 -4.268 14.870 1.00 68.33 162 GLU C N 1
ATOM 5957 C CA . GLU C 1 189 ? 12.100 -3.033 14.641 1.00 68.67 162 GLU C CA 1
ATOM 5958 C C . GLU C 1 189 ? 12.639 -2.298 13.422 1.00 76.85 162 GLU C C 1
ATOM 5959 O O . GLU C 1 189 ? 12.795 -1.073 13.426 1.00 76.12 162 GLU C O 1
ATOM 5965 N N . GLY C 1 190 ? 12.935 -3.047 12.355 1.00 78.20 163 GLY C N 1
ATOM 5966 C CA . GLY C 1 190 ? 13.241 -2.451 11.072 1.00 75.91 163 GLY C CA 1
ATOM 5967 C C . GLY C 1 190 ? 12.005 -2.344 10.194 1.00 82.33 163 GLY C C 1
ATOM 5968 O O . GLY C 1 190 ? 10.940 -2.874 10.504 1.00 80.96 163 GLY C O 1
ATOM 5969 N N . ASP C 1 191 ? 12.156 -1.641 9.072 1.00 87.88 164 ASP C N 1
ATOM 5970 C CA . ASP C 1 191 ? 11.042 -1.415 8.160 1.00 103.40 164 ASP C CA 1
ATOM 5971 C C . ASP C 1 191 ? 11.172 -2.219 6.869 1.00 90.96 164 ASP C C 1
ATOM 5972 O O . ASP C 1 191 ? 10.589 -1.845 5.847 1.00 104.73 164 ASP C O 1
ATOM 5977 N N . ASP C 1 192 ? 11.918 -3.319 6.895 1.00 72.65 165 ASP C N 1
ATOM 5978 C CA . ASP C 1 192 ? 12.033 -4.215 5.755 1.00 69.26 165 ASP C CA 1
ATOM 5979 C C . ASP C 1 192 ? 11.263 -5.501 6.025 1.00 61.34 165 ASP C C 1
ATOM 5980 O O . ASP C 1 192 ? 11.166 -5.958 7.167 1.00 73.02 165 ASP C O 1
ATOM 5985 N N . VAL C 1 193 ? 10.711 -6.081 4.962 1.00 49.50 166 VAL C N 1
ATOM 5986 C CA . VAL C 1 193 ? 9.902 -7.291 5.050 1.00 50.55 166 VAL C CA 1
ATOM 5987 C C . VAL C 1 193 ? 10.567 -8.380 4.220 1.00 57.13 166 VAL C C 1
ATOM 5988 O O . VAL C 1 193 ? 10.836 -8.186 3.028 1.00 62.11 166 VAL C O 1
ATOM 5992 N N . ASP C 1 194 ? 10.826 -9.521 4.849 1.00 69.73 167 ASP C N 1
ATOM 5993 C CA . ASP C 1 194 ? 11.376 -10.698 4.182 1.00 61.36 167 ASP C CA 1
ATOM 5994 C C . ASP C 1 194 ? 10.199 -11.597 3.816 1.00 61.86 167 ASP C C 1
ATOM 5995 O O . ASP C 1 194 ? 9.650 -12.298 4.670 1.00 66.99 167 ASP C O 1
ATOM 6000 N N . LYS C 1 195 ? 9.809 -11.573 2.540 1.00 54.75 168 LYS C N 1
ATOM 6001 C CA . LYS C 1 195 ? 8.636 -12.330 2.109 1.00 46.95 168 LYS C CA 1
ATOM 6002 C C . LYS C 1 195 ? 8.860 -13.834 2.222 1.00 56.02 168 LYS C C 1
ATOM 6003 O O . LYS C 1 195 ? 7.926 -14.583 2.534 1.00 65.53 168 LYS C O 1
ATOM 6009 N N . ASP C 1 196 ? 10.089 -14.295 1.977 1.00 59.69 169 ASP C N 1
ATOM 6010 C CA . ASP C 1 196 ? 10.382 -15.720 2.109 1.00 67.46 169 ASP C CA 1
ATOM 6011 C C . ASP C 1 196 ? 10.385 -16.149 3.570 1.00 69.85 169 ASP C C 1
ATOM 6012 O O . ASP C 1 196 ? 9.972 -17.268 3.898 1.00 58.96 169 ASP C O 1
ATOM 6017 N N . LEU C 1 197 ? 10.854 -15.274 4.461 1.00 65.01 170 LEU C N 1
ATOM 6018 C CA . LEU C 1 197 ? 10.797 -15.563 5.889 1.00 64.69 170 LEU C CA 1
ATOM 6019 C C . LEU C 1 197 ? 9.356 -15.615 6.384 1.00 62.81 170 LEU C C 1
ATOM 6020 O O . LEU C 1 197 ? 9.012 -16.452 7.228 1.00 47.71 170 LEU C O 1
ATOM 6025 N N . ALA C 1 198 ? 8.501 -14.727 5.872 1.00 54.95 171 ALA C N 1
ATOM 6026 C CA . ALA C 1 198 ? 7.100 -14.732 6.275 1.00 55.90 171 ALA C CA 1
ATOM 6027 C C . ALA C 1 198 ? 6.411 -16.022 5.850 1.00 63.49 171 ALA C C 1
ATOM 6028 O O . ALA C 1 198 ? 5.610 -16.584 6.605 1.00 61.17 171 ALA C O 1
ATOM 6030 N N . GLY C 1 199 ? 6.714 -16.508 4.645 1.00 48.69 172 GLY C N 1
ATOM 6031 C CA . GLY C 1 199 ? 6.120 -17.752 4.188 1.00 37.36 172 GLY C CA 1
ATOM 6032 C C . GLY C 1 199 ? 6.606 -18.960 4.960 1.00 45.86 172 GLY C C 1
ATOM 6033 O O . GLY C 1 199 ? 5.851 -19.916 5.162 1.00 59.01 172 GLY C O 1
ATOM 6034 N N . GLN C 1 200 ? 7.864 -18.937 5.404 1.00 57.58 173 GLN C N 1
ATOM 6035 C CA . GLN C 1 200 ? 8.398 -20.047 6.183 1.00 62.48 173 GLN C CA 1
ATOM 6036 C C . GLN C 1 200 ? 7.876 -20.019 7.614 1.00 64.82 173 GLN C C 1
ATOM 6037 O O . GLN C 1 200 ? 7.557 -21.072 8.180 1.00 58.45 173 GLN C O 1
ATOM 6043 N N . ASP C 1 201 ? 7.787 -18.827 8.213 1.00 48.81 174 ASP C N 1
ATOM 6044 C CA . ASP C 1 201 ? 7.211 -18.714 9.549 1.00 42.24 174 ASP C CA 1
ATOM 6045 C C . ASP C 1 201 ? 5.763 -19.188 9.562 1.00 63.54 174 ASP C C 1
ATOM 6046 O O . ASP C 1 201 ? 5.334 -19.870 10.500 1.00 57.63 174 ASP C O 1
ATOM 6051 N N . ALA C 1 202 ? 4.997 -18.843 8.523 1.00 59.94 175 ALA C N 1
ATOM 6052 C CA . ALA C 1 202 ? 3.615 -19.301 8.438 1.00 54.75 175 ALA C CA 1
ATOM 6053 C C . ALA C 1 202 ? 3.541 -20.819 8.353 1.00 55.51 175 ALA C C 1
ATOM 6054 O O . ALA C 1 202 ? 2.661 -21.441 8.960 1.00 59.38 175 ALA C O 1
ATOM 6056 N N . LYS C 1 203 ? 4.460 -21.436 7.607 1.00 60.96 176 LYS C N 1
ATOM 6057 C CA . LYS C 1 203 ? 4.496 -22.894 7.543 1.00 66.49 176 LYS C CA 1
ATOM 6058 C C . LYS C 1 203 ? 4.905 -23.490 8.883 1.00 73.13 176 LYS C C 1
ATOM 6059 O O . LYS C 1 203 ? 4.382 -24.534 9.291 1.00 69.82 176 LYS C O 1
ATOM 6065 N N . ASP C 1 204 ? 5.840 -22.840 9.580 1.00 61.89 177 ASP C N 1
ATOM 6066 C CA . ASP C 1 204 ? 6.279 -23.341 10.878 1.00 58.22 177 ASP C CA 1
ATOM 6067 C C . ASP C 1 204 ? 5.171 -23.233 11.917 1.00 65.17 177 ASP C C 1
ATOM 6068 O O . ASP C 1 204 ? 4.966 -24.159 12.711 1.00 71.47 177 ASP C O 1
ATOM 6073 N N . LEU C 1 205 ? 4.443 -22.112 11.927 1.00 61.45 178 LEU C N 1
ATOM 6074 C CA . LEU C 1 205 ? 3.331 -21.961 12.858 1.00 57.60 178 LEU C CA 1
ATOM 6075 C C . LEU C 1 205 ? 2.240 -22.992 12.604 1.00 53.00 178 LEU C C 1
ATOM 6076 O O . LEU C 1 205 ? 1.560 -23.421 13.543 1.00 63.82 178 LEU C O 1
ATOM 6081 N N . TYR C 1 206 ? 2.055 -23.400 11.348 1.00 61.45 179 TYR C N 1
ATOM 6082 C CA . TYR C 1 206 ? 1.096 -24.460 11.054 1.00 60.42 179 TYR C CA 1
ATOM 6083 C C . TYR C 1 206 ? 1.606 -25.808 11.546 1.00 70.12 179 TYR C C 1
ATOM 6084 O O . TYR C 1 206 ? 0.884 -26.541 12.233 1.00 77.04 179 TYR C O 1
ATOM 6093 N N . ASP C 1 207 ? 2.850 -26.155 11.201 1.00 83.07 180 ASP C N 1
ATOM 6094 C CA . ASP C 1 207 ? 3.435 -27.403 11.678 1.00 73.75 180 ASP C CA 1
ATOM 6095 C C . ASP C 1 207 ? 3.566 -27.430 13.193 1.00 76.30 180 ASP C C 1
ATOM 6096 O O . ASP C 1 207 ? 3.626 -28.516 13.779 1.00 79.87 180 ASP C O 1
ATOM 6101 N N . ALA C 1 208 ? 3.624 -26.262 13.835 1.00 81.17 181 ALA C N 1
ATOM 6102 C CA . ALA C 1 208 ? 3.571 -26.213 15.291 1.00 74.18 181 ALA C CA 1
ATOM 6103 C C . ALA C 1 208 ? 2.249 -26.778 15.797 1.00 91.85 181 ALA C C 1
ATOM 6104 O O . ALA C 1 208 ? 2.223 -27.768 16.536 1.00 108.99 181 ALA C O 1
ATOM 6106 N N . GLY C 1 209 ? 1.135 -26.187 15.366 1.00 91.09 182 GLY C N 1
ATOM 6107 C CA . GLY C 1 209 ? -0.190 -26.620 15.775 1.00 83.22 182 GLY C CA 1
ATOM 6108 C C . GLY C 1 209 ? -0.509 -28.078 15.506 1.00 87.77 182 GLY C C 1
ATOM 6109 O O . GLY C 1 209 ? -1.575 -28.569 15.891 1.00 99.75 182 GLY C O 1
ATOM 6110 N N . GLU C 1 210 ? 0.404 -28.778 14.835 1.00 95.74 183 GLU C N 1
ATOM 6111 C CA . GLU C 1 210 ? 0.304 -30.214 14.633 1.00 97.70 183 GLU C CA 1
ATOM 6112 C C . GLU C 1 210 ? 1.386 -30.985 15.380 1.00 105.07 183 GLU C C 1
ATOM 6113 O O . GLU C 1 210 ? 1.368 -32.222 15.363 1.00 108.86 183 GLU C O 1
ATOM 6119 N N . GLY C 1 211 ? 2.323 -30.293 16.030 1.00 116.65 184 GLY C N 1
ATOM 6120 C CA . GLY C 1 211 ? 3.389 -30.924 16.787 1.00 123.94 184 GLY C CA 1
ATOM 6121 C C . GLY C 1 211 ? 4.301 -31.811 15.964 1.00 138.99 184 GLY C C 1
ATOM 6122 O O . GLY C 1 211 ? 4.382 -33.018 16.212 1.00 145.52 184 GLY C O 1
ATOM 6123 N N . ARG C 1 212 ? 5.004 -31.229 14.990 1.00 145.26 185 ARG C N 1
ATOM 6124 C CA . ARG C 1 212 ? 5.836 -32.034 14.101 1.00 146.54 185 ARG C CA 1
ATOM 6125 C C . ARG C 1 212 ? 7.154 -32.427 14.762 1.00 147.69 185 ARG C C 1
ATOM 6126 O O . ARG C 1 212 ? 7.629 -33.555 14.578 1.00 144.78 185 ARG C O 1
ATOM 6134 N N . TRP C 1 213 ? 7.758 -31.522 15.533 1.00 150.37 186 TRP C N 1
ATOM 6135 C CA . TRP C 1 213 ? 9.027 -31.790 16.200 1.00 146.16 186 TRP C CA 1
ATOM 6136 C C . TRP C 1 213 ? 8.879 -32.043 17.693 1.00 136.14 186 TRP C C 1
ATOM 6137 O O . TRP C 1 213 ? 9.445 -33.009 18.213 1.00 129.17 186 TRP C O 1
ATOM 6148 N N . GLY C 1 214 ? 8.137 -31.197 18.399 1.00 140.25 187 GLY C N 1
ATOM 6149 C CA . GLY C 1 214 ? 7.931 -31.387 19.821 1.00 142.52 187 GLY C CA 1
ATOM 6150 C C . GLY C 1 214 ? 6.997 -30.365 20.434 1.00 148.79 187 GLY C C 1
ATOM 6151 O O . GLY C 1 214 ? 5.787 -30.593 20.520 1.00 137.49 187 GLY C O 1
ATOM 6152 N N . THR C 1 215 ? 7.548 -29.232 20.863 1.00 166.65 188 THR C N 1
ATOM 6153 C CA . THR C 1 215 ? 6.762 -28.178 21.493 1.00 173.37 188 THR C CA 1
ATOM 6154 C C . THR C 1 215 ? 6.233 -27.234 20.419 1.00 162.60 188 THR C C 1
ATOM 6155 O O . THR C 1 215 ? 7.011 -26.638 19.666 1.00 138.08 188 THR C O 1
ATOM 6159 N N . ASP C 1 216 ? 4.910 -27.099 20.351 1.00 154.71 189 ASP C N 1
ATOM 6160 C CA . ASP C 1 216 ? 4.294 -26.199 19.383 1.00 137.96 189 ASP C CA 1
ATOM 6161 C C . ASP C 1 216 ? 4.445 -24.744 19.805 1.00 122.28 189 ASP C C 1
ATOM 6162 O O . ASP C 1 216 ? 4.768 -23.884 18.979 1.00 130.53 189 ASP C O 1
ATOM 6167 N N . GLU C 1 217 ? 4.225 -24.456 21.089 1.00 102.35 190 GLU C N 1
ATOM 6168 C CA . GLU C 1 217 ? 4.238 -23.088 21.589 1.00 105.15 190 GLU C CA 1
ATOM 6169 C C . GLU C 1 217 ? 5.614 -22.436 21.513 1.00 104.26 190 GLU C C 1
ATOM 6170 O O . GLU C 1 217 ? 5.705 -21.215 21.673 1.00 104.77 190 GLU C O 1
ATOM 6176 N N . LEU C 1 218 ? 6.679 -23.205 21.273 1.00 97.34 191 LEU C N 1
ATOM 6177 C CA . LEU C 1 218 ? 7.989 -22.589 21.088 1.00 90.34 191 LEU C CA 1
ATOM 6178 C C . LEU C 1 218 ? 8.056 -21.831 19.769 1.00 88.83 191 LEU C C 1
ATOM 6179 O O . LEU C 1 218 ? 8.685 -20.769 19.690 1.00 84.29 191 LEU C O 1
ATOM 6184 N N . ALA C 1 219 ? 7.414 -22.361 18.724 1.00 81.12 192 ALA C N 1
ATOM 6185 C CA . ALA C 1 219 ? 7.395 -21.668 17.441 1.00 64.80 192 ALA C CA 1
ATOM 6186 C C . ALA C 1 219 ? 6.591 -20.377 17.524 1.00 72.84 192 ALA C C 1
ATOM 6187 O O . ALA C 1 219 ? 7.019 -19.340 17.005 1.00 69.24 192 ALA C O 1
ATOM 6189 N N . PHE C 1 220 ? 5.424 -20.421 18.175 1.00 74.05 193 PHE C N 1
ATOM 6190 C CA . PHE C 1 220 ? 4.618 -19.214 18.332 1.00 63.07 193 PHE C CA 1
ATOM 6191 C C . PHE C 1 220 ? 5.336 -18.175 19.184 1.00 57.14 193 PHE C C 1
ATOM 6192 O O . PHE C 1 220 ? 5.252 -16.972 18.909 1.00 57.59 193 PHE C O 1
ATOM 6200 N N . ASN C 1 221 ? 6.046 -18.618 20.225 1.00 57.16 194 ASN C N 1
ATOM 6201 C CA . ASN C 1 221 ? 6.792 -17.683 21.060 1.00 56.74 194 ASN C CA 1
ATOM 6202 C C . ASN C 1 221 ? 7.861 -16.957 20.254 1.00 56.66 194 ASN C C 1
ATOM 6203 O O . ASN C 1 221 ? 8.060 -15.749 20.422 1.00 60.52 194 ASN C O 1
ATOM 6208 N N . GLU C 1 222 ? 8.550 -17.674 19.365 1.00 60.68 195 GLU C N 1
ATOM 6209 C CA . GLU C 1 222 ? 9.640 -17.067 18.607 1.00 46.27 195 GLU C CA 1
ATOM 6210 C C . GLU C 1 222 ? 9.114 -16.086 17.565 1.00 57.71 195 GLU C C 1
ATOM 6211 O O . GLU C 1 222 ? 9.610 -14.959 17.453 1.00 60.69 195 GLU C O 1
ATOM 6217 N N . VAL C 1 223 ? 8.105 -16.498 16.797 1.00 50.24 196 VAL C N 1
ATOM 6218 C CA . VAL C 1 223 ? 7.605 -15.662 15.710 1.00 57.67 196 VAL C CA 1
ATOM 6219 C C . VAL C 1 223 ? 6.885 -14.436 16.259 1.00 59.69 196 VAL C C 1
ATOM 6220 O O . VAL C 1 223 ? 7.154 -13.301 15.846 1.00 57.99 196 VAL C O 1
ATOM 6224 N N . LEU C 1 224 ? 5.965 -14.642 17.204 1.00 62.62 197 LEU C N 1
ATOM 6225 C CA . LEU C 1 224 ? 5.098 -13.555 17.647 1.00 47.82 197 LEU C CA 1
ATOM 6226 C C . LEU C 1 224 ? 5.827 -12.517 18.490 1.00 55.98 197 LEU C C 1
ATOM 6227 O O . LEU C 1 224 ? 5.340 -11.387 18.611 1.00 47.13 197 LEU C O 1
ATOM 6232 N N . ALA C 1 225 ? 6.977 -12.862 19.066 1.00 60.26 198 ALA C N 1
ATOM 6233 C CA . ALA C 1 225 ? 7.690 -11.953 19.954 1.00 50.43 198 ALA C CA 1
ATOM 6234 C C . ALA C 1 225 ? 8.904 -11.295 19.315 1.00 52.37 198 ALA C C 1
ATOM 6235 O O . ALA C 1 225 ? 9.269 -10.184 19.715 1.00 56.14 198 ALA C O 1
ATOM 6237 N N . LYS C 1 226 ? 9.539 -11.941 18.339 1.00 63.81 199 LYS C N 1
ATOM 6238 C CA . LYS C 1 226 ? 10.790 -11.436 17.784 1.00 66.57 199 LYS C CA 1
ATOM 6239 C C . LYS C 1 226 ? 10.635 -10.775 16.422 1.00 65.42 199 LYS C C 1
ATOM 6240 O O . LYS C 1 226 ? 11.409 -9.868 16.100 1.00 53.65 199 LYS C O 1
ATOM 6246 N N . ARG C 1 227 ? 9.664 -11.199 15.617 1.00 55.29 200 ARG C N 1
ATOM 6247 C CA . ARG C 1 227 ? 9.467 -10.592 14.309 1.00 42.27 200 ARG C CA 1
ATOM 6248 C C . ARG C 1 227 ? 8.845 -9.207 14.447 1.00 51.59 200 ARG C C 1
ATOM 6249 O O . ARG C 1 227 ? 8.109 -8.923 15.396 1.00 58.90 200 ARG C O 1
ATOM 6257 N N . SER C 1 228 ? 9.150 -8.338 13.488 1.00 60.99 201 SER C N 1
ATOM 6258 C CA . SER C 1 228 ? 8.579 -7.001 13.491 1.00 49.33 201 SER C CA 1
ATOM 6259 C C . SER C 1 228 ? 7.085 -7.061 13.188 1.00 48.78 201 SER C C 1
ATOM 6260 O O . SER C 1 228 ? 6.570 -8.049 12.659 1.00 51.87 201 SER C O 1
ATOM 6263 N N . TYR C 1 229 ? 6.386 -5.978 13.537 1.00 46.51 202 TYR C N 1
ATOM 6264 C CA . TYR C 1 229 ? 4.954 -5.904 13.260 1.00 58.72 202 TYR C CA 1
ATOM 6265 C C . TYR C 1 229 ? 4.687 -5.998 11.764 1.00 54.52 202 TYR C C 1
ATOM 6266 O O . TYR C 1 229 ? 3.804 -6.743 11.323 1.00 54.86 202 TYR C O 1
ATOM 6275 N N . LYS C 1 230 ? 5.457 -5.255 10.965 1.00 57.15 203 LYS C N 1
ATOM 6276 C CA . LYS C 1 230 ? 5.291 -5.298 9.516 1.00 46.53 203 LYS C CA 1
ATOM 6277 C C . LYS C 1 230 ? 5.595 -6.688 8.970 1.00 53.39 203 LYS C C 1
ATOM 6278 O O . LYS C 1 230 ? 4.935 -7.154 8.035 1.00 64.37 203 LYS C O 1
ATOM 6284 N N . GLN C 1 231 ? 6.589 -7.367 9.550 1.00 48.31 204 GLN C N 1
ATOM 6285 C CA . GLN C 1 231 ? 6.889 -8.737 9.144 1.00 39.59 204 GLN C CA 1
ATOM 6286 C C . GLN C 1 231 ? 5.777 -9.693 9.557 1.00 53.08 204 GLN C C 1
ATOM 6287 O O . GLN C 1 231 ? 5.476 -10.654 8.839 1.00 62.69 204 GLN C O 1
ATOM 6293 N N . LEU C 1 232 ? 5.156 -9.446 10.713 1.00 59.41 205 LEU C N 1
ATOM 6294 C CA . LEU C 1 232 ? 4.090 -10.325 11.181 1.00 57.41 205 LEU C CA 1
ATOM 6295 C C . LEU C 1 232 ? 2.844 -10.202 10.313 1.00 54.39 205 LEU C C 1
ATOM 6296 O O . LEU C 1 232 ? 2.162 -11.202 10.059 1.00 51.06 205 LEU C O 1
ATOM 6301 N N . ARG C 1 233 ? 2.528 -8.989 9.847 1.00 42.99 206 ARG C N 1
ATOM 6302 C CA . ARG C 1 233 ? 1.376 -8.823 8.966 1.00 52.85 206 ARG C CA 1
ATOM 6303 C C . ARG C 1 233 ? 1.546 -9.637 7.691 1.00 63.16 206 ARG C C 1
ATOM 6304 O O . ARG C 1 233 ? 0.603 -10.295 7.234 1.00 61.31 206 ARG C O 1
ATOM 6312 N N . ALA C 1 234 ? 2.747 -9.606 7.107 1.00 54.29 207 ALA C N 1
ATOM 6313 C CA . ALA C 1 234 ? 3.029 -10.444 5.949 1.00 48.63 207 ALA C CA 1
ATOM 6314 C C . ALA C 1 234 ? 2.965 -11.922 6.306 1.00 56.03 207 ALA C C 1
ATOM 6315 O O . ALA C 1 234 ? 2.564 -12.745 5.476 1.00 68.64 207 ALA C O 1
ATOM 6317 N N . THR C 1 235 ? 3.360 -12.276 7.531 1.00 59.54 208 THR C N 1
ATOM 6318 C CA . THR C 1 235 ? 3.276 -13.666 7.965 1.00 53.38 208 THR C CA 1
ATOM 6319 C C . THR C 1 235 ? 1.825 -14.118 8.086 1.00 58.82 208 THR C C 1
ATOM 6320 O O . THR C 1 235 ? 1.495 -15.264 7.756 1.00 57.06 208 THR C O 1
ATOM 6324 N N . PHE C 1 236 ? 0.943 -13.223 8.542 1.00 60.74 209 PHE C N 1
ATOM 6325 C CA . PHE C 1 236 ? -0.467 -13.570 8.696 1.00 58.40 209 PHE C CA 1
ATOM 6326 C C . PHE C 1 236 ? -1.150 -13.720 7.342 1.00 51.75 209 PHE C C 1
ATOM 6327 O O . PHE C 1 236 ? -1.945 -14.646 7.141 1.00 52.90 209 PHE C O 1
ATOM 6335 N N . GLN C 1 237 ? -0.857 -12.815 6.402 1.00 56.89 210 GLN C N 1
ATOM 6336 C CA . GLN C 1 237 ? -1.412 -12.932 5.057 1.00 55.76 210 GLN C CA 1
ATOM 6337 C C . GLN C 1 237 ? -0.953 -14.218 4.386 1.00 57.73 210 GLN C C 1
ATOM 6338 O O . GLN C 1 237 ? -1.730 -14.874 3.681 1.00 72.23 210 GLN C O 1
ATOM 6344 N N . ALA C 1 238 ? 0.311 -14.594 4.594 1.00 47.25 211 ALA C N 1
ATOM 6345 C CA . ALA C 1 238 ? 0.798 -15.862 4.067 1.00 57.39 211 ALA C CA 1
ATOM 6346 C C . ALA C 1 238 ? 0.099 -17.042 4.726 1.00 60.06 211 ALA C C 1
ATOM 6347 O O . ALA C 1 238 ? -0.144 -18.061 4.071 1.00 62.15 211 ALA C O 1
ATOM 6349 N N . TYR C 1 239 ? -0.233 -16.925 6.015 1.00 60.24 212 TYR C N 1
ATOM 6350 C CA . TYR C 1 239 ? -0.916 -18.017 6.701 1.00 62.17 212 TYR C CA 1
ATOM 6351 C C . TYR C 1 239 ? -2.310 -18.238 6.128 1.00 58.85 212 TYR C C 1
ATOM 6352 O O . TYR C 1 239 ? -2.723 -19.383 5.912 1.00 54.92 212 TYR C O 1
ATOM 6361 N N . GLN C 1 240 ? -3.047 -17.154 5.874 1.00 51.77 213 GLN C N 1
ATOM 6362 C CA . GLN C 1 240 ? -4.391 -17.281 5.321 1.00 49.66 213 GLN C CA 1
ATOM 6363 C C . GLN C 1 240 ? -4.365 -17.954 3.955 1.00 65.10 213 GLN C C 1
ATOM 6364 O O . GLN C 1 240 ? -5.209 -18.809 3.658 1.00 72.67 213 GLN C O 1
ATOM 6370 N N . ILE C 1 241 ? -3.392 -17.593 3.118 1.00 57.00 214 ILE C N 1
ATOM 6371 C CA . ILE C 1 241 ? -3.310 -18.160 1.776 1.00 63.94 214 ILE C CA 1
ATOM 6372 C C . ILE C 1 241 ? -2.873 -19.618 1.832 1.00 62.24 214 ILE C C 1
ATOM 6373 O O . ILE C 1 241 ? -3.394 -20.465 1.096 1.00 55.03 214 ILE C O 1
ATOM 6378 N N . LEU C 1 242 ? -1.918 -19.939 2.707 1.00 60.24 215 LEU C N 1
ATOM 6379 C CA . LEU C 1 242 ? -1.368 -21.290 2.745 1.00 67.12 215 LEU C CA 1
ATOM 6380 C C . LEU C 1 242 ? -2.321 -22.282 3.399 1.00 74.02 215 LEU C C 1
ATOM 6381 O O . LEU C 1 242 ? -2.419 -23.433 2.958 1.00 73.40 215 LEU C O 1
ATOM 6386 N N . ILE C 1 243 ? -3.028 -21.865 4.446 1.00 75.88 216 ILE C N 1
ATOM 6387 C CA . ILE C 1 243 ? -3.795 -22.776 5.281 1.00 76.61 216 ILE C CA 1
ATOM 6388 C C . ILE C 1 243 ? -5.291 -22.671 5.015 1.00 74.33 216 ILE C C 1
ATOM 6389 O O . ILE C 1 243 ? -6.004 -23.675 5.077 1.00 84.76 216 ILE C O 1
ATOM 6394 N N . GLY C 1 244 ? -5.787 -21.472 4.718 1.00 67.30 217 GLY C N 1
ATOM 6395 C CA . GLY C 1 244 ? -7.202 -21.231 4.561 1.00 73.04 217 GLY C CA 1
ATOM 6396 C C . GLY C 1 244 ? -7.878 -20.669 5.794 1.00 84.62 217 GLY C C 1
ATOM 6397 O O . GLY C 1 244 ? -9.000 -20.159 5.692 1.00 92.44 217 GLY C O 1
ATOM 6398 N N . LYS C 1 245 ? -7.230 -20.757 6.950 1.00 78.19 218 LYS C N 1
ATOM 6399 C CA . LYS C 1 245 ? -7.713 -20.158 8.183 1.00 65.31 218 LYS C CA 1
ATOM 6400 C C . LYS C 1 245 ? -6.933 -18.886 8.490 1.00 70.77 218 LYS C C 1
ATOM 6401 O O . LYS C 1 245 ? -5.800 -18.700 8.042 1.00 71.11 218 LYS C O 1
ATOM 6407 N N . ASP C 1 246 ? -7.554 -18.009 9.271 1.00 65.18 219 ASP C N 1
ATOM 6408 C CA . ASP C 1 246 ? -6.829 -16.877 9.821 1.00 58.18 219 ASP C CA 1
ATOM 6409 C C . ASP C 1 246 ? -6.003 -17.337 11.015 1.00 66.85 219 ASP C C 1
ATOM 6410 O O . ASP C 1 246 ? -6.324 -18.335 11.668 1.00 67.31 219 ASP C O 1
ATOM 6415 N N . ILE C 1 247 ? -4.921 -16.605 11.292 1.00 66.62 220 ILE C N 1
ATOM 6416 C CA . ILE C 1 247 ? -4.024 -17.002 12.374 1.00 57.86 220 ILE C CA 1
ATOM 6417 C C . ILE C 1 247 ? -4.746 -16.976 13.714 1.00 66.83 220 ILE C C 1
ATOM 6418 O O . ILE C 1 247 ? -4.449 -17.783 14.604 1.00 59.89 220 ILE C O 1
ATOM 6423 N N . GLU C 1 248 ? -5.717 -16.074 13.877 1.00 62.45 221 GLU C N 1
ATOM 6424 C CA . GLU C 1 248 ? -6.464 -16.018 15.129 1.00 60.81 221 GLU C CA 1
ATOM 6425 C C . GLU C 1 248 ? -7.340 -17.250 15.314 1.00 56.07 221 GLU C C 1
ATOM 6426 O O . GLU C 1 248 ? -7.574 -17.677 16.450 1.00 60.45 221 GLU C O 1
ATOM 6432 N N . GLU C 1 249 ? -7.826 -17.835 14.217 1.00 61.59 222 GLU C N 1
ATOM 6433 C CA . GLU C 1 249 ? -8.638 -19.043 14.320 1.00 55.28 222 GLU C CA 1
ATOM 6434 C C . GLU C 1 249 ? -7.801 -20.234 14.768 1.00 60.66 222 GLU C C 1
ATOM 6435 O O . GLU C 1 249 ? -8.237 -21.023 15.615 1.00 86.74 222 GLU C O 1
ATOM 6441 N N . ALA C 1 250 ? -6.597 -20.383 14.214 1.00 71.48 223 ALA C N 1
ATOM 6442 C CA . ALA C 1 250 ? -5.735 -21.489 14.614 1.00 74.05 223 ALA C CA 1
ATOM 6443 C C . ALA C 1 250 ? -5.307 -21.356 16.070 1.00 72.16 223 ALA C C 1
ATOM 6444 O O . ALA C 1 250 ? -5.214 -22.355 16.792 1.00 74.02 223 ALA C O 1
ATOM 6446 N N . ILE C 1 251 ? -5.048 -20.126 16.520 1.00 64.66 224 ILE C N 1
ATOM 6447 C CA . ILE C 1 251 ? -4.626 -19.910 17.901 1.00 65.77 224 ILE C CA 1
ATOM 6448 C C . ILE C 1 251 ? -5.736 -20.303 18.868 1.00 66.21 224 ILE C C 1
ATOM 6449 O O . ILE C 1 251 ? -5.484 -20.931 19.904 1.00 69.05 224 ILE C O 1
ATOM 6454 N N . GLU C 1 252 ? -6.982 -19.950 18.540 1.00 64.83 225 GLU C N 1
ATOM 6455 C CA . GLU C 1 252 ? -8.101 -20.259 19.426 1.00 71.46 225 GLU C CA 1
ATOM 6456 C C . GLU C 1 252 ? -8.353 -21.759 19.524 1.00 75.82 225 GLU C C 1
ATOM 6457 O O . GLU C 1 252 ? -8.883 -22.231 20.536 1.00 87.13 225 GLU C O 1
ATOM 6463 N N . GLU C 1 253 ? -7.985 -22.522 18.495 1.00 66.33 226 GLU C N 1
ATOM 6464 C CA . GLU C 1 253 ? -8.194 -23.964 18.496 1.00 61.19 226 GLU C CA 1
ATOM 6465 C C . GLU C 1 253 ? -7.041 -24.737 19.120 1.00 69.56 226 GLU C C 1
ATOM 6466 O O . GLU C 1 253 ? -7.252 -25.862 19.588 1.00 61.68 226 GLU C O 1
ATOM 6472 N N . GLU C 1 254 ? -5.836 -24.165 19.141 1.00 81.13 227 GLU C N 1
ATOM 6473 C CA . GLU C 1 254 ? -4.646 -24.876 19.585 1.00 78.98 227 GLU C CA 1
ATOM 6474 C C . GLU C 1 254 ? -4.119 -24.411 20.935 1.00 84.77 227 GLU C C 1
ATOM 6475 O O . GLU C 1 254 ? -3.263 -25.092 21.511 1.00 94.61 227 GLU C O 1
ATOM 6481 N N . THR C 1 255 ? -4.591 -23.279 21.451 1.00 74.52 228 THR C N 1
ATOM 6482 C CA . THR C 1 255 ? -4.173 -22.773 22.751 1.00 73.83 228 THR C CA 1
ATOM 6483 C C . THR C 1 255 ? -5.402 -22.385 23.563 1.00 74.57 228 THR C C 1
ATOM 6484 O O . THR C 1 255 ? -6.516 -22.283 23.042 1.00 69.79 228 THR C O 1
ATOM 6488 N N . SER C 1 256 ? -5.184 -22.160 24.855 1.00 73.72 229 SER C N 1
ATOM 6489 C CA . SER C 1 256 ? -6.270 -21.819 25.762 1.00 75.81 229 SER C CA 1
ATOM 6490 C C . SER C 1 256 ? -5.696 -21.057 26.946 1.00 73.10 229 SER C C 1
ATOM 6491 O O . SER C 1 256 ? -4.478 -20.967 27.123 1.00 75.48 229 SER C O 1
ATOM 6494 N N . GLY C 1 257 ? -6.596 -20.503 27.758 1.00 62.94 230 GLY C N 1
ATOM 6495 C CA . GLY C 1 257 ? -6.174 -19.805 28.956 1.00 59.98 230 GLY C CA 1
ATOM 6496 C C . GLY C 1 257 ? -5.495 -18.480 28.650 1.00 53.33 230 GLY C C 1
ATOM 6497 O O . GLY C 1 257 ? -5.740 -17.840 27.623 1.00 63.20 230 GLY C O 1
ATOM 6498 N N . ASP C 1 258 ? -4.623 -18.063 29.571 1.00 64.49 231 ASP C N 1
ATOM 6499 C CA . ASP C 1 258 ? -3.909 -16.802 29.400 1.00 78.16 231 ASP C CA 1
ATOM 6500 C C . ASP C 1 258 ? -2.915 -16.866 28.248 1.00 81.29 231 ASP C C 1
ATOM 6501 O O . ASP C 1 258 ? -2.575 -15.828 27.668 1.00 77.86 231 ASP C O 1
ATOM 6506 N N . LEU C 1 259 ? -2.435 -18.064 27.905 1.00 64.18 232 LEU C N 1
ATOM 6507 C CA . LEU C 1 259 ? -1.521 -18.192 26.775 1.00 65.58 232 LEU C CA 1
ATOM 6508 C C . LEU C 1 259 ? -2.208 -17.820 25.468 1.00 73.43 232 LEU C C 1
ATOM 6509 O O . LEU C 1 259 ? -1.614 -17.147 24.617 1.00 75.46 232 LEU C O 1
ATOM 6514 N N . GLN C 1 260 ? -3.460 -18.249 25.290 1.00 70.52 233 GLN C N 1
ATOM 6515 C CA . GLN C 1 260 ? -4.208 -17.854 24.102 1.00 68.33 233 GLN C CA 1
ATOM 6516 C C . GLN C 1 260 ? -4.453 -16.352 24.085 1.00 62.40 233 GLN C C 1
ATOM 6517 O O . GLN C 1 260 ? -4.322 -15.705 23.039 1.00 66.01 233 GLN C O 1
ATOM 6523 N N . LYS C 1 261 ? -4.806 -15.777 25.237 1.00 55.41 234 LYS C N 1
ATOM 6524 C CA . LYS C 1 261 ? -5.011 -14.335 25.305 1.00 61.99 234 LYS C CA 1
ATOM 6525 C C . LYS C 1 261 ? -3.728 -13.574 24.996 1.00 62.99 234 LYS C C 1
ATOM 6526 O O . LYS C 1 261 ? -3.778 -12.484 24.415 1.00 58.12 234 LYS C O 1
ATOM 6532 N N . ALA C 1 262 ? -2.572 -14.134 25.360 1.00 53.16 235 ALA C N 1
ATOM 6533 C CA . ALA C 1 262 ? -1.307 -13.479 25.047 1.00 56.41 235 ALA C CA 1
ATOM 6534 C C . ALA C 1 262 ? -1.020 -13.529 23.550 1.00 48.57 235 ALA C C 1
ATOM 6535 O O . ALA C 1 262 ? -0.623 -12.523 22.951 1.00 55.98 235 ALA C O 1
ATOM 6537 N N . TYR C 1 263 ? -1.220 -14.695 22.929 1.00 54.14 236 TYR C N 1
ATOM 6538 C CA . TYR C 1 263 ? -0.989 -14.823 21.492 1.00 50.93 236 TYR C CA 1
ATOM 6539 C C . TYR C 1 263 ? -1.951 -13.947 20.700 1.00 61.78 236 TYR C C 1
ATOM 6540 O O . TYR C 1 263 ? -1.547 -13.255 19.758 1.00 65.34 236 TYR C O 1
ATOM 6549 N N . LEU C 1 264 ? -3.236 -13.967 21.067 1.00 55.29 237 LEU C N 1
ATOM 6550 C CA . LEU C 1 264 ? -4.216 -13.144 20.366 1.00 43.85 237 LEU C CA 1
ATOM 6551 C C . LEU C 1 264 ? -3.928 -11.660 20.539 1.00 45.94 237 LEU C C 1
ATOM 6552 O O . LEU C 1 264 ? -4.179 -10.870 19.623 1.00 53.46 237 LEU C O 1
ATOM 6557 N N . THR C 1 265 ? -3.398 -11.261 21.697 1.00 40.90 238 THR C N 1
ATOM 6558 C CA . THR C 1 265 ? -3.045 -9.859 21.896 1.00 49.08 238 THR C CA 1
ATOM 6559 C C . THR C 1 265 ? -1.842 -9.473 21.046 1.00 52.56 238 THR C C 1
ATOM 6560 O O . THR C 1 265 ? -1.797 -8.371 20.486 1.00 56.22 238 THR C O 1
ATOM 6564 N N . LEU C 1 266 ? -0.856 -10.367 20.942 1.00 55.67 239 LEU C N 1
ATOM 6565 C CA . LEU C 1 266 ? 0.301 -10.108 20.091 1.00 58.24 239 LEU C CA 1
ATOM 6566 C C . LEU C 1 266 ? -0.115 -9.991 18.631 1.00 54.63 239 LEU C C 1
ATOM 6567 O O . LEU C 1 266 ? 0.339 -9.093 17.913 1.00 52.40 239 LEU C O 1
ATOM 6572 N N . VAL C 1 267 ? -0.988 -10.893 18.176 1.00 52.45 240 VAL C N 1
ATOM 6573 C CA . VAL C 1 267 ? -1.436 -10.867 16.786 1.00 49.48 240 VAL C CA 1
ATOM 6574 C C . VAL C 1 267 ? -2.211 -9.587 16.500 1.00 56.22 240 VAL C C 1
ATOM 6575 O O . VAL C 1 267 ? -1.968 -8.901 15.500 1.00 64.56 240 VAL C O 1
ATOM 6579 N N . ARG C 1 268 ? -3.149 -9.238 17.384 1.00 58.10 241 ARG C N 1
ATOM 6580 C CA . ARG C 1 268 ? -4.024 -8.102 17.118 1.00 53.26 241 ARG C CA 1
ATOM 6581 C C . ARG C 1 268 ? -3.278 -6.774 17.177 1.00 57.02 241 ARG C C 1
ATOM 6582 O O . ARG C 1 268 ? -3.619 -5.846 16.437 1.00 59.82 241 ARG C O 1
ATOM 6590 N N . CYS C 1 269 ? -2.267 -6.655 18.040 1.00 57.82 242 CYS C N 1
ATOM 6591 C CA . CYS C 1 269 ? -1.519 -5.403 18.100 1.00 60.21 242 CYS C CA 1
ATOM 6592 C C . CYS C 1 269 ? -0.598 -5.253 16.896 1.00 58.36 242 CYS C C 1
ATOM 6593 O O . CYS C 1 269 ? -0.403 -4.141 16.392 1.00 68.10 242 CYS C O 1
ATOM 6596 N N . ALA C 1 270 ? -0.020 -6.359 16.424 1.00 54.88 243 ALA C N 1
ATOM 6597 C CA . ALA C 1 270 ? 0.814 -6.299 15.228 1.00 59.44 243 ALA C CA 1
ATOM 6598 C C . ALA C 1 270 ? -0.017 -5.957 13.997 1.00 58.30 243 ALA C C 1
ATOM 6599 O O . ALA C 1 270 ? 0.424 -5.193 13.132 1.00 55.32 243 ALA C O 1
ATOM 6601 N N . GLN C 1 271 ? -1.228 -6.508 13.908 1.00 57.66 244 GLN C N 1
ATOM 6602 C CA . GLN C 1 271 ? -2.088 -6.259 12.757 1.00 54.14 244 GLN C CA 1
ATOM 6603 C C . GLN C 1 271 ? -2.722 -4.873 12.825 1.00 61.96 244 GLN C C 1
ATOM 6604 O O . GLN C 1 271 ? -2.715 -4.130 11.837 1.00 67.84 244 GLN C O 1
ATOM 6610 N N . ASP C 1 272 ? -3.269 -4.509 13.986 1.00 67.92 245 ASP C N 1
ATOM 6611 C CA . ASP C 1 272 ? -3.932 -3.224 14.175 1.00 59.17 245 ASP C CA 1
ATOM 6612 C C . ASP C 1 272 ? -4.118 -2.953 15.663 1.00 65.76 245 ASP C C 1
ATOM 6613 O O . ASP C 1 272 ? -5.139 -3.334 16.245 1.00 72.49 245 ASP C O 1
ATOM 6618 N N . CYS C 1 273 ? -3.141 -2.294 16.289 1.00 57.25 246 CYS C N 1
ATOM 6619 C CA . CYS C 1 273 ? -3.180 -2.125 17.737 1.00 56.22 246 CYS C CA 1
ATOM 6620 C C . CYS C 1 273 ? -4.213 -1.091 18.171 1.00 52.77 246 CYS C C 1
ATOM 6621 O O . CYS C 1 273 ? -4.770 -1.206 19.269 1.00 56.31 246 CYS C O 1
ATOM 6624 N N . GLU C 1 274 ? -4.483 -0.082 17.337 1.00 63.52 247 GLU C N 1
ATOM 6625 C CA . GLU C 1 274 ? -5.529 0.883 17.665 1.00 54.31 247 GLU C CA 1
ATOM 6626 C C . GLU C 1 274 ? -6.895 0.213 17.698 1.00 57.11 247 GLU C C 1
ATOM 6627 O O . GLU C 1 274 ? -7.729 0.528 18.554 1.00 54.76 247 GLU C O 1
ATOM 6633 N N . ASP C 1 275 ? -7.141 -0.713 16.769 1.00 57.85 248 ASP C N 1
ATOM 6634 C CA . ASP C 1 275 ? -8.369 -1.498 16.814 1.00 48.07 248 ASP C CA 1
ATOM 6635 C C . ASP C 1 275 ? -8.426 -2.347 18.077 1.00 54.44 248 ASP C C 1
ATOM 6636 O O . ASP C 1 275 ? -9.505 -2.561 18.643 1.00 61.16 248 ASP C O 1
ATOM 6641 N N . TYR C 1 276 ? -7.269 -2.832 18.539 1.00 51.06 249 TYR C N 1
ATOM 6642 C CA . TYR C 1 276 ? -7.230 -3.649 19.748 1.00 51.23 249 TYR C CA 1
ATOM 6643 C C . TYR C 1 276 ? -7.691 -2.855 20.962 1.00 54.42 249 TYR C C 1
ATOM 6644 O O . TYR C 1 276 ? -8.540 -3.314 21.734 1.00 54.50 249 TYR C O 1
ATOM 6653 N N . PHE C 1 277 ? -7.130 -1.658 21.154 1.00 52.77 250 PHE C N 1
ATOM 6654 C CA . PHE C 1 277 ? -7.510 -0.847 22.305 1.00 65.33 250 PHE C CA 1
ATOM 6655 C C . PHE C 1 277 ? -8.932 -0.318 22.181 1.00 66.91 250 PHE C C 1
ATOM 6656 O O . PHE C 1 277 ? -9.589 -0.073 23.200 1.00 66.76 250 PHE C O 1
ATOM 6664 N N . ALA C 1 278 ? -9.421 -0.130 20.954 1.00 57.66 251 ALA C N 1
ATOM 6665 C CA . ALA C 1 278 ? -10.796 0.322 20.769 1.00 55.50 251 ALA C CA 1
ATOM 6666 C C . ALA C 1 278 ? -11.782 -0.686 21.346 1.00 57.87 251 ALA C C 1
ATOM 6667 O O . ALA C 1 278 ? -12.681 -0.324 22.114 1.00 62.92 251 ALA C O 1
ATOM 6669 N N . GLU C 1 279 ? -11.622 -1.963 20.989 1.00 57.13 252 GLU C N 1
ATOM 6670 C CA . GLU C 1 279 ? -12.470 -3.003 21.563 1.00 62.16 252 GLU C CA 1
ATOM 6671 C C . GLU C 1 279 ? -12.198 -3.169 23.051 1.00 64.66 252 GLU C C 1
ATOM 6672 O O . GLU C 1 279 ? -13.117 -3.438 23.833 1.00 71.84 252 GLU C O 1
ATOM 6678 N N . ARG C 1 280 ? -10.936 -3.017 23.452 1.00 48.59 253 ARG C N 1
ATOM 6679 C CA . ARG C 1 280 ? -10.578 -3.101 24.863 1.00 49.91 253 ARG C CA 1
ATOM 6680 C C . ARG C 1 280 ? -11.307 -2.041 25.680 1.00 49.68 253 ARG C C 1
ATOM 6681 O O . ARG C 1 280 ? -11.715 -2.295 26.820 1.00 59.89 253 ARG C O 1
ATOM 6689 N N . LEU C 1 281 ? -11.483 -0.846 25.112 1.00 53.94 254 LEU C N 1
ATOM 6690 C CA . LEU C 1 281 ? -12.222 0.207 25.802 1.00 53.05 254 LEU C CA 1
ATOM 6691 C C . LEU C 1 281 ? -13.722 -0.050 25.763 1.00 65.17 254 LEU C C 1
ATOM 6692 O O . LEU C 1 281 ? -14.434 0.237 26.734 1.00 59.23 254 LEU C O 1
ATOM 6697 N N . TYR C 1 282 ? -14.220 -0.589 24.649 1.00 63.10 255 TYR C N 1
ATOM 6698 C CA . TYR C 1 282 ? -15.651 -0.842 24.512 1.00 62.61 255 TYR C CA 1
ATOM 6699 C C . TYR C 1 282 ? -16.122 -1.894 25.509 1.00 56.31 255 TYR C C 1
ATOM 6700 O O . TYR C 1 282 ? -17.157 -1.726 26.166 1.00 64.77 255 TYR C O 1
ATOM 6709 N N . LYS C 1 283 ? -15.371 -2.987 25.638 1.00 62.18 256 LYS C N 1
ATOM 6710 C CA . LYS C 1 283 ? -15.764 -4.089 26.506 1.00 56.09 256 LYS C CA 1
ATOM 6711 C C . LYS C 1 283 ? -15.563 -3.791 27.986 1.00 54.20 256 LYS C C 1
ATOM 6712 O O . LYS C 1 283 ? -16.085 -4.535 28.824 1.00 71.38 256 LYS C O 1
ATOM 6718 N N . SER C 1 284 ? -14.830 -2.736 28.329 1.00 54.78 257 SER C N 1
ATOM 6719 C CA . SER C 1 284 ? -14.670 -2.326 29.718 1.00 58.98 257 SER C CA 1
ATOM 6720 C C . SER C 1 284 ? -15.785 -1.402 30.189 1.00 66.14 257 SER C C 1
ATOM 6721 O O . SER C 1 284 ? -15.767 -0.970 31.346 1.00 67.48 257 SER C O 1
ATOM 6724 N N . MET C 1 285 ? -16.751 -1.092 29.326 1.00 62.35 258 MET C N 1
ATOM 6725 C CA . MET C 1 285 ? -17.847 -0.195 29.667 1.00 80.65 258 MET C CA 1
ATOM 6726 C C . MET C 1 285 ? -19.207 -0.870 29.716 1.00 93.41 258 MET C C 1
ATOM 6727 O O . MET C 1 285 ? -20.087 -0.394 30.436 1.00 110.47 258 MET C O 1
ATOM 6732 N N . LYS C 1 286 ? -19.404 -1.952 28.964 1.00 83.32 259 LYS C N 1
ATOM 6733 C CA . LYS C 1 286 ? -20.686 -2.646 28.943 1.00 110.16 259 LYS C CA 1
ATOM 6734 C C . LYS C 1 286 ? -21.049 -3.159 30.331 1.00 128.09 259 LYS C C 1
ATOM 6735 O O . LYS C 1 286 ? -20.677 -4.275 30.708 1.00 134.16 259 LYS C O 1
ATOM 6741 N N . GLY C 1 287 ? -21.765 -2.350 31.090 1.00 131.33 260 GLY C N 1
ATOM 6742 C CA . GLY C 1 287 ? -22.167 -2.687 32.442 1.00 133.97 260 GLY C CA 1
ATOM 6743 C C . GLY C 1 287 ? -22.273 -1.442 33.297 1.00 141.31 260 GLY C C 1
ATOM 6744 O O . GLY C 1 287 ? -21.709 -0.390 33.002 1.00 126.81 260 GLY C O 1
ATOM 6745 N N . ALA C 1 288 ? -23.026 -1.568 34.393 1.00 166.24 261 ALA C N 1
ATOM 6746 C CA . ALA C 1 288 ? -23.193 -0.446 35.310 1.00 155.48 261 ALA C CA 1
ATOM 6747 C C . ALA C 1 288 ? -21.986 -0.268 36.223 1.00 154.46 261 ALA C C 1
ATOM 6748 O O . ALA C 1 288 ? -21.730 0.846 36.694 1.00 150.51 261 ALA C O 1
ATOM 6750 N N . GLY C 1 289 ? -21.241 -1.342 36.485 1.00 152.29 262 GLY C N 1
ATOM 6751 C CA . GLY C 1 289 ? -20.042 -1.214 37.297 1.00 150.71 262 GLY C CA 1
ATOM 6752 C C . GLY C 1 289 ? -18.906 -0.549 36.544 1.00 154.10 262 GLY C C 1
ATOM 6753 O O . GLY C 1 289 ? -18.295 0.404 37.037 1.00 166.27 262 GLY C O 1
ATOM 6754 N N . THR C 1 290 ? -18.612 -1.048 35.339 1.00 136.83 263 THR C N 1
ATOM 6755 C CA . THR C 1 290 ? -17.608 -0.495 34.431 1.00 111.91 263 THR C CA 1
ATOM 6756 C C . THR C 1 290 ? -16.197 -0.580 35.002 1.00 106.91 263 THR C C 1
ATOM 6757 O O . THR C 1 290 ? -15.881 0.060 36.010 1.00 122.08 263 THR C O 1
ATOM 6761 N N . ASP C 1 291 ? -15.334 -1.360 34.352 1.00 91.38 264 ASP C N 1
ATOM 6762 C CA . ASP C 1 291 ? -13.929 -1.458 34.745 1.00 76.65 264 ASP C CA 1
ATOM 6763 C C . ASP C 1 291 ? -13.237 -0.143 34.394 1.00 65.00 264 ASP C C 1
ATOM 6764 O O . ASP C 1 291 ? -12.610 0.013 33.345 1.00 72.44 264 ASP C O 1
ATOM 6769 N N . GLU C 1 292 ? -13.357 0.826 35.304 1.00 62.84 265 GLU C N 1
ATOM 6770 C CA . GLU C 1 292 ? -12.791 2.149 35.068 1.00 69.25 265 GLU C CA 1
ATOM 6771 C C . GLU C 1 292 ? -11.272 2.155 35.169 1.00 60.66 265 GLU C C 1
ATOM 6772 O O . GLU C 1 292 ? -10.633 3.057 34.617 1.00 61.34 265 GLU C O 1
ATOM 6778 N N . GLU C 1 293 ? -10.686 1.172 35.857 1.00 54.43 266 GLU C N 1
ATOM 6779 C CA . GLU C 1 293 ? -9.232 1.072 35.929 1.00 60.59 266 GLU C CA 1
ATOM 6780 C C . GLU C 1 293 ? -8.626 0.879 34.544 1.00 62.71 266 GLU C C 1
ATOM 6781 O O . GLU C 1 293 ? -7.560 1.426 34.241 1.00 58.20 266 GLU C O 1
ATOM 6787 N N . THR C 1 294 ? -9.298 0.107 33.687 1.00 53.11 267 THR C N 1
ATOM 6788 C CA . THR C 1 294 ? -8.811 -0.099 32.327 1.00 51.90 267 THR C CA 1
ATOM 6789 C C . THR C 1 294 ? -8.992 1.154 31.477 1.00 60.45 267 THR C C 1
ATOM 6790 O O . THR C 1 294 ? -8.148 1.458 30.626 1.00 60.16 267 THR C O 1
ATOM 6794 N N . LEU C 1 295 ? -10.083 1.894 31.691 1.00 48.25 268 LEU C N 1
ATOM 6795 C CA . LEU C 1 295 ? -10.266 3.158 30.982 1.00 53.09 268 LEU C CA 1
ATOM 6796 C C . LEU C 1 295 ? -9.113 4.110 31.264 1.00 52.11 268 LEU C C 1
ATOM 6797 O O . LEU C 1 295 ? -8.539 4.703 30.344 1.00 58.82 268 LEU C O 1
ATOM 6802 N N . ILE C 1 296 ? -8.760 4.264 32.541 1.00 48.70 269 ILE C N 1
ATOM 6803 C CA . ILE C 1 296 ? -7.673 5.162 32.914 1.00 49.28 269 ILE C CA 1
ATOM 6804 C C . ILE C 1 296 ? -6.358 4.675 32.324 1.00 53.58 269 ILE C C 1
ATOM 6805 O O . ILE C 1 296 ? -5.578 5.456 31.768 1.00 55.74 269 ILE C O 1
ATOM 6810 N N . ARG C 1 297 ? -6.099 3.370 32.424 1.00 54.50 270 ARG C N 1
ATOM 6811 C CA . ARG C 1 297 ? -4.809 2.839 31.999 1.00 51.06 270 ARG C CA 1
ATOM 6812 C C . ARG C 1 297 ? -4.597 3.019 30.501 1.00 56.99 270 ARG C C 1
ATOM 6813 O O . ARG C 1 297 ? -3.502 3.389 30.062 1.00 65.60 270 ARG C O 1
ATOM 6821 N N . ILE C 1 298 ? -5.634 2.775 29.699 1.00 50.90 271 ILE C N 1
ATOM 6822 C CA . ILE C 1 298 ? -5.484 2.882 28.251 1.00 57.72 271 ILE C CA 1
ATOM 6823 C C . ILE C 1 298 ? -5.410 4.344 27.827 1.00 67.71 271 ILE C C 1
ATOM 6824 O O . ILE C 1 298 ? -4.552 4.732 27.025 1.00 80.90 271 ILE C O 1
ATOM 6829 N N . ILE C 1 299 ? -6.304 5.177 28.359 1.00 55.34 272 ILE C N 1
ATOM 6830 C CA . ILE C 1 299 ? -6.379 6.564 27.910 1.00 56.82 272 ILE C CA 1
ATOM 6831 C C . ILE C 1 299 ? -5.130 7.336 28.321 1.00 58.95 272 ILE C C 1
ATOM 6832 O O . ILE C 1 299 ? -4.636 8.186 27.571 1.00 59.89 272 ILE C O 1
ATOM 6837 N N . VAL C 1 300 ? -4.584 7.041 29.501 1.00 63.07 273 VAL C N 1
ATOM 6838 C CA . VAL C 1 300 ? -3.432 7.790 29.994 1.00 54.99 273 VAL C CA 1
ATOM 6839 C C . VAL C 1 300 ? -2.148 7.340 29.303 1.00 67.77 273 VAL C C 1
ATOM 6840 O O . VAL C 1 300 ? -1.371 8.167 28.811 1.00 65.50 273 VAL C O 1
ATOM 6844 N N . THR C 1 301 ? -1.904 6.026 29.248 1.00 48.26 274 THR C N 1
ATOM 6845 C CA . THR C 1 301 ? -0.642 5.538 28.695 1.00 47.87 274 THR C CA 1
ATOM 6846 C C . THR C 1 301 ? -0.565 5.723 27.184 1.00 53.87 274 THR C C 1
ATOM 6847 O O . THR C 1 301 ? 0.523 5.956 26.648 1.00 68.34 274 THR C O 1
ATOM 6851 N N . ARG C 1 302 ? -1.688 5.613 26.480 1.00 53.08 275 ARG C N 1
ATOM 6852 C CA . ARG C 1 302 ? -1.698 5.753 25.031 1.00 57.34 275 ARG C CA 1
ATOM 6853 C C . ARG C 1 302 ? -2.028 7.169 24.579 1.00 51.10 275 ARG C C 1
ATOM 6854 O O . ARG C 1 302 ? -2.265 7.382 23.386 1.00 58.36 275 ARG C O 1
ATOM 6862 N N . ALA C 1 303 ? -2.040 8.136 25.501 1.00 65.58 276 ALA C N 1
ATOM 6863 C CA . ALA C 1 303 ? -2.477 9.489 25.167 1.00 62.88 276 ALA C CA 1
ATOM 6864 C C . ALA C 1 303 ? -1.606 10.103 24.078 1.00 62.92 276 ALA C C 1
ATOM 6865 O O . ALA C 1 303 ? -2.115 10.617 23.075 1.00 71.45 276 ALA C O 1
ATOM 6867 N N . GLU C 1 304 ? -0.286 10.061 24.258 1.00 66.18 277 GLU C N 1
ATOM 6868 C CA . GLU C 1 304 ? 0.659 10.623 23.302 1.00 61.65 277 GLU C CA 1
ATOM 6869 C C . GLU C 1 304 ? 1.298 9.551 22.425 1.00 60.13 277 GLU C C 1
ATOM 6870 O O . GLU C 1 304 ? 2.418 9.733 21.935 1.00 75.57 277 GLU C O 1
ATOM 6876 N N . VAL C 1 305 ? 0.603 8.434 22.217 1.00 59.25 278 VAL C N 1
ATOM 6877 C CA . VAL C 1 305 ? 1.111 7.347 21.388 1.00 47.24 278 VAL C CA 1
ATOM 6878 C C . VAL C 1 305 ? 0.191 7.153 20.190 1.00 58.88 278 VAL C C 1
ATOM 6879 O O . VAL C 1 305 ? 0.609 7.329 19.040 1.00 66.99 278 VAL C O 1
ATOM 6883 N N . ASP C 1 306 ? -1.067 6.796 20.446 1.00 64.27 279 ASP C N 1
ATOM 6884 C CA . ASP C 1 306 ? -2.001 6.536 19.356 1.00 62.65 279 ASP C CA 1
ATOM 6885 C C . ASP C 1 306 ? -3.452 6.702 19.791 1.00 59.21 279 ASP C C 1
ATOM 6886 O O . ASP C 1 306 ? -4.343 6.045 19.245 1.00 57.63 279 ASP C O 1
ATOM 6891 N N . LEU C 1 307 ? -3.705 7.586 20.761 1.00 61.72 280 LEU C N 1
ATOM 6892 C CA . LEU C 1 307 ? -5.067 7.770 21.254 1.00 64.76 280 LEU C CA 1
ATOM 6893 C C . LEU C 1 307 ? -5.992 8.317 20.174 1.00 76.60 280 LEU C C 1
ATOM 6894 O O . LEU C 1 307 ? -7.184 7.987 20.154 1.00 81.17 280 LEU C O 1
ATOM 6899 N N . GLN C 1 308 ? -5.469 9.148 19.270 1.00 75.25 281 GLN C N 1
ATOM 6900 C CA . GLN C 1 308 ? -6.294 9.664 18.182 1.00 67.87 281 GLN C CA 1
ATOM 6901 C C . GLN C 1 308 ? -6.680 8.557 17.210 1.00 64.14 281 GLN C C 1
ATOM 6902 O O . GLN C 1 308 ? -7.799 8.548 16.684 1.00 69.17 281 GLN C O 1
ATOM 6908 N N . GLY C 1 309 ? -5.769 7.615 16.958 1.00 63.21 282 GLY C N 1
ATOM 6909 C CA . GLY C 1 309 ? -6.111 6.473 16.130 1.00 56.73 282 GLY C CA 1
ATOM 6910 C C . GLY C 1 309 ? -7.082 5.527 16.804 1.00 67.11 282 GLY C C 1
ATOM 6911 O O . GLY C 1 309 ? -7.906 4.899 16.135 1.00 67.51 282 GLY C O 1
ATOM 6912 N N . ILE C 1 310 ? -6.999 5.410 18.131 1.00 61.01 283 ILE C N 1
ATOM 6913 C CA . ILE C 1 310 ? -7.958 4.599 18.873 1.00 62.53 283 ILE C CA 1
ATOM 6914 C C . ILE C 1 310 ? -9.358 5.190 18.759 1.00 65.76 283 ILE C C 1
ATOM 6915 O O . ILE C 1 310 ? -10.336 4.463 18.550 1.00 71.30 283 ILE C O 1
ATOM 6920 N N . LYS C 1 311 ? -9.478 6.515 18.889 1.00 66.87 284 LYS C N 1
ATOM 6921 C CA . LYS C 1 311 ? -10.783 7.156 18.764 1.00 62.94 284 LYS C CA 1
ATOM 6922 C C . LYS C 1 311 ? -11.349 6.982 17.361 1.00 69.91 284 LYS C C 1
ATOM 6923 O O . LYS C 1 311 ? -12.563 6.818 17.190 1.00 75.81 284 LYS C O 1
ATOM 6929 N N . ALA C 1 312 ? -10.484 7.015 16.345 1.00 58.41 285 ALA C N 1
ATOM 6930 C CA . ALA C 1 312 ? -10.943 6.843 14.971 1.00 52.41 285 ALA C CA 1
ATOM 6931 C C . ALA C 1 312 ? -11.428 5.419 14.729 1.00 58.22 285 ALA C C 1
ATOM 6932 O O . ALA C 1 312 ? -12.481 5.208 14.117 1.00 63.98 285 ALA C O 1
ATOM 6934 N N . LYS C 1 313 ? -10.667 4.427 15.200 1.00 55.15 286 LYS C N 1
ATOM 6935 C CA . LYS C 1 313 ? -11.094 3.039 15.056 1.00 63.30 286 LYS C CA 1
ATOM 6936 C C . LYS C 1 313 ? -12.346 2.752 15.873 1.00 60.08 286 LYS C C 1
ATOM 6937 O O . LYS C 1 313 ? -13.180 1.938 15.461 1.00 67.33 286 LYS C O 1
ATOM 6943 N N . PHE C 1 314 ? -12.491 3.406 17.027 1.00 61.13 287 PHE C N 1
ATOM 6944 C CA . PHE C 1 314 ? -13.689 3.228 17.841 1.00 61.70 287 PHE C CA 1
ATOM 6945 C C . PHE C 1 314 ? -14.926 3.717 17.099 1.00 65.32 287 PHE C C 1
ATOM 6946 O O . PHE C 1 314 ? -15.940 3.014 17.023 1.00 67.24 287 PHE C O 1
ATOM 6954 N N . GLN C 1 315 ? -14.855 4.930 16.543 1.00 58.93 288 GLN C N 1
ATOM 6955 C CA . GLN C 1 315 ? -15.973 5.474 15.779 1.00 65.68 288 GLN C CA 1
ATOM 6956 C C . GLN C 1 315 ? -16.327 4.577 14.599 1.00 69.55 288 GLN C C 1
ATOM 6957 O O . GLN C 1 315 ? -17.508 4.341 14.319 1.00 76.48 288 GLN C O 1
ATOM 6963 N N . GLU C 1 316 ? -15.313 4.064 13.902 1.00 69.81 289 GLU C N 1
ATOM 6964 C CA . GLU C 1 316 ? -15.554 3.221 12.737 1.00 64.62 289 GLU C CA 1
ATOM 6965 C C . GLU C 1 316 ? -16.169 1.884 13.131 1.00 74.11 289 GLU C C 1
ATOM 6966 O O . GLU C 1 316 ? -17.014 1.344 12.407 1.00 92.44 289 GLU C O 1
ATOM 6972 N N . LYS C 1 317 ? -15.767 1.339 14.277 1.00 68.48 290 LYS C N 1
ATOM 6973 C CA . LYS C 1 317 ? -16.152 -0.016 14.651 1.00 64.12 290 LYS C CA 1
ATOM 6974 C C . LYS C 1 317 ? -17.485 -0.088 15.383 1.00 69.07 290 LYS C C 1
ATOM 6975 O O . LYS C 1 317 ? -18.140 -1.137 15.357 1.00 65.81 290 LYS C O 1
ATOM 6981 N N . TYR C 1 318 ? -17.911 0.997 16.028 1.00 51.05 291 TYR C N 1
ATOM 6982 C CA . TYR C 1 318 ? -19.099 0.958 16.869 1.00 62.94 291 TYR C CA 1
ATOM 6983 C C . TYR C 1 318 ? -20.115 2.041 16.529 1.00 73.94 291 TYR C C 1
ATOM 6984 O O . TYR C 1 318 ? -21.116 2.168 17.242 1.00 75.05 291 TYR C O 1
ATOM 6993 N N . GLN C 1 319 ? -19.878 2.833 15.483 1.00 80.84 292 GLN C N 1
ATOM 6994 C CA . GLN C 1 319 ? -20.813 3.836 14.977 1.00 85.95 292 GLN C CA 1
ATOM 6995 C C . GLN C 1 319 ? -21.044 4.988 15.954 1.00 85.01 292 GLN C C 1
ATOM 6996 O O . GLN C 1 319 ? -21.866 5.872 15.684 1.00 91.97 292 GLN C O 1
ATOM 7002 N N . LYS C 1 320 ? -20.342 5.004 17.086 1.00 77.28 293 LYS C N 1
ATOM 7003 C CA . LYS C 1 320 ? -20.448 6.081 18.059 1.00 63.48 293 LYS C CA 1
ATOM 7004 C C . LYS C 1 320 ? -19.068 6.396 18.618 1.00 70.05 293 LYS C C 1
ATOM 7005 O O . LYS C 1 320 ? -18.231 5.505 18.791 1.00 79.38 293 LYS C O 1
ATOM 7011 N N . SER C 1 321 ? -18.845 7.675 18.906 1.00 60.78 294 SER C N 1
ATOM 7012 C CA . SER C 1 321 ? -17.544 8.130 19.372 1.00 64.27 294 SER C CA 1
ATOM 7013 C C . SER C 1 321 ? -17.224 7.555 20.748 1.00 72.18 294 SER C C 1
ATOM 7014 O O . SER C 1 321 ? -18.116 7.225 21.534 1.00 73.23 294 SER C O 1
ATOM 7017 N N . LEU C 1 322 ? -15.924 7.431 21.028 1.00 65.37 295 LEU C N 1
ATOM 7018 C CA . LEU C 1 322 ? -15.488 6.963 22.339 1.00 56.31 295 LEU C CA 1
ATOM 7019 C C . LEU C 1 322 ? -15.931 7.920 23.438 1.00 66.76 295 LEU C C 1
ATOM 7020 O O . LEU C 1 322 ? -16.306 7.488 24.535 1.00 68.46 295 LEU C O 1
ATOM 7025 N N . SER C 1 323 ? -15.910 9.225 23.155 1.00 64.77 296 SER C N 1
ATOM 7026 C CA . SER C 1 323 ? -16.303 10.213 24.154 1.00 64.51 296 SER C CA 1
ATOM 7027 C C . SER C 1 323 ? -17.776 10.089 24.526 1.00 71.26 296 SER C C 1
ATOM 7028 O O . SER C 1 323 ? -18.142 10.329 25.683 1.00 71.00 296 SER C O 1
ATOM 7031 N N . ASP C 1 324 ? -18.631 9.717 23.570 1.00 64.93 297 ASP C N 1
ATOM 7032 C CA . ASP C 1 324 ? -20.050 9.565 23.875 1.00 71.31 297 ASP C CA 1
ATOM 7033 C C . ASP C 1 324 ? -20.304 8.374 24.790 1.00 63.79 297 ASP C C 1
ATOM 7034 O O . ASP C 1 324 ? -21.211 8.422 25.629 1.00 65.69 297 ASP C O 1
ATOM 7039 N N . MET C 1 325 ? -19.523 7.301 24.649 1.00 57.71 298 MET C N 1
ATOM 7040 C CA . MET C 1 325 ? -19.700 6.150 25.526 1.00 65.66 298 MET C CA 1
ATOM 7041 C C . MET C 1 325 ? -19.112 6.398 26.910 1.00 68.69 298 MET C C 1
ATOM 7042 O O . MET C 1 325 ? -19.632 5.867 27.899 1.00 64.73 298 MET C O 1
ATOM 7047 N N . VAL C 1 326 ? -18.035 7.185 27.003 1.00 68.42 299 VAL C N 1
ATOM 7048 C CA . VAL C 1 326 ? -17.570 7.648 28.308 1.00 58.71 299 VAL C CA 1
ATOM 7049 C C . VAL C 1 326 ? -18.669 8.439 29.001 1.00 62.01 299 VAL C C 1
ATOM 7050 O O . VAL C 1 326 ? -18.911 8.277 30.204 1.00 65.29 299 VAL C O 1
ATOM 7054 N N . ARG C 1 327 ? -19.359 9.300 28.247 1.00 64.62 300 ARG C N 1
ATOM 7055 C CA . ARG C 1 327 ? -20.381 10.167 28.824 1.00 70.55 300 ARG C CA 1
ATOM 7056 C C . ARG C 1 327 ? -21.510 9.376 29.469 1.00 78.67 300 ARG C C 1
ATOM 7057 O O . ARG C 1 327 ? -22.064 9.810 30.486 1.00 85.88 300 ARG C O 1
ATOM 7065 N N . SER C 1 328 ? -21.869 8.227 28.903 1.00 73.39 301 SER C N 1
ATOM 7066 C CA . SER C 1 328 ? -23.019 7.465 29.368 1.00 77.38 301 SER C CA 1
ATOM 7067 C C . SER C 1 328 ? -22.647 6.313 30.292 1.00 79.32 301 SER C C 1
ATOM 7068 O O . SER C 1 328 ? -23.538 5.576 30.723 1.00 87.93 301 SER C O 1
ATOM 7071 N N . ASP C 1 329 ? -21.364 6.138 30.612 1.00 71.21 302 ASP C N 1
ATOM 7072 C CA . ASP C 1 329 ? -20.938 5.062 31.494 1.00 64.19 302 ASP C CA 1
ATOM 7073 C C . ASP C 1 329 ? -20.091 5.537 32.667 1.00 56.36 302 ASP C C 1
ATOM 7074 O O . ASP C 1 329 ? -19.657 4.705 33.470 1.00 61.51 302 ASP C O 1
ATOM 7079 N N . THR C 1 330 ? -19.842 6.839 32.786 1.00 55.69 303 THR C N 1
ATOM 7080 C CA . THR C 1 330 ? -19.167 7.438 33.932 1.00 62.88 303 THR C CA 1
ATOM 7081 C C . THR C 1 330 ? -19.958 8.666 34.368 1.00 66.70 303 THR C C 1
ATOM 7082 O O . THR C 1 330 ? -20.934 9.059 33.723 1.00 70.88 303 THR C O 1
ATOM 7086 N N . SER C 1 331 ? -19.531 9.288 35.467 1.00 73.37 304 SER C N 1
ATOM 7087 C CA . SER C 1 331 ? -20.274 10.418 36.013 1.00 70.85 304 SER C CA 1
ATOM 7088 C C . SER C 1 331 ? -19.373 11.258 36.908 1.00 81.61 304 SER C C 1
ATOM 7089 O O . SER C 1 331 ? -18.343 10.792 37.403 1.00 93.11 304 SER C O 1
ATOM 7092 N N . GLY C 1 332 ? -19.782 12.512 37.104 1.00 78.09 305 GLY C N 1
ATOM 7093 C CA . GLY C 1 332 ? -19.172 13.386 38.089 1.00 73.28 305 GLY C CA 1
ATOM 7094 C C . GLY C 1 332 ? -17.784 13.871 37.702 1.00 73.29 305 GLY C C 1
ATOM 7095 O O . GLY C 1 332 ? -17.487 14.157 36.537 1.00 67.08 305 GLY C O 1
ATOM 7096 N N . ASP C 1 333 ? -16.929 13.985 38.723 1.00 82.24 306 ASP C N 1
ATOM 7097 C CA . ASP C 1 333 ? -15.546 14.407 38.525 1.00 65.29 306 ASP C CA 1
ATOM 7098 C C . ASP C 1 333 ? -14.841 13.536 37.496 1.00 66.29 306 ASP C C 1
ATOM 7099 O O . ASP C 1 333 ? -14.159 14.039 36.596 1.00 63.02 306 ASP C O 1
ATOM 7104 N N . PHE C 1 334 ? -14.999 12.218 37.623 1.00 61.33 307 PHE C N 1
ATOM 7105 C CA . PHE C 1 334 ? -14.270 11.291 36.768 1.00 52.72 307 PHE C CA 1
ATOM 7106 C C . PHE C 1 334 ? -14.678 11.441 35.308 1.00 59.23 307 PHE C C 1
ATOM 7107 O O . PHE C 1 334 ? -13.831 11.382 34.410 1.00 57.74 307 PHE C O 1
ATOM 7115 N N . ARG C 1 335 ? -15.971 11.650 35.050 1.00 71.20 308 ARG C N 1
ATOM 7116 C CA . ARG C 1 335 ? -16.429 11.772 33.671 1.00 64.75 308 ARG C CA 1
ATOM 7117 C C . ARG C 1 335 ? -15.915 13.051 33.024 1.00 71.45 308 ARG C C 1
ATOM 7118 O O . ARG C 1 335 ? -15.477 13.034 31.867 1.00 75.55 308 ARG C O 1
ATOM 7126 N N . LYS C 1 336 ? -15.958 14.168 33.753 1.00 68.46 309 LYS C N 1
ATOM 7127 C CA . LYS C 1 336 ? -15.553 15.444 33.175 1.00 70.56 309 LYS C CA 1
ATOM 7128 C C . LYS C 1 336 ? -14.079 15.433 32.783 1.00 59.97 309 LYS C C 1
ATOM 7129 O O . LYS C 1 336 ? -13.693 16.036 31.775 1.00 71.30 309 LYS C O 1
ATOM 7135 N N . LEU C 1 337 ? -13.243 14.735 33.556 1.00 65.35 310 LEU C N 1
ATOM 7136 C CA . LEU C 1 337 ? -11.820 14.681 33.235 1.00 63.04 310 LEU C CA 1
ATOM 7137 C C . LEU C 1 337 ? -11.555 13.789 32.027 1.00 59.56 310 LEU C C 1
ATOM 7138 O O . LEU C 1 337 ? -10.733 14.130 31.168 1.00 63.60 310 LEU C O 1
ATOM 7143 N N . LEU C 1 338 ? -12.238 12.645 31.942 1.00 59.99 311 LEU C N 1
ATOM 7144 C CA . LEU C 1 338 ? -12.040 11.747 30.807 1.00 58.27 311 LEU C CA 1
ATOM 7145 C C . LEU C 1 338 ? -12.479 12.400 29.504 1.00 58.90 311 LEU C C 1
ATOM 7146 O O . LEU C 1 338 ? -11.783 12.310 28.486 1.00 72.41 311 LEU C O 1
ATOM 7151 N N . VAL C 1 339 ? -13.644 13.054 29.514 1.00 60.71 312 VAL C N 1
ATOM 7152 C CA . VAL C 1 339 ? -14.127 13.731 28.314 1.00 59.15 312 VAL C CA 1
ATOM 7153 C C . VAL C 1 339 ? -13.132 14.794 27.868 1.00 54.28 312 VAL C C 1
ATOM 7154 O O . VAL C 1 339 ? -12.889 14.976 26.669 1.00 59.88 312 VAL C O 1
ATOM 7158 N N . ALA C 1 340 ? -12.524 15.495 28.828 1.00 61.80 313 ALA C N 1
ATOM 7159 C CA . ALA C 1 340 ? -11.528 16.508 28.491 1.00 64.94 313 ALA C CA 1
ATOM 7160 C C . ALA C 1 340 ? -10.283 15.880 27.876 1.00 55.64 313 ALA C C 1
ATOM 7161 O O . ALA C 1 340 ? -9.686 16.448 26.955 1.00 66.04 313 ALA C O 1
ATOM 7163 N N . LEU C 1 341 ? -9.878 14.706 28.368 1.00 62.21 314 LEU C N 1
ATOM 7164 C CA . LEU C 1 341 ? -8.724 14.008 27.816 1.00 50.43 314 LEU C CA 1
ATOM 7165 C C . LEU C 1 341 ? -8.965 13.485 26.407 1.00 56.37 314 LEU C C 1
ATOM 7166 O O . LEU C 1 341 ? -7.998 13.122 25.729 1.00 74.31 314 LEU C O 1
ATOM 7171 N N . LEU C 1 342 ? -10.218 13.432 25.954 1.00 60.75 315 LEU C N 1
ATOM 7172 C CA . LEU C 1 342 ? -10.534 12.938 24.622 1.00 68.02 315 LEU C CA 1
ATOM 7173 C C . LEU C 1 342 ? -10.739 14.046 23.597 1.00 82.35 315 LEU C C 1
ATOM 7174 O O . LEU C 1 342 ? -10.597 13.785 22.396 1.00 88.73 315 LEU C O 1
ATOM 7179 N N . HIS C 1 343 ? -11.063 15.261 24.038 1.00 87.08 316 HIS C N 1
ATOM 7180 C CA . HIS C 1 343 ? -11.168 16.431 23.162 1.00 93.57 316 HIS C CA 1
ATOM 7181 C C . HIS C 1 343 ? -12.097 16.212 21.973 1.00 109.43 316 HIS C C 1
ATOM 7182 O O . HIS C 1 343 ? -11.639 16.079 20.837 1.00 94.29 316 HIS C O 1
#

Foldseek 3Di:
DDDPVVVVVVVVVVVVVVVVVLVVLLCVLQVDDLVRLLVVQVVCCVPPVDGPLVVCVVPPDDVLNVLSVLSNDDLLLSLLVQLVVQQDAQDHDCVSLLLVLLQDALVSLVSNQVNNCVPPVDGPLVSLCGRYDDCVNVLSNLSSVNQADADPDADLVVLLVLLVVQVCQQPDPVARNLVSLSVPLRRYHLVNNVSNQVNNCVPPVDGPLVSLVPRDDDVSSVSSVSSNCSSVPVLLVLLVQCVVQQPDLVRVVVSVSSSLSSCLVPQVVSNQVSNCVVPVDGSLVSLVVRDDDSSNVSSNSNND/DDDDPVVVVVVVVVVVVVVVVVLVVLLCVLQVDALVVLQVVQVVCCVVPVDGPLVVLVVPDDDLLNVLSVLSSDDLLLSLLVQLVVQQDFAPGDCVSLLQVLLQDALVSLVSNQVNNCVPPVDGPLVSLCGRYDDLVNVLSNLSSVRQADADDDEDLVVLLVLLVVQVVLLVPDPPRVSLSCPLRHYHLVRVVSNQVSNCVVPVDGVLVSLVVRDDDVVSVNSVSSNCSSVPVLLVLLVVLVVQQPDQVGVCVSVSSSLSSCLVPQLVVNQVSNCVPPVDGSLVSLPVRDDDSSNVSVNSNSD/DDDPVVVVVVVVVVVVVVVVVLVVLLCVLQVDDLVRLQVVQVVCCVVVVDGPLVVLVVPPDDVLNVLSVLSSDALLLSLLVQLVVQQPFEPGDCLSLLLVLLQDALVSLVSNQVNNCVPPVDGSLVSLCGRYDDCVNVLSNLSSVRQADDDDDEDLVVLLVLLVLLVVLLVQPDHHSVVSLSCPLRHYALVNLLSNQVSNCVVPVDGPLVSLVVRDDDVSSVNSVSSSCSSNPVLLVVLVVQVVQQPDQVGPVVSVSSCLNSCLVPQLVVNQVSNCVVPVDGSLVSLVVRDDDSNNVSSNSNND

Nearest PDB structures (foldseek):
  6b3i-assembly2_C-2  TM=9.946E-01  e=1.280E-36  Homo sapiens
  6tu2-assembly1_A  TM=9.163E-01  e=6.009E-22  Rattus norvegicus
  1i4a-assembly1_A  TM=8.981E-01  e=3.045E-22  Bos taurus
  1aii-assembly1_A  TM=9.196E-01  e=3.580E-21  Homo sapiens
  1mcx-assembly1_A  TM=9.192E-01  e=2.549E-21  Sus scrofa

Solvent-accessible surface area: 42301 Å² total; per-residue (Å²): 128,78,52,32,76,156,5,2,140,78,3,29,154,1,0,95,18,2,26,95,17,9,40,20,0,7,86,0,2,14,42,47,70,13,94,39,20,26,78,1,28,128,77,5,90,85,82,71,52,118,81,0,41,129,21,2,116,54,23,6,21,26,40,1,37,77,0,0,27,1,4,2,8,80,54,26,25,18,0,0,98,14,2,58,104,27,30,147,35,122,49,87,81,9,23,25,5,1,2,0,3,2,5,14,58,21,173,48,8,93,34,4,61,84,1,0,88,139,49,44,131,102,49,3,51,65,29,0,92,58,9,6,55,63,44,15,78,125,0,0,18,22,7,2,90,14,89,26,90,102,40,107,136,63,70,164,124,63,3,16,85,4,0,100,53,0,74,91,7,11,77,37,228,258,46,38,64,49,96,23,1,12,82,4,0,1,38,42,10,49,98,9,0,92,23,0,11,121,20,3,81,146,91,49,52,82,72,3,55,87,1,1,102,106,39,12,89,57,46,21,47,74,0,0,30,4,1,2,46,8,2,89,46,15,51,26,18,0,0,36,59,0,39,137,12,0,129,47,119,72,21,72,46,44,4,0,1,3,0,1,12,6,12,34,110,76,22,9,113,29,0,43,63,60,0,83,120,81,42,153,87,34,2,18,77,10,0,111,88,41,12,81,12,8,10,82,113,0,0,30,28,16,1,164,234,64,78,55,30,79,134,1,2,138,65,3,26,158,2,0,129,17,1,21,93,16,6,38,17,1,8,80,1,3,14,39,59,67,12,92,38,16,31,80,3,37,141,80,2,84,84,81,63,51,115,84,0,42,95,10,3,95,53,20,9,17,28,39,1,36,71,0,0,31,2,2,2,12,81,57,23,19,14,1,0,96,11,0,54,125,27,22,134,32,121,83,50,99,6,24,25,1,1,2,0,2,1,5,16,56,24,166,50,6,94,33,3,59,93,0,1,79,121,53,50,130,112,46,2,46,58,33,0,94,48,7,5,68,55,38,18,71,110,0,0,25,24,10,0,81,14,91,23,82,98,52,122,131,43,40,134,91,26,2,16,40,5,0,50,3,0,68,15,4,20,119,48,54,114,85,44,102,12,2,15,12,5,0,1,23,8,8,53,102,9,0,102,7,0,7,100,22,2,82,143,73,40,53,86,47,1,40,82,2,0,95,113,50,15,84,58,51,21,42,89,0,0,35,6,2,0,55,8,1,76,43,16,50,33,17,1,0,37,53,0,40,134,9,0,131,43,115,68,22,77,36,31,6,0,0,2,0,1,10,7,12,31,109,79,22,5,108,24,0,48,64,69,0,80,123,81,33,143,98,31,2,19,80,12,0,125,92,38,8,74,20,8,12,86,108,0,0,27,29,16,0,163,112,166,63,94,114,146,63,60,121,142,119,90,138,53,87,151,26,110,41,92,94,27,36,54,50,6,93,58,5,13,39,91,66,10,92,76,17,19,105,62,34,130,137,60,92,85,80,141,56,136,78,25,45,101,33,10,105,90,126,20,90,56,37,6,37,59,0,0,30,1,2,2,10,78,51,28,22,10,1,0,93,9,0,63,128,27,34,164,33,114,85,40,97,8,20,24,2,2,2,0,1,2,4,18,53,26,170,50,5,97,35,3,61,91,1,1,82,122,58,48,122,104,44,1,46,65,32,0,91,52,6,7,64,57,35,16,75,114,0,0,25,26,12,1,83,13,86,26,83,104,51,111,131,52,38,164,85,27,2,17,31,3,0,39,6,1,68,11,9,23,109,43,120,105,56,76,40,34,70,12,4,14,13,4,0,2,24,9,8,53,88,8,1,85,22,0,12,116,21,3,78,146,68,41,52,79,66,2,61,73,2,0,100,106,55,14,86,61,47,20,39,88,0,0,32,7,3,1,48,8,1,85,42,12,50,33,17,0,0,36,55,0,47,145,10,0,134,44,115,68,22,75,38,38,4,0,0,2,0,1,9,8,13,34,106,79,22,5,114,26,0,45,62,65,0,83,124,82,38,152,104,34,2,19,77,10,0,119,91,40,12,78,50,52,14,89,109,0,0,27,24,21,1,171

Radius of gyration: 44.36 Å; Cα contacts (8 Å, |Δi|>4): 1072; chains: 3; bounding box: 112×77×136 Å

GO terms:
  GO:0005509 calcium ion binding (F, IDA)
  GO:0005544 calcium-dependent phospholipid binding (F, IDA)
  GO:0001786 phosphatidylserine binding (F, IDA)
  GO:1901611 phosphatidylglycerol binding (F, IDA)
  GO:0005886 plasma membrane (C, EXP)
  GO:0016324 apical plasma membrane (C, EXP)
  GO:0005886 plasma membrane (C, IDA)
  GO:0016020 membrane (C, IDA)
  GO:0070062 extracellular exosome (C, HDA)
  GO:0005576 extracellular region (C, HDA)

Sequence (911 aa):
GFDVDRDAKKLNKACKGMGTNEAAIIEILSGRTSDERQQIKQKYKATYGKELEEVLKSELSGNFEKTALALLDHPSEYAARQLQKAMKGLGTDESVLIEVLCTRTNKEIIAIKEAYQRLFDRSLESDVKGDTSGNLKKILVSLLQANRNEGDDVDKDLAGQDAKDLYDAGEGRWGTDELAFNEVLAKRSYKQLRATFQAYQILIGKDIEEAIEEETSGDLQKAYLTLVRCAQDCEDYFAERLYKSMKGAGTDEETLIRIIVTRAEVDLQGIKAKFQEKYQKSLSDMVRSDTSGDFRKLLVALLHQGFDVDRDAKKLNKACKGMGTNEAAIIEILSGRTSDERQQIKQKYKATYGKELEEVLKSELSGNFEKTALALLDHPSEYAARQLQKAMKGLGTDESVLIEVLCTRTNKEIIAIKEAYQRLFDRSLESDVKGDTSGNLKKILVSLLQANRNEGDDVDKDLAGQDAKDLYDAGEGRWDELAFNEVLAKRSYKQLRATFQAYQILIGKDIEEAIEEETSGDLQKAYLTLVRCAQDCEDYFAERLYKSMKGAGTDEETLIRIIVTRAEVDLQGIKAKFQEKYQKSLSDMVRSDTSGDFRKLLVALLHGFDVDRDAKKLNKACKGMGTNEAAIIEILSGRTSDERQQIKQKYKATYGKELEEVLKSELSGNFEKTALALLDHPSEYAARQLQKAMKGLGTDESVLIEVLCTRTNKEIIAIKEAYQRLFDRSLESDVKGDTSGNLKKILVSLLQANRNEGDDVDKDLAGQDAKDLYDAGEGRWGTDELAFNEVLAKRSYKQLRATFQAYQILIGKDIEEAIEEETSGDLQKAYLTLVRCAQDCEDYFAERLYKSMKGAGTDEETLIRIIVTRAEVDLQGIKAKFQEKYQKSLSDMVRSDTSGDFRKLLVALLH